Protein AF-A0A936AYE2-F1 (afdb_monomer_lite)

Secondary structure (DSSP, 8-state):
-----S-SSPPPPPP----EEEETTEEEETTS-EE--EEEEE-GGGGS-TBTT--TT--TTTT--SS-B-TTSS--GGGHHHHHHHHHHTT--EEEEEEEHHHHHTTSTT---HHHHHHHHHHHHHHHHTT-EEEEEEE-BSSSGGGTSBSS-HHHHHHHTB-GGGTTTTTS---GGGS----SS---SS-TT-----TT-GGGGGGSHHHHHHHHHHHHHHHH-TT-EETTEEHHHHHHHHHHHHHHHHHHHHTT-TTEEEEES-SS---TTTT-S-TTSPP-S---EE---HHHHHHHHTT--EEEEEEEEETTEEEEEEEEEESTT----BPTT---HHHHTTSEEE-TTS-EEES-TTTTSTTS-HIIIIIHHHHHHHHHHHHTTSTTPEEEE--BTTBPPP----SSEEE------HHHHHH----TTEEEETTTTEEEESHHHHHHHHHHHHHHHHHHHHHHHSS-BEEEEEE--SSHHHHHHHHH---HHHHHHHHHHHHHHHHTT-EEEEEEE-TT-BTTTBTSSTT----SB-GGG--TTS-TT-TTTTBSSHHHH---EEEEESEEEEEEEEETTTTEEEEEEEE-TT--S-EEEE--HHHHTT-EEEEESSSEEEEETTTTEEEEE--TT-SEEEEEEEE--SS--SSS-----TT------EEEEEEETTEEEEEEEES-TTSPEEEEE--SS--GGGGTTHHHHHHHTT-EEEEE--TTSTTS---SSGGGGSHHHHHHHHHHHHHHTT-S-EEEEEEHHHHHHHHHHHHH-GGGEEEEEEES---HHHHHHHHHH-HHHHHHTHHHHHTTSTTHHHHHHHHTTTHHHHHHHHHHS-TTTS-HHHHHHHHHHHTSTTHHHHHHHHHHHHHHS----S---B-S-EEEEEETT-SSS-GGGHHHHHHTTBSSEEEEEETT--TTHHHHSHHHHHHHHHHHHH-

Sequence (955 aa):
MYNPTNNFSPPPLPAQTTMLHTNGTHFQDTHGRTVLLRGVNLGGSSKLPRQPNGATHLKEQFYNTQAVSFIGRPFPPAEADEHFGRLRAWGFNCLRFLVTWEAIEHAGPGQYDVAYLDYVQKMIAKAGEYGFYVFVDPHQDVWSRWTGGDGAPAWTLEAVGFDIAKLHETGAAFLHQELRMQAEGRRGRGAEGESDYPTMQWVTNYNKLGTATMFSLFFGGRAIAPHTLIEGENAQEYLQRHYINAIKQVAQRVKEMPHVLGYDTLNEPHQGWLGRADLHNRAGLFNQGPAPTPFQSMLLGAGFPQEAAVVTNGLMGERVLYHEVLNPNGVRVWRPGYEDVWQANGVWDVDTAGQPRLLRPDHFTQHGDVAETFVKPFLERFTHELRAVHPEAIIFAESTLGLGLPQLALPNLVNASHWYDAILLFRRQFNANLGLDSHTQRPILGKSNVAKSFAAQLAQIQREGAEQFGGPTLLGEFGISFDLDDNIGWREGNFSSHISALDRTWQALEANLLSGTLWNYTADNTNAHGDQWNGEDLSIFSRDQIHELDDPHNLDAGGRATAAFVRPYPRTTAGEPVAMQFDLATRTFTYRFKHDPAATAPTQIFVPNYHYAVGLGVELSDGRCDYDPEAQLLTYHHTAAQAEHTITITREHGPAEVLAGPIQTSSGANYPLEHEFIRTNGVTLHVVLAGPQDGQPVLLLHGFPEFWYGWKYQIPYLVRLGYRVIVPDQRGYNLSDKPKRIKDYALDKLAADAIGLLDALGYPQAHLIGHDWGAMVAWWVVIHYPSRIHKAIILNVPHPAAFQQELRHNPQQMAKSWYAAFFQIPWLNEALAPATDWQLGEMMLRQSGHPDTFTAEDIAQYRAAWARPGALRATLNWYRALVQYRPHLADPMVRVPLLLIWGAQDVALAREMALPSVRDYCADGRLIFIEEATHWVQHDEPERVNGYIGRFLNG

Radius of gyration: 32.01 Å; chains: 1; bounding box: 82×63×91 Å

pLDDT: mean 88.7, std 14.7, range [22.03, 98.88]

Foldseek 3Di:
DDDPDDDLALPFDPQQQWFWFWDQAFIATPLGWTFFAAAFEQAPLLLAFVVVPGQQLALPCVPVQAPTASQQVLHHPVCLRLQLRLCVLLPGAEYAYEDALSNQASNHQPDGDPVSLVRLLSSVVSNSRNNHQYAYAQEWDLPDLLQAIGHHHPVLLVLLFFDSVCCCQLVLHPGSSPDPQCPDDDDDDDDDPARPQDAPQRNLSLQANRSLVSLQQQFPQVPQQVPRDGVNHGSNCSVLVRSLVSVLSSLLSPLVPSSHQAYELHPARHNRCAQPQFQCDFDDDFDAFWTHGNVCNLCSQQQHWDWTFHWHADLVGIDGPGTDIGNPVSDHRGHPPDDRSCVSSPQWDADPVRHIDGDNGRSNNPQPQSQARGVVVSQVVSLVSSCVNNVSHQYEYEAHDPGAHAQDADTRYEYQYADEQVVCSRVLEFDLQWTAQSPVRDIGGGNVRRLVSLLVSVVVSQVSRCRRYSTHYEHNEYFGFCCHPNLCCLVQVAQLRRLSRLLSNVQSCQAVSHHYHYHHARPDAASSQASSRSSTNGHQFHQSQADPLDDPSPSCGRGGSSLRSSAKDWSIAQAAWDGWDADSLFRKIKTKGFHDPSRPAFTKMQANCVQAVQHKDKDKPAFDWAQDHSSSIITTDHDPPDGMIMMMMGHAHDPHPDHDPDPPPPDVPPFDFDWDFFDFPNWTWTKTKTADLPFAEEEEAEAPPDAQCLCVLQRVLVNVVRHTYIGIRFELWFPIDQDDDLLCLALVNRLRRSVRVCVRSVHQAHAYEYAHVRLVSQLVNLQPPVSRYQEYEYEDDFQPVLLVVCCVPPVVLVVLCVVLVVLLDPPPQVVVCVVVLNVVVVCVVCVQWRVNLADPVNVVVSSNTCPPPRSRVRSSSNSVSCVVVPDDDPQQAREHAYEYEYECAESNDHSVSHCCRFVVHYPHYHYHYDPSGGSSCCRRPVVVVSSSVSSSVVD

Structure (mmCIF, N/CA/C/O backbone):
data_AF-A0A936AYE2-F1
#
_entry.id   AF-A0A936AYE2-F1
#
loop_
_atom_site.group_PDB
_atom_site.id
_atom_site.type_symbol
_atom_site.label_atom_id
_atom_site.label_alt_id
_atom_site.label_comp_id
_atom_site.label_asym_id
_atom_site.label_entity_id
_atom_site.label_seq_id
_atom_site.pdbx_PDB_ins_code
_atom_site.Cartn_x
_atom_site.Cartn_y
_atom_site.Cartn_z
_atom_site.occupancy
_atom_site.B_iso_or_equiv
_atom_site.auth_seq_id
_atom_site.auth_comp_id
_atom_site.auth_asym_id
_atom_site.auth_atom_id
_atom_site.pdbx_PDB_model_num
ATOM 1 N N . MET A 1 1 ? -11.676 -12.999 -32.478 1.00 24.08 1 MET A N 1
ATOM 2 C CA . MET A 1 1 ? -12.491 -14.057 -31.841 1.00 24.08 1 MET A CA 1
ATOM 3 C C . MET A 1 1 ? -11.849 -14.354 -30.504 1.00 24.08 1 MET A C 1
ATOM 5 O O . MET A 1 1 ? -10.689 -14.734 -30.474 1.00 24.08 1 MET A O 1
ATOM 9 N N . TYR A 1 2 ? -12.576 -14.037 -29.440 1.00 23.78 2 TYR A N 1
ATOM 10 C CA . TYR A 1 2 ? -12.173 -14.104 -28.039 1.00 23.78 2 TYR A CA 1
ATOM 11 C C . TYR A 1 2 ? -12.343 -15.547 -27.547 1.00 23.78 2 TYR A C 1
ATOM 13 O O . TYR A 1 2 ? -13.410 -16.122 -27.765 1.00 23.78 2 TYR A O 1
ATOM 21 N N . ASN A 1 3 ? -11.317 -16.136 -26.929 1.00 22.03 3 ASN A N 1
ATOM 22 C CA . ASN A 1 3 ? -11.447 -17.398 -26.202 1.00 22.03 3 ASN A CA 1
ATOM 23 C C . ASN A 1 3 ? -11.357 -17.083 -24.696 1.00 22.03 3 ASN A C 1
ATOM 25 O O . ASN A 1 3 ? -10.267 -16.761 -24.233 1.00 22.03 3 ASN A O 1
ATOM 29 N N . PRO A 1 4 ? -12.465 -17.121 -23.934 1.00 26.52 4 PRO A N 1
ATOM 30 C CA . PRO A 1 4 ? -12.521 -16.697 -22.530 1.00 26.52 4 PRO A CA 1
ATOM 31 C C . PRO A 1 4 ? -11.913 -17.714 -21.543 1.00 26.52 4 PRO A C 1
ATOM 33 O O . PRO A 1 4 ? -12.228 -17.698 -20.358 1.00 26.52 4 PRO A O 1
ATOM 36 N N . THR A 1 5 ? -11.048 -18.615 -22.008 1.00 27.62 5 THR A N 1
ATOM 37 C CA . THR A 1 5 ? -10.424 -19.653 -21.184 1.00 27.62 5 THR A CA 1
ATOM 38 C C . THR A 1 5 ? -8.912 -19.647 -21.401 1.00 27.62 5 THR A C 1
ATOM 40 O O . THR A 1 5 ? -8.419 -20.375 -22.260 1.00 27.62 5 THR A O 1
ATOM 43 N N . ASN A 1 6 ? -8.185 -18.796 -20.671 1.00 31.48 6 ASN A N 1
ATOM 44 C CA . ASN A 1 6 ? -6.807 -19.066 -20.237 1.00 31.48 6 ASN A CA 1
ATOM 45 C C . ASN A 1 6 ? -6.357 -18.057 -19.157 1.00 31.48 6 ASN A C 1
ATOM 47 O O . ASN A 1 6 ? -6.038 -16.912 -19.445 1.00 31.48 6 ASN A O 1
ATOM 51 N N . ASN A 1 7 ? -6.399 -18.548 -17.914 1.00 35.38 7 ASN A N 1
ATOM 52 C CA . ASN A 1 7 ? -5.648 -18.223 -16.694 1.00 35.38 7 ASN A CA 1
ATOM 53 C C . ASN A 1 7 ? -5.194 -16.773 -16.427 1.00 35.38 7 ASN A C 1
ATOM 55 O O . ASN A 1 7 ? -4.058 -16.405 -16.700 1.00 35.38 7 ASN A O 1
ATOM 59 N N . PHE A 1 8 ? -6.014 -16.037 -15.668 1.00 42.81 8 PHE A N 1
ATOM 60 C CA . PHE A 1 8 ? -5.611 -14.873 -14.854 1.00 42.81 8 PHE A CA 1
ATOM 61 C C . PHE A 1 8 ? -4.744 -15.237 -13.632 1.00 42.81 8 PHE A C 1
ATOM 63 O O . PHE A 1 8 ? -4.615 -14.451 -12.697 1.00 42.81 8 PHE A O 1
ATOM 70 N N . SER A 1 9 ? -4.216 -16.456 -13.549 1.00 44.16 9 SER A N 1
ATOM 71 C CA . SER A 1 9 ? -3.679 -16.976 -12.295 1.00 44.16 9 SER A CA 1
ATOM 72 C C . SER A 1 9 ? -2.338 -17.662 -12.514 1.00 44.16 9 SER A C 1
ATOM 74 O O . SER A 1 9 ? -2.284 -18.597 -13.319 1.00 44.16 9 SER A O 1
ATOM 76 N N . PRO A 1 10 ? -1.275 -17.276 -11.779 1.00 49.44 10 PRO A N 1
ATOM 77 C CA . PRO A 1 10 ? -0.172 -18.201 -11.557 1.00 49.44 10 PRO A CA 1
ATOM 78 C C . PRO A 1 10 ? -0.759 -19.524 -11.033 1.00 49.44 10 PRO A C 1
ATOM 80 O O . PRO A 1 10 ? -1.733 -19.479 -10.267 1.00 49.44 10 PRO A O 1
ATOM 83 N N . PRO A 1 11 ? -0.228 -20.695 -11.431 1.00 47.31 11 PRO A N 1
ATOM 84 C CA . PRO A 1 11 ? -0.782 -21.984 -11.021 1.00 47.31 11 PRO A CA 1
ATOM 85 C C . PRO A 1 11 ? -0.945 -22.013 -9.498 1.00 47.31 11 PRO A C 1
ATOM 87 O O . PRO A 1 11 ? -0.075 -21.474 -8.800 1.00 47.31 11 PRO A O 1
ATOM 90 N N . PRO A 1 12 ? -2.061 -22.541 -8.961 1.00 49.19 12 PRO A N 1
ATOM 91 C CA . PRO A 1 12 ? -2.305 -22.526 -7.527 1.00 49.19 12 PRO A CA 1
ATOM 92 C C . PRO A 1 12 ? -1.121 -23.177 -6.809 1.00 49.19 12 PRO A C 1
ATOM 94 O O . PRO A 1 12 ? -0.706 -24.285 -7.154 1.00 49.19 12 PRO A O 1
ATOM 97 N N . LEU A 1 13 ? -0.569 -22.478 -5.810 1.00 53.88 13 LEU A N 1
ATOM 98 C CA . LEU A 1 13 ? 0.239 -23.156 -4.801 1.00 53.88 13 LEU A CA 1
ATOM 99 C C . LEU A 1 13 ? -0.641 -24.228 -4.142 1.00 53.88 13 LEU A C 1
ATOM 101 O O . LEU A 1 13 ? -1.871 -24.115 -4.176 1.00 53.88 13 LEU A O 1
ATOM 105 N N . PRO A 1 14 ? -0.051 -25.253 -3.508 1.00 55.22 14 PRO A N 1
ATOM 106 C CA . PRO A 1 14 ? -0.816 -26.081 -2.589 1.00 55.22 14 PRO A CA 1
ATOM 107 C C . PRO A 1 14 ? -1.609 -25.162 -1.654 1.00 55.22 14 PRO A C 1
ATOM 109 O O . PRO A 1 14 ? -1.041 -24.200 -1.124 1.00 55.22 14 PRO A O 1
ATOM 112 N N . ALA A 1 15 ? -2.913 -25.422 -1.508 1.00 60.84 15 ALA A N 1
ATOM 113 C CA . ALA A 1 15 ? -3.767 -24.659 -0.603 1.00 60.84 15 ALA A CA 1
ATOM 114 C C . ALA A 1 15 ? -3.078 -24.535 0.762 1.00 60.84 15 ALA A C 1
ATOM 116 O O . ALA A 1 15 ? -2.404 -25.474 1.200 1.00 60.84 15 ALA A O 1
ATOM 117 N N . GLN A 1 16 ? -3.217 -23.387 1.430 1.00 69.75 16 GLN A N 1
ATOM 118 C CA . GLN A 1 16 ? -2.599 -23.231 2.742 1.00 69.75 16 GLN A CA 1
ATOM 119 C C . GLN A 1 16 ? -3.307 -24.146 3.746 1.00 69.75 16 GLN A C 1
ATOM 121 O O . GLN A 1 16 ? -4.395 -23.844 4.223 1.00 69.75 16 GLN A O 1
ATOM 126 N N . THR A 1 17 ? -2.698 -25.286 4.056 1.00 66.44 17 THR A N 1
ATOM 127 C CA . THR A 1 17 ? -3.253 -26.281 4.985 1.00 66.44 17 THR A CA 1
ATOM 128 C C . THR A 1 17 ? -2.536 -26.302 6.328 1.00 66.44 17 THR A C 1
ATOM 130 O O . THR A 1 17 ? -2.893 -27.093 7.198 1.00 66.44 17 THR A O 1
ATOM 133 N N . THR A 1 18 ? -1.493 -25.486 6.492 1.00 79.06 18 THR A N 1
ATOM 134 C CA . THR A 1 18 ? -0.647 -25.516 7.685 1.00 79.06 18 THR A CA 1
ATOM 135 C C . THR A 1 18 ? -1.193 -24.551 8.724 1.00 79.06 18 THR A C 1
ATOM 137 O O . THR A 1 18 ? -1.344 -23.370 8.433 1.00 79.06 18 THR A O 1
ATOM 140 N N . MET A 1 19 ? -1.473 -25.037 9.931 1.00 85.00 19 MET A N 1
ATOM 141 C CA . MET A 1 19 ? -1.836 -24.166 11.051 1.00 85.00 19 MET A CA 1
ATOM 142 C C . MET A 1 19 ? -0.590 -23.471 11.607 1.00 85.00 19 MET A C 1
ATOM 144 O O . MET A 1 19 ? 0.502 -24.049 11.587 1.00 85.00 19 MET A O 1
ATOM 148 N N . LEU A 1 20 ? -0.764 -22.253 12.120 1.00 92.62 20 LEU A N 1
ATOM 149 C CA . LEU A 1 20 ? 0.272 -21.539 12.864 1.00 92.62 20 LEU A CA 1
ATOM 150 C C . LEU A 1 20 ? -0.107 -21.431 14.334 1.00 92.62 20 LEU A C 1
ATOM 152 O O . LEU A 1 20 ? -1.274 -21.251 14.674 1.00 92.62 20 LEU A O 1
ATOM 156 N N . HIS A 1 21 ? 0.905 -21.446 15.188 1.00 91.00 21 HIS A N 1
ATOM 157 C CA . HIS A 1 21 ? 0.798 -21.103 16.601 1.00 91.00 21 HIS A CA 1
ATOM 158 C C . HIS A 1 21 ? 1.901 -20.115 16.981 1.00 91.00 21 HIS A C 1
ATOM 160 O O . HIS A 1 21 ? 2.850 -19.878 16.225 1.00 91.00 21 HIS A O 1
ATOM 166 N N . THR A 1 22 ? 1.773 -19.516 18.162 1.00 94.00 22 THR A N 1
ATOM 167 C CA . THR A 1 22 ? 2.837 -18.677 18.727 1.00 94.00 22 THR A CA 1
ATOM 168 C C . THR A 1 22 ? 3.831 -19.541 19.500 1.00 94.00 22 THR A C 1
ATOM 170 O O . THR A 1 22 ? 3.441 -20.451 20.233 1.00 94.00 22 THR A O 1
ATOM 173 N N . ASN A 1 23 ? 5.123 -19.266 19.346 1.00 92.31 23 ASN A N 1
ATOM 174 C CA . ASN A 1 23 ? 6.183 -19.871 20.145 1.00 92.31 23 ASN A CA 1
ATOM 175 C C . ASN A 1 23 ? 7.182 -18.782 20.548 1.00 92.31 23 ASN A C 1
ATOM 177 O O . ASN A 1 23 ? 7.996 -18.334 19.737 1.00 92.31 23 ASN A O 1
ATOM 181 N N . GLY A 1 24 ? 7.061 -18.310 21.792 1.00 92.06 24 GLY A N 1
ATOM 182 C CA . GLY A 1 24 ? 7.732 -17.092 22.237 1.00 92.06 24 GLY A CA 1
ATOM 183 C C . GLY A 1 24 ? 7.399 -15.921 21.310 1.00 92.06 24 GLY A C 1
ATOM 184 O O . GLY A 1 24 ? 6.240 -15.675 20.989 1.00 92.06 24 GLY A O 1
ATOM 185 N N . THR A 1 25 ? 8.427 -15.241 20.811 1.00 94.00 25 THR A N 1
ATOM 186 C CA . THR A 1 25 ? 8.296 -14.065 19.938 1.00 94.00 25 THR A CA 1
ATOM 187 C C . THR A 1 25 ? 8.133 -14.394 18.450 1.00 94.00 25 THR A C 1
ATOM 189 O O . THR A 1 25 ? 8.265 -13.499 17.613 1.00 94.00 25 THR A O 1
ATOM 192 N N . HIS A 1 26 ? 7.862 -15.652 18.089 1.00 95.38 26 HIS A N 1
ATOM 193 C CA . HIS A 1 26 ? 7.756 -16.094 16.697 1.00 95.38 26 HIS A CA 1
ATOM 194 C C . HIS A 1 26 ? 6.407 -16.745 16.380 1.00 95.38 26 HIS A C 1
ATOM 196 O O . HIS A 1 26 ? 5.803 -17.417 17.217 1.00 95.38 26 HIS A O 1
ATOM 202 N N . PHE A 1 27 ? 5.970 -16.590 15.128 1.00 96.94 27 PHE A N 1
ATOM 203 C CA . PHE A 1 27 ? 4.977 -17.476 14.525 1.00 96.94 27 PHE A CA 1
ATOM 204 C C . PHE A 1 27 ? 5.682 -18.744 14.055 1.00 96.94 27 PHE A C 1
ATOM 206 O O . PHE A 1 27 ? 6.726 -18.660 13.403 1.00 96.94 27 PHE A O 1
ATOM 213 N N . GLN A 1 28 ? 5.117 -19.907 14.360 1.00 94.94 28 GLN A N 1
ATOM 214 C CA . GLN A 1 28 ? 5.696 -21.191 13.988 1.00 94.94 28 GLN A CA 1
ATOM 215 C C . GLN A 1 28 ? 4.657 -22.066 13.292 1.00 94.94 28 GLN A C 1
ATOM 217 O O . GLN A 1 28 ? 3.491 -22.087 13.682 1.00 94.94 28 GLN A O 1
ATOM 222 N N . ASP A 1 29 ? 5.086 -22.773 12.249 1.00 93.81 29 ASP A N 1
ATOM 223 C CA . ASP A 1 29 ? 4.251 -23.748 11.553 1.00 93.81 29 ASP A CA 1
ATOM 224 C C . ASP A 1 29 ? 4.337 -25.149 12.184 1.00 93.81 29 ASP A C 1
ATOM 226 O O . ASP A 1 29 ? 5.188 -25.432 13.033 1.00 93.81 29 ASP A O 1
ATOM 230 N N . THR A 1 30 ? 3.476 -26.072 11.749 1.00 91.25 30 THR A N 1
ATOM 231 C CA . THR A 1 30 ? 3.452 -27.449 12.280 1.00 91.25 30 THR A CA 1
ATOM 232 C C . THR A 1 30 ? 4.710 -28.271 11.967 1.00 91.25 30 THR A C 1
ATOM 234 O O . THR A 1 30 ? 4.857 -29.373 12.490 1.00 91.25 30 THR A O 1
ATOM 237 N N . HIS A 1 31 ? 5.608 -27.775 11.111 1.00 92.25 31 HIS A N 1
ATOM 238 C CA . HIS A 1 31 ? 6.886 -28.411 10.779 1.00 92.25 31 HIS A CA 1
ATOM 239 C C . HIS A 1 31 ? 8.051 -27.851 11.605 1.00 92.25 31 HIS A C 1
ATOM 241 O O . HIS A 1 31 ? 9.192 -28.269 11.390 1.00 92.25 31 HIS A O 1
ATOM 247 N N . GLY A 1 32 ? 7.778 -26.922 12.528 1.00 92.62 32 GLY A N 1
ATOM 248 C CA . GLY A 1 32 ? 8.770 -26.274 13.381 1.00 92.62 32 GLY A CA 1
ATOM 249 C C . GLY A 1 32 ? 9.457 -25.068 12.738 1.00 92.62 32 GLY A C 1
ATOM 250 O O . GLY A 1 32 ? 10.390 -24.529 13.328 1.00 92.62 32 GLY A O 1
ATOM 251 N N . ARG A 1 33 ? 9.025 -24.614 11.554 1.00 96.06 33 ARG A N 1
ATOM 252 C CA . ARG A 1 33 ? 9.639 -23.467 10.870 1.00 96.06 33 ARG A CA 1
ATOM 253 C C . ARG A 1 33 ? 9.106 -22.150 11.420 1.00 96.06 33 ARG A C 1
ATOM 255 O O . ARG A 1 33 ? 7.901 -22.005 11.615 1.00 96.06 33 ARG A O 1
ATOM 262 N N . THR A 1 34 ? 9.988 -21.170 11.583 1.00 97.44 34 THR A N 1
ATOM 263 C CA . THR A 1 34 ? 9.597 -19.781 11.850 1.00 97.44 34 THR A CA 1
ATOM 264 C C . THR A 1 34 ? 8.933 -19.196 10.609 1.00 97.44 34 THR A C 1
ATOM 266 O O . THR A 1 34 ? 9.457 -19.339 9.505 1.00 97.44 34 THR A O 1
ATOM 269 N N . VAL A 1 35 ? 7.797 -18.526 10.773 1.00 97.56 35 VAL A N 1
ATOM 270 C CA . VAL A 1 35 ? 7.028 -17.919 9.681 1.00 97.56 35 VAL A CA 1
ATOM 271 C C . VAL A 1 35 ? 7.090 -16.403 9.792 1.00 97.56 35 VAL A C 1
ATOM 273 O O . VAL A 1 35 ? 6.815 -15.840 10.850 1.00 97.56 35 VAL A O 1
ATOM 276 N N . LEU A 1 36 ? 7.423 -15.742 8.684 1.00 97.75 36 LEU A N 1
ATOM 277 C CA . LEU A 1 36 ? 7.311 -14.292 8.565 1.00 97.75 36 LEU A CA 1
ATOM 278 C C . LEU A 1 36 ? 6.023 -13.966 7.804 1.00 97.75 36 LEU A C 1
ATOM 280 O O . LEU A 1 36 ? 5.862 -14.339 6.636 1.00 97.75 36 LEU A O 1
ATOM 284 N N . LEU A 1 37 ? 5.090 -13.290 8.470 1.00 98.19 37 LEU A N 1
ATOM 285 C CA . LEU A 1 37 ? 3.827 -12.877 7.869 1.00 98.19 37 LEU A CA 1
ATOM 286 C C . LEU A 1 37 ? 4.026 -11.521 7.190 1.00 98.19 37 LEU A C 1
ATOM 288 O O . LEU A 1 37 ? 4.163 -10.488 7.847 1.00 98.19 37 LEU A O 1
ATOM 292 N N . ARG A 1 38 ? 4.039 -11.533 5.857 1.00 97.69 38 ARG A N 1
ATOM 293 C CA . ARG A 1 38 ? 4.036 -10.334 5.022 1.00 97.69 38 ARG A CA 1
ATOM 294 C C . ARG A 1 38 ? 2.636 -10.150 4.477 1.00 97.69 38 ARG A C 1
ATOM 296 O O . ARG A 1 38 ? 2.221 -10.868 3.565 1.00 97.69 38 ARG A O 1
ATOM 303 N N . GLY A 1 39 ? 1.897 -9.224 5.067 1.00 97.44 39 GLY A N 1
ATOM 304 C CA . GLY A 1 39 ? 0.487 -9.066 4.780 1.00 97.44 39 GLY A CA 1
ATOM 305 C C . GLY A 1 39 ? 0.078 -7.707 4.249 1.00 97.44 39 GLY A C 1
ATOM 306 O O . GLY A 1 39 ? 0.882 -6.787 4.091 1.00 97.44 39 GLY A O 1
ATOM 307 N N . VAL A 1 40 ? -1.218 -7.610 3.988 1.00 98.44 40 VAL A N 1
ATOM 308 C CA . VAL A 1 40 ? -1.901 -6.405 3.527 1.00 98.44 40 VAL A CA 1
ATOM 309 C C . VAL A 1 40 ? -3.278 -6.323 4.182 1.00 98.44 40 VAL A C 1
ATOM 311 O O . VAL A 1 40 ? -3.932 -7.347 4.403 1.00 98.44 40 VAL A O 1
ATOM 314 N N . ASN A 1 41 ? -3.705 -5.106 4.499 1.00 98.69 41 ASN A N 1
ATOM 315 C CA . ASN A 1 41 ? -5.066 -4.814 4.927 1.00 98.69 41 ASN A CA 1
ATOM 316 C C . ASN A 1 41 ? -5.997 -4.861 3.720 1.00 98.69 41 ASN A C 1
ATOM 318 O O . ASN A 1 41 ? -5.771 -4.157 2.730 1.00 98.69 41 ASN A O 1
ATOM 322 N N . LEU A 1 42 ? -7.016 -5.719 3.778 1.00 97.88 42 LEU A N 1
ATOM 323 C CA . LEU A 1 42 ? -7.857 -6.020 2.628 1.00 97.88 42 LEU A CA 1
ATOM 324 C C . LEU A 1 42 ? -9.206 -5.296 2.694 1.00 97.88 42 LEU A C 1
ATOM 326 O O . LEU A 1 42 ? -10.142 -5.742 3.357 1.00 97.88 42 LEU A O 1
ATOM 330 N N . GLY A 1 43 ? -9.309 -4.228 1.903 1.00 90.38 43 GLY A N 1
ATOM 331 C CA . GLY A 1 43 ? -10.526 -3.467 1.644 1.00 90.38 43 GLY A CA 1
ATOM 332 C C . GLY A 1 43 ? -10.716 -2.276 2.573 1.00 90.38 43 GLY A C 1
ATOM 333 O O . GLY A 1 43 ? -11.581 -2.328 3.438 1.00 90.38 43 GLY A O 1
ATOM 334 N N . GLY A 1 44 ? -10.006 -1.168 2.336 1.00 93.12 44 GLY A N 1
ATOM 335 C CA . GLY A 1 44 ? -10.280 0.107 3.019 1.00 93.12 44 GLY A CA 1
ATOM 336 C C . GLY A 1 44 ? -11.720 0.582 2.803 1.00 93.12 44 GLY A C 1
ATOM 337 O O . GLY A 1 44 ? -12.384 1.039 3.725 1.00 93.12 44 GLY A O 1
ATOM 338 N N . SER A 1 45 ? -12.283 0.323 1.621 1.00 94.62 45 SER A N 1
ATOM 339 C CA . SER A 1 45 ? -13.695 0.592 1.332 1.00 94.62 45 SER A CA 1
ATOM 340 C C . SER A 1 45 ? -14.682 -0.371 2.017 1.00 94.62 45 SER A C 1
ATOM 342 O O . SER A 1 45 ? -15.892 -0.124 1.987 1.00 94.62 45 SER A O 1
ATOM 344 N N . SER A 1 46 ? -14.211 -1.449 2.665 1.00 96.75 46 SER A N 1
ATOM 345 C CA . SER A 1 46 ? -15.045 -2.356 3.477 1.00 96.75 46 SER A CA 1
ATOM 346 C C . SER A 1 46 ? -15.601 -1.688 4.735 1.00 96.75 46 SER A C 1
ATOM 348 O O . SER A 1 46 ? -16.571 -2.191 5.301 1.00 96.75 46 SER A O 1
ATOM 350 N N . LYS A 1 47 ? -15.058 -0.521 5.109 1.00 95.94 47 LYS A N 1
ATOM 351 C CA . LYS A 1 47 ? -15.605 0.398 6.117 1.00 95.94 47 LYS A CA 1
ATOM 352 C C . LYS A 1 47 ? -17.050 0.822 5.815 1.00 95.94 47 LYS A C 1
ATOM 354 O O . LYS A 1 47 ? -17.800 1.195 6.712 1.00 95.94 47 LYS A O 1
ATOM 359 N N . LEU A 1 48 ? -17.462 0.778 4.544 1.00 96.12 48 LEU A N 1
ATOM 360 C CA . LEU A 1 48 ? -18.703 1.384 4.063 1.00 96.12 48 LEU A CA 1
ATOM 361 C C . LEU A 1 48 ? -19.597 0.382 3.318 1.00 96.12 48 LEU A C 1
ATOM 363 O O . LEU A 1 48 ? -19.095 -0.488 2.594 1.00 96.12 48 LEU A O 1
ATOM 367 N N . PRO A 1 49 ? -20.935 0.532 3.404 1.00 96.69 49 PRO A N 1
ATOM 368 C CA . PRO A 1 49 ? -21.844 -0.325 2.660 1.00 96.69 49 PRO A CA 1
ATOM 369 C C . PRO A 1 49 ? -21.644 -0.162 1.149 1.00 96.69 49 PRO A C 1
ATOM 371 O O . PRO A 1 49 ? -21.358 0.922 0.631 1.00 96.69 49 PRO A O 1
ATOM 374 N N . ARG A 1 50 ? -21.805 -1.266 0.419 1.00 95.31 50 ARG A N 1
ATOM 375 C CA . ARG A 1 50 ? -21.707 -1.298 -1.044 1.00 95.31 50 ARG A CA 1
ATOM 376 C C . ARG A 1 50 ? -23.012 -0.880 -1.712 1.00 95.31 50 ARG A C 1
ATOM 378 O O . ARG A 1 50 ? -22.974 -0.307 -2.808 1.00 95.31 50 ARG A O 1
ATOM 385 N N . GLN A 1 51 ? -24.142 -1.229 -1.094 1.00 94.56 51 GLN A N 1
ATOM 386 C CA . GLN A 1 51 ? -25.488 -0.907 -1.563 1.00 94.56 51 GLN A CA 1
ATOM 387 C C . GLN A 1 51 ? -26.364 -0.419 -0.398 1.00 94.56 51 GLN A C 1
ATOM 389 O O . GLN A 1 51 ? -26.521 -1.163 0.566 1.00 94.56 51 GLN A O 1
ATOM 394 N N . PRO A 1 52 ? -26.955 0.786 -0.483 1.00 93.62 52 PRO A N 1
ATOM 395 C CA . PRO A 1 52 ? -26.583 1.859 -1.414 1.00 93.62 52 PRO A CA 1
ATOM 396 C C . PRO A 1 52 ? -25.094 2.227 -1.270 1.00 93.62 52 PRO A C 1
ATOM 398 O O . PRO A 1 52 ? -24.430 1.779 -0.338 1.00 93.62 52 PRO A O 1
ATOM 401 N N . ASN A 1 53 ? -24.542 2.989 -2.218 1.00 93.00 53 ASN A N 1
ATOM 402 C CA . ASN A 1 53 ? -23.132 3.380 -2.154 1.00 93.00 53 ASN A CA 1
ATOM 403 C C . ASN A 1 53 ? -22.872 4.216 -0.888 1.00 93.00 53 ASN A C 1
ATOM 405 O O . ASN A 1 53 ? -23.376 5.330 -0.777 1.00 93.00 53 ASN A O 1
ATOM 409 N N . GLY A 1 54 ? -22.097 3.667 0.049 1.00 93.44 54 GLY A N 1
ATOM 410 C CA . GLY A 1 54 ? -21.820 4.268 1.348 1.00 93.44 54 GLY A CA 1
ATOM 411 C C . GLY A 1 54 ? -20.686 5.288 1.383 1.00 93.44 54 GLY A C 1
ATOM 412 O O . GLY A 1 54 ? -20.361 5.732 2.481 1.00 93.44 54 GLY A O 1
ATOM 413 N N . ALA A 1 55 ? -20.074 5.632 0.241 1.00 93.44 55 ALA A N 1
ATOM 414 C CA . ALA A 1 55 ? -18.958 6.578 0.159 1.00 93.44 55 ALA A CA 1
ATOM 415 C C . ALA A 1 55 ? -19.222 7.860 0.971 1.00 93.44 55 ALA A C 1
ATOM 417 O O . ALA A 1 55 ? -20.299 8.451 0.889 1.00 93.44 55 ALA A O 1
ATOM 418 N N . THR A 1 56 ? -18.245 8.324 1.754 1.00 92.12 56 THR A N 1
ATOM 419 C CA . THR A 1 56 ? -18.507 9.352 2.783 1.00 92.12 56 THR A CA 1
ATOM 420 C C . THR A 1 56 ? -18.848 10.731 2.222 1.00 92.12 56 THR A C 1
ATOM 422 O O . THR A 1 56 ? -19.437 11.553 2.915 1.00 92.12 56 THR A O 1
ATOM 425 N N . HIS A 1 57 ? -18.485 10.996 0.966 1.00 87.69 57 HIS A N 1
ATOM 426 C CA . HIS A 1 57 ? -18.836 12.234 0.269 1.00 87.69 57 HIS A CA 1
ATOM 427 C C . HIS A 1 57 ? -20.306 12.250 -0.208 1.00 87.69 57 HIS A C 1
ATOM 429 O O . HIS A 1 57 ? -20.787 13.271 -0.701 1.00 87.69 57 HIS A O 1
ATOM 435 N N . LEU A 1 58 ? -21.040 11.138 -0.062 1.00 89.88 58 LEU A N 1
ATOM 436 C CA . LEU A 1 58 ? -22.441 11.002 -0.454 1.00 89.88 58 LEU A CA 1
ATOM 437 C C . LEU A 1 58 ? -23.364 11.079 0.766 1.00 89.88 58 LEU A C 1
ATOM 439 O O . LEU A 1 58 ? -23.271 10.283 1.698 1.00 89.88 58 LEU A O 1
ATOM 443 N N . LYS A 1 59 ? -24.315 12.017 0.731 1.00 89.56 59 LYS A N 1
ATOM 444 C CA . LYS A 1 59 ? -25.367 12.143 1.755 1.00 89.56 59 LYS A CA 1
ATOM 445 C C . LYS A 1 59 ? -26.600 11.284 1.462 1.00 89.56 59 LYS A C 1
ATOM 447 O O . LYS A 1 59 ? -27.356 10.937 2.371 1.00 89.56 59 LYS A O 1
ATOM 452 N N . GLU A 1 60 ? -26.848 10.975 0.193 1.00 87.81 60 GLU A N 1
ATOM 453 C CA . GLU A 1 60 ? -28.038 10.230 -0.212 1.00 87.81 60 GLU A CA 1
ATOM 454 C C . GLU A 1 60 ? -28.056 8.837 0.441 1.00 87.81 60 GLU A C 1
ATOM 456 O O . GLU A 1 60 ? -27.053 8.135 0.448 1.00 87.81 60 GLU A O 1
ATOM 461 N N . GLN A 1 61 ? -29.193 8.451 1.031 1.00 89.25 61 GLN A N 1
ATOM 462 C CA . GLN A 1 61 ? -29.368 7.213 1.813 1.00 89.25 61 GLN A CA 1
ATOM 463 C C . GLN A 1 61 ? -28.471 7.051 3.059 1.00 89.25 61 GLN A C 1
ATOM 465 O O . GLN A 1 61 ? -28.586 6.035 3.738 1.00 89.25 61 GLN A O 1
ATOM 470 N N . PHE A 1 62 ? -27.645 8.032 3.437 1.00 93.00 62 PHE A N 1
ATOM 471 C CA . PHE A 1 62 ? -26.731 7.905 4.582 1.00 93.00 62 PHE A CA 1
ATOM 472 C C . PHE A 1 62 ? -27.444 7.566 5.906 1.00 93.00 62 PHE A C 1
ATOM 474 O O . PHE A 1 62 ? -26.983 6.717 6.665 1.00 93.00 62 PHE A O 1
ATOM 481 N N . TYR A 1 63 ? -28.603 8.182 6.159 1.00 93.44 63 TYR A N 1
ATOM 482 C CA . TYR A 1 63 ? -29.419 7.940 7.358 1.00 93.44 63 TYR A CA 1
ATOM 483 C C . TYR A 1 63 ? -30.367 6.735 7.246 1.00 93.44 63 TYR A C 1
ATOM 485 O O . TYR A 1 63 ? -31.144 6.480 8.164 1.00 93.44 63 TYR A O 1
ATOM 493 N N . ASN A 1 64 ? -30.326 5.986 6.141 1.00 90.81 64 ASN A N 1
ATOM 494 C CA . ASN A 1 64 ? -31.039 4.721 6.023 1.00 90.81 64 ASN A CA 1
ATOM 495 C C . ASN A 1 64 ? -30.174 3.607 6.623 1.00 90.81 64 ASN A C 1
ATOM 497 O O . ASN A 1 64 ? -29.272 3.084 5.974 1.00 90.81 64 ASN A O 1
ATOM 501 N N . THR A 1 65 ? -30.415 3.293 7.894 1.00 90.50 65 THR A N 1
ATOM 502 C CA . THR A 1 65 ? -29.520 2.446 8.697 1.00 90.50 65 THR A CA 1
ATOM 503 C C . THR A 1 65 ? -29.753 0.946 8.502 1.00 90.50 65 THR A C 1
ATOM 505 O O . THR A 1 65 ? -28.834 0.160 8.698 1.00 90.50 65 THR A O 1
ATOM 508 N N . GLN A 1 66 ? -30.964 0.542 8.102 1.00 85.00 66 GLN A N 1
ATOM 509 C CA . GLN A 1 66 ? -31.364 -0.870 8.035 1.00 85.00 66 GLN A CA 1
ATOM 510 C C . GLN A 1 66 ? -31.337 -1.459 6.622 1.00 85.00 66 GLN A C 1
ATOM 512 O O . GLN A 1 66 ? -31.200 -2.667 6.474 1.00 85.00 66 GLN A O 1
ATOM 517 N N . ALA A 1 67 ? -31.484 -0.643 5.575 1.00 87.56 67 ALA A N 1
ATOM 518 C CA . ALA A 1 67 ? -31.495 -1.123 4.192 1.00 87.56 67 ALA A CA 1
ATOM 519 C C . ALA A 1 67 ? -30.114 -0.964 3.540 1.00 87.56 67 ALA A C 1
ATOM 521 O O . ALA A 1 67 ? -29.978 -0.304 2.507 1.00 87.56 67 ALA A O 1
ATOM 522 N N . VAL A 1 68 ? -29.090 -1.546 4.167 1.00 95.31 68 VAL A N 1
ATOM 523 C CA . VAL A 1 68 ? -27.705 -1.525 3.684 1.00 95.31 68 VAL A CA 1
ATOM 524 C C . VAL A 1 68 ? -27.191 -2.941 3.449 1.00 95.31 68 VAL A C 1
ATOM 526 O O . VAL A 1 68 ? -27.642 -3.895 4.069 1.00 95.31 68 VAL A O 1
ATOM 529 N N . SER A 1 69 ? -26.234 -3.092 2.541 1.00 96.94 69 SER A N 1
ATOM 530 C CA . SER A 1 69 ? -25.521 -4.345 2.321 1.00 96.94 69 SER A CA 1
ATOM 531 C C . SER A 1 69 ? -24.043 -4.080 2.087 1.00 96.94 69 SER A C 1
ATOM 533 O O . SER A 1 69 ? -23.660 -3.220 1.288 1.00 96.94 69 SER A O 1
ATOM 535 N N . PHE A 1 70 ? -23.213 -4.865 2.768 1.00 97.81 70 PHE A N 1
ATOM 536 C CA . PHE A 1 70 ? -21.757 -4.868 2.631 1.00 97.81 70 PHE A CA 1
ATOM 537 C C . PHE A 1 70 ? -21.262 -5.984 1.694 1.00 97.81 70 PHE A C 1
ATOM 539 O O . PHE A 1 70 ? -20.062 -6.131 1.472 1.00 97.81 70 PHE A O 1
ATOM 546 N N . ILE A 1 71 ? -22.169 -6.775 1.104 1.00 98.19 71 ILE A N 1
ATOM 547 C CA . ILE A 1 71 ? -21.807 -7.829 0.149 1.00 98.19 71 ILE A CA 1
ATOM 548 C C . ILE A 1 71 ? -21.094 -7.208 -1.060 1.00 98.19 71 ILE A C 1
ATOM 550 O O . ILE A 1 71 ? -21.569 -6.241 -1.659 1.00 98.19 71 ILE A O 1
ATOM 554 N N . GLY A 1 72 ? -19.951 -7.791 -1.427 1.00 96.69 72 GLY A N 1
ATOM 555 C CA . GLY A 1 72 ? -19.059 -7.259 -2.458 1.00 96.69 72 GLY A CA 1
ATOM 556 C C . GLY A 1 72 ? -17.976 -6.310 -1.932 1.00 96.69 72 GLY A C 1
ATOM 557 O O . GLY A 1 72 ? -17.290 -5.700 -2.745 1.00 96.69 72 GLY A O 1
ATOM 558 N N . ARG A 1 73 ? -17.811 -6.185 -0.607 1.00 96.00 73 ARG A N 1
ATOM 559 C CA . ARG A 1 73 ? -16.624 -5.621 0.065 1.00 96.00 73 ARG A CA 1
ATOM 560 C C . ARG A 1 73 ? -15.775 -6.754 0.652 1.00 96.00 73 ARG A C 1
ATOM 562 O O . ARG A 1 73 ? -16.349 -7.576 1.357 1.00 96.00 73 ARG A O 1
ATOM 569 N N . PRO A 1 74 ? -14.475 -6.912 0.357 1.00 96.69 74 PRO A N 1
ATOM 570 C CA . PRO A 1 74 ? -13.595 -5.973 -0.338 1.00 96.69 74 PRO A CA 1
ATOM 571 C C . PRO A 1 74 ? -13.816 -5.887 -1.859 1.00 96.69 74 PRO A C 1
ATOM 573 O O . PRO A 1 74 ? -13.468 -4.870 -2.450 1.00 96.69 74 PRO A O 1
ATOM 576 N N . PHE A 1 75 ? -14.400 -6.907 -2.495 1.00 96.88 75 PHE A N 1
ATOM 577 C CA . PHE A 1 75 ? -14.742 -6.907 -3.926 1.00 96.88 75 PHE A CA 1
ATOM 578 C C . PHE A 1 75 ? -15.763 -8.010 -4.261 1.00 96.88 75 PHE A C 1
ATOM 580 O O . PHE A 1 75 ? -15.927 -8.955 -3.485 1.00 96.88 75 PHE A O 1
ATOM 587 N N . PRO A 1 76 ? -16.466 -7.939 -5.409 1.00 96.25 76 PRO A N 1
ATOM 588 C CA . PRO A 1 76 ? -17.384 -8.991 -5.840 1.00 96.25 76 PRO A CA 1
ATOM 589 C C . PRO A 1 76 ? -16.689 -10.357 -5.998 1.00 96.25 76 PRO A C 1
ATOM 591 O O . PRO A 1 76 ? -15.555 -10.408 -6.475 1.00 96.25 76 PRO A O 1
ATOM 594 N N . PRO A 1 77 ? -17.369 -11.491 -5.721 1.00 94.94 77 PRO A N 1
ATOM 595 C CA . PRO A 1 77 ? -16.769 -12.822 -5.879 1.00 94.94 77 PRO A CA 1
ATOM 596 C C . PRO A 1 77 ? -16.237 -13.120 -7.289 1.00 94.94 77 PRO A C 1
ATOM 598 O O . PRO A 1 77 ? -15.303 -13.899 -7.435 1.00 94.94 77 PRO A O 1
ATOM 601 N N . ALA A 1 78 ? -16.813 -12.494 -8.321 1.00 94.50 78 ALA A N 1
ATOM 602 C CA . ALA A 1 78 ? -16.373 -12.645 -9.709 1.00 94.50 78 ALA A CA 1
ATOM 603 C C . ALA A 1 78 ? -14.990 -12.023 -9.990 1.00 94.50 78 ALA A C 1
ATOM 605 O O . ALA A 1 78 ? -14.345 -12.405 -10.958 1.00 94.50 78 ALA A O 1
ATOM 606 N N . GLU A 1 79 ? -14.537 -11.090 -9.150 1.00 93.88 79 GLU A N 1
ATOM 607 C CA . GLU A 1 79 ? -13.235 -10.416 -9.267 1.00 93.88 79 GLU A CA 1
ATOM 608 C C . GLU A 1 79 ? -12.182 -11.047 -8.333 1.00 93.88 79 GLU A C 1
ATOM 610 O O . GLU A 1 79 ? -11.022 -10.639 -8.317 1.00 93.88 79 GLU A O 1
ATOM 615 N N . ALA A 1 80 ? -12.561 -12.062 -7.548 1.00 94.50 80 ALA A N 1
ATOM 616 C CA . ALA A 1 80 ? -11.707 -12.617 -6.503 1.00 94.50 80 ALA A CA 1
ATOM 617 C C . ALA A 1 80 ? -10.405 -13.225 -7.039 1.00 94.50 80 ALA A C 1
ATOM 619 O O . ALA A 1 80 ? -9.349 -13.013 -6.447 1.00 94.50 80 ALA A O 1
ATOM 620 N N . ASP A 1 81 ? -10.468 -13.943 -8.164 1.00 92.94 81 ASP A N 1
ATOM 621 C CA . ASP A 1 81 ? -9.290 -14.572 -8.773 1.00 92.94 81 ASP A CA 1
ATOM 622 C C . ASP A 1 81 ? -8.255 -13.534 -9.239 1.00 92.94 81 ASP A C 1
ATOM 624 O O . ASP A 1 81 ? -7.053 -13.737 -9.062 1.00 92.94 81 ASP A O 1
ATOM 628 N N . GLU A 1 82 ? -8.716 -12.400 -9.783 1.00 91.06 82 GLU A N 1
ATOM 629 C CA . GLU A 1 82 ? -7.862 -11.280 -10.201 1.00 91.06 82 GLU A CA 1
ATOM 630 C C . GLU A 1 82 ? -7.124 -10.696 -8.989 1.00 91.06 82 GLU A C 1
ATOM 632 O O . GLU A 1 82 ? -5.894 -10.605 -8.973 1.00 91.06 82 GLU A O 1
ATOM 637 N N . HIS A 1 83 ? -7.874 -10.323 -7.950 1.00 95.31 83 HIS A N 1
ATOM 638 C CA . HIS A 1 83 ? -7.324 -9.620 -6.795 1.00 95.31 83 HIS A CA 1
ATOM 639 C C . HIS A 1 83 ? -6.434 -10.519 -5.929 1.00 95.31 83 HIS A C 1
ATOM 641 O O . HIS A 1 83 ? -5.331 -10.112 -5.558 1.00 95.31 83 HIS A O 1
ATOM 647 N N . PHE A 1 84 ? -6.853 -11.755 -5.644 1.00 96.12 84 PHE A N 1
ATOM 648 C CA . PHE A 1 84 ? -6.022 -12.697 -4.891 1.00 96.12 84 PHE A CA 1
ATOM 649 C C . PHE A 1 84 ? -4.804 -13.163 -5.695 1.00 96.12 84 PHE A C 1
ATOM 651 O O . PHE A 1 84 ? -3.717 -13.285 -5.126 1.00 96.12 84 PHE A O 1
ATOM 658 N N . GLY A 1 85 ? -4.943 -13.341 -7.015 1.00 93.31 85 GLY A N 1
ATOM 659 C CA . GLY A 1 85 ? -3.819 -13.607 -7.912 1.00 93.31 85 GLY A CA 1
ATOM 660 C C . GLY A 1 85 ? -2.773 -12.496 -7.857 1.00 93.31 85 GLY A C 1
ATOM 661 O O . GLY A 1 85 ? -1.591 -12.780 -7.658 1.00 93.31 85 GLY A O 1
ATOM 662 N N . ARG A 1 86 ? -3.212 -11.233 -7.936 1.00 94.44 86 ARG A N 1
ATOM 663 C CA . ARG A 1 86 ? -2.353 -10.045 -7.821 1.00 94.44 86 ARG A CA 1
ATOM 664 C C . ARG A 1 86 ? -1.620 -9.979 -6.488 1.00 94.44 86 ARG A C 1
ATOM 666 O O . ARG A 1 86 ? -0.396 -9.901 -6.465 1.00 94.44 86 ARG A O 1
ATOM 673 N N . LEU A 1 87 ? -2.349 -10.067 -5.377 1.00 96.81 87 LEU A N 1
ATOM 674 C CA . LEU A 1 87 ? -1.753 -10.009 -4.039 1.00 96.81 87 LEU A CA 1
ATOM 675 C C . LEU A 1 87 ? -0.719 -11.126 -3.818 1.00 96.81 87 LEU A C 1
ATOM 677 O O . LEU A 1 87 ? 0.319 -10.891 -3.198 1.00 96.81 87 LEU A O 1
ATOM 681 N N . ARG A 1 88 ? -0.965 -12.321 -4.371 1.00 93.19 88 ARG A N 1
ATOM 682 C CA . ARG A 1 88 ? -0.018 -13.439 -4.317 1.00 93.19 88 ARG A CA 1
ATOM 683 C C . ARG A 1 88 ? 1.224 -13.154 -5.160 1.00 93.19 88 ARG A C 1
ATOM 685 O O . ARG A 1 88 ? 2.331 -13.394 -4.684 1.00 93.19 88 ARG A O 1
ATOM 692 N N . ALA A 1 89 ? 1.058 -12.663 -6.389 1.00 92.50 89 ALA A N 1
ATOM 693 C CA . ALA A 1 89 ? 2.173 -12.320 -7.278 1.00 92.50 89 ALA A CA 1
ATOM 694 C C . ALA A 1 89 ? 3.085 -11.239 -6.667 1.00 92.50 89 ALA A C 1
ATOM 696 O O . ALA A 1 89 ? 4.306 -11.286 -6.827 1.00 92.50 89 ALA A O 1
ATOM 697 N N . TRP A 1 90 ? 2.503 -10.330 -5.879 1.00 96.44 90 TRP A N 1
ATOM 698 C CA . TRP A 1 90 ? 3.205 -9.319 -5.083 1.00 96.44 90 TRP A CA 1
ATOM 699 C C . TRP A 1 90 ? 3.879 -9.856 -3.814 1.00 96.44 90 TRP A C 1
ATOM 701 O O . TRP A 1 90 ? 4.599 -9.124 -3.136 1.00 96.44 90 TRP A O 1
ATOM 711 N N . GLY A 1 91 ? 3.695 -11.140 -3.508 1.00 95.50 91 GLY A N 1
ATOM 712 C CA . GLY A 1 91 ? 4.385 -11.831 -2.427 1.00 95.50 91 GLY A CA 1
ATOM 713 C C . GLY A 1 91 ? 3.701 -11.762 -1.075 1.00 95.50 91 GLY A C 1
ATOM 714 O O . GLY A 1 91 ? 4.273 -12.256 -0.103 1.00 95.50 91 GLY A O 1
ATOM 715 N N . PHE A 1 92 ? 2.498 -11.195 -0.970 1.00 97.88 92 PHE A N 1
ATOM 716 C CA . PHE A 1 92 ? 1.757 -11.247 0.285 1.00 97.88 92 PHE A CA 1
ATOM 717 C C . PHE A 1 92 ? 1.392 -12.701 0.619 1.00 97.88 92 PHE A C 1
ATOM 719 O O . PHE A 1 92 ? 1.024 -13.486 -0.254 1.00 97.88 92 PHE A O 1
ATOM 726 N N . ASN A 1 93 ? 1.514 -13.075 1.892 1.00 96.44 93 ASN A N 1
ATOM 727 C CA . ASN A 1 93 ? 1.131 -14.393 2.407 1.00 96.44 93 ASN A CA 1
ATOM 728 C C . ASN A 1 93 ? 0.108 -14.313 3.549 1.00 96.44 93 ASN A C 1
ATOM 730 O O . ASN A 1 93 ? -0.309 -15.354 4.049 1.00 96.44 93 ASN A O 1
ATOM 734 N N . CYS A 1 94 ? -0.283 -13.105 3.960 1.00 97.94 94 CYS A N 1
ATOM 735 C CA . CYS A 1 94 ? -1.202 -12.857 5.062 1.00 97.94 94 CYS A CA 1
ATOM 736 C C . CYS A 1 94 ? -2.199 -11.750 4.689 1.00 97.94 94 CYS A C 1
ATOM 738 O O . CYS A 1 94 ? -1.827 -10.764 4.055 1.00 97.94 94 CYS A O 1
ATOM 740 N N . LEU A 1 95 ? -3.460 -11.895 5.082 1.00 98.62 95 LEU A N 1
ATOM 741 C CA . LEU A 1 95 ? -4.501 -10.889 4.899 1.00 98.62 95 LEU A CA 1
ATOM 742 C C . LEU A 1 95 ? -5.057 -10.498 6.270 1.00 98.62 95 LEU A C 1
ATOM 744 O O . LEU A 1 95 ? -5.567 -11.359 6.991 1.00 98.62 95 LEU A O 1
ATOM 748 N N . ARG A 1 96 ? -5.001 -9.201 6.592 1.00 98.75 96 ARG A N 1
ATOM 749 C CA . ARG A 1 96 ? -5.845 -8.605 7.636 1.00 98.75 96 ARG A CA 1
ATOM 750 C C . ARG A 1 96 ? -7.188 -8.305 6.977 1.00 98.75 96 ARG A C 1
ATOM 752 O O . ARG A 1 96 ? -7.282 -7.410 6.135 1.00 98.75 96 ARG A O 1
ATOM 759 N N . PHE A 1 97 ? -8.173 -9.170 7.215 1.00 98.62 97 PHE A N 1
ATOM 760 C CA . PHE A 1 97 ? -9.458 -9.156 6.516 1.00 98.62 97 PHE A CA 1
ATOM 761 C C . PHE A 1 97 ? -10.472 -8.332 7.305 1.00 98.62 97 PHE A C 1
ATOM 763 O O . PHE A 1 97 ? -10.939 -8.770 8.357 1.00 98.62 97 PHE A O 1
ATOM 770 N N . LEU A 1 98 ? -10.822 -7.161 6.777 1.00 98.31 98 LEU A N 1
ATOM 771 C CA . LEU A 1 98 ? -11.665 -6.194 7.470 1.00 98.31 98 LEU A CA 1
ATOM 772 C C . LEU A 1 98 ? -13.135 -6.619 7.470 1.00 98.31 98 LEU A C 1
ATOM 774 O O . LEU A 1 98 ? -13.720 -6.924 6.425 1.00 98.31 98 LEU A O 1
ATOM 778 N N . VAL A 1 99 ? -13.747 -6.569 8.648 1.00 98.12 99 VAL A N 1
ATOM 779 C CA . VAL A 1 99 ? -15.185 -6.718 8.871 1.00 98.12 99 VAL A CA 1
ATOM 780 C C . VAL A 1 99 ? -15.623 -5.671 9.887 1.00 98.12 99 VAL A C 1
ATOM 782 O O . VAL A 1 99 ? -15.097 -5.637 10.989 1.00 98.12 99 VAL A O 1
ATOM 785 N N . THR A 1 100 ? -16.622 -4.852 9.572 1.00 98.50 100 THR A N 1
ATOM 786 C CA . THR A 1 100 ? -17.185 -3.920 10.560 1.00 98.50 100 THR A CA 1
ATOM 787 C C . THR A 1 100 ? -18.302 -4.588 11.363 1.00 98.50 100 THR A C 1
ATOM 789 O O . THR A 1 100 ? -19.017 -5.466 10.868 1.00 98.50 100 THR A O 1
ATOM 792 N N . TRP A 1 101 ? -18.501 -4.154 12.610 1.00 98.62 101 TRP A N 1
ATOM 793 C CA . TRP A 1 101 ? -19.633 -4.610 13.424 1.00 98.62 101 TRP A CA 1
ATOM 794 C C . TRP A 1 101 ? -20.977 -4.291 12.740 1.00 98.62 101 TRP A C 1
ATOM 796 O O . TRP A 1 101 ? -21.893 -5.115 12.729 1.00 98.62 101 TRP A O 1
ATOM 806 N N . GLU A 1 102 ? -21.074 -3.140 12.077 1.00 98.50 102 GLU A N 1
ATOM 807 C CA . GLU A 1 102 ? -22.228 -2.739 11.281 1.00 98.50 102 GLU A CA 1
ATOM 808 C C . GLU A 1 102 ? -22.530 -3.738 10.162 1.00 98.50 102 GLU A C 1
ATOM 810 O O . GLU A 1 102 ? -23.683 -4.142 10.006 1.00 98.50 102 GLU A O 1
ATOM 815 N N . ALA A 1 103 ? -21.519 -4.199 9.423 1.00 98.31 103 ALA A N 1
ATOM 816 C CA . ALA A 1 103 ? -21.730 -5.165 8.350 1.00 98.31 103 ALA A CA 1
ATOM 817 C C . ALA A 1 103 ? -22.389 -6.464 8.846 1.00 98.31 103 ALA A C 1
ATOM 819 O O . ALA A 1 103 ? -23.170 -7.075 8.118 1.00 98.31 103 ALA A O 1
ATOM 820 N N . ILE A 1 104 ? -22.126 -6.853 10.099 1.00 98.69 104 ILE A N 1
ATOM 821 C CA . ILE A 1 104 ? -22.692 -8.055 10.719 1.00 98.69 104 ILE A CA 1
ATOM 822 C C . ILE A 1 104 ? -24.084 -7.795 11.312 1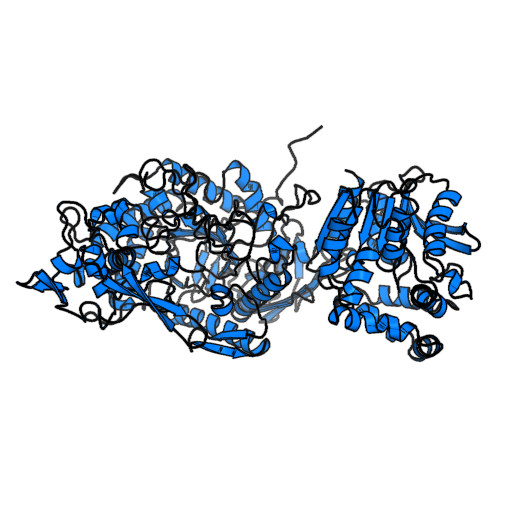.00 98.69 104 ILE A C 1
ATOM 824 O O . ILE A 1 104 ? -24.942 -8.667 11.215 1.00 98.69 104 ILE A O 1
ATOM 828 N N . GLU A 1 105 ? -24.317 -6.648 11.955 1.00 98.12 105 GLU A N 1
ATOM 829 C CA . GLU A 1 105 ? -25.464 -6.434 12.862 1.00 98.12 105 GLU A CA 1
ATOM 830 C C . GLU A 1 105 ? -26.177 -5.076 12.635 1.00 98.12 105 GLU A C 1
ATOM 832 O O . GLU A 1 105 ? -26.690 -4.466 13.573 1.00 98.12 105 GLU A O 1
ATOM 837 N N . HIS A 1 106 ? -26.227 -4.558 11.400 1.00 97.50 106 HIS A N 1
ATOM 838 C CA . HIS A 1 106 ? -26.863 -3.261 11.087 1.00 97.50 106 HIS A CA 1
ATOM 839 C C . HIS A 1 106 ? -28.377 -3.211 11.361 1.00 97.50 106 HIS A C 1
ATOM 841 O O . HIS A 1 106 ? -28.895 -2.157 11.732 1.00 97.50 106 HIS A O 1
ATOM 847 N N . ALA A 1 107 ? -29.097 -4.328 11.200 1.00 96.81 107 ALA A N 1
ATOM 848 C CA . ALA A 1 107 ? -30.560 -4.369 11.318 1.00 96.81 107 ALA A CA 1
ATOM 849 C C . ALA A 1 107 ? -31.070 -4.120 12.752 1.00 96.81 107 ALA A C 1
ATOM 851 O O . ALA A 1 107 ? -32.208 -3.683 12.943 1.00 96.81 107 ALA A O 1
ATOM 852 N N . GLY A 1 108 ? -30.236 -4.378 13.761 1.00 96.50 108 GLY A N 1
ATOM 853 C CA . GLY A 1 108 ? -30.570 -4.195 15.169 1.00 96.50 108 GLY A CA 1
ATOM 854 C C . GLY A 1 108 ? -29.869 -5.206 16.079 1.00 96.50 108 GLY A C 1
ATOM 855 O O . GLY A 1 108 ? -29.272 -6.166 15.592 1.00 96.50 108 GLY A O 1
ATOM 856 N N . PRO A 1 109 ? -29.978 -5.040 17.408 1.00 97.56 109 PRO A N 1
ATOM 857 C CA . PRO A 1 109 ? -29.332 -5.925 18.371 1.00 97.56 109 PRO A CA 1
ATOM 858 C C . PRO A 1 109 ? -29.829 -7.373 18.220 1.00 97.56 109 PRO A C 1
ATOM 860 O O . PRO A 1 109 ? -31.027 -7.651 18.233 1.00 97.56 109 PRO A O 1
ATOM 863 N N . GLY A 1 110 ? -28.893 -8.304 18.070 1.00 97.38 110 GLY A N 1
ATOM 864 C CA . GLY A 1 110 ? -29.089 -9.734 17.848 1.00 97.38 110 GLY A CA 1
ATOM 865 C C . GLY A 1 110 ? -29.529 -10.116 16.431 1.00 97.38 110 GLY A C 1
ATOM 866 O O . GLY A 1 110 ? -29.803 -11.292 16.191 1.00 97.38 110 GLY A O 1
ATOM 867 N N . GLN A 1 111 ? -29.630 -9.162 15.500 1.00 97.94 111 GLN A N 1
ATOM 868 C CA . GLN A 1 111 ? -30.114 -9.396 14.138 1.00 97.94 111 GLN A CA 1
ATOM 869 C C . GLN A 1 111 ? -28.944 -9.425 13.153 1.00 97.94 111 GLN A C 1
ATOM 871 O O . GLN A 1 111 ? -28.539 -8.398 12.613 1.00 97.94 111 GLN A O 1
ATOM 876 N N . TYR A 1 112 ? -28.400 -10.623 12.939 1.00 98.44 112 TYR A N 1
ATOM 877 C CA . TYR A 1 112 ? -27.213 -10.823 12.110 1.00 98.44 112 TYR A CA 1
ATOM 878 C C . TYR A 1 112 ? -27.539 -10.948 10.614 1.00 98.44 112 TYR A C 1
ATOM 880 O O . TYR A 1 112 ? -28.439 -11.700 10.230 1.00 98.44 112 TYR A O 1
ATOM 888 N N . ASP A 1 113 ? -26.756 -10.288 9.759 1.00 98.31 113 ASP A N 1
ATOM 889 C CA . ASP A 1 113 ? -26.826 -10.440 8.304 1.00 98.31 113 ASP A CA 1
ATOM 890 C C . ASP A 1 113 ? -26.174 -11.763 7.867 1.00 98.31 113 ASP A C 1
ATOM 892 O O . ASP A 1 113 ? -24.972 -11.873 7.609 1.00 98.31 113 ASP A O 1
ATOM 896 N N . VAL A 1 114 ? -27.003 -12.802 7.775 1.00 98.38 114 VAL A N 1
ATOM 897 C CA . VAL A 1 114 ? -26.593 -14.143 7.339 1.00 98.38 114 VAL A CA 1
ATOM 898 C C . VAL A 1 114 ? -26.014 -14.133 5.921 1.00 98.38 114 VAL A C 1
ATOM 900 O O . VAL A 1 114 ? -25.079 -14.888 5.656 1.00 98.38 114 VAL A O 1
ATOM 903 N N . ALA A 1 115 ? -26.524 -13.285 5.022 1.00 98.25 115 ALA A N 1
ATOM 904 C CA . ALA A 1 115 ? -26.070 -13.240 3.636 1.00 98.25 115 ALA A CA 1
ATOM 905 C C . ALA A 1 115 ? -24.668 -12.624 3.527 1.00 98.25 115 ALA A C 1
ATOM 907 O O . ALA A 1 115 ? -23.832 -13.127 2.771 1.00 98.25 115 ALA A O 1
ATOM 908 N N . TYR A 1 116 ? -24.383 -11.586 4.317 1.00 98.56 116 TYR A N 1
ATOM 909 C CA . TYR A 1 116 ? -23.034 -11.044 4.448 1.00 98.56 116 TYR A CA 1
ATOM 910 C C . TYR A 1 116 ? -22.067 -12.065 5.064 1.00 98.56 116 TYR A C 1
ATOM 912 O O . TYR A 1 116 ? -20.987 -12.284 4.516 1.00 98.56 116 TYR A O 1
ATOM 920 N N . LEU A 1 117 ? -22.468 -12.770 6.128 1.00 98.81 117 LEU A N 1
ATOM 921 C CA . LEU A 1 117 ? -21.646 -13.820 6.747 1.00 98.81 117 LEU A CA 1
ATOM 922 C C . LEU A 1 117 ? -21.325 -14.975 5.775 1.00 98.81 117 LEU A C 1
ATOM 924 O O . LEU A 1 117 ? -20.193 -15.460 5.746 1.00 98.81 117 LEU A O 1
ATOM 928 N N . ASP A 1 118 ? -22.291 -15.400 4.951 1.00 98.62 118 ASP A N 1
ATOM 929 C CA . ASP A 1 118 ? -22.078 -16.405 3.895 1.00 98.62 118 ASP A CA 1
ATOM 930 C C . ASP A 1 118 ? -21.083 -15.910 2.840 1.00 98.62 118 ASP A C 1
ATOM 932 O O . ASP A 1 118 ? -20.275 -16.677 2.310 1.00 98.62 118 ASP A O 1
ATOM 936 N N . TYR A 1 119 ? -21.152 -14.623 2.508 1.00 98.69 119 TYR A N 1
ATOM 937 C CA . TYR A 1 119 ? -20.227 -13.987 1.586 1.00 98.69 119 TYR A CA 1
ATOM 938 C C . TYR A 1 119 ? -18.804 -13.913 2.176 1.00 98.69 119 TYR A C 1
ATOM 940 O O . TYR A 1 119 ? -17.867 -14.346 1.506 1.00 98.69 119 TYR A O 1
ATOM 948 N N . VAL A 1 120 ? -18.634 -13.484 3.433 1.00 98.62 120 VAL A N 1
ATOM 949 C CA . VAL A 1 120 ? -17.328 -13.459 4.126 1.00 98.62 120 VAL A CA 1
ATOM 950 C C . VAL A 1 120 ? -16.697 -14.852 4.153 1.00 98.62 120 VAL A C 1
ATOM 952 O O . VAL A 1 120 ? -15.534 -15.009 3.782 1.00 98.62 120 VAL A O 1
ATOM 955 N N . GLN A 1 121 ? -17.476 -15.883 4.495 1.00 98.50 121 GLN A N 1
ATOM 956 C CA . GLN A 1 121 ? -17.012 -17.272 4.482 1.00 98.50 121 GLN A CA 1
ATOM 957 C C . GLN A 1 121 ? -16.472 -17.687 3.105 1.00 98.50 121 GLN A C 1
ATOM 959 O O . GLN A 1 121 ? -15.409 -18.301 3.021 1.00 98.50 121 GLN A O 1
ATOM 964 N N . LYS A 1 122 ? -17.179 -17.339 2.021 1.00 98.31 122 LYS A N 1
ATOM 965 C CA . LYS A 1 122 ? -16.749 -17.642 0.646 1.00 98.31 122 LYS A CA 1
ATOM 966 C C . LYS A 1 122 ? -15.452 -16.926 0.281 1.00 98.31 122 LYS A C 1
ATOM 968 O O . LYS A 1 122 ? -14.569 -17.551 -0.298 1.00 98.31 122 LYS A O 1
ATOM 973 N N . MET A 1 123 ? -15.320 -15.647 0.630 1.00 98.31 123 MET A N 1
ATOM 974 C CA . MET A 1 123 ? -14.119 -14.866 0.316 1.00 98.31 123 MET A CA 1
ATOM 975 C C . MET A 1 123 ? -12.892 -15.361 1.087 1.00 98.31 123 MET A C 1
ATOM 977 O O . MET A 1 123 ? -11.822 -15.497 0.499 1.00 98.31 123 MET A O 1
ATOM 981 N N . ILE A 1 124 ? -13.046 -15.697 2.371 1.00 98.25 124 ILE A N 1
ATOM 982 C CA . ILE A 1 124 ? -11.957 -16.247 3.192 1.00 98.25 124 ILE A CA 1
ATOM 983 C C . ILE A 1 124 ? -11.568 -17.654 2.722 1.00 98.25 124 ILE A C 1
ATOM 985 O O . ILE A 1 124 ? -10.378 -17.964 2.644 1.00 98.25 124 ILE A O 1
ATOM 989 N N . ALA A 1 125 ? -12.532 -18.499 2.344 1.00 96.56 125 ALA A N 1
ATOM 990 C CA . ALA A 1 125 ? -12.230 -19.793 1.732 1.00 96.56 125 ALA A CA 1
ATOM 991 C C . ALA A 1 125 ? -11.422 -19.616 0.436 1.00 96.56 125 ALA A C 1
ATOM 993 O O . ALA A 1 125 ? -10.395 -20.269 0.253 1.00 96.56 125 ALA A O 1
ATOM 994 N N . LYS A 1 126 ? -11.834 -18.664 -0.410 1.00 95.75 126 LYS A N 1
ATOM 995 C CA . LYS A 1 126 ? -11.158 -18.350 -1.668 1.00 95.75 126 LYS A CA 1
ATOM 996 C C . LYS A 1 126 ? -9.733 -17.833 -1.462 1.00 95.75 126 LYS A C 1
ATOM 998 O O . LYS A 1 126 ? -8.835 -18.258 -2.176 1.00 95.75 126 LYS A O 1
ATOM 1003 N N . ALA A 1 127 ? -9.492 -16.994 -0.455 1.00 96.00 127 ALA A N 1
ATOM 1004 C CA . ALA A 1 127 ? -8.139 -16.579 -0.076 1.00 96.00 127 ALA A CA 1
ATOM 1005 C C . ALA A 1 127 ? -7.224 -17.777 0.268 1.00 96.00 127 ALA A C 1
ATOM 1007 O O . ALA A 1 127 ? -6.054 -17.796 -0.117 1.00 96.00 127 ALA A O 1
ATOM 1008 N N . GLY A 1 128 ? -7.756 -18.816 0.921 1.00 94.50 128 GLY A N 1
ATOM 1009 C CA . GLY A 1 128 ? -7.007 -20.041 1.231 1.00 94.50 128 GLY A CA 1
ATOM 1010 C C . GLY A 1 128 ? -6.521 -20.804 -0.009 1.00 94.50 128 GLY A C 1
ATOM 1011 O O . GLY A 1 128 ? -5.413 -21.346 -0.000 1.00 94.50 128 GLY A O 1
ATOM 1012 N N . GLU A 1 129 ? -7.293 -20.783 -1.105 1.00 92.88 129 GLU A N 1
ATOM 1013 C CA . GLU A 1 129 ? -6.902 -21.371 -2.402 1.00 92.88 129 GLU A CA 1
ATOM 1014 C C . GLU A 1 129 ? -5.669 -20.683 -3.013 1.00 92.88 129 GLU A C 1
ATOM 1016 O O . GLU A 1 129 ? -4.920 -21.305 -3.763 1.00 92.88 129 GLU A O 1
ATOM 1021 N N . TYR A 1 130 ? -5.428 -19.415 -2.662 1.00 92.75 130 TYR A N 1
ATOM 1022 C CA . TYR A 1 130 ? -4.266 -18.634 -3.099 1.00 92.75 130 TYR A CA 1
ATOM 1023 C C . TYR A 1 130 ? -3.089 -18.686 -2.111 1.00 92.75 130 TYR A C 1
ATOM 1025 O O . TYR A 1 130 ? -2.054 -18.061 -2.346 1.00 92.75 130 TYR A O 1
ATOM 1033 N N . GLY A 1 131 ? -3.209 -19.472 -1.037 1.00 91.56 131 GLY A N 1
ATOM 1034 C CA . GLY A 1 131 ? -2.131 -19.708 -0.078 1.00 91.56 131 GLY A CA 1
ATOM 1035 C C . GLY A 1 131 ? -1.977 -18.624 0.994 1.00 91.56 131 GLY A C 1
ATOM 1036 O O . GLY A 1 131 ? -0.906 -18.533 1.603 1.00 91.56 131 GLY A O 1
ATOM 1037 N N . PHE A 1 132 ? -3.007 -17.801 1.216 1.00 96.31 132 PHE A N 1
ATOM 1038 C CA . PHE A 1 132 ? -3.005 -16.767 2.251 1.00 96.31 132 PHE A CA 1
ATOM 1039 C C . PHE A 1 132 ? -3.359 -17.331 3.624 1.00 96.31 132 PHE A C 1
ATOM 1041 O O . PHE A 1 132 ? -4.336 -18.062 3.768 1.00 96.31 132 PHE A O 1
ATOM 1048 N N . TYR A 1 133 ? -2.618 -16.900 4.641 1.00 97.81 133 TYR A N 1
ATOM 1049 C CA . TYR A 1 133 ? -3.122 -16.839 6.006 1.00 97.81 133 TYR A CA 1
ATOM 1050 C C . TYR A 1 133 ? -4.095 -15.668 6.149 1.00 97.81 133 TYR A C 1
ATOM 1052 O O . TYR A 1 133 ? -3.919 -14.633 5.507 1.00 97.81 133 TYR A O 1
ATOM 1060 N N . VAL A 1 134 ? -5.109 -15.808 6.996 1.00 98.19 134 VAL A N 1
ATOM 1061 C CA . VAL A 1 134 ? -6.110 -14.763 7.230 1.00 98.19 134 VAL A CA 1
ATOM 1062 C C . VAL A 1 134 ? -6.315 -14.581 8.725 1.00 98.19 134 VAL A C 1
ATOM 1064 O O . VAL A 1 134 ? -6.530 -15.558 9.437 1.00 98.19 134 VAL A O 1
ATOM 1067 N N . PHE A 1 135 ? -6.310 -13.343 9.203 1.00 98.38 135 PHE A N 1
ATOM 1068 C CA . PHE A 1 135 ? -6.946 -13.006 10.474 1.00 98.38 135 PHE A CA 1
ATOM 1069 C C . PHE A 1 135 ? -8.024 -11.960 10.226 1.00 98.38 135 PHE A C 1
ATOM 1071 O O . PHE A 1 135 ? -7.894 -11.106 9.346 1.00 98.38 135 PHE A O 1
ATOM 1078 N N . VAL A 1 136 ? -9.135 -12.102 10.941 1.00 98.62 136 VAL A N 1
ATOM 1079 C CA . VAL A 1 136 ? -10.285 -11.212 10.794 1.00 98.62 136 VAL A CA 1
ATOM 1080 C C . VAL A 1 136 ? -10.078 -10.022 11.707 1.00 98.62 136 VAL A C 1
ATOM 1082 O O . VAL A 1 136 ? -9.835 -10.207 12.896 1.00 98.62 136 VAL A O 1
ATOM 1085 N N . ASP A 1 137 ? -10.219 -8.833 11.149 1.00 98.44 137 ASP A N 1
ATOM 1086 C CA . ASP A 1 137 ? -10.139 -7.571 11.864 1.00 98.44 137 ASP A CA 1
ATOM 1087 C C . ASP A 1 137 ? -11.541 -6.956 11.997 1.00 98.44 137 ASP A C 1
ATOM 1089 O O . ASP A 1 137 ? -12.128 -6.537 10.990 1.00 98.44 137 ASP A O 1
ATOM 1093 N N . PRO A 1 138 ? -12.109 -6.935 13.217 1.00 97.94 138 PRO A N 1
ATOM 1094 C CA . PRO A 1 138 ? -13.247 -6.102 13.577 1.00 97.94 138 PRO A CA 1
ATOM 1095 C C . PRO A 1 138 ? -12.922 -4.600 13.473 1.00 97.94 138 PRO A C 1
ATOM 1097 O O . PRO A 1 138 ? -12.630 -3.923 14.464 1.00 97.94 138 PRO A O 1
ATOM 1100 N N . HIS A 1 139 ? -12.999 -4.081 12.252 1.00 98.44 139 HIS A N 1
ATOM 1101 C CA . HIS A 1 139 ? -12.528 -2.745 11.928 1.00 98.44 139 HIS A CA 1
ATOM 1102 C C . HIS A 1 139 ? -13.488 -1.653 12.411 1.00 98.44 139 HIS A C 1
ATOM 1104 O O . HIS A 1 139 ? -14.716 -1.806 12.352 1.00 98.44 139 HIS A O 1
ATOM 1110 N N . GLN A 1 140 ? -12.916 -0.544 12.874 1.00 97.19 140 GLN A N 1
ATOM 1111 C CA . GLN A 1 140 ? -13.619 0.695 13.185 1.00 97.19 140 GLN A CA 1
ATOM 1112 C C . GLN A 1 140 ? -12.652 1.872 13.127 1.00 97.19 140 GLN A C 1
ATOM 1114 O O . GLN A 1 140 ? -11.509 1.747 13.562 1.00 97.19 140 GLN A O 1
ATOM 1119 N N . ASP A 1 141 ? -13.168 3.028 12.735 1.00 95.44 141 ASP A N 1
ATOM 1120 C CA . ASP A 1 141 ? -12.556 4.324 12.990 1.00 95.44 141 ASP A CA 1
ATOM 1121 C C . ASP A 1 141 ? -13.576 5.253 13.635 1.00 95.44 141 ASP A C 1
ATOM 1123 O O . ASP A 1 141 ? -14.718 5.379 13.182 1.00 95.44 141 ASP A O 1
ATOM 1127 N N . VAL A 1 142 ? -13.154 5.950 14.693 1.00 95.06 142 VAL A N 1
ATOM 1128 C CA . VAL A 1 142 ? -13.981 6.896 15.462 1.00 95.06 142 VAL A CA 1
ATOM 1129 C C . VAL A 1 142 ? -15.383 6.366 15.800 1.00 95.06 142 VAL A C 1
ATOM 1131 O O . VAL A 1 142 ? -16.337 7.145 15.871 1.00 95.06 142 VAL A O 1
ATOM 1134 N N . TRP A 1 143 ? -15.485 5.073 16.112 1.00 97.75 143 TRP A N 1
ATOM 1135 C CA . TRP A 1 143 ? -16.663 4.312 16.545 1.00 97.75 143 TRP A CA 1
ATOM 1136 C C . TRP A 1 143 ? -17.680 3.920 15.468 1.00 97.75 143 TRP A C 1
ATOM 1138 O O . TRP A 1 143 ? -18.130 2.780 15.478 1.00 97.75 143 TRP A O 1
ATOM 1148 N N . SER A 1 144 ? -18.155 4.840 14.624 1.00 97.94 144 SER A N 1
ATOM 1149 C CA . SER A 1 144 ? -19.310 4.599 13.747 1.00 97.94 144 SER A CA 1
ATOM 1150 C C . SER A 1 144 ? -19.403 5.599 12.591 1.00 97.94 144 SER A C 1
ATOM 1152 O O . SER A 1 144 ? -18.920 6.733 12.678 1.00 97.94 144 SER A O 1
ATOM 1154 N N . ARG A 1 145 ? -20.153 5.241 11.537 1.00 96.25 145 ARG A N 1
ATOM 1155 C CA . ARG A 1 145 ? -20.486 6.149 10.424 1.00 96.25 145 ARG A CA 1
ATOM 1156 C C . ARG A 1 145 ? -21.116 7.458 10.893 1.00 96.25 145 ARG A C 1
ATOM 1158 O O . ARG A 1 145 ? -20.777 8.524 10.386 1.00 96.25 145 ARG A O 1
ATOM 1165 N N . TRP A 1 146 ? -21.977 7.411 11.909 1.00 97.06 146 TRP A N 1
ATOM 1166 C CA . TRP A 1 146 ? -22.666 8.599 12.441 1.00 97.06 146 TRP A CA 1
ATOM 1167 C C . TRP A 1 146 ? -21.848 9.401 13.453 1.00 97.06 146 TRP A C 1
ATOM 1169 O O . TRP A 1 146 ? -22.258 10.494 13.839 1.00 97.06 146 TRP A O 1
ATOM 1179 N N . THR A 1 147 ? -20.679 8.904 13.845 1.00 97.00 147 THR A N 1
ATOM 1180 C CA . THR A 1 147 ? -19.673 9.666 14.591 1.00 97.00 147 THR A CA 1
ATOM 1181 C C . THR A 1 147 ? -18.515 10.130 13.702 1.00 97.00 147 THR A C 1
ATOM 1183 O O . THR A 1 147 ? -17.571 10.737 14.198 1.00 97.00 147 THR A O 1
ATOM 1186 N N . GLY A 1 148 ? -18.632 9.935 12.383 1.00 94.06 148 GLY A N 1
ATOM 1187 C CA . GLY A 1 148 ? -17.722 10.459 11.363 1.00 94.06 148 GLY A CA 1
ATOM 1188 C C . GLY A 1 148 ? -16.683 9.473 10.845 1.00 94.06 148 GLY A C 1
ATOM 1189 O O . GLY A 1 148 ? -15.758 9.912 10.165 1.00 94.06 148 GLY A O 1
ATOM 1190 N N . GLY A 1 149 ? -16.830 8.180 11.141 1.00 95.12 149 GLY A N 1
ATOM 1191 C CA . GLY A 1 149 ? -15.943 7.123 10.654 1.00 95.12 149 GLY A CA 1
ATOM 1192 C C . GLY A 1 149 ? -16.700 5.872 10.234 1.00 95.12 149 GLY A C 1
ATOM 1193 O O . GLY A 1 149 ? -17.478 5.940 9.285 1.00 95.12 149 GLY A O 1
ATOM 1194 N N . ASP A 1 150 ? -16.466 4.741 10.894 1.00 97.12 150 ASP A N 1
ATOM 1195 C CA . ASP A 1 150 ? -17.089 3.440 10.611 1.00 97.12 150 ASP A CA 1
ATOM 1196 C C . ASP A 1 150 ? -16.977 2.480 11.812 1.00 97.12 150 ASP A C 1
ATOM 1198 O O . ASP A 1 150 ? -16.489 2.859 12.872 1.00 97.12 150 ASP A O 1
ATOM 1202 N N . GLY A 1 151 ? -17.481 1.252 11.670 1.00 97.69 151 GLY A N 1
ATOM 1203 C CA . GLY A 1 151 ? -17.368 0.216 12.695 1.00 97.69 151 GLY A CA 1
ATOM 1204 C C . GLY A 1 151 ? -18.710 -0.188 13.286 1.00 97.69 151 GLY A C 1
ATOM 1205 O O . GLY A 1 151 ? -19.332 -1.132 12.809 1.00 97.69 151 GLY A O 1
ATOM 1206 N N . ALA A 1 152 ? -19.159 0.486 14.343 1.00 98.50 152 ALA A N 1
ATOM 1207 C CA . ALA A 1 152 ? -20.363 0.134 15.091 1.00 98.50 152 ALA A CA 1
ATOM 1208 C C . ALA A 1 152 ? -21.666 0.540 14.366 1.00 98.50 152 ALA A C 1
ATOM 1210 O O . ALA A 1 152 ? -21.755 1.645 13.812 1.00 98.50 152 ALA A O 1
ATOM 1211 N N . PRO A 1 153 ? -22.722 -0.297 14.421 1.00 98.19 153 PRO A N 1
ATOM 1212 C CA . PRO A 1 153 ? -24.014 0.014 13.816 1.00 98.19 153 PRO A CA 1
ATOM 1213 C C . PRO A 1 153 ? -24.739 1.157 14.538 1.00 98.19 153 PRO A C 1
ATOM 1215 O O . PRO A 1 153 ? -24.558 1.379 15.740 1.00 98.19 153 PRO A O 1
ATOM 1218 N N . ALA A 1 154 ? -25.628 1.846 13.813 1.00 98.06 154 ALA A N 1
ATOM 1219 C CA . ALA A 1 154 ? -26.348 3.030 14.299 1.00 98.06 154 ALA A CA 1
ATOM 1220 C C . ALA A 1 154 ? -27.105 2.784 15.610 1.00 98.06 154 ALA A C 1
ATOM 1222 O O . ALA A 1 154 ? -27.121 3.644 16.493 1.00 98.06 154 ALA A O 1
ATOM 1223 N N . TRP A 1 155 ? -27.690 1.589 15.759 1.00 98.00 155 TRP A N 1
ATOM 1224 C CA . TRP A 1 155 ? -28.493 1.246 16.929 1.00 98.00 155 TRP A CA 1
ATOM 1225 C C . TRP A 1 155 ? -27.689 1.327 18.234 1.00 98.00 155 TRP A C 1
ATOM 1227 O O . TRP A 1 155 ? -28.279 1.549 19.286 1.00 98.00 155 TRP A O 1
ATOM 1237 N N . THR A 1 156 ? -26.355 1.209 18.196 1.00 98.50 156 THR A N 1
ATOM 1238 C CA . THR A 1 156 ? -25.502 1.343 19.393 1.00 98.50 156 THR A CA 1
ATOM 1239 C C . THR A 1 156 ? -25.568 2.752 19.980 1.00 98.50 156 THR A C 1
ATOM 1241 O O . THR A 1 156 ? -25.680 2.913 21.195 1.00 98.50 156 THR A O 1
ATOM 1244 N N . LEU A 1 157 ? -25.575 3.773 19.119 1.00 98.62 157 LEU A N 1
ATOM 1245 C CA . LEU A 1 157 ? -25.729 5.179 19.493 1.00 98.62 157 LEU A CA 1
ATOM 1246 C C . LEU A 1 157 ? -27.157 5.446 19.981 1.00 98.62 157 LEU A C 1
ATOM 1248 O O . LEU A 1 157 ? -27.368 6.076 21.019 1.00 98.62 157 LEU A O 1
ATOM 1252 N N . GLU A 1 158 ? -28.146 4.923 19.256 1.00 98.00 158 GLU A N 1
ATOM 1253 C CA . GLU A 1 158 ? -29.563 5.096 19.580 1.00 98.00 158 GLU A CA 1
ATOM 1254 C C . GLU A 1 158 ? -29.958 4.430 20.902 1.00 98.00 158 GLU A C 1
ATOM 1256 O O . GLU A 1 158 ? -30.822 4.959 21.604 1.00 98.00 158 GLU A O 1
ATOM 1261 N N . ALA A 1 159 ? -29.329 3.301 21.247 1.00 97.69 159 ALA A N 1
ATOM 1262 C CA . ALA A 1 159 ? -29.545 2.566 22.490 1.00 97.69 159 ALA A CA 1
ATOM 1263 C C . ALA A 1 159 ? -29.058 3.351 23.717 1.00 97.69 159 ALA A C 1
ATOM 1265 O O . ALA A 1 159 ? -29.715 3.337 24.756 1.00 97.69 159 ALA A O 1
ATOM 1266 N N . VAL A 1 160 ? -27.949 4.085 23.576 1.00 97.31 160 VAL A N 1
ATOM 1267 C CA . VAL A 1 160 ? -27.435 5.015 24.598 1.00 97.31 160 VAL A CA 1
ATOM 1268 C C . VAL A 1 160 ? -28.268 6.307 24.665 1.00 97.31 160 VAL A C 1
ATOM 1270 O O . VAL A 1 160 ? -28.239 7.010 25.673 1.00 97.31 160 VAL A O 1
ATOM 1273 N N . GLY A 1 161 ? -29.058 6.599 23.628 1.00 97.88 161 GLY A N 1
ATOM 1274 C CA . GLY A 1 161 ? -30.005 7.714 23.596 1.00 97.88 161 GLY A CA 1
ATOM 1275 C C . GLY A 1 161 ? -29.662 8.828 22.612 1.00 97.88 161 GLY A C 1
ATOM 1276 O O . GLY A 1 161 ? -30.367 9.839 22.589 1.00 97.88 161 GLY A O 1
ATOM 1277 N N . PHE A 1 162 ? -28.618 8.675 21.795 1.00 98.50 162 PHE A N 1
ATOM 1278 C CA . PHE A 1 162 ? -28.289 9.650 20.756 1.00 98.50 162 PHE A CA 1
ATOM 1279 C C . PHE A 1 162 ? -29.329 9.649 19.629 1.00 98.50 162 PHE A C 1
ATOM 1281 O O . PHE A 1 162 ? -29.852 8.614 19.218 1.00 98.50 162 PHE A O 1
ATOM 1288 N N . ASP A 1 163 ? -29.605 10.835 19.101 1.00 98.06 163 ASP A N 1
ATOM 1289 C CA . ASP A 1 163 ? -30.296 11.077 17.842 1.00 98.06 163 ASP A CA 1
ATOM 1290 C C . ASP A 1 163 ? -29.232 11.282 16.758 1.00 98.06 163 ASP A C 1
ATOM 1292 O O . ASP A 1 163 ? -28.603 12.342 16.657 1.00 98.06 163 ASP A O 1
ATOM 1296 N N . ILE A 1 164 ? -28.999 10.237 15.962 1.00 96.94 164 ILE A N 1
ATOM 1297 C CA . ILE A 1 164 ? -27.914 10.193 14.974 1.00 96.94 164 ILE A CA 1
ATOM 1298 C C . ILE A 1 164 ? -28.007 11.307 13.921 1.00 96.94 164 ILE A C 1
ATOM 1300 O O . ILE A 1 164 ? -26.984 11.731 13.384 1.00 96.94 164 ILE A O 1
ATOM 1304 N N . ALA A 1 165 ? -29.208 11.838 13.657 1.00 96.12 165 ALA A N 1
ATOM 1305 C CA . ALA A 1 165 ? -29.417 12.933 12.710 1.00 96.12 165 ALA A CA 1
ATOM 1306 C C . ALA A 1 165 ? -28.916 14.288 13.238 1.00 96.12 165 ALA A C 1
ATOM 1308 O O . ALA A 1 165 ? -28.721 15.219 12.460 1.00 96.12 165 ALA A O 1
ATOM 1309 N N . LYS A 1 166 ? -28.686 14.408 14.551 1.00 97.06 166 LYS A N 1
ATOM 1310 C CA . LYS A 1 166 ? -28.309 15.664 15.218 1.00 97.06 166 LYS A CA 1
ATOM 1311 C C . LYS A 1 166 ? -26.852 15.704 15.671 1.00 97.06 166 LYS A C 1
ATOM 1313 O O . LYS A 1 166 ? -26.394 16.747 16.137 1.00 97.06 166 LYS A O 1
ATOM 1318 N N . LEU A 1 167 ? -26.108 14.604 15.535 1.00 96.75 167 LEU A N 1
ATOM 1319 C CA . LEU A 1 167 ? -24.707 14.526 15.970 1.00 96.75 167 LEU A CA 1
ATOM 1320 C C . LEU A 1 167 ? -23.840 15.611 15.311 1.00 96.75 167 LEU A C 1
ATOM 1322 O O . LEU A 1 167 ? -23.062 16.266 16.001 1.00 96.75 167 LEU A O 1
ATOM 1326 N N . HIS A 1 168 ? -24.026 15.860 14.011 1.00 95.00 168 HIS A N 1
ATOM 1327 C CA . HIS A 1 168 ? -23.281 16.902 13.304 1.00 95.00 168 HIS A CA 1
ATOM 1328 C C . HIS A 1 168 ? -23.673 18.320 13.727 1.00 95.00 168 HIS A C 1
ATOM 1330 O O . HIS A 1 168 ? -22.819 19.109 14.120 1.00 95.00 168 HIS A O 1
ATOM 1336 N N . GLU A 1 169 ? -24.970 18.645 13.675 1.00 94.25 169 GLU A N 1
ATOM 1337 C CA . GLU A 1 169 ? -25.474 19.996 13.967 1.00 94.25 169 GLU A CA 1
ATOM 1338 C C . GLU A 1 169 ? -25.115 20.459 15.386 1.00 94.25 169 GLU A C 1
ATOM 1340 O O . GLU A 1 169 ? -24.798 21.628 15.611 1.00 94.25 169 GLU A O 1
ATOM 1345 N N . THR A 1 170 ? -25.117 19.530 16.343 1.00 96.00 170 THR A N 1
ATOM 1346 C CA . THR A 1 170 ? -24.752 19.820 17.734 1.00 96.00 170 THR A CA 1
ATOM 1347 C C . THR A 1 170 ? -23.247 19.959 17.954 1.00 96.00 170 THR A C 1
ATOM 1349 O O . THR A 1 170 ? -22.838 20.435 19.007 1.00 96.00 170 THR A O 1
ATOM 1352 N N . GLY A 1 171 ? -22.404 19.568 16.993 1.00 93.50 171 GLY A N 1
ATOM 1353 C CA . GLY A 1 171 ? -20.952 19.477 17.172 1.00 93.50 171 GLY A CA 1
ATOM 1354 C C . GLY A 1 171 ? -20.503 18.245 17.969 1.00 93.50 171 GLY A C 1
ATOM 1355 O O . GLY A 1 171 ? -19.334 18.148 18.343 1.00 93.50 171 GLY A O 1
ATOM 1356 N N . ALA A 1 172 ? -21.407 17.293 18.225 1.00 95.50 172 ALA A N 1
ATOM 1357 C CA . ALA A 1 172 ? -21.098 16.022 18.878 1.00 95.50 172 ALA A CA 1
ATOM 1358 C C . ALA A 1 172 ? -20.311 15.056 17.973 1.00 95.50 172 ALA A C 1
ATOM 1360 O O . ALA A 1 172 ? -19.644 14.157 18.486 1.00 95.50 172 ALA A O 1
ATOM 1361 N N . ALA A 1 173 ? -20.363 15.263 16.656 1.00 95.06 173 ALA A N 1
ATOM 1362 C CA . ALA A 1 173 ? -19.513 14.637 15.653 1.00 95.06 173 ALA A CA 1
ATOM 1363 C C . ALA A 1 173 ? -19.311 15.585 14.460 1.00 95.06 173 ALA A C 1
ATOM 1365 O O . ALA A 1 173 ? -20.088 16.505 14.233 1.00 95.06 173 ALA A O 1
ATOM 1366 N N . PHE A 1 174 ? -18.279 15.344 13.669 1.00 92.50 174 PHE A N 1
ATOM 1367 C CA . PHE A 1 174 ? -18.041 15.958 12.371 1.00 92.50 174 PHE A CA 1
ATOM 1368 C C . PHE A 1 174 ? -18.244 14.894 11.291 1.00 92.50 174 PHE A C 1
ATOM 1370 O O . PHE A 1 174 ? -17.644 13.827 11.369 1.00 92.50 174 PHE A O 1
ATOM 1377 N N . LEU A 1 175 ? -19.082 15.181 10.293 1.00 92.94 175 LEU A N 1
ATOM 1378 C CA . LEU A 1 175 ? -19.513 14.228 9.267 1.00 92.94 175 LEU A CA 1
ATOM 1379 C C . LEU A 1 175 ? -19.214 14.818 7.894 1.00 92.94 175 LEU A C 1
ATOM 1381 O O . LEU A 1 175 ? -19.601 15.956 7.628 1.00 92.94 175 LEU A O 1
ATOM 1385 N N . HIS A 1 176 ? -18.569 14.041 7.025 1.00 90.44 176 HIS A N 1
ATOM 1386 C CA . HIS A 1 176 ? -18.292 14.442 5.645 1.00 90.44 176 HIS A CA 1
ATOM 1387 C C . HIS A 1 176 ? -19.601 14.718 4.883 1.00 90.44 176 HIS A C 1
ATOM 1389 O O . HIS A 1 176 ? -19.736 15.747 4.230 1.00 90.44 176 HIS A O 1
ATOM 1395 N N . GLN A 1 177 ? -20.610 13.869 5.072 1.00 90.38 177 GLN A N 1
ATOM 1396 C CA . GLN A 1 177 ? -21.922 13.930 4.420 1.00 90.38 177 GLN A CA 1
ATOM 1397 C C . GLN A 1 177 ? -22.687 15.229 4.706 1.00 90.38 177 GLN A C 1
ATOM 1399 O O . GLN A 1 177 ? -23.552 15.625 3.928 1.00 90.38 177 GLN A O 1
ATOM 1404 N N . GLU A 1 178 ? -22.393 15.887 5.827 1.00 89.62 178 GLU A N 1
ATOM 1405 C CA . GLU A 1 178 ? -23.059 17.121 6.253 1.00 89.62 178 GLU A CA 1
ATOM 1406 C C . GLU A 1 178 ? -22.304 18.389 5.835 1.00 89.62 178 GLU A C 1
ATOM 1408 O O . GLU A 1 178 ? -22.827 19.501 5.973 1.00 89.62 178 GLU A O 1
ATOM 1413 N N . LEU A 1 179 ? -21.106 18.247 5.257 1.00 79.94 179 LEU A N 1
ATOM 1414 C CA . LEU A 1 179 ? -20.419 19.368 4.637 1.00 79.94 179 LEU A CA 1
ATOM 1415 C C . LEU A 1 179 ? -21.241 19.857 3.447 1.00 79.94 179 LEU A C 1
ATOM 1417 O O . LEU A 1 179 ? -21.475 19.145 2.470 1.00 79.94 179 LEU A O 1
ATOM 1421 N N . ARG A 1 180 ? -21.687 21.114 3.519 1.00 57.44 180 ARG A N 1
ATOM 1422 C CA . ARG A 1 180 ? -22.281 21.780 2.359 1.00 57.44 180 ARG A CA 1
ATOM 1423 C C . ARG A 1 180 ? -21.223 21.802 1.262 1.00 57.44 180 ARG A C 1
ATOM 1425 O O . ARG A 1 180 ? -20.131 22.303 1.516 1.00 57.44 180 ARG A O 1
ATOM 1432 N N . MET A 1 181 ? -21.557 21.343 0.054 1.00 44.94 181 MET A N 1
ATOM 1433 C CA . MET A 1 181 ? -20.787 21.692 -1.141 1.00 44.94 181 MET A CA 1
ATOM 1434 C C . MET A 1 181 ? -20.751 23.223 -1.232 1.00 44.94 181 MET A C 1
ATOM 1436 O O . MET A 1 181 ? -21.694 23.849 -1.716 1.00 44.94 181 MET A O 1
ATOM 1440 N N . GLN A 1 182 ? -19.713 23.857 -0.681 1.00 35.47 182 GLN A N 1
ATOM 1441 C CA . GLN A 1 182 ? -19.481 25.286 -0.828 1.00 35.47 182 GLN A CA 1
ATOM 1442 C C . GLN A 1 182 ? -18.984 25.516 -2.253 1.00 35.47 182 GLN A C 1
ATOM 1444 O O . GLN A 1 182 ? -17.807 25.737 -2.496 1.00 35.47 182 GLN A O 1
ATOM 1449 N N . ALA A 1 183 ? -19.914 25.515 -3.207 1.00 33.03 183 ALA A N 1
ATOM 1450 C CA . ALA A 1 183 ? -19.673 25.968 -4.572 1.00 33.03 183 ALA A CA 1
ATOM 1451 C C . ALA A 1 183 ? -19.368 27.482 -4.661 1.00 33.03 183 ALA A C 1
ATOM 1453 O O . ALA A 1 183 ? -19.244 28.025 -5.754 1.00 33.03 183 ALA A O 1
ATOM 1454 N N . GLU A 1 184 ? -19.217 28.193 -3.539 1.00 32.03 184 GLU A N 1
ATOM 1455 C CA . GLU A 1 184 ? -18.943 29.626 -3.522 1.00 32.03 184 GLU A CA 1
ATOM 1456 C C . GLU A 1 184 ? -17.856 29.969 -2.490 1.00 32.03 184 GLU A C 1
ATOM 1458 O O . GLU A 1 184 ? -18.130 30.311 -1.342 1.00 32.03 184 GLU A O 1
ATOM 1463 N N . GLY A 1 185 ? -16.592 29.936 -2.927 1.00 31.69 185 GLY A N 1
ATOM 1464 C CA . GLY A 1 185 ? -15.623 30.935 -2.461 1.00 31.69 185 GLY A CA 1
ATOM 1465 C C . GLY A 1 185 ? -14.346 30.473 -1.758 1.00 31.69 185 GLY A C 1
ATOM 1466 O O . GLY A 1 185 ? -13.527 31.338 -1.443 1.00 31.69 185 GLY A O 1
ATOM 1467 N N . ARG A 1 186 ? -14.088 29.177 -1.556 1.00 32.91 186 ARG A N 1
ATOM 1468 C CA . ARG A 1 186 ? -12.760 28.705 -1.117 1.00 32.91 186 ARG A CA 1
ATOM 1469 C C . ARG A 1 186 ? -12.173 27.778 -2.174 1.00 32.91 186 ARG A C 1
ATOM 1471 O O . ARG A 1 186 ? -12.574 26.645 -2.331 1.00 32.91 186 ARG A O 1
ATOM 1478 N N . ARG A 1 187 ? -11.236 28.307 -2.965 1.00 29.92 187 ARG A N 1
ATOM 1479 C CA . ARG A 1 187 ? -10.434 27.509 -3.899 1.00 29.92 187 ARG A CA 1
ATOM 1480 C C . ARG A 1 187 ? -9.376 26.741 -3.101 1.00 29.92 187 ARG A C 1
ATOM 1482 O O . ARG A 1 187 ? -8.288 27.277 -2.875 1.00 29.92 187 ARG A O 1
ATOM 1489 N N . GLY A 1 188 ? -9.706 25.526 -2.665 1.00 35.09 188 GLY A N 1
ATOM 1490 C CA . GLY A 1 188 ? -8.726 24.465 -2.432 1.00 35.09 188 GLY A CA 1
ATOM 1491 C C . GLY A 1 188 ? -8.090 24.051 -3.762 1.00 35.09 188 GLY A C 1
ATOM 1492 O O . GLY A 1 188 ? -8.708 24.157 -4.817 1.00 35.09 188 GLY A O 1
ATOM 1493 N N . ARG A 1 189 ? -6.797 23.728 -3.755 1.00 39.34 189 ARG A N 1
ATOM 1494 C CA . ARG A 1 189 ? -5.989 23.529 -4.965 1.00 39.34 189 ARG A CA 1
ATOM 1495 C C . ARG A 1 189 ? -6.099 22.085 -5.468 1.00 39.34 189 ARG A C 1
ATOM 1497 O O . ARG A 1 189 ? -5.447 21.222 -4.901 1.00 39.34 189 ARG A O 1
ATOM 1504 N N . GLY A 1 190 ? -6.792 21.885 -6.587 1.00 35.78 190 GLY A N 1
ATOM 1505 C CA . GLY A 1 190 ? -6.742 20.651 -7.383 1.00 35.78 190 GLY A CA 1
ATOM 1506 C C . GLY A 1 190 ? -8.118 20.284 -7.933 1.00 35.78 190 GLY A C 1
ATOM 1507 O O . GLY A 1 190 ? -9.041 20.164 -7.159 1.00 35.78 190 GLY A O 1
ATOM 1508 N N . ALA A 1 191 ? -8.246 20.193 -9.261 1.00 35.50 191 ALA A N 1
ATOM 1509 C CA . ALA A 1 191 ? -9.421 19.757 -10.038 1.00 35.50 191 ALA A CA 1
ATOM 1510 C C . ALA A 1 191 ? -10.798 20.443 -9.798 1.00 35.50 191 ALA A C 1
ATOM 1512 O O . ALA A 1 191 ? -11.323 20.571 -8.697 1.00 35.50 191 ALA A O 1
ATOM 1513 N N . GLU A 1 192 ? -11.448 20.865 -10.891 1.00 31.36 192 GLU A N 1
ATOM 1514 C CA . GLU A 1 192 ? -12.855 21.289 -10.861 1.00 31.36 192 GLU A CA 1
ATOM 1515 C C . GLU A 1 192 ? -13.742 20.112 -10.411 1.00 31.36 192 GLU A C 1
ATOM 1517 O O . GLU A 1 192 ? -13.887 19.139 -11.146 1.00 31.36 192 GLU A O 1
ATOM 1522 N N . GLY A 1 193 ? -14.336 20.205 -9.214 1.00 39.59 193 GLY A N 1
ATOM 1523 C CA . GLY A 1 193 ? -15.305 19.226 -8.701 1.00 39.59 193 GLY A CA 1
ATOM 1524 C C . GLY A 1 193 ? -14.945 18.527 -7.384 1.00 39.59 193 GLY A C 1
ATOM 1525 O O . GLY A 1 193 ? -15.764 17.749 -6.900 1.00 39.59 193 GLY A O 1
ATOM 1526 N N . GLU A 1 194 ? -13.782 18.793 -6.780 1.00 48.06 194 GLU A N 1
ATOM 1527 C CA . GLU A 1 194 ? -13.417 18.205 -5.480 1.00 48.06 194 GLU A CA 1
ATOM 1528 C C . GLU A 1 194 ? -14.252 18.780 -4.318 1.00 48.06 194 GLU A C 1
ATOM 1530 O O . GLU A 1 194 ? -14.491 19.986 -4.217 1.00 48.06 194 GLU A O 1
ATOM 1535 N N . SER A 1 195 ? -14.706 17.903 -3.415 1.00 46.22 195 SER A N 1
ATOM 1536 C CA . SER A 1 195 ? -15.258 18.307 -2.121 1.00 46.22 195 SER A CA 1
ATOM 1537 C C . SER A 1 195 ? -14.132 18.864 -1.246 1.00 46.22 195 SER A C 1
ATOM 1539 O O . SER A 1 195 ? -13.151 18.158 -1.026 1.00 46.22 195 SER A O 1
ATOM 1541 N N . ASP A 1 196 ? -14.293 20.072 -0.697 1.00 57.25 196 ASP A N 1
ATOM 1542 C CA . ASP A 1 196 ? -13.401 20.704 0.297 1.00 57.25 196 ASP A CA 1
ATOM 1543 C C . ASP A 1 196 ? -13.409 19.941 1.651 1.00 57.25 196 ASP A C 1
ATOM 1545 O O . ASP A 1 196 ? -13.721 20.500 2.708 1.00 57.25 196 ASP A O 1
ATOM 1549 N N . TYR A 1 197 ? -13.115 18.638 1.650 1.00 73.81 197 TYR A N 1
ATOM 1550 C CA . TYR A 1 197 ? -12.974 17.861 2.875 1.00 73.81 197 TYR A CA 1
ATOM 1551 C C . TYR A 1 197 ? -11.631 18.206 3.531 1.00 73.81 197 TYR A C 1
ATOM 1553 O O . TYR A 1 197 ? -10.579 17.944 2.941 1.00 73.81 197 TYR A O 1
ATOM 1561 N N . PRO A 1 198 ? -11.608 18.808 4.734 1.00 75.12 198 PRO A N 1
ATOM 1562 C CA . PRO A 1 198 ? -10.348 19.225 5.327 1.00 75.12 198 PRO A CA 1
ATOM 1563 C C . PRO A 1 198 ? -9.516 18.003 5.740 1.00 75.12 198 PRO A C 1
ATOM 1565 O O . PRO A 1 198 ? -10.000 17.111 6.438 1.00 75.12 198 PRO A O 1
ATOM 1568 N N . THR A 1 199 ? -8.244 17.985 5.337 1.00 73.00 199 THR A N 1
ATOM 1569 C CA . THR A 1 199 ? -7.291 16.908 5.645 1.00 73.00 199 THR A CA 1
ATOM 1570 C C . THR A 1 199 ? -7.270 16.580 7.139 1.00 73.00 199 THR A C 1
ATOM 1572 O O . THR A 1 199 ? -7.109 17.482 7.961 1.00 73.00 199 THR A O 1
ATOM 1575 N N . MET A 1 200 ? -7.404 15.292 7.479 1.00 76.25 200 MET A N 1
ATOM 1576 C CA . MET A 1 200 ? -7.344 14.745 8.848 1.00 76.25 200 MET A CA 1
ATOM 1577 C C . MET A 1 200 ? -8.383 15.312 9.837 1.00 76.25 200 MET A C 1
ATOM 1579 O O . MET A 1 200 ? -8.237 15.174 11.052 1.00 76.25 200 MET A O 1
ATOM 1583 N N . GLN A 1 201 ? -9.466 15.927 9.349 1.00 83.12 201 GLN A N 1
ATOM 1584 C CA . GLN A 1 201 ? -10.508 16.494 10.211 1.00 83.12 201 GLN A CA 1
ATOM 1585 C C . GLN A 1 201 ? -11.319 15.420 10.959 1.00 83.12 201 GLN A C 1
ATOM 1587 O O . GLN A 1 201 ? -11.724 15.665 12.101 1.00 83.12 201 GLN A O 1
ATOM 1592 N N . TRP A 1 202 ? -11.539 14.240 10.362 1.00 88.31 202 TRP A N 1
ATOM 1593 C CA . TRP A 1 202 ? -12.290 13.139 10.987 1.00 88.31 202 TRP A CA 1
ATOM 1594 C C . TRP A 1 202 ? -11.658 12.651 12.294 1.00 88.31 202 TRP A C 1
ATOM 1596 O O . TRP A 1 202 ? -12.394 12.372 13.237 1.00 88.31 202 TRP A O 1
ATOM 1606 N N . VAL A 1 203 ? -10.322 12.625 12.405 1.00 88.12 203 VAL A N 1
ATOM 1607 C CA . VAL A 1 203 ? -9.605 12.146 13.607 1.00 88.12 203 VAL A CA 1
ATOM 1608 C C . VAL A 1 203 ? -10.020 12.933 14.852 1.00 88.12 203 VAL A C 1
ATOM 1610 O O . VAL A 1 203 ? -10.066 12.414 15.965 1.00 88.12 203 VAL A O 1
ATOM 1613 N N . THR A 1 204 ? -10.420 14.196 14.679 1.00 89.12 204 THR A N 1
ATOM 1614 C CA . THR A 1 204 ? -10.865 15.041 15.794 1.00 89.12 204 THR A CA 1
ATOM 1615 C C . THR A 1 204 ? -12.157 14.560 16.453 1.00 89.12 204 THR A C 1
ATOM 1617 O O . THR A 1 204 ? -12.470 15.014 17.557 1.00 89.12 204 THR A O 1
ATOM 1620 N N . ASN A 1 205 ? -12.897 13.645 15.817 1.00 93.56 205 ASN A N 1
ATOM 1621 C CA . ASN A 1 205 ? -14.093 13.032 16.384 1.00 93.56 205 ASN A CA 1
ATOM 1622 C C . ASN A 1 205 ? -13.800 12.172 17.609 1.00 93.56 205 ASN A C 1
ATOM 1624 O O . ASN A 1 205 ? -14.642 12.163 18.501 1.00 93.56 205 ASN A O 1
ATOM 1628 N N . TYR A 1 206 ? -12.601 11.583 17.742 1.00 91.94 206 TYR A N 1
ATOM 1629 C CA . TYR A 1 206 ? -12.195 10.852 18.956 1.00 91.94 206 TYR A CA 1
ATOM 1630 C C . TYR A 1 206 ? -12.383 11.666 20.247 1.00 91.94 206 TYR A C 1
ATOM 1632 O O . TYR A 1 206 ? -12.620 11.099 21.313 1.00 91.94 206 TYR A O 1
ATOM 1640 N N . ASN A 1 207 ? -12.335 13.000 20.144 1.00 89.38 207 ASN A N 1
ATOM 1641 C CA . ASN A 1 207 ? -12.485 13.925 21.265 1.00 89.38 207 ASN A CA 1
ATOM 1642 C C . ASN A 1 207 ? -13.895 14.523 21.414 1.00 89.38 207 ASN A C 1
ATOM 1644 O O . ASN A 1 207 ? -14.149 15.210 22.406 1.00 89.38 207 ASN A O 1
ATOM 1648 N N . LYS A 1 208 ? -14.799 14.308 20.449 1.00 93.44 208 LYS A N 1
ATOM 1649 C CA . LYS A 1 208 ? -16.161 14.863 20.471 1.00 93.44 208 LYS A CA 1
ATOM 1650 C C . LYS A 1 208 ? -17.120 13.936 21.210 1.00 93.44 208 LYS A C 1
ATOM 1652 O O . LYS A 1 208 ? -16.851 12.749 21.390 1.00 93.44 208 LYS A O 1
ATOM 1657 N N . LEU A 1 209 ? -18.247 14.505 21.646 1.00 96.94 209 LEU A N 1
ATOM 1658 C CA . LEU A 1 209 ? -19.200 13.849 22.544 1.00 96.94 209 LEU A CA 1
ATOM 1659 C C . LEU A 1 209 ? -19.590 12.438 22.083 1.00 96.94 209 LEU A C 1
ATOM 1661 O O . LEU A 1 209 ? -19.611 11.544 22.923 1.00 96.94 209 LEU A O 1
ATOM 1665 N N . GLY A 1 210 ? -19.885 12.235 20.794 1.00 97.38 210 GLY A N 1
ATOM 1666 C CA . GLY A 1 210 ? -20.344 10.947 20.266 1.00 97.38 210 GLY A CA 1
ATOM 1667 C C . GLY A 1 210 ? -19.325 9.830 20.498 1.00 97.38 210 GLY A C 1
ATOM 1668 O O . GLY A 1 210 ? -19.539 8.960 21.343 1.00 97.38 210 GLY A O 1
ATOM 1669 N N . THR A 1 211 ? -18.190 9.883 19.798 1.00 96.62 211 THR A N 1
ATOM 1670 C CA . THR A 1 211 ? -17.128 8.868 19.886 1.00 96.62 211 THR A CA 1
ATOM 1671 C C . THR A 1 211 ? -16.586 8.728 21.306 1.00 96.62 211 THR A C 1
ATOM 1673 O O . THR A 1 211 ? -16.488 7.614 21.822 1.00 96.62 211 THR A O 1
ATOM 1676 N N . ALA A 1 212 ? -16.279 9.842 21.980 1.00 95.81 212 ALA A N 1
ATOM 1677 C CA . ALA A 1 212 ? -15.689 9.793 23.312 1.00 95.81 212 ALA A CA 1
ATOM 1678 C C . ALA A 1 212 ? -16.632 9.152 24.341 1.00 95.81 212 ALA A C 1
ATOM 1680 O O . ALA A 1 212 ? -16.174 8.396 25.203 1.00 95.81 212 ALA A O 1
ATOM 1681 N N . THR A 1 213 ? -17.944 9.401 24.235 1.00 97.94 213 THR A N 1
ATOM 1682 C CA . THR A 1 213 ? -18.932 8.775 25.122 1.00 97.94 213 THR A CA 1
ATOM 1683 C C . THR A 1 213 ? -19.004 7.279 24.886 1.00 97.94 213 THR A C 1
ATOM 1685 O O . THR A 1 213 ? -18.936 6.515 25.847 1.00 97.94 213 THR A O 1
ATOM 1688 N N . MET A 1 214 ? -19.087 6.853 23.625 1.00 98.56 214 MET A N 1
ATOM 1689 C CA . MET A 1 214 ? -19.247 5.439 23.299 1.00 98.56 214 MET A CA 1
ATOM 1690 C C . MET A 1 214 ? -18.056 4.593 23.753 1.00 98.56 214 MET A C 1
ATOM 1692 O O . MET A 1 214 ? -18.268 3.584 24.419 1.00 98.56 214 MET A O 1
ATOM 1696 N N . PHE A 1 215 ? -16.819 5.042 23.521 1.00 97.25 215 PHE A N 1
ATOM 1697 C CA . PHE A 1 215 ? -15.633 4.343 24.031 1.00 97.25 215 PHE A CA 1
ATOM 1698 C C . PHE A 1 215 ? -15.569 4.312 25.563 1.00 97.25 215 PHE A C 1
ATOM 1700 O O . PHE A 1 215 ? -15.272 3.273 26.154 1.00 97.25 215 PHE A O 1
ATOM 1707 N N . SER A 1 216 ? -15.907 5.427 26.222 1.00 96.94 216 SER A N 1
ATOM 1708 C CA . SER A 1 216 ? -15.922 5.489 27.689 1.00 96.94 216 SER A CA 1
ATOM 1709 C C . SER A 1 216 ? -16.935 4.503 28.283 1.00 96.94 216 SER A C 1
ATOM 1711 O O . SER A 1 216 ? -16.641 3.836 29.275 1.00 96.94 216 SER A O 1
ATOM 1713 N N . LEU A 1 217 ? -18.114 4.369 27.665 1.00 98.44 217 LEU A N 1
ATOM 1714 C CA . LEU A 1 217 ? -19.126 3.390 28.065 1.00 98.44 217 LEU A CA 1
ATOM 1715 C C . LEU A 1 217 ? -18.701 1.953 27.739 1.00 98.44 217 LEU A C 1
ATOM 1717 O O . LEU A 1 217 ? -18.875 1.078 28.583 1.00 98.44 217 LEU A O 1
ATOM 1721 N N . PHE A 1 218 ? -18.125 1.711 26.558 1.00 98.25 218 PHE A N 1
ATOM 1722 C CA . PHE A 1 218 ? -17.714 0.380 26.108 1.00 98.25 218 PHE A CA 1
ATOM 1723 C C . PHE A 1 218 ? -16.640 -0.245 26.999 1.00 98.25 218 PHE A C 1
ATOM 1725 O O . PHE A 1 218 ? -16.708 -1.437 27.284 1.00 98.25 218 PHE A O 1
ATOM 1732 N N . PHE A 1 219 ? -15.667 0.541 27.464 1.00 96.62 219 PHE A N 1
ATOM 1733 C CA . PHE A 1 219 ? -14.581 0.040 28.309 1.00 96.62 219 PHE A CA 1
ATOM 1734 C C . PHE A 1 219 ? -14.845 0.218 29.810 1.00 96.62 219 PHE A C 1
ATOM 1736 O O . PHE A 1 219 ? -14.516 -0.666 30.599 1.00 96.62 219 PHE A O 1
ATOM 1743 N N . GLY A 1 220 ? -15.450 1.338 30.221 1.00 96.44 220 GLY A N 1
ATOM 1744 C CA . GLY A 1 220 ? -15.552 1.729 31.632 1.00 96.44 220 GLY A CA 1
ATOM 1745 C C . GLY A 1 220 ? -16.967 1.950 32.165 1.00 96.44 220 GLY A C 1
ATOM 1746 O O . GLY A 1 220 ? -17.109 2.369 33.316 1.00 96.44 220 GLY A O 1
ATOM 1747 N N . GLY A 1 221 ? -18.019 1.694 31.382 1.00 97.31 221 GLY A N 1
ATOM 1748 C CA . GLY A 1 221 ? -19.400 2.058 31.719 1.00 97.31 221 GLY A CA 1
ATOM 1749 C C . GLY A 1 221 ? -19.877 1.611 33.107 1.00 97.31 221 GLY A C 1
ATOM 1750 O O . GLY A 1 221 ? -20.599 2.359 33.762 1.00 97.31 221 GLY A O 1
ATOM 1751 N N . ARG A 1 222 ? -19.429 0.461 33.628 1.00 96.25 222 ARG A N 1
ATOM 1752 C CA . ARG A 1 222 ? -19.781 0.013 34.992 1.00 96.25 222 ARG A CA 1
ATOM 1753 C C . ARG A 1 222 ? -19.186 0.889 36.088 1.00 96.25 222 ARG A C 1
ATOM 1755 O O . ARG A 1 222 ? -19.817 1.068 37.125 1.00 96.25 222 ARG A O 1
ATOM 1762 N N . ALA A 1 223 ? -17.972 1.386 35.877 1.00 95.75 223 ALA A N 1
ATOM 1763 C CA . ALA A 1 223 ? -17.238 2.165 36.865 1.00 95.75 223 ALA A CA 1
ATOM 1764 C C . ALA A 1 223 ? -17.634 3.644 36.819 1.00 95.75 223 ALA A C 1
ATOM 1766 O O . ALA A 1 223 ? -17.924 4.240 37.854 1.00 95.75 223 ALA A O 1
ATOM 1767 N N . ILE A 1 224 ? -17.682 4.220 35.616 1.00 96.00 224 ILE A N 1
ATOM 1768 C CA . ILE A 1 224 ? -17.831 5.669 35.425 1.00 96.00 224 ILE A CA 1
ATOM 1769 C C . ILE A 1 224 ? -19.254 6.108 35.061 1.00 96.00 224 ILE A C 1
ATOM 1771 O O . ILE A 1 224 ? -19.562 7.294 35.153 1.00 96.00 224 ILE A O 1
ATOM 1775 N N . ALA A 1 225 ? -20.127 5.192 34.643 1.00 97.25 225 ALA A N 1
ATOM 1776 C CA . ALA A 1 225 ? -21.499 5.510 34.251 1.00 97.25 225 ALA A CA 1
ATOM 1777 C C . ALA A 1 225 ? -22.507 4.435 34.718 1.00 97.25 225 ALA A C 1
ATOM 1779 O O . ALA A 1 225 ? -23.264 3.892 33.905 1.00 97.25 225 ALA A O 1
ATOM 1780 N N . PRO A 1 226 ? -22.533 4.086 36.022 1.00 97.00 226 PRO A N 1
ATOM 1781 C CA . PRO A 1 226 ? -23.318 2.960 36.533 1.00 97.00 226 PRO A CA 1
ATOM 1782 C C . PRO A 1 226 ? -24.832 3.114 36.327 1.00 97.00 226 PRO A C 1
ATOM 1784 O O . PRO A 1 226 ? -25.544 2.110 36.330 1.00 97.00 226 PRO A O 1
ATOM 1787 N N . HIS A 1 227 ? -25.332 4.340 36.138 1.00 97.06 227 HIS A N 1
ATOM 1788 C CA . HIS A 1 227 ? -26.752 4.622 35.909 1.00 97.06 227 HIS A CA 1
ATOM 1789 C C . HIS A 1 227 ? -27.158 4.572 34.432 1.00 97.06 227 HIS A C 1
ATOM 1791 O O . HIS A 1 227 ? -28.347 4.644 34.126 1.00 97.06 227 HIS A O 1
ATOM 1797 N N . THR A 1 228 ? -26.204 4.415 33.512 1.00 97.94 228 THR A N 1
ATOM 1798 C CA . THR A 1 228 ? -26.494 4.280 32.082 1.00 97.94 228 THR A CA 1
ATOM 1799 C C . THR A 1 228 ? -26.873 2.839 31.770 1.00 97.94 228 THR A C 1
ATOM 1801 O O . THR A 1 228 ? -26.009 1.970 31.616 1.00 97.94 228 THR A O 1
ATOM 1804 N N . LEU A 1 229 ? -28.181 2.590 31.700 1.00 97.25 229 LEU A N 1
ATOM 1805 C CA . LEU A 1 229 ? -28.750 1.272 31.441 1.00 97.25 229 LEU A CA 1
ATOM 1806 C C . LEU A 1 229 ? -29.397 1.212 30.052 1.00 97.25 229 LEU A C 1
ATOM 1808 O O . LEU A 1 229 ? -30.157 2.103 29.680 1.00 97.25 229 LEU A O 1
ATOM 1812 N N . ILE A 1 230 ? -29.143 0.127 29.326 1.00 97.38 230 ILE A N 1
ATOM 1813 C CA . ILE A 1 230 ? -29.782 -0.236 28.060 1.00 97.38 230 ILE A CA 1
ATOM 1814 C C . ILE A 1 230 ? -30.569 -1.515 28.330 1.00 97.38 230 ILE A C 1
ATOM 1816 O O . ILE A 1 230 ? -29.999 -2.516 28.749 1.00 97.38 230 ILE A O 1
ATOM 1820 N N . GLU A 1 231 ? -31.893 -1.464 28.172 1.00 95.31 231 GLU A N 1
ATOM 1821 C CA . GLU A 1 231 ? -32.780 -2.609 28.452 1.00 95.31 231 GLU A CA 1
ATOM 1822 C C . GLU A 1 231 ? -32.602 -3.205 29.870 1.00 95.31 231 GLU A C 1
ATOM 1824 O O . GLU A 1 231 ? -32.808 -4.392 30.108 1.00 95.31 231 GLU A O 1
ATOM 1829 N N . GLY A 1 232 ? -32.229 -2.363 30.842 1.00 95.38 232 GLY A N 1
ATOM 1830 C CA . GLY A 1 232 ? -31.984 -2.762 32.234 1.00 95.38 232 GLY A CA 1
ATOM 1831 C C . GLY A 1 232 ? -30.587 -3.336 32.512 1.00 95.38 232 GLY A C 1
ATOM 1832 O O . GLY A 1 232 ? -30.264 -3.588 33.672 1.00 95.38 232 GLY A O 1
ATOM 1833 N N . GLU A 1 233 ? -29.743 -3.498 31.493 1.00 97.69 233 GLU A N 1
ATOM 1834 C CA . GLU A 1 233 ? -28.342 -3.912 31.604 1.00 97.69 233 GLU A CA 1
ATOM 1835 C C . GLU A 1 233 ? -27.413 -2.688 31.536 1.00 97.69 233 GLU A C 1
ATOM 1837 O O . GLU A 1 233 ? -27.718 -1.706 30.865 1.00 97.69 233 GLU A O 1
ATOM 1842 N N . ASN A 1 234 ? -26.269 -2.707 32.229 1.00 98.31 234 ASN A N 1
ATOM 1843 C CA . ASN A 1 234 ? -25.300 -1.612 32.110 1.00 98.31 234 ASN A CA 1
ATOM 1844 C C . ASN A 1 234 ? -24.762 -1.516 30.672 1.00 98.31 234 ASN A C 1
ATOM 1846 O O . ASN A 1 234 ? -24.450 -2.537 30.060 1.00 98.31 234 ASN A O 1
ATOM 1850 N N . ALA A 1 235 ? -24.600 -0.291 30.163 1.00 98.38 235 ALA A N 1
ATOM 1851 C CA . ALA A 1 235 ? -24.174 -0.049 28.785 1.00 98.38 235 ALA A CA 1
ATOM 1852 C C . ALA A 1 235 ? -22.877 -0.783 28.391 1.00 98.38 235 ALA A C 1
ATOM 1854 O O . ALA A 1 235 ? -22.792 -1.281 27.272 1.00 98.38 235 ALA A O 1
ATOM 1855 N N . GLN A 1 236 ? -21.903 -0.913 29.300 1.00 98.50 236 GLN A N 1
ATOM 1856 C CA . GLN A 1 236 ? -20.670 -1.669 29.049 1.00 98.50 236 GLN A CA 1
ATOM 1857 C C . GLN A 1 236 ? -20.963 -3.136 28.723 1.00 98.50 236 GLN A C 1
ATOM 1859 O O . GLN A 1 236 ? -20.485 -3.663 27.720 1.00 98.50 236 GLN A O 1
ATOM 1864 N N . GLU A 1 237 ? -21.758 -3.797 29.567 1.00 98.31 237 GLU A N 1
ATOM 1865 C CA . GLU A 1 237 ? -22.088 -5.214 29.405 1.00 98.31 237 GLU A CA 1
ATOM 1866 C C . GLU A 1 237 ? -22.901 -5.450 28.140 1.00 98.31 237 GLU A C 1
ATOM 1868 O O . GLU A 1 237 ? -22.596 -6.369 27.380 1.00 98.31 237 GLU A O 1
ATOM 1873 N N . TYR A 1 238 ? -23.876 -4.577 27.886 1.00 98.75 238 TYR A N 1
ATOM 1874 C CA . TYR A 1 238 ? -24.726 -4.652 26.709 1.00 98.75 238 TYR A CA 1
ATOM 1875 C C . TYR A 1 238 ? -23.907 -4.519 25.418 1.00 98.75 238 TYR A C 1
ATOM 1877 O O . TYR A 1 238 ? -23.963 -5.393 24.551 1.00 98.75 238 TYR A O 1
ATOM 1885 N N . LEU A 1 239 ? -23.090 -3.465 25.303 1.00 98.75 239 LEU A N 1
ATOM 1886 C CA . LEU A 1 239 ? -22.299 -3.203 24.100 1.00 98.75 239 LEU A CA 1
ATOM 1887 C C . LEU A 1 239 ? -21.238 -4.287 23.867 1.00 98.75 239 LEU A C 1
ATOM 1889 O O . LEU A 1 239 ? -21.161 -4.822 22.762 1.00 98.75 239 LEU A O 1
ATOM 1893 N N . GLN A 1 240 ? -20.469 -4.667 24.895 1.00 98.69 240 GLN A N 1
ATOM 1894 C CA . GLN A 1 240 ? -19.451 -5.716 24.758 1.00 98.69 240 GLN A CA 1
ATOM 1895 C C . GLN A 1 240 ? -20.067 -7.071 24.399 1.00 98.69 240 GLN A C 1
ATOM 1897 O O . GLN A 1 240 ? -19.534 -7.779 23.548 1.00 98.69 240 GLN A O 1
ATOM 1902 N N . ARG A 1 241 ? -21.197 -7.444 25.016 1.00 98.50 241 ARG A N 1
ATOM 1903 C CA . ARG A 1 241 ? -21.886 -8.709 24.728 1.00 98.50 241 ARG A CA 1
ATOM 1904 C C . ARG A 1 241 ? -22.338 -8.776 23.273 1.00 98.50 241 ARG A C 1
ATOM 1906 O O . ARG A 1 241 ? -22.117 -9.802 22.634 1.00 98.50 241 ARG A O 1
ATOM 1913 N N . HIS A 1 242 ? -22.965 -7.721 22.753 1.00 98.81 242 HIS A N 1
ATOM 1914 C CA . HIS A 1 242 ? -23.406 -7.696 21.357 1.00 98.81 242 HIS A CA 1
ATOM 1915 C C . HIS A 1 242 ? -22.228 -7.707 20.383 1.00 98.81 242 HIS A C 1
ATOM 1917 O O . HIS A 1 242 ? -22.201 -8.558 19.496 1.00 98.81 242 HIS A O 1
ATOM 1923 N N . TYR A 1 243 ? -21.218 -6.868 20.621 1.00 98.88 243 TYR A N 1
ATOM 1924 C CA . TYR A 1 243 ? -19.998 -6.833 19.819 1.00 98.88 243 TYR A CA 1
ATOM 1925 C C . TYR A 1 243 ? -19.322 -8.212 19.736 1.00 98.88 243 TYR A C 1
ATOM 1927 O O . TYR A 1 243 ? -19.153 -8.766 18.651 1.00 98.88 243 TYR A O 1
ATOM 1935 N N . ILE A 1 244 ? -19.025 -8.834 20.884 1.00 98.88 244 ILE A N 1
ATOM 1936 C CA . ILE A 1 244 ? -18.385 -10.158 20.940 1.00 98.88 244 ILE A CA 1
ATOM 1937 C C . ILE A 1 244 ? -19.261 -11.217 20.256 1.00 98.88 244 ILE A C 1
ATOM 1939 O O . ILE A 1 244 ? -18.754 -12.060 19.516 1.00 98.88 244 ILE A O 1
ATOM 1943 N N . ASN A 1 245 ? -20.582 -11.183 20.459 1.00 98.88 245 ASN A N 1
ATOM 1944 C CA . ASN A 1 245 ? -21.490 -12.140 19.828 1.00 98.88 245 ASN A CA 1
ATOM 1945 C C . ASN A 1 245 ? -21.560 -11.987 18.304 1.00 98.88 245 ASN A C 1
ATOM 1947 O O . ASN A 1 245 ? -21.689 -13.007 17.622 1.00 98.88 245 ASN A O 1
ATOM 1951 N N . ALA A 1 246 ? -21.448 -10.765 17.776 1.00 98.81 246 ALA A N 1
ATOM 1952 C CA . ALA A 1 246 ? -21.354 -10.510 16.342 1.00 98.81 246 ALA A CA 1
ATOM 1953 C C . ALA A 1 246 ? -20.068 -11.120 15.761 1.00 98.81 246 ALA A C 1
ATOM 1955 O O . ALA A 1 246 ? -20.137 -11.889 14.802 1.00 98.81 246 ALA A O 1
ATOM 1956 N N . ILE A 1 247 ? -18.909 -10.896 16.391 1.00 98.69 247 ILE A N 1
ATOM 1957 C CA . ILE A 1 247 ? -17.638 -11.482 15.922 1.00 98.69 247 ILE A CA 1
ATOM 1958 C C . ILE A 1 247 ? -17.649 -13.014 16.047 1.00 98.69 247 ILE A C 1
ATOM 1960 O O . ILE A 1 247 ? -17.174 -13.716 15.151 1.00 98.69 247 ILE A O 1
ATOM 1964 N N . LYS A 1 248 ? -18.295 -13.570 17.084 1.00 98.75 248 LYS A N 1
ATOM 1965 C CA . LYS A 1 248 ? -18.526 -15.022 17.199 1.00 98.75 248 LYS A CA 1
ATOM 1966 C C . LYS A 1 248 ? -19.313 -15.588 16.015 1.00 98.75 248 LYS A C 1
ATOM 1968 O O . LYS A 1 248 ? -19.071 -16.741 15.663 1.00 98.75 248 LYS A O 1
ATOM 1973 N N . GLN A 1 249 ? -20.203 -14.820 15.376 1.00 98.75 249 GLN A N 1
ATOM 1974 C CA . GLN A 1 249 ? -20.880 -15.282 14.157 1.00 98.75 249 GLN A CA 1
ATOM 1975 C C . GLN A 1 249 ? -19.888 -15.501 13.019 1.00 98.75 249 GLN A C 1
ATOM 1977 O O . GLN A 1 249 ? -19.950 -16.537 12.363 1.00 98.75 249 GLN A O 1
ATOM 1982 N N . VAL A 1 250 ? -18.945 -14.575 12.813 1.00 98.50 250 VAL A N 1
ATOM 1983 C CA . VAL A 1 250 ? -17.878 -14.744 11.815 1.00 98.50 250 VAL A CA 1
ATOM 1984 C C . VAL A 1 250 ? -17.033 -15.961 12.177 1.00 98.50 250 VAL A C 1
ATOM 1986 O O . VAL A 1 250 ? -16.859 -16.854 11.348 1.00 98.50 250 VAL A O 1
ATOM 1989 N N . ALA A 1 251 ? -16.603 -16.058 13.439 1.00 98.56 251 ALA A N 1
ATOM 1990 C CA . ALA A 1 251 ? -15.771 -17.156 13.915 1.00 98.56 251 ALA A CA 1
ATOM 1991 C C . ALA A 1 251 ? -16.406 -18.536 13.685 1.00 98.56 251 ALA A C 1
ATOM 1993 O O . ALA A 1 251 ? -15.737 -19.466 13.236 1.00 98.56 251 ALA A O 1
ATOM 1994 N N . GLN A 1 252 ? -17.716 -18.671 13.912 1.00 98.38 252 GLN A N 1
ATOM 1995 C CA . GLN A 1 252 ? -18.453 -19.911 13.653 1.00 98.38 252 GLN A CA 1
ATOM 1996 C C . GLN A 1 252 ? -18.385 -20.364 12.188 1.00 98.38 252 GLN A C 1
ATOM 1998 O O . GLN A 1 252 ? -18.415 -21.568 11.939 1.00 98.38 252 GLN A O 1
ATOM 2003 N N . ARG A 1 253 ? -18.294 -19.434 11.228 1.00 97.88 253 ARG A N 1
ATOM 2004 C CA . ARG A 1 253 ? -18.236 -19.753 9.791 1.00 97.88 253 ARG A CA 1
ATOM 2005 C C . ARG A 1 253 ? -16.858 -20.195 9.322 1.00 97.88 253 ARG A C 1
ATOM 2007 O O . ARG A 1 253 ? -16.774 -20.933 8.342 1.00 97.88 253 ARG A O 1
ATOM 2014 N N . VAL A 1 254 ? -15.802 -19.718 9.979 1.00 97.31 254 VAL A N 1
ATOM 2015 C CA . VAL A 1 254 ? -14.429 -19.815 9.459 1.00 97.31 254 VAL A CA 1
ATOM 2016 C C . VAL A 1 254 ? -13.491 -20.671 10.307 1.00 97.31 254 VAL A C 1
ATOM 2018 O O . VAL A 1 254 ? -12.440 -21.057 9.818 1.00 97.31 254 VAL A O 1
ATOM 2021 N N . LYS A 1 255 ? -13.868 -21.036 11.538 1.00 95.75 255 LYS A N 1
ATOM 2022 C CA . LYS A 1 255 ? -13.019 -21.799 12.476 1.00 95.75 255 LYS A CA 1
ATOM 2023 C C . LYS A 1 255 ? -12.493 -23.152 11.975 1.00 95.75 255 LYS A C 1
ATOM 2025 O O . LYS A 1 255 ? -11.502 -23.636 12.496 1.00 95.75 255 LYS A O 1
ATOM 2030 N N . GLU A 1 256 ? -13.159 -23.786 11.009 1.00 94.94 256 GLU A N 1
ATOM 2031 C CA . GLU A 1 256 ? -12.721 -25.082 10.459 1.00 94.94 256 GLU A CA 1
ATOM 2032 C C . GLU A 1 256 ? -11.692 -24.909 9.322 1.00 94.94 256 GLU A C 1
ATOM 2034 O O . GLU A 1 256 ? -11.226 -25.889 8.742 1.00 94.94 256 GLU A O 1
ATOM 2039 N N . MET A 1 257 ? -11.364 -23.664 8.957 1.00 94.94 257 MET A N 1
ATOM 2040 C CA . MET A 1 257 ? -10.412 -23.335 7.900 1.00 94.94 257 MET A CA 1
ATOM 2041 C C . MET A 1 257 ? -9.002 -23.184 8.498 1.00 94.94 257 MET A C 1
ATOM 2043 O O . MET A 1 257 ? -8.765 -22.230 9.237 1.00 94.94 257 MET A O 1
ATOM 2047 N N . PRO A 1 258 ? -8.040 -24.068 8.173 1.00 92.62 258 PRO A N 1
ATOM 2048 C CA . PRO A 1 258 ? -6.726 -24.095 8.830 1.00 92.62 258 PRO A CA 1
ATOM 2049 C C . PRO A 1 258 ? -5.863 -22.857 8.552 1.00 92.62 258 PRO A C 1
ATOM 2051 O O . PRO A 1 258 ? -4.931 -22.575 9.300 1.00 92.62 258 PRO A O 1
ATOM 2054 N N . HIS A 1 259 ? -6.157 -22.115 7.482 1.00 94.94 259 HIS A N 1
ATOM 2055 C CA . HIS A 1 259 ? -5.470 -20.873 7.133 1.00 94.94 259 HIS A CA 1
ATOM 2056 C C . HIS A 1 259 ? -6.006 -19.641 7.873 1.00 94.94 259 HIS A C 1
ATOM 2058 O O . HIS A 1 259 ? -5.439 -18.557 7.730 1.00 94.94 259 HIS A O 1
ATOM 2064 N N . VAL A 1 260 ? -7.072 -19.780 8.668 1.00 97.38 260 VAL A N 1
ATOM 2065 C CA . VAL A 1 260 ? -7.604 -18.699 9.505 1.00 97.38 260 VAL A CA 1
ATOM 2066 C C . VAL A 1 260 ? -6.893 -18.711 10.854 1.00 97.38 260 VAL A C 1
ATOM 2068 O O . VAL A 1 260 ? -7.162 -19.550 11.708 1.00 97.38 260 VAL A O 1
ATOM 2071 N N . LEU A 1 261 ? -5.988 -17.753 11.046 1.00 97.19 261 LEU A N 1
ATOM 2072 C CA . LEU A 1 261 ? -5.131 -17.642 12.227 1.00 97.19 261 LEU A CA 1
ATOM 2073 C C . LEU A 1 261 ? -5.922 -17.281 13.486 1.00 97.19 261 LEU A C 1
ATOM 2075 O O . LEU A 1 261 ? -5.642 -17.782 14.573 1.00 97.19 261 LEU A O 1
ATOM 2079 N N . GLY A 1 262 ? -6.903 -16.392 13.343 1.00 97.81 262 GLY A N 1
ATOM 2080 C CA . GLY A 1 262 ? -7.685 -15.892 14.462 1.00 97.81 262 GLY A CA 1
ATOM 2081 C C . GLY A 1 262 ? -8.259 -14.506 14.209 1.00 97.81 262 GLY A C 1
ATOM 2082 O O . GLY A 1 262 ? -8.667 -14.201 13.085 1.00 97.81 262 GLY A O 1
ATOM 2083 N N . TYR A 1 263 ? -8.339 -13.704 15.269 1.00 98.50 263 TYR A N 1
ATOM 2084 C CA . TYR A 1 263 ? -9.165 -12.498 15.301 1.00 98.50 263 TYR A CA 1
ATOM 2085 C C . TYR A 1 263 ? -8.433 -11.357 15.997 1.00 98.50 263 TYR A C 1
ATOM 2087 O O . TYR A 1 263 ? -7.859 -11.555 17.072 1.00 98.50 263 TYR A O 1
ATOM 2095 N N . ASP A 1 264 ? -8.499 -10.178 15.393 1.00 97.81 264 ASP A N 1
ATOM 2096 C CA . ASP A 1 264 ? -8.244 -8.930 16.093 1.00 97.81 264 ASP A CA 1
ATOM 2097 C C . ASP A 1 264 ? -9.350 -8.655 17.111 1.00 97.81 264 ASP A C 1
ATOM 2099 O O . ASP A 1 264 ? -10.489 -9.118 16.975 1.00 97.81 264 ASP A O 1
ATOM 2103 N N . THR A 1 265 ? -8.997 -7.948 18.175 1.00 96.69 265 THR A N 1
ATOM 2104 C CA . THR A 1 265 ? -9.916 -7.653 19.274 1.00 96.69 265 THR A CA 1
ATOM 2105 C C . THR A 1 265 ? -10.819 -6.477 18.961 1.00 96.69 265 THR A C 1
ATOM 2107 O O . THR A 1 265 ? -12.022 -6.563 19.222 1.00 96.69 265 THR A O 1
ATOM 2110 N N . LEU A 1 266 ? -10.253 -5.398 18.427 1.00 96.38 266 LEU A N 1
ATOM 2111 C CA . LEU A 1 266 ? -10.913 -4.172 17.989 1.00 96.38 266 LEU A CA 1
ATOM 2112 C C . LEU A 1 266 ? -9.834 -3.312 17.325 1.00 96.38 266 LEU A C 1
ATOM 2114 O O . LEU A 1 266 ? -8.856 -3.013 18.004 1.00 96.38 266 LEU A O 1
ATOM 2118 N N . ASN A 1 267 ? -10.024 -2.889 16.074 1.00 97.19 267 ASN A N 1
ATOM 2119 C CA . ASN A 1 267 ? -9.091 -1.970 15.415 1.00 97.19 267 ASN A CA 1
ATOM 2120 C C . ASN A 1 267 ? -8.961 -0.662 16.202 1.00 97.19 267 ASN A C 1
ATOM 2122 O O . ASN A 1 267 ? -9.976 -0.101 16.618 1.00 97.19 267 ASN A O 1
ATOM 2126 N N . GLU A 1 268 ? -7.737 -0.179 16.392 1.00 93.44 268 GLU A N 1
ATOM 2127 C CA . GLU A 1 268 ? -7.367 1.075 17.045 1.00 93.44 268 GLU A CA 1
ATOM 2128 C C . GLU A 1 268 ? -8.251 1.444 18.258 1.00 93.44 268 GLU A C 1
ATOM 2130 O O . GLU A 1 268 ? -8.938 2.476 18.256 1.00 93.44 268 GLU A O 1
ATOM 2135 N N . PRO A 1 269 ? -8.255 0.637 19.339 1.00 92.94 269 PRO A N 1
ATOM 2136 C CA . PRO A 1 269 ? -9.106 0.902 20.489 1.00 92.94 269 PRO A CA 1
ATOM 2137 C C . PRO A 1 269 ? -8.754 2.259 21.110 1.00 92.94 269 PRO A C 1
ATOM 2139 O O . PRO A 1 269 ? -7.600 2.530 21.442 1.00 92.94 269 PRO A O 1
ATOM 2142 N N . HIS A 1 270 ? -9.755 3.117 21.313 1.00 91.94 270 HIS A N 1
ATOM 2143 C CA . HIS A 1 270 ? -9.571 4.430 21.932 1.00 91.94 270 HIS A CA 1
ATOM 2144 C C . HIS A 1 270 ? -10.134 4.455 23.359 1.00 91.94 270 HIS A C 1
ATOM 2146 O O . HIS A 1 270 ? -11.187 3.890 23.648 1.00 91.94 270 HIS A O 1
ATOM 2152 N N . GLN A 1 271 ? -9.473 5.171 24.271 1.00 91.38 271 GLN A N 1
ATOM 2153 C CA . GLN A 1 271 ? -9.891 5.246 25.681 1.00 91.38 271 GLN A CA 1
ATOM 2154 C C . GLN A 1 271 ? -11.112 6.151 25.943 1.00 91.38 271 GLN A C 1
ATOM 2156 O O . GLN A 1 271 ? -11.606 6.248 27.066 1.00 91.38 271 GLN A O 1
ATOM 2161 N N . GLY A 1 272 ? -11.589 6.866 24.923 1.00 92.25 272 GLY A N 1
ATOM 2162 C CA . GLY A 1 272 ? -12.605 7.907 25.079 1.00 92.25 272 GLY A CA 1
ATOM 2163 C C . GLY A 1 272 ? -12.101 9.019 26.002 1.00 92.25 272 GLY A C 1
ATOM 2164 O O . GLY A 1 272 ? -11.080 9.646 25.724 1.00 92.25 272 GLY A O 1
ATOM 2165 N N . TRP A 1 273 ? -12.806 9.258 27.107 1.00 92.44 273 TRP A N 1
ATOM 2166 C CA . TRP A 1 273 ? -12.376 10.188 28.155 1.00 92.44 273 TRP A CA 1
ATOM 2167 C C . TRP A 1 273 ? -11.765 9.495 29.376 1.00 92.44 273 TRP A C 1
ATOM 2169 O O . TRP A 1 273 ? -11.377 10.193 30.308 1.00 92.44 273 TRP A O 1
ATOM 2179 N N . LEU A 1 274 ? -11.632 8.164 29.395 1.00 92.62 274 LEU A N 1
ATOM 2180 C CA . LEU A 1 274 ? -10.960 7.450 30.488 1.00 92.62 274 LEU A CA 1
ATOM 2181 C C . LEU A 1 274 ? -9.528 7.981 30.681 1.00 92.62 274 LEU A C 1
ATOM 2183 O O . LEU A 1 274 ? -8.831 8.288 29.717 1.00 92.62 274 LEU A O 1
ATOM 2187 N N . GLY A 1 275 ? -9.109 8.154 31.938 1.00 90.44 275 GLY A N 1
ATOM 2188 C CA . GLY A 1 275 ? -7.805 8.729 32.289 1.00 90.44 275 GLY A CA 1
ATOM 2189 C C . GLY A 1 275 ? -7.720 10.259 32.178 1.00 90.44 275 GLY A C 1
ATOM 2190 O O . GLY A 1 275 ? -6.664 10.841 32.431 1.00 90.44 275 GLY A O 1
ATOM 2191 N N . ARG A 1 276 ? -8.813 10.953 31.830 1.00 89.56 276 ARG A N 1
ATOM 2192 C CA . ARG A 1 276 ? -8.832 12.417 31.701 1.00 89.56 276 ARG A CA 1
ATOM 2193 C C . ARG A 1 276 ? -8.889 13.125 33.058 1.00 89.56 276 ARG A C 1
ATOM 2195 O O . ARG A 1 276 ? -9.891 13.033 33.759 1.00 89.56 276 ARG A O 1
ATOM 2202 N N . ALA A 1 277 ? -7.835 13.880 33.378 1.00 90.75 277 ALA A N 1
ATOM 2203 C CA . ALA A 1 277 ? -7.689 14.548 34.677 1.00 90.75 277 ALA A CA 1
ATOM 2204 C C . ALA A 1 277 ? -8.594 15.771 34.886 1.00 90.75 277 ALA A C 1
ATOM 2206 O O . ALA A 1 277 ? -8.957 16.071 36.018 1.00 90.75 277 ALA A O 1
ATOM 2207 N N . ASP A 1 278 ? -8.921 16.501 33.815 1.00 93.06 278 ASP A N 1
ATOM 2208 C CA . ASP A 1 278 ? -9.764 17.696 33.897 1.00 93.06 278 ASP A CA 1
ATOM 2209 C C . ASP A 1 278 ? -10.556 17.904 32.597 1.00 93.06 278 ASP A C 1
ATOM 2211 O O . ASP A 1 278 ? -9.989 18.011 31.498 1.00 93.06 278 ASP A O 1
ATOM 2215 N N . LEU A 1 279 ? -11.882 17.959 32.730 1.00 94.50 279 LEU A N 1
ATOM 2216 C CA . LEU A 1 279 ? -12.843 18.135 31.639 1.00 94.50 279 LEU A CA 1
ATOM 2217 C C . LEU A 1 279 ? -12.947 19.582 31.128 1.00 94.50 279 LEU A C 1
ATOM 2219 O O . LEU A 1 279 ? -13.564 19.810 30.084 1.00 94.50 279 LEU A O 1
ATOM 2223 N N . HIS A 1 280 ? -12.312 20.551 31.796 1.00 94.25 280 HIS A N 1
ATOM 2224 C CA . HIS A 1 280 ? -12.150 21.913 31.280 1.00 94.25 280 HIS A CA 1
ATOM 2225 C C . HIS A 1 280 ? -11.058 22.036 30.217 1.00 94.25 280 HIS A C 1
ATOM 2227 O O . HIS A 1 280 ? -11.035 23.019 29.481 1.00 94.25 280 HIS A O 1
ATOM 2233 N N . ASN A 1 281 ? -10.163 21.056 30.097 1.00 90.62 281 ASN A N 1
ATOM 2234 C CA . ASN A 1 281 ? -9.038 21.130 29.170 1.00 90.62 281 ASN A CA 1
ATOM 2235 C C . ASN A 1 281 ? -9.360 20.404 27.858 1.00 90.62 281 ASN A C 1
ATOM 2237 O O . ASN A 1 281 ? -9.902 19.297 27.886 1.00 90.62 281 ASN A O 1
ATOM 2241 N N . ARG A 1 282 ? -8.983 20.984 26.708 1.00 85.25 282 ARG A N 1
ATOM 2242 C CA . ARG A 1 282 ? -9.177 20.379 25.371 1.00 85.25 282 ARG A CA 1
ATOM 2243 C C . ARG A 1 282 ? -8.522 19.009 25.264 1.00 85.25 282 ARG A C 1
ATOM 2245 O O . ARG A 1 282 ? -7.373 18.846 25.680 1.00 85.25 282 ARG A O 1
ATOM 2252 N N . ALA A 1 283 ? -9.257 18.038 24.729 1.00 66.94 283 ALA A N 1
ATOM 2253 C CA . ALA A 1 283 ? -8.788 16.666 24.593 1.00 66.94 283 ALA A CA 1
ATOM 2254 C C . ALA A 1 283 ? -7.891 16.453 23.362 1.00 66.94 283 ALA A C 1
ATOM 2256 O O . ALA A 1 283 ? -7.953 17.228 22.411 1.00 66.94 283 ALA A O 1
ATOM 2257 N N . GLY A 1 284 ? -7.050 15.415 23.425 1.00 59.59 284 GLY A N 1
ATOM 2258 C CA . GLY A 1 284 ? -6.318 14.871 22.279 1.00 59.59 284 GLY A CA 1
ATOM 2259 C C . GLY A 1 284 ? -4.926 15.433 21.990 1.00 59.59 284 GLY A C 1
ATOM 2260 O O . GLY A 1 284 ? -4.629 16.605 22.219 1.00 59.59 284 GLY A O 1
ATOM 2261 N N . LEU A 1 285 ? -4.088 14.565 21.420 1.00 55.44 285 LEU A N 1
ATOM 2262 C CA . LEU A 1 285 ? -3.054 14.972 20.476 1.00 55.44 285 LEU A CA 1
ATOM 2263 C C . LEU A 1 285 ? -3.741 15.144 19.111 1.00 55.44 285 LEU A C 1
ATOM 2265 O O . LEU A 1 285 ? -4.564 14.317 18.737 1.00 55.44 285 LEU A O 1
ATOM 2269 N N . PHE A 1 286 ? -3.406 16.205 18.378 1.00 66.31 286 PHE A N 1
ATOM 2270 C CA . PHE A 1 286 ? -3.845 16.450 16.995 1.00 66.31 286 PHE A CA 1
ATOM 2271 C C . PHE A 1 286 ? -5.251 17.062 16.769 1.00 66.31 286 PHE A C 1
ATOM 2273 O O . PHE A 1 286 ? -6.018 16.600 15.930 1.00 66.31 286 PHE A O 1
ATOM 2280 N N . ASN A 1 287 ? -5.583 18.180 17.429 1.00 74.62 287 ASN A N 1
ATOM 2281 C CA . ASN A 1 287 ? -6.789 18.955 17.088 1.00 74.62 287 ASN A CA 1
ATOM 2282 C C . ASN A 1 287 ? -6.656 19.797 15.801 1.00 74.62 287 ASN A C 1
ATOM 2284 O O . ASN A 1 287 ? -5.736 20.604 15.658 1.00 74.62 287 ASN A O 1
ATOM 2288 N N . GLN A 1 288 ? -7.630 19.697 14.902 1.00 82.00 288 GLN A N 1
ATOM 2289 C CA . GLN A 1 288 ? -7.752 20.539 13.711 1.00 82.00 288 GLN A CA 1
ATOM 2290 C C . GLN A 1 288 ? -9.198 21.028 13.575 1.00 82.00 288 GLN A C 1
ATOM 2292 O O . GLN A 1 288 ? -10.139 20.268 13.775 1.00 82.00 288 GLN A O 1
ATOM 2297 N N . GLY A 1 289 ? -9.409 22.313 13.300 1.00 87.56 289 GLY A N 1
ATOM 2298 C CA . GLY A 1 289 ? -10.756 22.882 13.276 1.00 87.56 289 GLY A CA 1
ATOM 2299 C C . GLY A 1 289 ? -11.361 23.053 14.684 1.00 87.56 289 GLY A C 1
ATOM 2300 O O . GLY A 1 289 ? -10.616 23.316 15.633 1.00 87.56 289 GLY A O 1
ATOM 2301 N N . PRO A 1 290 ? -12.695 22.969 14.838 1.00 89.69 290 PRO A N 1
ATOM 2302 C CA . PRO A 1 290 ? -13.375 23.231 16.109 1.00 89.69 290 PRO A CA 1
ATOM 2303 C C . PRO A 1 290 ? -13.060 22.167 17.170 1.00 89.69 290 PRO A C 1
ATOM 2305 O O . PRO A 1 290 ? -13.327 20.972 16.985 1.00 89.69 290 PRO A O 1
ATOM 2308 N N . ALA A 1 291 ? -12.511 22.615 18.300 1.00 90.62 291 ALA A N 1
ATOM 2309 C CA . ALA A 1 291 ? -11.991 21.769 19.371 1.00 90.62 291 ALA A CA 1
ATOM 2310 C C . ALA A 1 291 ? -12.610 22.142 20.734 1.00 90.62 291 ALA A C 1
ATOM 2312 O O . ALA A 1 291 ? -11.943 22.767 21.568 1.00 90.62 291 ALA A O 1
ATOM 2313 N N . PRO A 1 292 ? -13.889 21.792 20.975 1.00 93.56 292 PRO A N 1
ATOM 2314 C CA . PRO A 1 292 ? -14.503 21.967 22.286 1.00 93.56 292 PRO A CA 1
ATOM 2315 C C . PRO A 1 292 ? -13.795 21.111 23.345 1.00 93.56 292 PRO A C 1
ATOM 2317 O O . PRO A 1 292 ? -13.249 20.042 23.064 1.00 93.56 292 PRO A O 1
ATOM 2320 N N . THR A 1 293 ? -13.817 21.566 24.594 1.00 94.62 293 THR A N 1
ATOM 2321 C CA . THR A 1 293 ? -13.399 20.742 25.738 1.00 94.62 293 THR A CA 1
ATOM 2322 C C . THR A 1 293 ? -14.402 19.599 25.962 1.00 94.62 293 THR A C 1
ATOM 2324 O O . THR A 1 293 ? -15.530 19.671 25.460 1.00 94.62 293 THR A O 1
ATOM 2327 N N . PRO A 1 294 ? -14.054 18.543 26.719 1.00 95.38 294 PRO A N 1
ATOM 2328 C CA . PRO A 1 294 ? -15.019 17.509 27.089 1.00 95.38 294 PRO A CA 1
ATOM 2329 C C . PRO A 1 294 ? -16.294 18.081 27.722 1.00 95.38 294 PRO A C 1
ATOM 2331 O O . PRO A 1 294 ? -17.395 17.737 27.297 1.00 95.38 294 PRO A O 1
ATOM 2334 N N . PHE A 1 295 ? -16.165 19.027 28.662 1.00 96.94 295 PHE A N 1
ATOM 2335 C CA . PHE A 1 295 ? -17.334 19.656 29.277 1.00 96.94 295 PHE A CA 1
ATOM 2336 C C . PHE A 1 295 ? -18.140 20.488 28.271 1.00 96.94 295 PHE A C 1
ATOM 2338 O O . PHE A 1 295 ? -19.355 20.331 28.194 1.00 96.94 295 PHE A O 1
ATOM 2345 N N . GLN A 1 296 ? -17.485 21.300 27.431 1.00 96.62 296 GLN A N 1
ATOM 2346 C CA . GLN A 1 296 ? -18.181 22.018 26.355 1.00 96.62 296 GLN A CA 1
ATOM 2347 C C . GLN A 1 296 ? -18.915 21.054 25.414 1.00 96.62 296 GLN A C 1
ATOM 2349 O O . GLN A 1 296 ? -20.034 21.340 25.007 1.00 96.62 296 GLN A O 1
ATOM 2354 N N . SER A 1 297 ? -18.329 19.895 25.109 1.00 96.06 297 SER A N 1
ATOM 2355 C CA . SER A 1 297 ? -18.949 18.875 24.257 1.00 96.06 297 SER A CA 1
ATOM 2356 C C . SER A 1 297 ? -20.222 18.292 24.879 1.00 96.06 297 SER A C 1
ATOM 2358 O O . SER A 1 297 ? -21.206 18.108 24.167 1.00 96.06 297 SER A O 1
ATOM 2360 N N . MET A 1 298 ? -20.242 18.054 26.198 1.00 97.31 298 MET A N 1
ATOM 2361 C CA . MET A 1 298 ? -21.456 17.646 26.928 1.00 97.31 298 MET A CA 1
ATOM 2362 C C . MET A 1 298 ? -22.543 18.725 26.835 1.00 97.31 298 MET A C 1
ATOM 2364 O O . MET A 1 298 ? -23.681 18.444 26.463 1.00 97.31 298 MET A O 1
ATOM 2368 N N . LEU A 1 299 ? -22.176 19.986 27.087 1.00 97.75 299 LEU A N 1
ATOM 2369 C CA . LEU A 1 299 ? -23.103 21.119 27.021 1.00 97.75 299 LEU A CA 1
ATOM 2370 C C . LEU A 1 299 ? -23.690 21.315 25.622 1.00 97.75 299 LEU A C 1
ATOM 2372 O O . LEU A 1 299 ? -24.898 21.514 25.483 1.00 97.75 299 LEU A O 1
ATOM 2376 N N . LEU A 1 300 ? -22.855 21.182 24.591 1.00 97.38 300 LEU A N 1
ATOM 2377 C CA . LEU A 1 300 ? -23.277 21.216 23.197 1.00 97.38 300 LEU A CA 1
ATOM 2378 C C . LEU A 1 300 ? -24.326 20.141 22.897 1.00 97.38 300 LEU A C 1
ATOM 2380 O O . LEU A 1 300 ? -25.371 20.465 22.334 1.00 97.38 300 LEU A O 1
ATOM 2384 N N . GLY A 1 301 ? -24.109 18.894 23.325 1.00 97.12 301 GLY A N 1
ATOM 2385 C CA . GLY A 1 301 ? -25.093 17.817 23.166 1.00 97.12 301 GLY A CA 1
ATOM 2386 C C . GLY A 1 301 ? -26.390 18.054 23.946 1.00 97.12 301 GLY A C 1
ATOM 2387 O O . GLY A 1 301 ? -27.481 17.716 23.476 1.00 97.12 301 GLY A O 1
ATOM 2388 N N . ALA A 1 302 ? -26.298 18.691 25.112 1.00 97.19 302 ALA A N 1
ATOM 2389 C CA . ALA A 1 302 ? -27.444 19.061 25.936 1.00 97.19 302 ALA A CA 1
ATOM 2390 C C . ALA A 1 302 ? -28.226 20.288 25.424 1.00 97.19 302 ALA A C 1
ATOM 2392 O O . ALA A 1 302 ? -29.273 20.606 25.989 1.00 97.19 302 ALA A O 1
ATOM 2393 N N . GLY A 1 303 ? -27.778 20.930 24.339 1.00 96.50 303 GLY A N 1
ATOM 2394 C CA . GLY A 1 303 ? -28.454 22.071 23.715 1.00 96.50 303 GLY A CA 1
ATOM 2395 C C . GLY A 1 303 ? -28.035 23.437 24.259 1.00 96.50 303 GLY A C 1
ATOM 2396 O O . GLY A 1 303 ? -28.731 24.420 24.022 1.00 96.50 303 GLY A O 1
ATOM 2397 N N . PHE A 1 304 ? -26.909 23.527 24.970 1.00 96.94 304 PHE A N 1
ATOM 2398 C CA . PHE A 1 304 ? -26.308 24.799 25.372 1.00 96.94 304 PHE A CA 1
ATOM 2399 C C . PHE A 1 304 ? -25.252 25.216 24.337 1.00 96.94 304 PHE A C 1
ATOM 2401 O O . PHE A 1 304 ? -24.208 24.564 24.259 1.00 96.94 304 PHE A O 1
ATOM 2408 N N . PRO A 1 305 ? -25.461 26.303 23.570 1.00 97.31 305 PRO A N 1
ATOM 2409 C CA . PRO A 1 305 ? -24.455 26.802 22.634 1.00 97.31 305 PRO A CA 1
ATOM 2410 C C . PRO A 1 305 ? -23.132 27.098 23.349 1.00 97.31 305 PRO A C 1
ATOM 2412 O O . PRO A 1 305 ? -23.144 27.644 24.453 1.00 97.31 305 PRO A O 1
ATOM 2415 N N . GLN A 1 306 ? -21.999 26.756 22.733 1.00 97.12 306 GLN A N 1
ATOM 2416 C CA . GLN A 1 306 ? -20.669 26.987 23.313 1.00 97.12 306 GLN A CA 1
ATOM 2417 C C . GLN A 1 306 ? -19.774 27.759 22.354 1.00 97.12 306 GLN A C 1
ATOM 2419 O O . GLN A 1 306 ? -19.731 27.469 21.161 1.00 97.12 306 GLN A O 1
ATOM 2424 N N . GLU A 1 307 ? -19.005 28.698 22.897 1.00 96.19 307 GLU A N 1
ATOM 2425 C CA . GLU A 1 307 ? -17.893 29.318 22.185 1.00 96.19 307 GLU A CA 1
ATOM 2426 C C . GLU A 1 307 ? -16.658 28.411 22.304 1.00 96.19 307 GLU A C 1
ATOM 2428 O O . GLU A 1 307 ? -16.066 28.268 23.378 1.00 96.19 307 GLU A O 1
ATOM 2433 N N . ALA A 1 308 ? -16.295 27.749 21.206 1.00 93.31 308 ALA A N 1
ATOM 2434 C CA . ALA A 1 308 ? -15.185 26.805 21.147 1.00 93.31 308 ALA A CA 1
ATOM 2435 C C . ALA A 1 308 ? -14.018 27.379 20.339 1.00 93.31 308 ALA A C 1
ATOM 2437 O O . ALA A 1 308 ? -14.202 28.112 19.366 1.00 93.31 308 ALA A O 1
ATOM 2438 N N . ALA A 1 309 ? -12.797 27.021 20.734 1.00 92.25 309 ALA A N 1
ATOM 2439 C CA . ALA A 1 309 ? -11.605 27.377 19.981 1.00 92.25 309 ALA A CA 1
ATOM 2440 C C . ALA A 1 309 ? -11.545 26.579 18.669 1.00 92.25 309 ALA A C 1
ATOM 2442 O O . ALA A 1 309 ? -11.696 25.356 18.667 1.00 92.25 309 ALA A O 1
ATOM 2443 N N . VAL A 1 310 ? -11.253 27.265 17.569 1.00 90.31 310 VAL A N 1
ATOM 2444 C CA . VAL A 1 310 ? -10.860 26.656 16.297 1.00 90.31 310 VAL A CA 1
ATOM 2445 C C . VAL A 1 310 ? -9.344 26.655 16.229 1.00 90.31 310 VAL A C 1
ATOM 2447 O O . VAL A 1 310 ? -8.707 27.706 16.341 1.00 90.31 310 VAL A O 1
ATOM 2450 N N . VAL A 1 311 ? -8.753 25.478 16.058 1.00 88.19 311 VAL A N 1
ATOM 2451 C CA . VAL A 1 311 ? -7.309 25.277 16.194 1.00 88.19 311 VAL A CA 1
ATOM 2452 C C . VAL A 1 311 ? -6.689 24.645 14.949 1.00 88.19 311 VAL A C 1
ATOM 2454 O O . VAL A 1 311 ? -7.368 24.108 14.076 1.00 88.19 311 VAL A O 1
ATOM 2457 N N . THR A 1 312 ? -5.369 24.733 14.850 1.00 83.81 312 THR A N 1
ATOM 2458 C CA . THR A 1 312 ? -4.562 24.037 13.843 1.00 83.81 312 THR A CA 1
ATOM 2459 C C . THR A 1 312 ? -3.272 23.541 14.484 1.00 83.81 312 THR A C 1
ATOM 2461 O O . THR A 1 312 ? -2.747 24.206 15.381 1.00 83.81 312 THR A O 1
ATOM 2464 N N . ASN A 1 313 ? -2.739 22.412 14.016 1.00 72.75 313 ASN A N 1
ATOM 2465 C CA . ASN A 1 313 ? -1.443 21.907 14.467 1.00 72.75 313 ASN A CA 1
ATOM 2466 C C . ASN A 1 313 ? -0.342 22.192 13.453 1.00 72.75 313 ASN A C 1
ATOM 2468 O O . ASN A 1 313 ? -0.481 21.935 12.259 1.00 72.75 313 ASN A O 1
ATOM 2472 N N . GLY A 1 314 ? 0.787 22.684 13.957 1.00 63.53 314 GLY A N 1
ATOM 2473 C CA . GLY A 1 314 ? 2.045 22.758 13.222 1.00 63.53 314 GLY A CA 1
ATOM 2474 C C . GLY A 1 314 ? 3.180 22.071 13.983 1.00 63.53 314 GLY A C 1
ATOM 2475 O O . GLY A 1 314 ? 2.994 21.555 15.078 1.00 63.53 314 GLY A O 1
ATOM 2476 N N . LEU A 1 315 ? 4.400 22.130 13.437 1.00 55.38 315 LEU A N 1
ATOM 2477 C CA . LEU A 1 315 ? 5.608 21.576 14.083 1.00 55.38 315 LEU A CA 1
ATOM 2478 C C . LEU A 1 315 ? 5.928 22.206 15.452 1.00 55.38 315 LEU A C 1
ATOM 2480 O O . LEU A 1 315 ? 6.704 21.641 16.212 1.00 55.38 315 LEU A O 1
ATOM 2484 N N . MET A 1 316 ? 5.369 23.384 15.748 1.00 58.06 316 MET A N 1
ATOM 2485 C CA . MET A 1 316 ? 5.528 24.084 17.030 1.00 58.06 316 MET A CA 1
ATOM 2486 C C . MET A 1 316 ? 4.362 23.829 18.002 1.00 58.06 316 MET A C 1
ATOM 2488 O O . MET A 1 316 ? 4.283 24.491 19.033 1.00 58.06 316 MET A O 1
ATOM 2492 N N . GLY A 1 317 ? 3.466 22.891 17.678 1.00 68.38 317 GLY A N 1
ATOM 2493 C CA . GLY A 1 317 ? 2.291 22.548 18.476 1.00 68.38 317 GLY A CA 1
ATOM 2494 C C . GLY A 1 317 ? 0.990 23.184 17.982 1.00 68.38 317 GLY A C 1
ATOM 2495 O O . GLY A 1 317 ? 0.908 23.722 16.872 1.00 68.38 317 GLY A O 1
ATOM 2496 N N . GLU A 1 318 ? -0.037 23.077 18.823 1.00 79.81 318 GLU A N 1
ATOM 2497 C CA . GLU A 1 318 ? -1.384 23.595 18.581 1.00 79.81 318 GLU A CA 1
ATOM 2498 C C . GLU A 1 318 ? -1.405 25.131 18.634 1.00 79.81 318 GLU A C 1
ATOM 2500 O O . GLU A 1 318 ? -0.835 25.753 19.534 1.00 79.81 318 GLU A O 1
ATOM 2505 N N . ARG A 1 319 ? -2.112 25.760 17.692 1.00 85.06 319 ARG A N 1
ATOM 2506 C CA . ARG A 1 319 ? -2.387 27.200 17.693 1.00 85.06 319 ARG A CA 1
ATOM 2507 C C . ARG A 1 319 ? -3.881 27.458 17.549 1.00 85.06 319 ARG A C 1
ATOM 2509 O O . ARG A 1 319 ? -4.498 26.999 16.590 1.00 85.06 319 ARG A O 1
ATOM 2516 N N . VAL A 1 320 ? -4.432 28.272 18.450 1.00 89.75 320 VAL A N 1
ATOM 2517 C CA . VAL A 1 320 ? -5.795 28.810 18.328 1.00 89.75 320 VAL A CA 1
ATOM 2518 C C . VAL A 1 320 ? -5.825 29.855 17.215 1.00 89.75 320 VAL A C 1
ATOM 2520 O O . VAL A 1 320 ? -5.036 30.800 17.222 1.00 89.75 320 VAL A O 1
ATOM 2523 N N . LEU A 1 321 ? -6.719 29.671 16.248 1.00 89.56 321 LEU A N 1
ATOM 2524 C CA . LEU A 1 321 ? -6.917 30.579 15.123 1.00 89.56 321 LEU A CA 1
ATOM 2525 C C . LEU A 1 321 ? -7.968 31.642 15.451 1.00 89.56 321 LEU A C 1
ATOM 2527 O O . LEU A 1 321 ? -7.723 32.830 15.261 1.00 89.56 321 LEU A O 1
ATOM 2531 N N . TYR A 1 322 ? -9.128 31.207 15.935 1.00 93.81 322 TYR A N 1
ATOM 2532 C CA . TYR A 1 322 ? -10.256 32.044 16.346 1.00 93.81 322 TYR A CA 1
ATOM 2533 C C . TYR A 1 322 ? -11.196 31.227 17.243 1.00 93.81 322 TYR A C 1
ATOM 2535 O O . TYR A 1 322 ? -10.924 30.060 17.520 1.00 93.81 322 TYR A O 1
ATOM 2543 N N . HIS A 1 323 ? -12.277 31.846 17.712 1.00 93.44 323 HIS A N 1
ATOM 2544 C CA . HIS A 1 323 ? -13.361 31.159 18.410 1.00 93.44 323 HIS A CA 1
ATOM 2545 C C . HIS A 1 323 ? -14.633 31.218 17.568 1.00 93.44 323 HIS A C 1
ATOM 2547 O O . HIS A 1 323 ? -14.873 32.210 16.875 1.00 93.44 323 HIS A O 1
ATOM 2553 N N . GLU A 1 324 ? -15.433 30.160 17.621 1.00 93.75 324 GLU A N 1
ATOM 2554 C CA . GLU A 1 324 ? -16.730 30.092 16.954 1.00 93.75 324 GLU A CA 1
ATOM 2555 C C . GLU A 1 324 ? -17.810 29.559 17.894 1.00 93.75 324 GLU A C 1
ATOM 2557 O O . GLU A 1 324 ? -17.533 28.781 18.809 1.00 93.75 324 GLU A O 1
ATOM 2562 N N . VAL A 1 325 ? -19.051 29.993 17.668 1.00 95.88 325 VAL A N 1
ATOM 2563 C CA . VAL A 1 325 ? -20.209 29.497 18.414 1.00 95.88 325 VAL A CA 1
ATOM 2564 C C . VAL A 1 325 ? -20.705 28.215 17.756 1.00 95.88 325 VAL A C 1
ATOM 2566 O O . VAL A 1 325 ? -21.210 28.240 16.633 1.00 95.88 325 VAL A O 1
ATOM 2569 N N . LEU A 1 326 ? -20.592 27.107 18.478 1.00 94.88 326 LEU A N 1
ATOM 2570 C CA . LEU A 1 326 ? -21.121 25.805 18.096 1.00 94.88 326 LEU A CA 1
ATOM 2571 C C . LEU A 1 326 ? -22.552 25.624 18.624 1.00 94.88 326 LEU A C 1
ATOM 2573 O O . LEU A 1 326 ? -22.898 26.129 19.694 1.00 94.88 326 LEU A O 1
ATOM 2577 N N . ASN A 1 327 ? -23.374 24.890 17.864 1.00 96.12 327 ASN A N 1
ATOM 2578 C CA . ASN A 1 327 ? -24.791 24.626 18.150 1.00 96.12 327 ASN A CA 1
ATOM 2579 C C . ASN A 1 327 ? -25.623 25.889 18.500 1.00 96.12 327 ASN A C 1
ATOM 2581 O O . ASN A 1 327 ? -26.291 25.924 19.536 1.00 96.12 327 ASN A O 1
ATOM 2585 N N . PRO A 1 328 ? -25.622 26.947 17.665 1.00 95.75 328 PRO A N 1
ATOM 2586 C CA . PRO A 1 328 ? -26.282 28.221 17.985 1.00 95.75 328 PRO A CA 1
ATOM 2587 C C . PRO A 1 328 ? -27.806 28.110 18.157 1.00 95.75 328 PRO A C 1
ATOM 2589 O O . PRO A 1 328 ? -28.415 28.952 18.811 1.00 95.75 328 PRO A O 1
ATOM 2592 N N . ASN A 1 329 ? -28.419 27.069 17.588 1.00 95.94 329 ASN A N 1
ATOM 2593 C CA . ASN A 1 329 ? -29.857 26.815 17.667 1.00 95.94 329 ASN A CA 1
ATOM 2594 C C . ASN A 1 329 ? -30.268 26.058 18.943 1.00 95.94 329 ASN A C 1
ATOM 2596 O O . ASN A 1 329 ? -31.457 25.811 19.138 1.00 95.94 329 ASN A O 1
ATOM 2600 N N . GLY A 1 330 ? -29.311 25.665 19.792 1.00 95.94 330 GLY A N 1
ATOM 2601 C CA . GLY A 1 330 ? -29.580 24.930 21.029 1.00 95.94 330 GLY A CA 1
ATOM 2602 C C . GLY A 1 330 ? -30.222 23.560 20.795 1.00 95.94 330 GLY A C 1
ATOM 2603 O O . GLY A 1 330 ? -31.078 23.120 21.564 1.00 95.94 330 GLY A O 1
ATOM 2604 N N . VAL A 1 331 ? -29.849 22.884 19.706 1.00 97.25 331 VAL A N 1
ATOM 2605 C CA . VAL A 1 331 ? -30.385 21.564 19.364 1.00 97.25 331 VAL A CA 1
ATOM 2606 C C . VAL A 1 331 ? -29.878 20.537 20.372 1.00 97.25 331 VAL A C 1
ATOM 2608 O O . VAL A 1 331 ? -28.696 20.498 20.693 1.00 97.25 331 VAL A O 1
ATOM 2611 N N . ARG A 1 332 ? -30.770 19.684 20.878 1.00 97.44 332 ARG A N 1
ATOM 2612 C CA . ARG A 1 332 ? -30.385 18.563 21.746 1.00 97.44 332 ARG A CA 1
ATOM 2613 C C . ARG A 1 332 ? -30.064 17.338 20.905 1.00 97.44 332 ARG A C 1
ATOM 2615 O O . ARG A 1 332 ? -30.891 16.934 20.089 1.00 97.44 332 ARG A O 1
ATOM 2622 N N . VAL A 1 333 ? -28.912 16.719 21.156 1.00 98.00 333 VAL A N 1
ATOM 2623 C CA . VAL A 1 333 ? -28.495 15.474 20.488 1.00 98.00 333 VAL A CA 1
ATOM 2624 C C . VAL A 1 333 ? -29.222 14.245 21.037 1.00 98.00 333 VAL A C 1
ATOM 2626 O O . VAL A 1 333 ? -29.193 13.189 20.428 1.00 98.00 333 VAL A O 1
ATOM 2629 N N . TRP A 1 334 ? -29.870 14.365 22.192 1.00 97.88 334 TRP A N 1
ATOM 2630 C CA . TRP A 1 334 ? -30.533 13.261 22.880 1.00 97.88 334 TRP A CA 1
ATOM 2631 C C . TRP A 1 334 ? -31.967 13.054 22.369 1.00 97.88 334 TRP A C 1
ATOM 2633 O O . TRP A 1 334 ? -32.718 14.019 22.178 1.00 97.88 334 TRP A O 1
ATOM 2643 N N . ARG A 1 335 ? -32.370 11.794 22.167 1.00 96.75 335 ARG A N 1
ATOM 2644 C CA . ARG A 1 335 ? -33.729 11.413 21.748 1.00 96.75 335 ARG A CA 1
ATOM 2645 C C . ARG A 1 335 ? -34.772 11.806 22.807 1.00 96.75 335 ARG A C 1
ATOM 2647 O O . ARG A 1 335 ? -34.455 11.886 23.995 1.00 96.75 335 ARG A O 1
ATOM 2654 N N . PRO A 1 336 ? -36.045 12.018 22.421 1.00 94.06 336 PRO A N 1
ATOM 2655 C CA . PRO A 1 336 ? -37.114 12.255 23.388 1.00 94.06 336 PRO A CA 1
ATOM 2656 C C . PRO A 1 336 ? -37.181 11.141 24.442 1.00 94.06 336 PRO A C 1
ATOM 2658 O O . PRO A 1 336 ? -37.211 9.965 24.094 1.00 94.06 336 PRO A O 1
ATOM 2661 N N . GLY A 1 337 ? -37.211 11.522 25.721 1.00 90.44 337 GLY A N 1
ATOM 2662 C CA . GLY A 1 337 ? -37.212 10.583 26.849 1.00 90.44 337 GLY A CA 1
ATOM 2663 C C . GLY A 1 337 ? -35.825 10.176 27.359 1.00 90.44 337 GLY A C 1
ATOM 2664 O O . GLY A 1 337 ? -35.759 9.507 28.384 1.00 90.44 337 GLY A O 1
ATOM 2665 N N . TYR A 1 338 ? -34.743 10.609 26.703 1.00 94.19 338 TYR A N 1
ATOM 2666 C CA . TYR A 1 338 ? -33.372 10.379 27.155 1.00 94.19 338 TYR A CA 1
ATOM 2667 C C . TYR A 1 338 ? -32.764 11.649 27.769 1.00 94.19 338 TYR A C 1
ATOM 2669 O O . TYR A 1 338 ? -32.943 12.775 27.277 1.00 94.19 338 TYR A O 1
ATOM 2677 N N . GLU A 1 339 ? -32.047 11.452 28.871 1.00 89.88 339 GLU A N 1
ATOM 2678 C CA . GLU A 1 339 ? -31.215 12.466 29.516 1.00 89.88 339 GLU A CA 1
ATOM 2679 C C . GLU A 1 339 ? -29.781 12.396 28.985 1.00 89.88 339 GLU A C 1
ATOM 2681 O O . GLU A 1 339 ? -29.376 11.410 28.370 1.00 89.88 339 GLU A O 1
ATOM 2686 N N . ASP A 1 340 ? -29.009 13.457 29.219 1.00 95.50 340 ASP A N 1
ATOM 2687 C CA . ASP A 1 340 ? -27.577 13.427 28.944 1.00 95.50 340 ASP A CA 1
ATOM 2688 C C . ASP A 1 340 ? -26.901 12.388 29.844 1.00 95.50 340 ASP A C 1
ATOM 2690 O O . ASP A 1 340 ? -27.057 12.424 31.066 1.00 95.50 340 ASP A O 1
ATOM 2694 N N . VAL A 1 341 ? -26.143 11.469 29.240 1.00 97.56 341 VAL A N 1
ATOM 2695 C CA . VAL A 1 341 ? -25.467 10.364 29.944 1.00 97.56 341 VAL A CA 1
ATOM 2696 C C . VAL A 1 341 ? -24.641 10.867 31.127 1.00 97.56 341 VAL A C 1
ATOM 2698 O O . VAL A 1 341 ? -24.662 10.279 32.210 1.00 97.56 341 VAL A O 1
ATOM 2701 N N . TRP A 1 342 ? -23.908 11.959 30.943 1.00 97.94 342 TRP A N 1
ATOM 2702 C CA . TRP A 1 342 ? -22.984 12.475 31.944 1.00 97.94 342 TRP A CA 1
ATOM 2703 C C . TRP A 1 342 ? -23.707 13.309 32.998 1.00 97.94 342 TRP A C 1
ATOM 2705 O O . TRP A 1 342 ? -23.332 13.259 34.172 1.00 97.94 342 TRP A O 1
ATOM 2715 N N . GLN A 1 343 ? -24.790 13.992 32.623 1.00 97.31 343 GLN A N 1
ATOM 2716 C CA . GLN A 1 343 ? -25.686 14.644 33.577 1.00 97.31 343 GLN A CA 1
ATOM 2717 C C . GLN A 1 343 ? -26.376 13.620 34.488 1.00 97.31 343 GLN A C 1
ATOM 2719 O O . GLN A 1 343 ? -26.318 13.748 35.710 1.00 97.31 343 GLN A O 1
ATOM 2724 N N . ALA A 1 344 ? -26.951 12.561 33.908 1.00 96.69 344 ALA A N 1
ATOM 2725 C CA . ALA A 1 344 ? -27.654 11.498 34.630 1.00 96.69 344 ALA A CA 1
ATOM 2726 C C . ALA A 1 344 ? -26.739 10.743 35.607 1.00 96.69 344 ALA A C 1
ATOM 2728 O O . ALA A 1 344 ? -27.182 10.254 36.646 1.00 96.69 344 ALA A O 1
ATOM 2729 N N . ASN A 1 345 ? -25.440 10.680 35.305 1.00 97.56 345 ASN A N 1
ATOM 2730 C CA . ASN A 1 345 ? -24.452 10.095 36.203 1.00 97.56 345 ASN A CA 1
ATOM 2731 C C . ASN A 1 345 ? -23.852 11.099 37.197 1.00 97.56 345 ASN A C 1
ATOM 2733 O O . ASN A 1 345 ? -23.030 10.682 38.007 1.00 97.56 345 ASN A O 1
ATOM 2737 N N . GLY A 1 346 ? -24.241 12.381 37.183 1.00 96.94 346 GLY A N 1
ATOM 2738 C CA . GLY A 1 346 ? -23.810 13.405 38.145 1.00 96.94 346 GLY A CA 1
ATOM 2739 C C . GLY A 1 346 ? -22.450 14.046 37.843 1.00 96.94 346 GLY A C 1
ATOM 2740 O O . GLY A 1 346 ? -21.760 14.503 38.753 1.00 96.94 346 GLY A O 1
ATOM 2741 N N . VAL A 1 347 ? -21.990 14.024 36.590 1.00 97.62 347 VAL A N 1
ATOM 2742 C CA . VAL A 1 347 ? -20.738 14.694 36.178 1.00 97.62 347 VAL A CA 1
ATOM 2743 C C . VAL A 1 347 ? -20.918 16.212 36.142 1.00 97.62 347 VAL A C 1
ATOM 2745 O O . VAL A 1 347 ? -20.031 16.958 36.559 1.00 97.62 347 VAL A O 1
ATOM 2748 N N . TRP A 1 348 ? -22.082 16.664 35.687 1.00 97.94 348 TRP A N 1
ATOM 2749 C CA . TRP A 1 348 ? -22.471 18.064 35.597 1.00 97.94 348 TRP A CA 1
ATOM 2750 C C . TRP A 1 348 ? -23.983 18.194 35.817 1.00 97.94 348 TRP A C 1
ATOM 2752 O O . TRP A 1 348 ? -24.707 17.202 35.744 1.00 97.94 348 TRP A O 1
ATOM 2762 N N . ASP A 1 349 ? -24.467 19.397 36.099 1.00 97.31 349 ASP A N 1
ATOM 2763 C CA . ASP A 1 349 ? -25.896 19.701 36.201 1.00 97.31 349 ASP A CA 1
ATOM 2764 C C . ASP A 1 349 ? -26.181 21.169 35.839 1.00 97.31 349 ASP A C 1
ATOM 2766 O O . ASP A 1 349 ? -25.317 21.895 35.342 1.00 97.31 349 ASP A O 1
ATOM 2770 N N . VAL A 1 350 ? -27.426 21.597 36.046 1.00 95.94 350 VAL A N 1
ATOM 2771 C CA . VAL A 1 350 ? -27.882 22.964 35.790 1.00 95.94 350 VAL A CA 1
ATOM 2772 C C . VAL A 1 350 ? -28.303 23.586 37.118 1.00 95.94 350 VAL A C 1
ATOM 2774 O O . VAL A 1 350 ? -29.067 22.986 37.875 1.00 95.94 350 VAL A O 1
ATOM 2777 N N . ASP A 1 351 ? -27.794 24.778 37.417 1.00 93.62 351 ASP A N 1
ATOM 2778 C CA . ASP A 1 351 ? -28.125 25.495 38.643 1.00 93.62 351 ASP A CA 1
ATOM 2779 C C . ASP A 1 351 ? -29.552 26.082 38.629 1.00 93.62 351 ASP A C 1
ATOM 2781 O O . ASP A 1 351 ? -30.298 26.002 37.650 1.00 93.62 351 ASP A O 1
ATOM 2785 N N . THR A 1 352 ? -29.952 26.718 39.734 1.00 92.69 352 THR A N 1
ATOM 2786 C CA . THR A 1 352 ? -31.289 27.323 39.867 1.00 92.69 352 THR A CA 1
ATOM 2787 C C . THR A 1 352 ? -31.556 28.474 38.893 1.00 92.69 352 THR A C 1
ATOM 2789 O O . THR A 1 352 ? -32.708 28.866 38.727 1.00 92.69 352 THR A O 1
ATOM 2792 N N . ALA A 1 353 ? -30.514 29.045 38.282 1.00 92.25 353 ALA A N 1
ATOM 2793 C CA . ALA A 1 353 ? -30.601 30.111 37.290 1.00 92.25 353 ALA A CA 1
ATOM 2794 C C . ALA A 1 353 ? -30.591 29.576 35.844 1.00 92.25 353 ALA A C 1
ATOM 2796 O O . ALA A 1 353 ? -30.597 30.368 34.900 1.00 92.25 353 ALA A O 1
ATOM 2797 N N . GLY A 1 354 ? -30.587 28.253 35.655 1.00 91.69 354 GLY A N 1
ATOM 2798 C CA . GLY A 1 354 ? -30.525 27.638 34.334 1.00 91.69 354 GLY A CA 1
ATOM 2799 C C . GLY A 1 354 ? -29.114 27.604 33.740 1.00 91.69 354 GLY A C 1
ATOM 2800 O O . GLY A 1 354 ? -28.985 27.362 32.542 1.00 91.69 354 GLY A O 1
ATOM 2801 N N . GLN A 1 355 ? -28.067 27.864 34.532 1.00 94.12 355 GLN A N 1
ATOM 2802 C CA . GLN A 1 355 ? -26.681 27.849 34.066 1.00 94.12 355 GLN A CA 1
ATOM 2803 C C . GLN A 1 355 ? -26.030 26.480 34.303 1.00 94.12 355 GLN A C 1
ATOM 2805 O O . GLN A 1 355 ? -26.130 25.935 35.406 1.00 94.12 355 GLN A O 1
ATOM 2810 N N . PRO A 1 356 ? -25.353 25.906 33.297 1.00 96.44 356 PRO A N 1
ATOM 2811 C CA . PRO A 1 356 ? -24.657 24.640 33.464 1.00 96.44 356 PRO A CA 1
ATOM 2812 C C . PRO A 1 356 ? -23.434 24.783 34.382 1.00 96.44 356 PRO A C 1
ATOM 2814 O O . PRO A 1 356 ? -22.667 25.741 34.266 1.00 96.44 356 PRO A O 1
ATOM 2817 N N . ARG A 1 357 ? -23.206 23.797 35.256 1.00 96.50 357 ARG A N 1
ATOM 2818 C CA . ARG A 1 357 ? -22.034 23.721 36.141 1.00 96.50 357 ARG A CA 1
ATOM 2819 C C . ARG A 1 357 ? -21.416 22.321 36.125 1.00 96.50 357 ARG A C 1
ATOM 2821 O O . ARG A 1 357 ? -22.117 21.314 36.193 1.00 96.50 357 ARG A O 1
ATOM 2828 N N . LEU A 1 358 ? -20.088 22.263 36.048 1.00 97.12 358 LEU A N 1
ATOM 2829 C CA . LEU A 1 358 ? -19.338 21.012 36.147 1.00 97.12 358 LEU A CA 1
ATOM 2830 C C . LEU A 1 358 ? -19.168 20.639 37.624 1.00 97.12 358 LEU A C 1
ATOM 2832 O O . LEU A 1 358 ? -18.672 21.445 38.408 1.00 97.12 358 LEU A O 1
ATOM 2836 N N . LEU A 1 359 ? -19.579 19.428 38.004 1.00 97.38 359 LEU A N 1
ATOM 2837 C CA . LEU A 1 359 ? -19.548 18.963 39.395 1.00 97.38 359 LEU A CA 1
ATOM 2838 C C . LEU A 1 359 ? -18.310 18.118 39.699 1.00 97.38 359 LEU A C 1
ATOM 2840 O O . LEU A 1 359 ? -17.774 18.190 40.803 1.00 97.38 359 LEU A O 1
ATOM 2844 N N . ARG A 1 360 ? -17.867 17.308 38.731 1.00 96.38 360 ARG A N 1
ATOM 2845 C CA . ARG A 1 360 ? -16.745 16.368 38.880 1.00 96.38 360 ARG A CA 1
ATOM 2846 C C . ARG A 1 360 ? -15.757 16.512 37.718 1.00 96.38 360 ARG A C 1
ATOM 2848 O O . ARG A 1 360 ? -15.862 15.772 36.740 1.00 96.38 360 ARG A O 1
ATOM 2855 N N . PRO A 1 361 ? -14.824 17.477 37.786 1.00 94.94 361 PRO A N 1
ATOM 2856 C CA . PRO A 1 361 ? -13.862 17.717 36.711 1.00 94.94 361 PRO A CA 1
ATOM 2857 C C . PRO A 1 361 ? -12.891 16.554 36.468 1.00 94.94 361 PRO A C 1
ATOM 2859 O O . PRO A 1 361 ? -12.426 16.391 35.347 1.00 94.94 361 PRO A O 1
ATOM 2862 N N . ASP A 1 362 ? -12.635 15.725 37.477 1.00 94.25 362 ASP A N 1
ATOM 2863 C CA . ASP A 1 362 ? -11.690 14.601 37.494 1.00 94.25 362 ASP A CA 1
ATOM 2864 C C . ASP A 1 362 ? -12.371 13.222 37.361 1.00 94.25 362 ASP A C 1
ATOM 2866 O O . ASP A 1 362 ? -11.751 12.187 37.623 1.00 94.25 362 ASP A O 1
ATOM 2870 N N . HIS A 1 363 ? -13.653 13.199 36.963 1.00 95.19 363 HIS A N 1
ATOM 2871 C CA . HIS A 1 363 ? -14.525 12.011 36.944 1.00 95.19 363 HIS A CA 1
ATOM 2872 C C . HIS A 1 363 ? -13.889 10.768 36.301 1.00 95.19 363 HIS A C 1
ATOM 2874 O O . HIS A 1 363 ? -14.121 9.649 36.748 1.00 95.19 363 HIS A O 1
ATOM 2880 N N . PHE A 1 364 ? -13.058 10.952 35.275 1.00 93.56 364 PHE A N 1
ATOM 2881 C CA . PHE A 1 364 ? -12.494 9.854 34.492 1.00 93.56 364 PHE A CA 1
ATOM 2882 C C . PHE A 1 364 ? -11.094 9.392 34.936 1.00 93.56 364 PHE A C 1
ATOM 2884 O O . PHE A 1 364 ? -10.574 8.431 34.371 1.00 93.56 364 PHE A O 1
ATOM 2891 N N . THR A 1 365 ? -10.471 10.024 35.938 1.00 90.50 365 THR A N 1
ATOM 2892 C CA . THR A 1 365 ? -9.131 9.643 36.448 1.00 90.50 365 THR A CA 1
ATOM 2893 C C . THR A 1 365 ? -9.131 8.734 37.671 1.00 90.50 365 THR A C 1
ATOM 2895 O O . THR A 1 365 ? -8.075 8.280 38.104 1.00 90.50 365 THR A O 1
ATOM 2898 N N . GLN A 1 366 ? -10.292 8.436 38.248 1.00 76.50 366 GLN A N 1
ATOM 2899 C CA . GLN A 1 366 ? -10.384 7.854 39.594 1.00 76.50 366 GLN A CA 1
ATOM 2900 C C . GLN A 1 366 ? -10.055 6.345 39.673 1.00 76.50 366 GLN A C 1
ATOM 2902 O O . GLN A 1 366 ? -10.223 5.737 40.728 1.00 76.50 366 GLN A O 1
ATOM 2907 N N . HIS A 1 367 ? -9.578 5.730 38.583 1.00 80.38 367 HIS A N 1
ATOM 2908 C CA . HIS A 1 367 ? -9.541 4.271 38.412 1.00 80.38 367 HIS A CA 1
ATOM 2909 C C . HIS A 1 367 ? -8.166 3.681 38.034 1.00 80.38 367 HIS A C 1
ATOM 2911 O O . HIS A 1 367 ? -8.079 2.498 37.714 1.00 80.38 367 HIS A O 1
ATOM 2917 N N . GLY A 1 368 ? -7.084 4.461 38.123 1.00 83.00 368 GLY A N 1
ATOM 2918 C CA . GLY A 1 368 ? -5.718 3.973 37.879 1.00 83.00 368 GLY A CA 1
ATOM 2919 C C . GLY A 1 368 ? -5.323 3.945 36.400 1.00 83.00 368 GLY A C 1
ATOM 2920 O O . GLY A 1 368 ? -5.770 4.792 35.628 1.00 83.00 368 GLY A O 1
ATOM 2921 N N . ASP A 1 369 ? -4.447 3.007 36.030 1.00 90.12 369 ASP A N 1
ATOM 2922 C CA . ASP A 1 369 ? -3.986 2.837 34.648 1.00 90.12 369 ASP A CA 1
ATOM 2923 C C . ASP A 1 369 ? -5.126 2.347 33.744 1.00 90.12 369 ASP A C 1
ATOM 2925 O O . ASP A 1 369 ? -5.822 1.383 34.064 1.00 90.12 369 ASP A O 1
ATOM 2929 N N . VAL A 1 370 ? -5.345 3.032 32.620 1.00 91.38 370 VAL A N 1
ATOM 2930 C CA . VAL A 1 370 ? -6.507 2.775 31.758 1.00 91.38 370 VAL A CA 1
ATOM 2931 C C . VAL A 1 370 ? -6.409 1.414 31.069 1.00 91.38 370 VAL A C 1
ATOM 2933 O O . VAL A 1 370 ? -7.417 0.707 30.976 1.00 91.38 370 VAL A O 1
ATOM 2936 N N . ALA A 1 371 ? -5.215 1.029 30.611 1.00 92.62 371 ALA A N 1
ATOM 2937 C CA . ALA A 1 371 ? -5.010 -0.236 29.920 1.00 92.62 371 ALA A CA 1
ATOM 2938 C C . ALA A 1 371 ? -5.253 -1.414 30.875 1.00 92.62 371 ALA A C 1
ATOM 2940 O O . ALA A 1 371 ? -6.042 -2.311 30.568 1.00 92.62 371 ALA A O 1
ATOM 2941 N N . GLU A 1 372 ? -4.661 -1.374 32.070 1.00 93.75 372 GLU A N 1
ATOM 2942 C CA . GLU A 1 372 ? -4.831 -2.423 33.080 1.00 93.75 372 GLU A CA 1
ATOM 2943 C C . GLU A 1 372 ? -6.256 -2.496 33.634 1.00 93.75 372 GLU A C 1
ATOM 2945 O O . GLU A 1 372 ? -6.795 -3.589 33.809 1.00 93.75 372 GLU A O 1
ATOM 2950 N N . THR A 1 373 ? -6.885 -1.355 33.922 1.00 94.12 373 THR A N 1
ATOM 2951 C CA . THR A 1 373 ? -8.190 -1.350 34.594 1.00 94.12 373 THR A CA 1
ATOM 2952 C C . THR A 1 373 ? -9.346 -1.627 33.636 1.00 94.12 373 THR A C 1
ATOM 2954 O O . THR A 1 373 ? -10.317 -2.275 34.032 1.00 94.12 373 THR A O 1
ATOM 2957 N N . PHE A 1 374 ? -9.280 -1.137 32.394 1.00 93.75 374 PHE A N 1
ATOM 2958 C CA . PHE A 1 374 ? -10.438 -1.134 31.492 1.00 93.75 374 PHE A CA 1
ATOM 2959 C C . PHE A 1 374 ? -10.253 -1.956 30.216 1.00 93.75 374 PHE A C 1
ATOM 2961 O O . PHE A 1 374 ? -11.205 -2.600 29.774 1.00 93.75 374 PHE A O 1
ATOM 2968 N N . VAL A 1 375 ? -9.053 -1.982 29.633 1.00 94.25 375 VAL A N 1
ATOM 2969 C CA . VAL A 1 375 ? -8.802 -2.721 28.382 1.00 94.25 375 VAL A CA 1
ATOM 2970 C C . VAL A 1 375 ? -8.543 -4.196 28.657 1.00 94.25 375 VAL A C 1
ATOM 2972 O O . VAL A 1 375 ? -9.128 -5.062 28.009 1.00 94.25 375 VAL A O 1
ATOM 2975 N N . LYS A 1 376 ? -7.724 -4.503 29.663 1.00 95.38 376 LYS A N 1
ATOM 2976 C CA . LYS A 1 376 ? -7.374 -5.877 30.032 1.00 95.38 376 LYS A CA 1
ATOM 2977 C C . LYS A 1 376 ? -8.586 -6.779 30.296 1.00 95.38 376 LYS A C 1
ATOM 2979 O O . LYS A 1 376 ? -8.626 -7.849 29.690 1.00 95.38 376 LYS A O 1
ATOM 2984 N N . PRO A 1 377 ? -9.611 -6.378 31.080 1.00 95.94 377 PRO A N 1
ATOM 2985 C CA . PRO A 1 377 ? -10.782 -7.234 31.286 1.00 95.94 377 PRO A CA 1
ATOM 2986 C C . PRO A 1 377 ? -11.570 -7.487 29.995 1.00 95.94 377 PRO A C 1
ATOM 2988 O O . PRO A 1 377 ? -12.149 -8.559 29.820 1.00 95.94 377 PRO A O 1
ATOM 2991 N N . PHE A 1 378 ? -11.590 -6.516 29.074 1.00 96.75 378 PHE A N 1
ATOM 2992 C CA . PHE A 1 378 ? -12.188 -6.708 27.756 1.00 96.75 378 PHE A CA 1
ATOM 2993 C C . PHE A 1 378 ? -11.393 -7.725 26.930 1.00 96.75 378 PHE A C 1
ATOM 2995 O O . PHE A 1 378 ? -12.000 -8.649 26.394 1.00 96.75 378 PHE A O 1
ATOM 3002 N N . LEU A 1 379 ? -10.060 -7.618 26.876 1.00 96.69 379 LEU A N 1
ATOM 3003 C CA . LEU A 1 379 ? -9.212 -8.579 26.159 1.00 96.69 379 LEU A CA 1
ATOM 3004 C C . LEU A 1 379 ? -9.345 -9.998 26.726 1.00 96.69 379 LEU A C 1
ATOM 3006 O O . LEU A 1 379 ? -9.457 -10.957 25.962 1.00 96.69 379 LEU A O 1
ATOM 3010 N N . GLU A 1 380 ? -9.391 -10.143 28.052 1.00 97.25 380 GLU A N 1
ATOM 3011 C CA . GLU A 1 380 ? -9.625 -11.425 28.727 1.00 97.25 380 GLU A CA 1
ATOM 3012 C C . GLU A 1 380 ? -10.985 -12.018 28.344 1.00 97.25 380 GLU A C 1
ATOM 3014 O O . GLU A 1 380 ? -11.069 -13.185 27.950 1.00 97.25 380 GLU A O 1
ATOM 3019 N N . ARG A 1 381 ? -12.049 -11.205 28.402 1.00 97.81 381 ARG A N 1
ATOM 3020 C CA . ARG A 1 381 ? -13.406 -11.617 28.026 1.00 97.81 381 ARG A CA 1
ATOM 3021 C C . ARG A 1 381 ? -13.489 -11.999 26.553 1.00 97.81 381 ARG A C 1
ATOM 3023 O O . ARG A 1 381 ? -14.014 -13.064 26.241 1.00 97.81 381 ARG A O 1
ATOM 3030 N N . PHE A 1 382 ? -12.979 -11.153 25.660 1.00 98.25 382 PHE A N 1
ATOM 3031 C CA . PHE A 1 382 ? -12.971 -11.393 24.220 1.00 98.25 382 PHE A CA 1
ATOM 3032 C C . PHE A 1 382 ? -12.232 -12.695 23.906 1.00 98.25 382 PHE A C 1
ATOM 3034 O O . PHE A 1 382 ? -12.793 -13.583 23.269 1.00 98.25 382 PHE A O 1
ATOM 3041 N N . THR A 1 383 ? -11.019 -12.859 24.442 1.00 98.00 383 THR A N 1
ATOM 3042 C CA . THR A 1 383 ? -10.206 -14.069 24.261 1.00 98.00 383 THR A CA 1
ATOM 3043 C C . THR A 1 383 ? -10.944 -15.316 24.737 1.00 98.00 383 THR A C 1
ATOM 3045 O O . THR A 1 383 ? -10.998 -16.313 24.017 1.00 98.00 383 THR A O 1
ATOM 3048 N N . HIS A 1 384 ? -11.539 -15.272 25.931 1.00 97.94 384 HIS A N 1
ATOM 3049 C CA . HIS A 1 384 ? -12.287 -16.395 26.490 1.00 97.94 384 HIS A CA 1
ATOM 3050 C C . HIS A 1 384 ? -13.491 -16.781 25.616 1.00 97.94 384 HIS A C 1
ATOM 3052 O O . HIS A 1 384 ? -13.657 -17.945 25.252 1.00 97.94 384 HIS A O 1
ATOM 3058 N N . GLU A 1 385 ? -14.313 -15.800 25.246 1.00 98.31 385 GLU A N 1
ATOM 3059 C CA . GLU A 1 385 ? -15.548 -16.004 24.488 1.00 98.31 385 GLU A CA 1
ATOM 3060 C C . GLU A 1 385 ? -15.302 -16.452 23.043 1.00 98.31 385 GLU A C 1
ATOM 3062 O O . GLU A 1 385 ? -16.049 -17.286 22.520 1.00 98.31 385 GLU A O 1
ATOM 3067 N N . LEU A 1 386 ? -14.257 -15.931 22.393 1.00 97.88 386 LEU A N 1
ATOM 3068 C CA . LEU A 1 386 ? -13.880 -16.354 21.045 1.00 97.88 386 LEU A CA 1
ATOM 3069 C C . LEU A 1 386 ? -13.272 -17.755 21.059 1.00 97.88 386 LEU A C 1
ATOM 3071 O O . LEU A 1 386 ? -13.631 -18.575 20.213 1.00 97.88 386 LEU A O 1
ATOM 3075 N N . ARG A 1 387 ? -12.429 -18.085 22.044 1.00 97.62 387 ARG A N 1
ATOM 3076 C CA . ARG A 1 387 ? -11.852 -19.435 22.167 1.00 97.62 387 ARG A CA 1
ATOM 3077 C C . ARG A 1 387 ? -12.865 -20.497 22.581 1.00 97.62 387 ARG A C 1
ATOM 3079 O O . ARG A 1 387 ? -12.674 -21.666 22.265 1.00 97.62 387 ARG A O 1
ATOM 3086 N N . ALA A 1 388 ? -13.992 -20.111 23.176 1.00 98.12 388 ALA A N 1
ATOM 3087 C CA . ALA A 1 388 ? -15.127 -21.020 23.335 1.00 98.12 388 ALA A CA 1
ATOM 3088 C C . ALA A 1 388 ? -15.716 -21.485 21.981 1.00 98.12 388 ALA A C 1
ATOM 3090 O O . ALA A 1 388 ? -16.383 -22.518 21.925 1.00 98.12 388 ALA A O 1
ATOM 3091 N N . VAL A 1 389 ? -15.473 -20.744 20.891 1.00 98.06 389 VAL A N 1
ATOM 3092 C CA . VAL A 1 389 ? -15.911 -21.073 19.521 1.00 98.06 389 VAL A CA 1
ATOM 3093 C C . VAL A 1 389 ? -14.768 -21.634 18.672 1.00 98.06 389 VAL A C 1
ATOM 3095 O O . VAL A 1 389 ? -14.966 -22.640 17.989 1.00 98.06 389 VAL A O 1
ATOM 3098 N N . HIS A 1 390 ? -13.598 -20.991 18.708 1.00 97.38 390 HIS A N 1
ATOM 3099 C CA . HIS A 1 390 ? -12.392 -21.354 17.964 1.00 97.38 390 HIS A CA 1
ATOM 3100 C C . HIS A 1 390 ? -11.208 -21.508 18.947 1.00 97.38 390 HIS A C 1
ATOM 3102 O O . HIS A 1 390 ? -10.493 -20.536 19.188 1.00 97.38 390 HIS A O 1
ATOM 3108 N N . PRO A 1 391 ? -11.012 -22.698 19.553 1.00 95.56 391 PRO A N 1
ATOM 3109 C CA . PRO A 1 391 ? -10.085 -22.887 20.679 1.00 95.56 391 PRO A CA 1
ATOM 3110 C C . PRO A 1 391 ? -8.632 -22.483 20.417 1.00 95.56 391 PRO A C 1
ATOM 3112 O O . PRO A 1 391 ? -7.999 -21.892 21.289 1.00 95.56 391 PRO A O 1
ATOM 3115 N N . GLU A 1 392 ? -8.131 -22.747 19.210 1.00 92.81 392 GLU A N 1
ATOM 3116 C CA . GLU A 1 392 ? -6.739 -22.482 18.823 1.00 92.81 392 GLU A CA 1
ATOM 3117 C C . GLU A 1 392 ? -6.514 -21.058 18.287 1.00 92.81 392 GLU A C 1
ATOM 3119 O O . GLU A 1 392 ? -5.402 -20.723 17.886 1.00 92.81 392 GLU A O 1
ATOM 3124 N N . ALA A 1 393 ? -7.544 -20.199 18.291 1.00 96.69 393 ALA A N 1
ATOM 3125 C CA . ALA A 1 393 ? -7.453 -18.860 17.723 1.00 96.69 393 ALA A CA 1
ATOM 3126 C C . ALA A 1 393 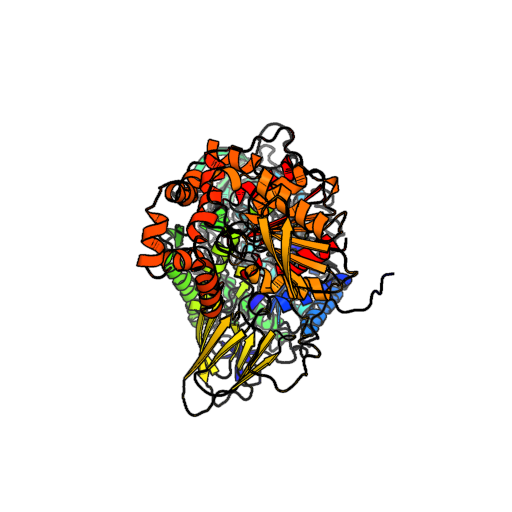? -6.321 -18.034 18.355 1.00 96.69 393 ALA A C 1
ATOM 3128 O O . ALA A 1 393 ? -6.252 -17.844 19.582 1.00 96.69 393 ALA A O 1
ATOM 3129 N N . ILE A 1 394 ? -5.483 -17.480 17.482 1.00 97.88 394 ILE A N 1
ATOM 3130 C CA . ILE A 1 394 ? -4.553 -16.412 17.819 1.00 97.88 394 ILE A CA 1
ATOM 3131 C C . ILE A 1 394 ? -5.357 -15.124 18.006 1.00 97.88 394 ILE A C 1
ATOM 3133 O O . ILE A 1 394 ? -6.193 -14.775 17.171 1.00 97.88 394 ILE A O 1
ATOM 3137 N N . ILE A 1 395 ? -5.132 -14.435 19.121 1.00 97.94 395 ILE A N 1
ATOM 3138 C CA . ILE A 1 395 ? -5.785 -13.161 19.408 1.00 97.94 395 ILE A CA 1
ATOM 3139 C C . ILE A 1 395 ? -4.782 -12.040 19.158 1.00 97.94 395 ILE A C 1
ATOM 3141 O O . ILE A 1 395 ? -3.713 -11.999 19.772 1.00 97.94 395 ILE A O 1
ATOM 3145 N N . PHE A 1 396 ? -5.137 -11.163 18.229 1.00 97.94 396 PHE A N 1
ATOM 3146 C CA . PHE A 1 396 ? -4.381 -9.972 17.872 1.00 97.94 396 PHE A CA 1
ATOM 3147 C C . PHE A 1 396 ? -4.930 -8.816 18.711 1.00 97.94 396 PHE A C 1
ATOM 3149 O O . PHE A 1 396 ? -6.144 -8.643 18.815 1.00 97.94 396 PHE A O 1
ATOM 3156 N N . ALA A 1 397 ? -4.050 -8.112 19.418 1.00 96.12 397 ALA A N 1
ATOM 3157 C CA . ALA A 1 397 ? -4.428 -7.018 20.301 1.00 96.12 397 ALA A CA 1
ATOM 3158 C C . ALA A 1 397 ? -3.537 -5.808 20.047 1.00 96.12 397 ALA A C 1
ATOM 3160 O O . ALA A 1 397 ? -2.316 -5.930 19.922 1.00 96.12 397 ALA A O 1
ATOM 3161 N N . GLU A 1 398 ? -4.164 -4.641 20.001 1.00 93.00 398 GLU A N 1
ATOM 3162 C CA . GLU A 1 398 ? -3.531 -3.397 19.592 1.00 93.00 398 GLU A CA 1
ATOM 3163 C C . GLU A 1 398 ? -3.369 -2.427 20.765 1.00 93.00 398 GLU A C 1
ATOM 3165 O O . GLU A 1 398 ? -4.206 -2.351 21.669 1.00 93.00 398 GLU A O 1
ATOM 3170 N N . SER A 1 399 ? -2.300 -1.634 20.720 1.00 84.00 399 SER A N 1
ATOM 3171 C CA . SER A 1 399 ? -2.190 -0.370 21.450 1.00 84.00 399 SER A CA 1
ATOM 3172 C C . SER A 1 399 ? -2.408 0.801 20.503 1.00 84.00 399 SER A C 1
ATOM 3174 O O . SER A 1 399 ? -1.993 0.743 19.346 1.00 84.00 399 SER A O 1
ATOM 3176 N N . THR A 1 400 ? -2.911 1.915 21.023 1.00 75.50 400 THR A N 1
ATOM 3177 C CA . THR A 1 400 ? -3.056 3.167 20.269 1.00 75.50 400 THR A CA 1
ATOM 3178 C C . THR A 1 400 ? -2.325 4.319 20.943 1.00 75.50 400 THR A C 1
ATOM 3180 O O . THR A 1 400 ? -1.807 4.210 22.058 1.00 75.50 400 THR A O 1
ATOM 3183 N N . LEU A 1 401 ? -2.255 5.465 20.262 1.00 65.38 401 LEU A N 1
ATOM 3184 C CA . LEU A 1 401 ? -1.615 6.657 20.802 1.00 65.38 401 LEU A CA 1
ATOM 3185 C C . LEU A 1 401 ? -2.300 7.107 22.109 1.00 65.38 401 LEU A C 1
ATOM 3187 O O . LEU A 1 401 ? -3.377 7.698 22.097 1.00 65.38 401 LEU A O 1
ATOM 3191 N N . GLY A 1 402 ? -1.631 6.873 23.239 1.00 64.12 402 GLY A N 1
ATOM 3192 C CA . GLY A 1 402 ? -2.123 7.219 24.577 1.00 64.12 402 GLY A CA 1
ATOM 3193 C C . GLY A 1 402 ? -2.762 6.062 25.352 1.00 64.12 402 GLY A C 1
ATOM 3194 O O . GLY A 1 402 ? -3.060 6.254 26.528 1.00 64.12 402 GLY A O 1
ATOM 3195 N N . LEU A 1 403 ? -2.910 4.881 24.742 1.00 78.44 403 LEU A N 1
ATOM 3196 C CA . LEU A 1 403 ? -3.406 3.656 25.371 1.00 78.44 403 LEU A CA 1
ATOM 3197 C C . LEU A 1 403 ? -2.416 2.511 25.116 1.00 78.44 403 LEU A C 1
ATOM 3199 O O . LEU A 1 403 ? -2.358 1.972 24.014 1.00 78.44 403 LEU A O 1
ATOM 3203 N N . GLY A 1 404 ? -1.618 2.161 26.127 1.00 83.56 404 GLY A N 1
ATOM 3204 C CA . GLY A 1 404 ? -0.624 1.087 26.024 1.00 83.56 404 GLY A CA 1
ATOM 3205 C C . GLY A 1 404 ? -1.234 -0.318 26.026 1.00 83.56 404 GLY A C 1
ATOM 3206 O O . GLY A 1 404 ? -2.418 -0.496 26.315 1.00 83.56 404 GLY A O 1
ATOM 3207 N N . LEU A 1 405 ? -0.406 -1.328 25.743 1.00 90.50 405 LEU A N 1
ATOM 3208 C CA . LEU A 1 405 ? -0.791 -2.727 25.933 1.00 90.50 405 LEU A CA 1
ATOM 3209 C C . LEU A 1 405 ? -0.834 -3.074 27.429 1.00 90.50 405 LEU A C 1
ATOM 3211 O O . LEU A 1 405 ? 0.133 -2.776 28.137 1.00 90.50 405 LEU A O 1
ATOM 3215 N N . PRO A 1 406 ? -1.896 -3.740 27.914 1.00 93.94 406 PRO A N 1
ATOM 3216 C CA . PRO A 1 406 ? -1.910 -4.267 29.268 1.00 93.94 406 PRO A CA 1
ATOM 3217 C C . PRO A 1 406 ? -1.055 -5.531 29.389 1.00 93.94 406 PRO A C 1
ATOM 3219 O O . PRO A 1 406 ? -0.903 -6.297 28.437 1.00 93.94 406 PRO A O 1
ATOM 3222 N N . GLN A 1 407 ? -0.583 -5.813 30.596 1.00 93.50 407 GLN A N 1
ATOM 3223 C CA . GLN A 1 407 ? 0.136 -7.034 30.921 1.00 93.50 407 GLN A CA 1
ATOM 3224 C C . GLN A 1 407 ? -0.818 -8.229 30.931 1.00 93.50 407 GLN A C 1
ATOM 3226 O O . GLN A 1 407 ? -1.661 -8.357 31.828 1.00 93.50 407 GLN A O 1
ATOM 3231 N N . LEU A 1 408 ? -0.664 -9.144 29.973 1.00 91.69 408 LEU A N 1
ATOM 3232 C CA . LEU A 1 408 ? -1.563 -10.281 29.803 1.00 91.69 408 LEU A CA 1
ATOM 3233 C C . LEU A 1 408 ? -0.802 -11.548 29.396 1.00 91.69 408 LEU A C 1
ATOM 3235 O O . LEU A 1 408 ? -0.406 -11.723 28.251 1.00 91.69 408 LEU A O 1
ATOM 3239 N N . ALA A 1 409 ? -0.654 -12.480 30.336 1.00 82.50 409 ALA A N 1
ATOM 3240 C CA . ALA A 1 409 ? 0.045 -13.746 30.115 1.00 82.50 409 ALA A CA 1
ATOM 3241 C C . ALA A 1 409 ? -0.912 -14.862 29.645 1.00 82.50 409 ALA A C 1
ATOM 3243 O O . ALA A 1 409 ? -1.090 -15.868 30.336 1.00 82.50 409 ALA A O 1
ATOM 3244 N N . LEU A 1 410 ? -1.556 -14.682 28.486 1.00 88.06 410 LEU A N 1
ATOM 3245 C CA . LEU A 1 410 ? -2.329 -15.742 27.822 1.00 88.06 410 LEU A CA 1
ATOM 3246 C C . LEU A 1 410 ? -1.550 -16.287 26.613 1.00 88.06 410 LEU A C 1
ATOM 3248 O O . LEU A 1 410 ? -0.908 -15.514 25.905 1.00 88.06 410 LEU A O 1
ATOM 3252 N N . PRO A 1 411 ? -1.613 -17.602 26.328 1.00 90.25 411 PRO A N 1
ATOM 3253 C CA . PRO A 1 411 ? -0.973 -18.160 25.138 1.00 90.25 411 PRO A CA 1
ATOM 3254 C C . PRO A 1 411 ? -1.638 -17.630 23.861 1.00 90.25 411 PRO A C 1
ATOM 3256 O O . PRO A 1 411 ? -2.816 -17.253 23.885 1.00 90.25 411 PRO A O 1
ATOM 3259 N N . ASN A 1 412 ? -0.919 -17.676 22.734 1.00 93.62 412 ASN A N 1
ATOM 3260 C CA . ASN A 1 412 ? -1.424 -17.274 21.415 1.00 93.62 412 ASN A CA 1
ATOM 3261 C C . ASN A 1 412 ? -1.973 -15.837 21.386 1.00 93.62 412 ASN A C 1
ATOM 3263 O O . ASN A 1 412 ? -3.035 -15.589 20.817 1.00 93.62 412 ASN A O 1
ATOM 3267 N N . LEU A 1 413 ? -1.252 -14.914 22.025 1.00 95.62 413 LEU A N 1
ATOM 3268 C CA . LEU A 1 413 ? -1.469 -13.473 21.917 1.00 95.62 413 LEU A CA 1
ATOM 3269 C C . LEU A 1 413 ? -0.410 -12.839 21.022 1.00 95.62 413 LEU A C 1
ATOM 3271 O O . LEU A 1 413 ? 0.753 -13.240 21.044 1.00 95.62 413 LEU A O 1
ATOM 3275 N N . VAL A 1 414 ? -0.823 -11.836 20.255 1.00 97.50 414 VAL A N 1
ATOM 3276 C CA . VAL A 1 414 ? 0.033 -11.096 19.328 1.00 97.50 414 VAL A CA 1
ATOM 3277 C C . VAL A 1 414 ? -0.141 -9.613 19.579 1.00 97.50 414 VAL A C 1
ATOM 3279 O O . VAL A 1 414 ? -1.268 -9.122 19.635 1.00 97.50 414 VAL A O 1
ATOM 3282 N N . ASN A 1 415 ? 0.978 -8.901 19.680 1.00 97.06 415 ASN A N 1
ATOM 3283 C CA . ASN A 1 415 ? 0.961 -7.450 19.577 1.00 97.06 415 ASN A CA 1
ATOM 3284 C C . ASN A 1 415 ? 0.720 -7.063 18.112 1.00 97.06 415 ASN A C 1
ATOM 3286 O O . ASN A 1 415 ? 1.572 -7.345 17.265 1.00 97.06 415 ASN A O 1
ATOM 3290 N N . ALA A 1 416 ? -0.430 -6.445 17.850 1.00 97.19 416 ALA A N 1
ATOM 3291 C CA . ALA A 1 416 ? -0.895 -6.026 16.536 1.00 97.19 416 ALA A CA 1
ATOM 3292 C C . ALA A 1 416 ? -0.821 -4.504 16.308 1.00 97.19 416 ALA A C 1
ATOM 3294 O O . ALA A 1 416 ? -1.373 -4.008 15.334 1.00 97.19 416 ALA A O 1
ATOM 3295 N N . SER A 1 417 ? -0.139 -3.750 17.178 1.00 95.06 417 SER A N 1
ATOM 3296 C CA . SER A 1 417 ? -0.113 -2.283 17.130 1.00 95.06 417 SER A CA 1
ATOM 3297 C C . SER A 1 417 ? 0.328 -1.698 15.788 1.00 95.06 417 SER A C 1
ATOM 3299 O O . SER A 1 417 ? 1.062 -2.316 15.015 1.00 95.06 417 SER A O 1
ATOM 3301 N N . HIS A 1 418 ? -0.097 -0.462 15.536 1.00 94.81 418 HIS A N 1
ATOM 3302 C CA . HIS A 1 418 ? 0.157 0.251 14.286 1.00 94.81 418 HIS A CA 1
ATOM 3303 C C . HIS A 1 418 ? 1.363 1.183 14.382 1.00 94.81 418 HIS A C 1
ATOM 3305 O O . HIS A 1 418 ? 1.760 1.633 15.461 1.00 94.81 418 HIS A O 1
ATOM 3311 N N . TRP A 1 419 ? 1.942 1.516 13.230 1.00 93.81 419 TRP A N 1
ATOM 3312 C CA . TRP A 1 419 ? 2.990 2.524 13.145 1.00 93.81 419 TRP A CA 1
ATOM 3313 C C . TRP A 1 419 ? 2.953 3.255 11.803 1.00 93.81 419 TRP A C 1
ATOM 3315 O O . TRP A 1 419 ? 2.941 2.645 10.736 1.00 93.81 419 TRP A O 1
ATOM 3325 N N . TYR A 1 420 ? 3.024 4.584 11.859 1.00 91.88 420 TYR A N 1
ATOM 3326 C CA . TYR A 1 420 ? 3.046 5.459 10.689 1.00 91.88 420 TYR A CA 1
ATOM 3327 C C . TYR A 1 420 ? 4.124 6.542 10.833 1.00 91.88 420 TYR A C 1
ATOM 3329 O O . TYR A 1 420 ? 4.388 7.038 11.932 1.00 91.88 420 TYR A O 1
ATOM 3337 N N . ASP A 1 421 ? 4.700 6.986 9.708 1.00 90.94 421 ASP A N 1
ATOM 3338 C CA . ASP A 1 421 ? 5.465 8.238 9.683 1.00 90.94 421 ASP A CA 1
ATOM 3339 C C . ASP A 1 421 ? 4.498 9.419 9.825 1.00 90.94 421 ASP A C 1
ATOM 3341 O O . ASP A 1 421 ? 3.893 9.876 8.853 1.00 90.94 421 ASP A O 1
ATOM 3345 N N . ALA A 1 422 ? 4.380 9.932 11.049 1.00 82.06 422 ALA A N 1
ATOM 3346 C CA . ALA A 1 422 ? 3.462 11.012 11.382 1.00 82.06 422 ALA A CA 1
ATOM 3347 C C . ALA A 1 422 ? 3.657 12.269 10.514 1.00 82.06 422 ALA A C 1
ATOM 3349 O O . ALA A 1 422 ? 2.677 12.910 10.140 1.00 82.06 422 ALA A O 1
ATOM 3350 N N . ILE A 1 423 ? 4.893 12.645 10.153 1.00 84.06 423 ILE A N 1
ATOM 3351 C CA . ILE A 1 423 ? 5.098 13.846 9.322 1.00 84.06 423 ILE A CA 1
ATOM 3352 C C . ILE A 1 423 ? 4.500 13.634 7.940 1.00 84.06 423 ILE A C 1
ATOM 3354 O O . ILE A 1 423 ? 3.802 14.520 7.446 1.00 84.06 423 ILE A O 1
ATOM 3358 N N . LEU A 1 424 ? 4.769 12.475 7.341 1.00 88.31 424 LEU A N 1
ATOM 3359 C CA . LEU A 1 424 ? 4.242 12.123 6.032 1.00 88.31 424 LEU A CA 1
ATOM 3360 C C . LEU A 1 424 ? 2.715 12.045 6.069 1.00 88.31 424 LEU A C 1
ATOM 3362 O O . LEU A 1 424 ? 2.069 12.685 5.243 1.00 88.31 424 LEU A O 1
ATOM 3366 N N . LEU A 1 425 ? 2.151 11.325 7.043 1.00 84.25 425 LEU A N 1
ATOM 3367 C CA . LEU A 1 425 ? 0.709 11.101 7.157 1.00 84.25 425 LEU A CA 1
ATOM 3368 C C . LEU A 1 425 ? -0.065 12.420 7.311 1.00 84.25 425 LEU A C 1
ATOM 3370 O O . LEU A 1 425 ? -1.027 12.664 6.587 1.00 84.25 425 LEU A O 1
ATOM 3374 N N . PHE A 1 426 ? 0.386 13.314 8.198 1.00 77.56 426 PHE A N 1
ATOM 3375 C CA . PHE A 1 426 ? -0.325 14.570 8.463 1.00 77.56 426 PHE A CA 1
ATOM 3376 C C . PHE A 1 426 ? -0.076 15.658 7.415 1.00 77.56 426 PHE A C 1
ATOM 3378 O O . PHE A 1 426 ? -0.959 16.478 7.172 1.00 77.56 426 PHE A O 1
ATOM 3385 N N . ARG A 1 427 ? 1.124 15.728 6.821 1.00 79.81 427 ARG A N 1
ATOM 3386 C CA . ARG A 1 427 ? 1.445 16.783 5.842 1.00 79.81 427 ARG A CA 1
ATOM 3387 C C . ARG A 1 427 ? 1.153 16.401 4.406 1.00 79.81 427 ARG A C 1
ATOM 3389 O O . ARG A 1 427 ? 1.119 17.304 3.576 1.00 79.81 427 ARG A O 1
ATOM 3396 N N . ARG A 1 428 ? 1.026 15.104 4.114 1.00 86.50 428 ARG A N 1
ATOM 3397 C CA . ARG A 1 428 ? 0.939 14.568 2.750 1.00 86.50 428 ARG A CA 1
ATOM 3398 C C . ARG A 1 428 ? 2.071 15.101 1.855 1.00 86.50 428 ARG A C 1
ATOM 3400 O O . ARG A 1 428 ? 1.899 15.388 0.677 1.00 86.50 428 ARG A O 1
ATOM 3407 N N . GLN A 1 429 ? 3.251 15.272 2.450 1.00 87.25 429 GLN A N 1
ATOM 3408 C CA . GLN A 1 429 ? 4.462 15.744 1.783 1.00 87.25 429 GLN A CA 1
ATOM 3409 C C . GLN A 1 429 ? 5.635 14.884 2.211 1.00 87.25 429 GLN A C 1
ATOM 3411 O O . GLN A 1 429 ? 5.795 14.592 3.402 1.00 87.25 429 GLN A O 1
ATOM 3416 N N . PHE A 1 430 ? 6.484 14.524 1.255 1.00 92.06 430 PHE A N 1
ATOM 3417 C CA . PHE A 1 430 ? 7.626 13.672 1.519 1.00 92.06 430 PHE A CA 1
ATOM 3418 C C . PHE A 1 430 ? 8.949 14.440 1.499 1.00 92.06 430 PHE A C 1
ATOM 3420 O O . PHE A 1 430 ? 9.271 15.205 0.593 1.00 92.06 430 PHE A O 1
ATOM 3427 N N . ASN A 1 431 ? 9.771 14.196 2.519 1.00 90.62 431 ASN A N 1
ATOM 3428 C CA . ASN A 1 431 ? 11.162 14.622 2.541 1.00 90.62 431 ASN A CA 1
ATOM 3429 C C . ASN A 1 431 ? 12.017 13.521 3.166 1.00 90.62 431 ASN A C 1
ATOM 3431 O O . ASN A 1 431 ? 11.959 13.283 4.370 1.00 90.62 431 ASN A O 1
ATOM 3435 N N . ALA A 1 432 ? 12.876 12.898 2.359 1.00 90.00 432 ALA A N 1
ATOM 3436 C CA . ALA A 1 432 ? 13.728 11.793 2.796 1.00 90.00 432 ALA A CA 1
ATOM 3437 C C . ALA A 1 432 ? 14.687 12.144 3.957 1.00 90.00 432 ALA A C 1
ATOM 3439 O O . ALA A 1 432 ? 15.208 11.243 4.613 1.00 90.00 432 ALA A O 1
ATOM 3440 N N . ASN A 1 433 ? 14.943 13.432 4.218 1.00 92.50 433 ASN A N 1
ATOM 3441 C CA . ASN A 1 433 ? 15.814 13.907 5.296 1.00 92.50 433 ASN A CA 1
ATOM 3442 C C . ASN A 1 433 ? 15.063 14.351 6.553 1.00 92.50 433 ASN A C 1
ATOM 3444 O O . ASN A 1 433 ? 15.710 14.843 7.476 1.00 92.50 433 ASN A O 1
ATOM 3448 N N . LEU A 1 434 ? 13.740 14.218 6.595 1.00 92.12 434 LEU A N 1
ATOM 3449 C CA . LEU A 1 434 ? 12.924 14.627 7.728 1.00 92.12 434 LEU A CA 1
ATOM 3450 C C . LEU A 1 434 ? 12.068 13.447 8.197 1.00 92.12 434 LEU A C 1
ATOM 3452 O O . LEU A 1 434 ? 11.481 12.728 7.393 1.00 92.12 434 LEU A O 1
ATOM 3456 N N . GLY A 1 435 ? 12.008 13.256 9.507 1.00 90.44 435 GLY A N 1
ATOM 3457 C CA . GLY A 1 435 ? 11.100 12.318 10.162 1.00 90.44 435 GLY A CA 1
ATOM 3458 C C . GLY A 1 435 ? 10.712 12.838 11.540 1.00 90.44 435 GLY A C 1
ATOM 3459 O O . GLY A 1 435 ? 11.231 13.866 11.984 1.00 90.44 435 GLY A O 1
ATOM 3460 N N . LEU A 1 436 ? 9.809 12.140 12.218 1.00 89.31 436 LEU A N 1
ATOM 3461 C CA . LEU A 1 436 ? 9.454 12.411 13.608 1.00 89.31 436 LEU A CA 1
ATOM 3462 C C . LEU A 1 436 ? 9.707 11.166 14.443 1.00 89.31 436 LEU A C 1
ATOM 3464 O O . LEU A 1 436 ? 9.381 10.052 14.040 1.00 89.31 436 LEU A O 1
ATOM 3468 N N . ASP A 1 437 ? 10.294 11.368 15.612 1.00 86.81 437 ASP A N 1
ATOM 3469 C CA . ASP A 1 437 ? 10.351 10.327 16.619 1.00 86.81 437 ASP A CA 1
ATOM 3470 C C . ASP A 1 437 ? 9.020 10.318 17.381 1.00 86.81 437 ASP A C 1
ATOM 3472 O O . ASP A 1 437 ? 8.701 11.288 18.072 1.00 86.81 437 ASP A O 1
ATOM 3476 N N . SER A 1 438 ? 8.221 9.259 17.223 1.00 80.44 438 SER A N 1
ATOM 3477 C CA . SER A 1 438 ? 6.867 9.183 17.791 1.00 80.44 438 SER A CA 1
ATOM 3478 C C . SER A 1 438 ? 6.840 9.195 19.324 1.00 80.44 438 SER A C 1
ATOM 3480 O O . SER A 1 438 ? 5.839 9.592 19.916 1.00 80.44 438 SER A O 1
ATOM 3482 N N . HIS A 1 439 ? 7.939 8.829 19.984 1.00 77.00 439 HIS A N 1
ATOM 3483 C CA . HIS A 1 439 ? 8.010 8.759 21.443 1.00 77.00 439 HIS A CA 1
ATOM 3484 C C . HIS A 1 439 ? 8.406 10.110 22.036 1.00 77.00 439 HIS A C 1
ATOM 3486 O O . HIS A 1 439 ? 7.780 10.618 22.964 1.00 77.00 439 HIS A O 1
ATOM 3492 N N . THR A 1 440 ? 9.455 10.721 21.486 1.00 80.31 440 THR A N 1
ATOM 3493 C CA . THR A 1 440 ? 9.978 12.004 21.974 1.00 80.31 440 THR A CA 1
ATOM 3494 C C . THR A 1 440 ? 9.290 13.213 21.349 1.00 80.31 440 THR A C 1
ATOM 3496 O O . THR A 1 440 ? 9.498 14.332 21.823 1.00 80.31 440 THR A O 1
ATOM 3499 N N . GLN A 1 441 ? 8.498 13.005 20.290 1.00 79.19 441 GLN A N 1
ATOM 3500 C CA . GLN A 1 441 ? 7.834 14.044 19.496 1.00 79.19 441 GLN A CA 1
ATOM 3501 C C . GLN A 1 441 ? 8.827 15.062 18.906 1.00 79.19 441 GLN A C 1
ATOM 3503 O O . GLN A 1 441 ? 8.500 16.228 18.679 1.00 79.19 441 GLN A O 1
ATOM 3508 N N . ARG A 1 442 ? 10.077 14.638 18.666 1.00 83.94 442 ARG A N 1
ATOM 3509 C CA . ARG A 1 442 ? 11.143 15.497 18.133 1.00 83.94 442 ARG A CA 1
ATOM 3510 C C . ARG A 1 442 ? 11.377 15.235 16.646 1.00 83.94 442 ARG A C 1
ATOM 3512 O O . ARG A 1 442 ? 11.445 14.074 16.241 1.00 83.94 442 ARG A O 1
ATOM 3519 N N . PRO A 1 443 ? 11.563 16.289 15.829 1.00 86.88 443 PRO A N 1
ATOM 3520 C CA . PRO A 1 443 ? 11.992 16.126 14.447 1.00 86.88 443 PRO A CA 1
ATOM 3521 C C . PRO A 1 443 ? 13.370 15.466 14.362 1.00 86.88 443 PRO A C 1
ATOM 3523 O O . PRO A 1 443 ? 14.289 15.807 15.110 1.00 86.88 443 PRO A O 1
ATOM 3526 N N . ILE A 1 444 ? 13.524 14.566 13.401 1.00 91.69 444 ILE A N 1
ATOM 3527 C CA . ILE A 1 444 ? 14.767 13.874 13.072 1.00 91.69 444 ILE A CA 1
ATOM 3528 C C . ILE A 1 444 ? 15.262 14.416 11.736 1.00 91.69 444 ILE A C 1
ATOM 3530 O O . ILE A 1 444 ? 14.493 14.510 10.781 1.00 91.69 444 ILE A O 1
ATOM 3534 N N . LEU A 1 445 ? 16.550 14.756 11.662 1.00 93.19 445 LEU A N 1
ATOM 3535 C CA . LEU A 1 445 ? 17.174 15.300 10.458 1.00 93.19 445 LEU A CA 1
ATOM 3536 C C . LEU A 1 445 ? 18.233 14.350 9.887 1.00 93.19 445 LEU A C 1
ATOM 3538 O O . LEU A 1 445 ? 19.086 13.835 10.614 1.00 93.19 445 LEU A O 1
ATOM 3542 N N . GLY A 1 446 ? 18.209 14.194 8.564 1.00 94.00 446 GLY A N 1
ATOM 3543 C CA . GLY A 1 446 ? 19.136 13.395 7.766 1.00 94.00 446 GLY A CA 1
ATOM 3544 C C . GLY A 1 446 ? 18.657 11.959 7.546 1.00 94.00 446 GLY A C 1
ATOM 3545 O O . GLY A 1 446 ? 18.323 11.255 8.498 1.00 94.00 446 GLY A O 1
ATOM 3546 N N . LYS A 1 447 ? 18.695 11.500 6.286 1.00 91.75 447 LYS A N 1
ATOM 3547 C CA . LYS A 1 447 ? 18.177 10.186 5.852 1.00 91.75 447 LYS A CA 1
ATOM 3548 C C . LYS A 1 447 ? 18.610 9.013 6.746 1.00 91.75 447 LYS A C 1
ATOM 3550 O O . LYS A 1 447 ? 17.776 8.216 7.161 1.00 91.75 447 LYS A O 1
ATOM 3555 N N . SER A 1 448 ? 19.898 8.933 7.098 1.00 93.69 448 SER A N 1
ATOM 3556 C CA . SER A 1 448 ? 20.422 7.849 7.949 1.00 93.69 448 SER A CA 1
ATOM 3557 C C . SER A 1 448 ? 19.888 7.893 9.386 1.00 93.69 448 SER A C 1
ATOM 3559 O O . SER A 1 448 ? 19.604 6.848 9.966 1.00 93.69 448 SER A O 1
ATOM 3561 N N . ASN A 1 449 ? 19.721 9.085 9.965 1.00 95.25 449 ASN A N 1
ATOM 3562 C CA . ASN A 1 449 ? 19.187 9.221 11.321 1.00 95.25 449 ASN A CA 1
ATOM 3563 C C . ASN A 1 449 ? 17.701 8.869 11.366 1.00 95.25 449 ASN A C 1
ATOM 3565 O O . ASN A 1 449 ? 17.262 8.225 12.315 1.00 95.25 449 ASN A O 1
ATOM 3569 N N . VAL A 1 450 ? 16.948 9.251 10.328 1.00 94.81 450 VAL A N 1
ATOM 3570 C CA . VAL A 1 450 ? 15.536 8.878 10.197 1.00 94.81 450 VAL A CA 1
ATOM 3571 C C . VAL A 1 450 ? 15.396 7.358 10.123 1.00 94.81 450 VAL A C 1
ATOM 3573 O O . VAL A 1 450 ? 14.659 6.791 10.921 1.00 94.81 450 VAL A O 1
ATOM 3576 N N . ALA A 1 451 ? 16.169 6.690 9.259 1.00 93.94 451 ALA A N 1
ATOM 3577 C CA . ALA A 1 451 ? 16.154 5.229 9.151 1.00 93.94 451 ALA A CA 1
ATOM 3578 C C . ALA A 1 451 ? 16.466 4.534 10.493 1.00 93.94 451 ALA A C 1
ATOM 3580 O O . ALA A 1 451 ? 15.753 3.618 10.897 1.00 93.94 451 ALA A O 1
ATOM 3581 N N . LYS A 1 452 ? 17.482 5.010 11.231 1.00 95.62 452 LYS A N 1
ATOM 3582 C CA . LYS A 1 452 ? 17.826 4.480 12.564 1.00 95.62 452 LYS A CA 1
ATOM 3583 C C . LYS A 1 452 ? 16.710 4.675 13.587 1.00 95.62 452 LYS A C 1
ATOM 3585 O O . LYS A 1 452 ? 16.447 3.764 14.364 1.00 95.62 452 LYS A O 1
ATOM 3590 N N . SER A 1 453 ? 16.078 5.848 13.610 1.00 95.81 453 SER A N 1
ATOM 3591 C CA . SER A 1 453 ? 14.974 6.106 14.538 1.00 95.81 453 SER A CA 1
ATOM 3592 C C . SER A 1 453 ? 13.759 5.249 14.199 1.00 95.81 453 SER A C 1
ATOM 3594 O O . SER A 1 453 ? 13.196 4.651 15.105 1.00 95.81 453 SER A O 1
ATOM 3596 N N . PHE A 1 454 ? 13.391 5.107 12.923 1.00 96.06 454 PHE A N 1
ATOM 3597 C CA . PHE A 1 454 ? 12.256 4.266 12.527 1.00 96.06 454 PHE A CA 1
ATOM 3598 C C . PHE A 1 454 ? 12.486 2.808 12.930 1.00 96.06 454 PHE A C 1
ATOM 3600 O O . PHE A 1 454 ? 11.630 2.209 13.576 1.00 96.06 454 PHE A O 1
ATOM 3607 N N . ALA A 1 455 ? 13.682 2.268 12.667 1.00 96.94 455 ALA A N 1
ATOM 3608 C CA . ALA A 1 455 ? 14.048 0.935 13.136 1.00 96.94 455 ALA A CA 1
ATOM 3609 C C . ALA A 1 455 ? 13.968 0.816 14.672 1.00 96.94 455 ALA A C 1
ATOM 3611 O O . ALA A 1 455 ? 13.441 -0.171 15.175 1.00 96.94 455 ALA A O 1
ATOM 3612 N N . ALA A 1 456 ? 14.431 1.822 15.424 1.00 96.81 456 ALA A N 1
ATOM 3613 C CA . ALA A 1 456 ? 14.375 1.817 16.888 1.00 96.81 456 ALA A CA 1
ATOM 3614 C C . ALA A 1 456 ? 12.945 1.921 17.452 1.00 96.81 456 ALA A C 1
ATOM 3616 O O . ALA A 1 456 ? 12.656 1.305 18.479 1.00 96.81 456 ALA A O 1
ATOM 3617 N N . GLN A 1 457 ? 12.063 2.674 16.788 1.00 95.00 457 GLN A N 1
ATOM 3618 C CA . GLN A 1 457 ? 10.647 2.788 17.144 1.00 95.00 457 GLN A CA 1
ATOM 3619 C C . GLN A 1 457 ? 9.929 1.449 16.952 1.00 95.00 457 GLN A C 1
ATOM 3621 O O . GLN A 1 457 ? 9.245 0.992 17.862 1.00 95.00 457 GLN A O 1
ATOM 3626 N N . LEU A 1 458 ? 10.146 0.769 15.822 1.00 96.31 458 LEU A N 1
ATOM 3627 C CA . LEU A 1 458 ? 9.571 -0.560 15.595 1.00 96.31 458 LEU A CA 1
ATOM 3628 C C . LEU A 1 458 ? 10.142 -1.614 16.557 1.00 96.31 458 LEU A C 1
ATOM 3630 O O . LEU A 1 458 ? 9.399 -2.447 17.070 1.00 96.31 458 LEU A O 1
ATOM 3634 N N . ALA A 1 459 ? 11.436 -1.529 16.884 1.00 96.75 459 ALA A N 1
ATOM 3635 C CA . ALA A 1 459 ? 12.048 -2.375 17.908 1.00 96.75 459 ALA A CA 1
ATOM 3636 C C . ALA A 1 459 ? 11.395 -2.183 19.289 1.00 96.75 459 ALA A C 1
ATOM 3638 O O . ALA A 1 459 ? 11.351 -3.117 20.086 1.00 96.75 459 ALA A O 1
ATOM 3639 N N . GLN A 1 460 ? 10.932 -0.968 19.606 1.00 94.50 460 GLN A N 1
ATOM 3640 C CA . GLN A 1 460 ? 10.237 -0.679 20.862 1.00 94.50 460 GLN A CA 1
ATOM 3641 C C . GLN A 1 460 ? 8.863 -1.350 20.901 1.00 94.50 460 GLN A C 1
ATOM 3643 O O . GLN A 1 460 ? 8.581 -2.041 21.873 1.00 94.50 460 GLN A O 1
ATOM 3648 N N . ILE A 1 461 ? 8.077 -1.249 19.825 1.00 94.31 461 ILE A N 1
ATOM 3649 C CA . ILE A 1 461 ? 6.786 -1.950 19.703 1.00 94.31 461 ILE A CA 1
ATOM 3650 C C . ILE A 1 461 ? 6.986 -3.468 19.856 1.00 94.31 461 ILE A C 1
ATOM 3652 O O . ILE A 1 461 ? 6.265 -4.129 20.601 1.00 94.31 461 ILE A O 1
ATOM 3656 N N . GLN A 1 462 ? 8.020 -4.023 19.213 1.00 95.19 462 GLN A N 1
ATOM 3657 C CA . GLN A 1 462 ? 8.352 -5.444 19.334 1.00 95.19 462 GLN A CA 1
ATOM 3658 C C . GLN A 1 462 ? 8.688 -5.853 20.777 1.00 95.19 462 GLN A C 1
ATOM 3660 O O . GLN A 1 462 ? 8.226 -6.893 21.250 1.00 95.19 462 GLN A O 1
ATOM 3665 N N . ARG A 1 463 ? 9.479 -5.036 21.490 1.00 95.19 463 ARG A N 1
ATOM 3666 C CA . ARG A 1 463 ? 9.803 -5.267 22.907 1.00 95.19 463 ARG A CA 1
ATOM 3667 C C . ARG A 1 463 ? 8.563 -5.214 23.788 1.00 95.19 463 ARG A C 1
ATOM 3669 O O . ARG A 1 463 ? 8.399 -6.095 24.621 1.00 95.19 463 ARG A O 1
ATOM 3676 N N . GLU A 1 464 ? 7.684 -4.240 23.577 1.00 91.81 464 GLU A N 1
ATOM 3677 C CA . GLU A 1 464 ? 6.437 -4.114 24.339 1.00 91.81 464 GLU A CA 1
ATOM 3678 C C . GLU A 1 464 ? 5.553 -5.354 24.177 1.00 91.81 464 GLU A C 1
ATOM 3680 O O . GLU A 1 464 ? 5.065 -5.886 25.169 1.00 91.81 464 GLU A O 1
ATOM 3685 N N . GLY A 1 465 ? 5.423 -5.890 22.959 1.00 92.88 465 GLY A N 1
ATOM 3686 C CA . GLY A 1 465 ? 4.696 -7.143 22.732 1.00 92.88 465 GLY A CA 1
ATOM 3687 C C . GLY A 1 465 ? 5.317 -8.338 23.463 1.00 92.88 465 GLY A C 1
ATOM 3688 O O . GLY A 1 465 ? 4.612 -9.116 24.110 1.00 92.88 465 GLY A O 1
ATOM 3689 N N . ALA A 1 466 ? 6.646 -8.457 23.419 1.00 94.44 466 ALA A N 1
ATOM 3690 C CA . ALA A 1 466 ? 7.370 -9.518 24.117 1.00 94.44 466 ALA A CA 1
ATOM 3691 C C . ALA A 1 466 ? 7.255 -9.404 25.649 1.00 94.44 466 ALA A C 1
ATOM 3693 O O . ALA A 1 466 ? 7.112 -10.417 26.329 1.00 94.44 466 ALA A O 1
ATOM 3694 N N . GLU A 1 467 ? 7.294 -8.191 26.201 1.00 94.00 467 GLU A N 1
ATOM 3695 C CA . GLU A 1 467 ? 7.202 -7.939 27.644 1.00 94.00 467 GLU A CA 1
ATOM 3696 C C . GLU A 1 467 ? 5.775 -8.112 28.180 1.00 94.00 467 GLU A C 1
ATOM 3698 O O . GLU A 1 467 ? 5.595 -8.692 29.253 1.00 94.00 467 GLU A O 1
ATOM 3703 N N . GLN A 1 468 ? 4.764 -7.639 27.441 1.00 93.81 468 GLN A N 1
ATOM 3704 C CA . GLN A 1 468 ? 3.375 -7.639 27.907 1.00 93.81 468 GLN A CA 1
ATOM 3705 C C . GLN A 1 468 ? 2.642 -8.951 27.634 1.00 93.81 468 GLN A C 1
ATOM 3707 O O . GLN A 1 468 ? 1.858 -9.386 28.480 1.00 93.81 468 GLN A O 1
ATOM 3712 N N . PHE A 1 469 ? 2.905 -9.595 26.492 1.00 94.31 469 PHE A N 1
ATOM 3713 C CA . PHE A 1 469 ? 2.217 -10.825 26.081 1.00 94.31 469 PHE A CA 1
ATOM 3714 C C . PHE A 1 469 ? 3.116 -12.065 26.073 1.00 94.31 469 PHE A C 1
ATOM 3716 O O . PHE A 1 469 ? 2.608 -13.185 26.110 1.00 94.31 469 PHE A O 1
ATOM 3723 N N . GLY A 1 470 ? 4.443 -11.907 25.998 1.00 93.50 470 GLY A N 1
ATOM 3724 C CA . GLY A 1 470 ? 5.354 -13.032 25.740 1.00 93.50 470 GLY A CA 1
ATOM 3725 C C . GLY A 1 470 ? 5.193 -13.642 24.340 1.00 93.50 470 GLY A C 1
ATOM 3726 O O . GLY A 1 470 ? 5.692 -14.742 24.099 1.00 93.50 470 GLY A O 1
ATOM 3727 N N . GLY A 1 471 ? 4.477 -12.949 23.449 1.00 93.44 471 GLY A N 1
ATOM 3728 C CA . GLY A 1 471 ? 4.110 -13.391 22.106 1.00 93.44 471 GLY A CA 1
ATOM 3729 C C . GLY A 1 471 ? 4.834 -12.625 20.993 1.00 93.44 471 GLY A C 1
ATOM 3730 O O . GLY A 1 471 ? 5.607 -11.698 21.264 1.00 93.44 471 GLY A O 1
ATOM 3731 N N . PRO A 1 472 ? 4.608 -12.993 19.718 1.00 96.50 472 PRO A N 1
ATOM 3732 C CA . PRO A 1 472 ? 5.173 -12.278 18.584 1.00 96.50 472 PRO A CA 1
ATOM 3733 C C . PRO A 1 472 ? 4.530 -10.897 18.406 1.00 96.50 472 PRO A C 1
ATOM 3735 O O . PRO A 1 472 ? 3.471 -10.581 18.952 1.00 96.50 472 PRO A O 1
ATOM 3738 N N . THR A 1 473 ? 5.180 -10.077 17.585 1.00 97.69 473 THR A N 1
ATOM 3739 C CA . THR A 1 473 ? 4.631 -8.811 17.089 1.00 97.69 473 THR A CA 1
ATOM 3740 C C . THR A 1 473 ? 4.410 -8.911 15.586 1.00 97.69 473 THR A C 1
ATOM 3742 O O . THR A 1 473 ? 5.298 -9.344 14.844 1.00 97.69 473 THR A O 1
ATOM 3745 N N . LEU A 1 474 ? 3.229 -8.494 15.147 1.00 97.75 474 LEU A N 1
ATOM 3746 C CA . LEU A 1 474 ? 2.888 -8.230 13.757 1.00 97.75 474 LEU A CA 1
ATOM 3747 C C . LEU A 1 474 ? 2.411 -6.785 13.700 1.00 97.75 474 LEU A C 1
ATOM 3749 O O . LEU A 1 474 ? 1.483 -6.432 14.404 1.00 97.75 474 LEU A O 1
ATOM 3753 N N . LEU A 1 475 ? 3.030 -5.940 12.886 1.00 97.50 475 LEU A N 1
ATOM 3754 C CA . LEU A 1 475 ? 2.580 -4.556 12.762 1.00 97.50 475 LEU A CA 1
ATOM 3755 C C . LEU A 1 475 ? 1.236 -4.520 12.012 1.00 97.50 475 LEU A C 1
ATOM 3757 O O . LEU A 1 475 ? 1.234 -4.768 10.805 1.00 97.50 475 LEU A O 1
ATOM 3761 N N . GLY A 1 476 ? 0.117 -4.283 12.709 1.00 96.81 476 GLY A N 1
ATOM 3762 C CA . GLY A 1 476 ? -1.242 -4.412 12.154 1.00 96.81 476 GLY A CA 1
ATOM 3763 C C . GLY A 1 476 ? -1.513 -3.436 11.012 1.00 96.81 476 GLY A C 1
ATOM 3764 O O . GLY A 1 476 ? -2.140 -3.782 10.005 1.00 96.81 476 GLY A O 1
ATOM 3765 N N . GLU A 1 477 ? -0.913 -2.254 11.090 1.00 96.50 477 GLU A N 1
ATOM 3766 C CA . GLU A 1 477 ? -0.934 -1.283 10.013 1.00 96.50 477 GLU A CA 1
ATOM 3767 C C . GLU A 1 477 ? 0.345 -0.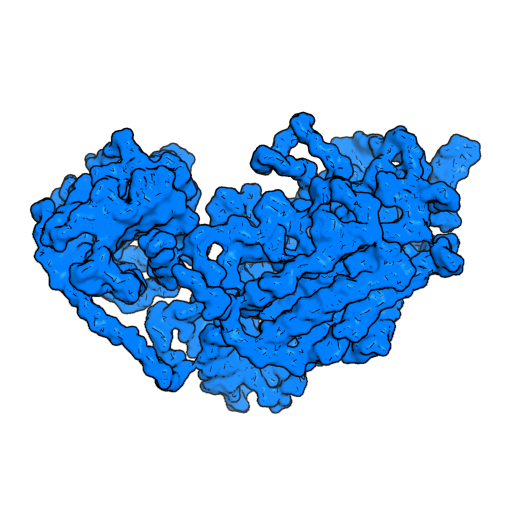463 9.956 1.00 96.50 477 GLU A C 1
ATOM 3769 O O . GLU A 1 477 ? 0.908 -0.026 10.963 1.00 96.50 477 GLU A O 1
ATOM 3774 N N . PHE A 1 478 ? 0.771 -0.229 8.724 1.00 96.50 478 PHE A N 1
ATOM 3775 C CA . PHE A 1 478 ? 1.708 0.810 8.343 1.00 96.50 478 PHE A CA 1
ATOM 3776 C C . PHE A 1 478 ? 1.463 1.152 6.885 1.00 96.50 478 PHE A C 1
ATOM 3778 O O . PHE A 1 478 ? 0.993 0.312 6.123 1.00 96.50 478 PHE A O 1
ATOM 3785 N N . GLY A 1 479 ? 1.830 2.350 6.455 1.00 95.62 479 GLY A N 1
ATOM 3786 C CA . GLY A 1 479 ? 1.624 2.742 5.070 1.00 95.62 479 GLY A CA 1
ATOM 3787 C C . GLY A 1 479 ? 2.022 4.178 4.801 1.00 95.62 479 GLY A C 1
ATOM 3788 O O . GLY A 1 479 ? 2.659 4.841 5.626 1.00 95.62 479 GLY A O 1
ATOM 3789 N N . ILE A 1 480 ? 1.653 4.639 3.614 1.00 95.00 480 ILE A N 1
ATOM 3790 C CA . ILE A 1 480 ? 1.845 6.010 3.158 1.00 95.00 480 ILE A CA 1
ATOM 3791 C C . ILE A 1 480 ? 0.600 6.466 2.411 1.00 95.00 480 ILE A C 1
ATOM 3793 O O . ILE A 1 480 ? -0.096 5.654 1.805 1.00 95.00 480 ILE A O 1
ATOM 3797 N N . SER A 1 481 ? 0.356 7.772 2.420 1.00 91.69 481 SER A N 1
ATOM 3798 C CA . SER A 1 481 ? -0.646 8.360 1.537 1.00 91.69 481 SER A CA 1
ATOM 3799 C C . SER A 1 481 ? -0.175 8.284 0.081 1.00 91.69 481 SER A C 1
ATOM 3801 O O . SER A 1 481 ? 1.028 8.299 -0.185 1.00 91.69 481 SER A O 1
ATOM 3803 N N . PHE A 1 482 ? -1.105 8.219 -0.863 1.00 92.38 482 PHE A N 1
ATOM 3804 C CA . PHE A 1 482 ? -0.864 8.221 -2.304 1.00 92.38 482 PHE A CA 1
ATOM 3805 C C . PHE A 1 482 ? -1.198 9.556 -2.978 1.00 92.38 482 PHE A C 1
ATOM 3807 O O . PHE A 1 482 ? -0.736 9.807 -4.092 1.00 92.38 482 PHE A O 1
ATOM 3814 N N . ASP A 1 483 ? -1.786 10.486 -2.232 1.00 88.62 483 ASP A N 1
ATOM 3815 C CA . ASP A 1 483 ? -1.958 11.900 -2.583 1.00 88.62 483 ASP A CA 1
ATOM 3816 C C . ASP A 1 483 ? -0.755 12.799 -2.195 1.00 88.62 483 ASP A C 1
ATOM 3818 O O . ASP A 1 483 ? -0.877 14.024 -2.105 1.00 88.62 483 ASP A O 1
ATOM 3822 N N . LEU A 1 484 ? 0.432 12.207 -1.989 1.00 89.81 484 LEU A N 1
ATOM 3823 C CA . LEU A 1 484 ? 1.656 12.935 -1.628 1.00 89.81 484 LEU A CA 1
ATOM 3824 C C . LEU A 1 484 ? 2.069 13.990 -2.657 1.00 89.81 484 LEU A C 1
ATOM 3826 O O . LEU A 1 484 ? 1.887 13.823 -3.866 1.00 89.81 484 LEU A O 1
ATOM 3830 N N . ASP A 1 485 ? 2.732 15.028 -2.141 1.00 87.62 485 ASP A N 1
ATOM 3831 C CA . ASP A 1 485 ? 3.421 16.067 -2.911 1.00 87.62 485 ASP A CA 1
ATOM 3832 C C . ASP A 1 485 ? 2.491 16.740 -3.924 1.00 87.62 485 ASP A C 1
ATOM 3834 O O . ASP A 1 485 ? 2.780 16.843 -5.118 1.00 87.62 485 ASP A O 1
ATOM 3838 N N . ASP A 1 486 ? 1.339 17.185 -3.418 1.00 85.25 486 ASP A N 1
ATOM 3839 C CA . ASP A 1 486 ? 0.245 17.721 -4.219 1.00 85.25 486 ASP A CA 1
ATOM 3840 C C . ASP A 1 486 ? -0.141 16.737 -5.325 1.00 85.25 486 ASP A C 1
ATOM 3842 O O . ASP A 1 486 ? -0.172 17.098 -6.511 1.00 85.25 486 ASP A O 1
ATOM 3846 N N . ASN A 1 487 ? -0.468 15.493 -4.956 1.00 86.00 487 ASN A N 1
ATOM 3847 C CA . ASN A 1 487 ? -1.122 14.576 -5.880 1.00 86.00 487 ASN A CA 1
ATOM 3848 C C . ASN A 1 487 ? -0.264 14.185 -7.112 1.00 86.00 487 ASN A C 1
ATOM 3850 O O . ASN A 1 487 ? -0.783 13.835 -8.175 1.00 86.00 487 ASN A O 1
ATOM 3854 N N . ILE A 1 488 ? 1.069 14.258 -7.003 1.00 84.12 488 ILE A N 1
ATOM 3855 C CA . ILE A 1 488 ? 1.984 14.091 -8.149 1.00 84.12 488 ILE A CA 1
ATOM 3856 C C . ILE A 1 488 ? 1.925 12.681 -8.765 1.00 84.12 488 ILE A C 1
ATOM 3858 O O . ILE A 1 488 ? 2.073 12.527 -9.980 1.00 84.12 488 ILE A O 1
ATOM 3862 N N . GLY A 1 489 ? 1.630 11.671 -7.938 1.00 83.12 489 GLY A N 1
ATOM 3863 C CA . GLY A 1 489 ? 1.477 10.274 -8.347 1.00 83.12 489 GLY A CA 1
ATOM 3864 C C . GLY A 1 489 ? 0.429 10.096 -9.435 1.00 83.12 489 GLY A C 1
ATOM 3865 O O . GLY A 1 489 ? 0.721 9.515 -10.473 1.00 83.12 489 GLY A O 1
ATOM 3866 N N . TRP A 1 490 ? -0.764 10.664 -9.261 1.00 80.38 490 TRP A N 1
ATOM 3867 C CA . TRP A 1 490 ? -1.808 10.551 -10.277 1.00 80.38 490 TRP A CA 1
ATOM 3868 C C . TRP A 1 490 ? -1.756 11.646 -11.343 1.00 80.38 490 TRP A C 1
ATOM 3870 O O . TRP A 1 490 ? -2.095 11.368 -12.490 1.00 80.38 490 TRP A O 1
ATOM 3880 N N . ARG A 1 491 ? -1.323 12.876 -11.017 1.00 79.88 491 ARG A N 1
ATOM 3881 C CA . ARG A 1 491 ? -1.256 13.972 -12.006 1.00 79.88 491 ARG A CA 1
ATOM 3882 C C . ARG A 1 491 ? -0.219 13.719 -13.094 1.00 79.88 491 ARG A C 1
ATOM 3884 O O . ARG A 1 491 ? -0.411 14.130 -14.236 1.00 79.88 491 ARG A O 1
ATOM 3891 N N . GLU A 1 492 ? 0.901 13.110 -12.717 1.00 75.25 492 GLU A N 1
ATOM 3892 C CA . GLU A 1 492 ? 2.088 12.993 -13.567 1.00 75.25 492 GLU A CA 1
ATOM 3893 C C . GLU A 1 492 ? 2.592 11.548 -13.683 1.00 75.25 492 GLU A C 1
ATOM 3895 O O . GLU A 1 492 ? 3.627 11.317 -14.309 1.00 75.25 492 GLU A O 1
ATOM 3900 N N . GLY A 1 493 ? 1.897 10.580 -13.074 1.00 74.75 493 GLY A N 1
ATOM 3901 C CA . GLY A 1 493 ? 2.362 9.194 -12.999 1.00 74.75 493 GLY A CA 1
ATOM 3902 C C . GLY A 1 493 ? 3.648 9.054 -12.184 1.00 74.75 493 GLY A C 1
ATOM 3903 O O . GLY A 1 493 ? 4.430 8.161 -12.473 1.00 74.75 493 GLY A O 1
ATOM 3904 N N . ASN A 1 494 ? 3.931 9.977 -11.250 1.00 82.88 494 ASN A N 1
ATOM 3905 C CA . ASN A 1 494 ? 5.197 10.047 -10.512 1.00 82.88 494 ASN A CA 1
ATOM 3906 C C . ASN A 1 494 ? 5.094 9.449 -9.112 1.00 82.88 494 ASN A C 1
ATOM 3908 O O . ASN A 1 494 ? 4.710 10.136 -8.168 1.00 82.88 494 ASN A O 1
ATOM 3912 N N . PHE A 1 495 ? 5.528 8.201 -8.961 1.00 89.69 495 PHE A N 1
ATOM 3913 C CA . PHE A 1 495 ? 5.528 7.516 -7.665 1.00 89.69 495 PHE A CA 1
ATOM 3914 C C . PHE A 1 495 ? 6.890 7.517 -6.961 1.00 89.69 495 PHE A C 1
ATOM 3916 O O . PHE A 1 495 ? 7.067 6.801 -5.981 1.00 89.69 495 PHE A O 1
ATOM 3923 N N . SER A 1 496 ? 7.868 8.310 -7.405 1.00 88.12 496 SER A N 1
ATOM 3924 C CA . SER A 1 496 ? 9.227 8.287 -6.836 1.00 88.12 496 SER A CA 1
ATOM 3925 C C . SER A 1 496 ? 9.275 8.633 -5.338 1.00 88.12 496 SER A C 1
ATOM 3927 O O . SER A 1 496 ? 9.959 7.952 -4.564 1.00 88.12 496 SER A O 1
ATOM 3929 N N . SER A 1 497 ? 8.509 9.640 -4.900 1.00 92.12 497 SER A N 1
ATOM 3930 C CA . SER A 1 497 ? 8.350 9.978 -3.480 1.00 92.12 497 SER A CA 1
ATOM 3931 C C . SER A 1 497 ? 7.708 8.837 -2.697 1.00 92.12 497 SER A C 1
ATOM 3933 O O . SER A 1 497 ? 8.198 8.480 -1.628 1.00 92.12 497 SER A O 1
ATOM 3935 N N . HIS A 1 498 ? 6.661 8.220 -3.249 1.00 95.19 498 HIS A N 1
ATOM 3936 C CA . HIS A 1 498 ? 5.954 7.091 -2.642 1.00 95.19 498 HIS A CA 1
ATOM 3937 C C . HIS A 1 498 ? 6.857 5.869 -2.493 1.00 95.19 498 HIS A C 1
ATOM 3939 O O . HIS A 1 498 ? 6.937 5.293 -1.412 1.00 95.19 498 HIS A O 1
ATOM 3945 N N . ILE A 1 499 ? 7.599 5.520 -3.547 1.00 95.31 499 ILE A N 1
ATOM 3946 C CA . ILE A 1 499 ? 8.567 4.420 -3.545 1.00 95.31 499 ILE A CA 1
ATOM 3947 C C . ILE A 1 499 ? 9.613 4.657 -2.452 1.00 95.31 499 ILE A C 1
ATOM 3949 O O . ILE A 1 499 ? 9.848 3.783 -1.625 1.00 95.31 499 ILE A O 1
ATOM 3953 N N . SER A 1 500 ? 10.197 5.856 -2.396 1.00 94.19 500 SER A N 1
ATOM 3954 C CA . SER A 1 500 ? 11.220 6.214 -1.405 1.00 94.19 500 SER A CA 1
ATOM 3955 C C . SER A 1 500 ? 10.686 6.217 0.033 1.00 94.19 500 SER A C 1
ATOM 3957 O O . SER A 1 500 ? 11.353 5.744 0.958 1.00 94.19 500 SER A O 1
ATOM 3959 N N . ALA A 1 501 ? 9.470 6.727 0.236 1.00 95.44 501 ALA A N 1
ATOM 3960 C CA . ALA A 1 501 ? 8.823 6.754 1.538 1.00 95.44 501 ALA A CA 1
ATOM 3961 C C . ALA A 1 501 ? 8.515 5.344 2.053 1.00 95.44 501 ALA A C 1
ATOM 3963 O O . ALA A 1 501 ? 8.821 5.039 3.208 1.00 95.44 501 ALA A O 1
ATOM 3964 N N . LEU A 1 502 ? 7.954 4.491 1.191 1.00 96.38 502 LEU A N 1
ATOM 3965 C CA . LEU A 1 502 ? 7.558 3.133 1.537 1.00 96.38 502 LEU A CA 1
ATOM 3966 C C . LEU A 1 502 ? 8.769 2.200 1.697 1.00 96.38 502 LEU A C 1
ATOM 3968 O O . LEU A 1 502 ? 8.810 1.426 2.651 1.00 96.38 502 LEU A O 1
ATOM 3972 N N . ASP A 1 503 ? 9.788 2.317 0.837 1.00 96.50 503 ASP A N 1
ATOM 3973 C CA . ASP A 1 503 ? 11.048 1.563 0.944 1.00 96.50 503 ASP A CA 1
ATOM 3974 C C . ASP A 1 503 ? 11.736 1.809 2.293 1.00 96.50 503 ASP A C 1
ATOM 3976 O O . ASP A 1 503 ? 12.143 0.866 2.971 1.00 96.50 503 ASP A O 1
ATOM 3980 N N . ARG A 1 504 ? 11.784 3.067 2.749 1.00 95.06 504 ARG A N 1
ATOM 3981 C CA . ARG A 1 504 ? 12.337 3.418 4.065 1.00 95.06 504 ARG A CA 1
ATOM 3982 C C . ARG A 1 504 ? 11.588 2.733 5.216 1.00 95.06 504 ARG A C 1
ATOM 3984 O O . ARG A 1 504 ? 12.229 2.326 6.183 1.00 95.06 504 ARG A O 1
ATOM 3991 N N . THR A 1 505 ? 10.262 2.615 5.133 1.00 95.50 505 THR A N 1
ATOM 3992 C CA . THR A 1 505 ? 9.465 1.903 6.145 1.00 95.50 505 THR A CA 1
ATOM 3993 C C . THR A 1 505 ? 9.744 0.402 6.102 1.00 95.50 505 THR A C 1
ATOM 3995 O O . THR A 1 505 ? 10.012 -0.197 7.141 1.00 95.50 505 THR A O 1
ATOM 3998 N N . TRP A 1 506 ? 9.797 -0.204 4.914 1.00 97.00 506 TRP A N 1
ATOM 3999 C CA . TRP A 1 506 ? 10.145 -1.620 4.771 1.00 97.00 506 TRP A CA 1
ATOM 4000 C C . TRP A 1 506 ? 11.540 -1.956 5.296 1.00 97.00 506 TRP A C 1
ATOM 4002 O O . TRP A 1 506 ? 11.691 -2.962 5.982 1.00 97.00 506 TRP A O 1
ATOM 4012 N N . GLN A 1 507 ? 12.536 -1.097 5.069 1.00 97.06 507 GLN A N 1
ATOM 4013 C CA . GLN A 1 507 ? 13.874 -1.264 5.649 1.00 97.06 507 GLN A CA 1
ATOM 4014 C C . GLN A 1 507 ? 13.846 -1.281 7.187 1.00 97.06 507 GLN A C 1
ATOM 4016 O O . GLN A 1 507 ? 14.622 -2.005 7.810 1.00 97.06 507 GLN A O 1
ATOM 4021 N N . ALA A 1 508 ? 12.945 -0.518 7.818 1.00 97.31 508 ALA A N 1
ATOM 4022 C CA . ALA A 1 508 ? 12.777 -0.538 9.270 1.00 97.31 508 ALA A CA 1
ATOM 4023 C C . ALA A 1 508 ? 12.132 -1.846 9.767 1.00 97.31 508 ALA A C 1
ATOM 4025 O O . ALA A 1 508 ? 12.544 -2.355 10.811 1.00 97.31 508 ALA A O 1
ATOM 4026 N N . LEU A 1 509 ? 11.168 -2.416 9.029 1.00 97.50 509 LEU A N 1
ATOM 4027 C CA . LEU A 1 509 ? 10.626 -3.750 9.331 1.00 97.50 509 LEU A CA 1
ATOM 4028 C C . LEU A 1 509 ? 11.702 -4.833 9.150 1.00 97.50 509 LEU A C 1
ATOM 4030 O O . LEU A 1 509 ? 11.835 -5.717 9.995 1.00 97.50 509 LEU A O 1
ATOM 4034 N N . GLU A 1 510 ? 12.505 -4.734 8.087 1.00 97.69 510 GLU A N 1
ATOM 4035 C CA . GLU A 1 510 ? 13.608 -5.654 7.782 1.00 97.69 510 GLU A CA 1
ATOM 4036 C C . GLU A 1 510 ? 14.669 -5.682 8.878 1.00 97.69 510 GLU A C 1
ATOM 4038 O O . GLU A 1 510 ? 15.043 -6.759 9.347 1.00 97.69 510 GLU A O 1
ATOM 4043 N N . ALA A 1 511 ? 15.064 -4.506 9.368 1.00 97.44 511 ALA A N 1
ATOM 4044 C CA . ALA A 1 511 ? 16.010 -4.360 10.469 1.00 97.44 511 ALA A CA 1
ATOM 4045 C C . ALA A 1 511 ? 15.554 -5.036 11.778 1.00 97.44 511 ALA A C 1
ATOM 4047 O O . ALA A 1 511 ? 16.394 -5.315 12.631 1.00 97.44 511 ALA A O 1
ATOM 4048 N N . ASN A 1 512 ? 14.251 -5.299 11.934 1.00 97.81 512 ASN A N 1
ATOM 4049 C CA . ASN A 1 512 ? 13.656 -5.910 13.125 1.00 97.81 512 ASN A CA 1
ATOM 4050 C C . ASN A 1 512 ? 13.062 -7.308 12.876 1.00 97.81 512 ASN A C 1
ATOM 4052 O O . ASN A 1 512 ? 12.490 -7.893 13.797 1.00 97.81 512 ASN A O 1
ATOM 4056 N N . LEU A 1 513 ? 13.180 -7.848 11.653 1.00 97.50 513 LEU A N 1
ATOM 4057 C CA . LEU A 1 513 ? 12.604 -9.145 11.263 1.00 97.50 513 LEU A CA 1
ATOM 4058 C C . LEU A 1 513 ? 11.094 -9.232 11.554 1.00 97.50 513 LEU A C 1
ATOM 4060 O O . LEU A 1 513 ? 10.580 -10.281 11.941 1.00 97.50 513 LEU A O 1
ATOM 4064 N N . LEU A 1 514 ? 10.391 -8.105 11.403 1.00 96.94 514 LEU A N 1
ATOM 4065 C CA . LEU A 1 514 ? 8.995 -7.972 11.807 1.00 96.94 514 LEU A CA 1
ATOM 4066 C C . LEU A 1 514 ? 8.027 -8.461 10.732 1.00 96.94 514 LEU A C 1
ATOM 4068 O O . LEU A 1 514 ? 8.166 -8.150 9.548 1.00 96.94 514 LEU A O 1
ATOM 4072 N N . SER A 1 515 ? 7.000 -9.178 11.187 1.00 98.31 515 SER A N 1
ATOM 4073 C CA . SER A 1 515 ? 5.776 -9.372 10.413 1.00 98.31 515 SER A CA 1
ATOM 4074 C C . SER A 1 515 ? 4.985 -8.062 10.364 1.00 98.31 515 SER A C 1
ATOM 4076 O O . SER A 1 515 ? 5.084 -7.246 11.282 1.00 98.31 515 SER A O 1
ATOM 4078 N N . GLY A 1 516 ? 4.169 -7.861 9.333 1.00 97.88 516 GLY A N 1
ATOM 4079 C CA . GLY A 1 516 ? 3.318 -6.674 9.257 1.00 97.88 516 GLY A CA 1
ATOM 4080 C C . GLY A 1 516 ? 2.347 -6.681 8.087 1.00 97.88 516 GLY A C 1
ATOM 4081 O O . GLY A 1 516 ? 2.553 -7.396 7.104 1.00 97.88 516 GLY A O 1
ATOM 4082 N N . THR A 1 517 ? 1.303 -5.866 8.197 1.00 98.50 517 THR A N 1
ATOM 4083 C CA . THR A 1 517 ? 0.232 -5.707 7.213 1.00 98.50 517 THR A CA 1
ATOM 4084 C C . THR A 1 517 ? 0.195 -4.278 6.668 1.00 98.50 517 THR A C 1
ATOM 4086 O O . THR A 1 517 ? -0.045 -3.313 7.386 1.00 98.50 517 THR A O 1
ATOM 4089 N N . LEU A 1 518 ? 0.463 -4.137 5.367 1.00 98.38 518 LEU A N 1
ATOM 4090 C CA . LEU A 1 518 ? 0.490 -2.848 4.672 1.00 98.38 518 LEU A CA 1
ATOM 4091 C C . LEU A 1 518 ? -0.930 -2.272 4.545 1.00 98.38 518 LEU A C 1
ATOM 4093 O O . LEU A 1 518 ? -1.834 -2.963 4.071 1.00 98.38 518 LEU A O 1
ATOM 4097 N N . TRP A 1 519 ? -1.132 -1.023 4.955 1.00 97.31 519 TRP A N 1
ATOM 4098 C CA . TRP A 1 519 ? -2.363 -0.258 4.767 1.00 97.31 519 TRP A CA 1
ATOM 4099 C C . TRP A 1 519 ? -2.268 0.567 3.470 1.00 97.31 519 TRP A C 1
ATOM 4101 O O . TRP A 1 519 ? -1.430 1.463 3.381 1.00 97.31 519 TRP A O 1
ATOM 4111 N N . ASN A 1 520 ? -3.057 0.274 2.430 1.00 95.31 520 ASN A N 1
ATOM 4112 C CA . ASN A 1 520 ? -3.973 -0.878 2.285 1.00 95.31 520 ASN A CA 1
ATOM 4113 C C . ASN A 1 520 ? -4.095 -1.384 0.834 1.00 95.31 520 ASN A C 1
ATOM 4115 O O . ASN A 1 520 ? -3.499 -0.826 -0.081 1.00 95.31 520 ASN A O 1
ATOM 4119 N N . TYR A 1 521 ? -4.910 -2.416 0.596 1.00 97.88 521 TYR A N 1
ATOM 4120 C CA . TYR A 1 521 ? -5.389 -2.798 -0.738 1.00 97.88 521 TYR A CA 1
ATOM 4121 C C . TYR A 1 521 ? -6.903 -2.601 -0.851 1.00 97.88 521 TYR A C 1
ATOM 4123 O O . TYR A 1 521 ? -7.672 -3.278 -0.170 1.00 97.88 521 TYR A O 1
ATOM 4131 N N . THR A 1 522 ? -7.339 -1.731 -1.760 1.00 97.25 522 THR A N 1
ATOM 4132 C CA . THR A 1 522 ? -8.746 -1.394 -1.989 1.00 97.25 522 THR A CA 1
ATOM 4133 C C . THR A 1 522 ? -9.055 -1.535 -3.476 1.00 97.25 522 THR A C 1
ATOM 4135 O O . THR A 1 522 ? -8.562 -0.775 -4.305 1.00 97.25 522 THR A O 1
ATOM 4138 N N . ALA A 1 523 ? -9.853 -2.545 -3.829 1.00 95.19 523 ALA A N 1
ATOM 4139 C CA . ALA A 1 523 ? -10.097 -2.933 -5.221 1.00 95.19 523 ALA A CA 1
ATOM 4140 C C . ALA A 1 523 ? -10.851 -1.877 -6.045 1.00 95.19 523 ALA A C 1
ATOM 4142 O O . ALA A 1 523 ? -10.665 -1.794 -7.259 1.00 95.19 523 ALA A O 1
ATOM 4143 N N . ASP A 1 524 ? -11.684 -1.069 -5.393 1.00 93.06 524 ASP A N 1
ATOM 4144 C CA . ASP A 1 524 ? -12.441 0.027 -5.998 1.00 93.06 524 ASP A CA 1
ATOM 4145 C C . ASP A 1 524 ? -11.889 1.410 -5.623 1.00 93.06 524 ASP A C 1
ATOM 4147 O O . ASP A 1 524 ? -12.618 2.404 -5.648 1.00 93.06 524 ASP A O 1
ATOM 4151 N N . ASN A 1 525 ? -10.599 1.482 -5.280 1.00 94.12 525 ASN A N 1
ATOM 4152 C CA . ASN A 1 525 ? -9.921 2.755 -5.085 1.00 94.12 525 ASN A CA 1
ATOM 4153 C C . ASN A 1 525 ? -9.964 3.587 -6.375 1.00 94.12 525 ASN A C 1
ATOM 4155 O O . ASN A 1 525 ? -9.773 3.058 -7.473 1.00 94.12 525 ASN A O 1
ATOM 4159 N N . THR A 1 526 ? -10.125 4.899 -6.222 1.00 90.56 526 THR A N 1
ATOM 4160 C CA . THR A 1 526 ? -10.044 5.876 -7.319 1.00 90.56 526 THR A CA 1
ATOM 4161 C C . THR A 1 526 ? -8.998 6.936 -7.002 1.00 90.56 526 THR A C 1
ATOM 4163 O O . THR A 1 526 ? -8.782 7.256 -5.838 1.00 90.56 526 THR A O 1
ATOM 4166 N N . ASN A 1 527 ? -8.379 7.540 -8.013 1.00 86.00 527 ASN A N 1
ATOM 4167 C CA . ASN A 1 527 ? -7.446 8.648 -7.791 1.00 86.00 527 ASN A CA 1
ATOM 4168 C C . ASN A 1 527 ? -8.152 9.886 -7.201 1.00 86.00 527 ASN A C 1
ATOM 4170 O O . ASN A 1 527 ? -7.529 10.661 -6.489 1.00 86.00 527 ASN A O 1
ATOM 4174 N N . ALA A 1 528 ? -9.445 10.073 -7.496 1.00 83.25 528 ALA A N 1
ATOM 4175 C CA . ALA A 1 528 ? -10.209 11.250 -7.073 1.00 83.25 528 ALA A CA 1
ATOM 4176 C C . ALA A 1 528 ? -10.698 11.186 -5.615 1.00 83.25 528 ALA A C 1
ATOM 4178 O O . ALA A 1 528 ? -10.782 12.210 -4.941 1.00 83.25 528 ALA A O 1
ATOM 4179 N N . HIS A 1 529 ? -11.062 9.997 -5.130 1.00 85.38 529 HIS A N 1
ATOM 4180 C CA . HIS A 1 529 ? -11.684 9.825 -3.810 1.00 85.38 529 HIS A CA 1
ATOM 4181 C C . HIS A 1 529 ? -10.984 8.785 -2.932 1.00 85.38 529 HIS A C 1
ATOM 4183 O O . HIS A 1 529 ? -11.511 8.440 -1.875 1.00 85.38 529 HIS A O 1
ATOM 4189 N N . GLY A 1 530 ? -9.831 8.277 -3.377 1.00 91.19 530 GLY A N 1
ATOM 4190 C CA . GLY A 1 530 ? -9.080 7.235 -2.692 1.00 91.19 530 GLY A CA 1
ATOM 4191 C C . GLY A 1 530 ? -9.941 6.002 -2.433 1.00 91.19 530 GLY A C 1
ATOM 4192 O O . GLY A 1 530 ? -10.596 5.495 -3.355 1.00 91.19 530 GLY A O 1
ATOM 4193 N N . ASP A 1 531 ? -9.985 5.552 -1.182 1.00 90.50 531 ASP A N 1
ATOM 4194 C CA . ASP A 1 531 ? -10.733 4.371 -0.738 1.00 90.50 531 ASP A CA 1
ATOM 4195 C C . ASP A 1 531 ? -12.231 4.625 -0.474 1.00 90.50 531 ASP A C 1
ATOM 4197 O O . ASP A 1 531 ? -12.935 3.746 0.025 1.00 90.50 531 ASP A O 1
ATOM 4201 N N . GLN A 1 532 ? -12.739 5.796 -0.884 1.00 91.25 532 GLN A N 1
ATOM 4202 C CA . GLN A 1 532 ? -14.115 6.277 -0.694 1.00 91.25 532 GLN A CA 1
ATOM 4203 C C . GLN A 1 532 ? -14.454 6.726 0.738 1.00 91.25 532 GLN A C 1
ATOM 4205 O O . GLN A 1 532 ? -15.586 7.173 0.977 1.00 91.25 532 GLN A O 1
ATOM 4210 N N . TRP A 1 533 ? -13.504 6.653 1.673 1.00 93.12 533 TRP A N 1
ATOM 4211 C CA . TRP A 1 533 ? -13.695 6.988 3.077 1.00 93.12 533 TRP A CA 1
ATOM 4212 C C . TRP A 1 533 ? -12.876 8.222 3.470 1.00 93.12 533 TRP A C 1
ATOM 4214 O O . TRP A 1 533 ? -11.660 8.263 3.362 1.00 93.12 533 TRP A O 1
ATOM 4224 N N . ASN A 1 534 ? -13.565 9.288 3.885 1.00 89.44 534 ASN A N 1
ATOM 4225 C CA . ASN A 1 534 ? -12.995 10.523 4.439 1.00 89.44 534 ASN A CA 1
ATOM 4226 C C . ASN A 1 534 ? -11.821 11.155 3.650 1.00 89.44 534 ASN A C 1
ATOM 4228 O O . ASN A 1 534 ? -11.012 11.892 4.216 1.00 89.44 534 ASN A O 1
ATOM 4232 N N . GLY A 1 535 ? -11.761 10.928 2.332 1.00 83.69 535 GLY A N 1
ATOM 4233 C CA . GLY A 1 535 ? -10.693 11.447 1.472 1.00 83.69 535 GLY A CA 1
ATOM 4234 C C . GLY A 1 535 ? -9.322 10.831 1.771 1.00 83.69 535 GLY A C 1
ATOM 4235 O O . GLY A 1 535 ? -8.299 11.505 1.606 1.00 83.69 535 GLY A O 1
ATOM 4236 N N . GLU A 1 536 ? -9.299 9.599 2.277 1.00 87.25 536 GLU A N 1
ATOM 4237 C CA . GLU A 1 536 ? -8.086 8.807 2.424 1.00 87.25 536 GLU A CA 1
ATOM 4238 C C . GLU A 1 536 ? -7.720 8.130 1.110 1.00 87.25 536 GLU A C 1
ATOM 4240 O O . GLU A 1 536 ? -8.529 7.440 0.497 1.00 87.25 536 GLU A O 1
ATOM 4245 N N . ASP A 1 537 ? -6.471 8.299 0.687 1.00 90.75 537 ASP A N 1
ATOM 4246 C CA . ASP A 1 537 ? -5.910 7.587 -0.455 1.00 90.75 537 ASP A CA 1
ATOM 4247 C C . ASP A 1 537 ? -4.648 6.855 -0.007 1.00 90.75 537 ASP A C 1
ATOM 4249 O O . ASP A 1 537 ? -3.542 7.328 -0.215 1.00 90.75 537 ASP A O 1
ATOM 4253 N N . LEU A 1 538 ? -4.804 5.723 0.679 1.00 93.19 538 LEU A N 1
ATOM 4254 C CA . LEU A 1 538 ? -3.683 4.935 1.219 1.00 93.19 538 LEU A CA 1
ATOM 4255 C C . LEU A 1 538 ? -3.460 3.630 0.438 1.00 93.19 538 LEU A C 1
ATOM 4257 O O . LEU A 1 538 ? -2.620 2.809 0.806 1.00 93.19 538 LEU A O 1
ATOM 4261 N N . SER A 1 539 ? -4.228 3.390 -0.630 1.00 96.25 539 SER A N 1
ATOM 4262 C CA . SER A 1 539 ? -4.211 2.077 -1.264 1.00 96.25 539 SER A CA 1
ATOM 4263 C C . SER A 1 539 ? -2.995 1.854 -2.173 1.00 96.25 539 SER A C 1
ATOM 4265 O O . SER A 1 539 ? -2.634 2.684 -2.991 1.00 96.25 539 SER A O 1
ATOM 4267 N N . ILE A 1 540 ? -2.393 0.672 -2.150 1.00 96.50 540 ILE A N 1
ATOM 4268 C CA . ILE A 1 540 ? -1.325 0.293 -3.090 1.00 96.50 540 ILE A CA 1
ATOM 4269 C C . ILE A 1 540 ? -1.843 -0.062 -4.489 1.00 96.50 540 ILE A C 1
ATOM 4271 O O . ILE A 1 540 ? -1.065 -0.437 -5.361 1.00 96.50 540 ILE A O 1
ATOM 4275 N N . PHE A 1 541 ? -3.154 0.019 -4.712 1.00 95.75 541 PHE A N 1
ATOM 4276 C CA . PHE A 1 541 ? -3.793 -0.283 -5.985 1.00 95.75 541 PHE A CA 1
ATOM 4277 C C . PHE A 1 541 ? -4.815 0.798 -6.338 1.00 95.75 541 PHE A C 1
ATOM 4279 O O . PHE A 1 541 ? -5.463 1.360 -5.457 1.00 95.75 541 PHE A O 1
ATOM 4286 N N . SER A 1 542 ? -4.946 1.095 -7.628 1.00 93.50 542 SER A N 1
ATOM 4287 C CA . SER A 1 542 ? -6.012 1.927 -8.183 1.00 93.50 542 SER A CA 1
ATOM 4288 C C . SER A 1 542 ? -6.277 1.491 -9.621 1.00 93.50 542 SER A C 1
ATOM 4290 O O . SER A 1 542 ? -5.347 1.411 -10.428 1.00 93.50 542 SER A O 1
ATOM 4292 N N . ARG A 1 543 ? -7.544 1.224 -9.968 1.00 89.75 543 ARG A N 1
ATOM 4293 C CA . ARG A 1 543 ? -7.911 0.874 -11.354 1.00 89.75 543 ARG A CA 1
ATOM 4294 C C . ARG A 1 543 ? -7.605 2.021 -12.325 1.00 89.75 543 ARG A C 1
ATOM 4296 O O . ARG A 1 543 ? -7.277 1.757 -13.475 1.00 89.75 543 ARG A O 1
ATOM 4303 N N . ASP A 1 544 ? -7.613 3.264 -11.841 1.00 89.25 544 ASP A N 1
ATOM 4304 C CA . ASP A 1 544 ? -7.274 4.460 -12.624 1.00 89.25 544 ASP A CA 1
ATOM 4305 C C . ASP A 1 544 ? -5.790 4.518 -13.041 1.00 89.25 544 ASP A C 1
ATOM 4307 O O . ASP A 1 544 ? -5.415 5.370 -13.843 1.00 89.25 544 ASP A O 1
ATOM 4311 N N . GLN A 1 545 ? -4.937 3.647 -12.488 1.00 86.81 545 GLN A N 1
ATOM 4312 C CA . GLN A 1 545 ? -3.513 3.533 -12.839 1.00 86.81 545 GLN A CA 1
ATOM 4313 C C . GLN A 1 545 ? -3.233 2.400 -13.839 1.00 86.81 545 GLN A C 1
ATOM 4315 O O . GLN A 1 545 ? -2.077 2.115 -14.142 1.00 86.81 545 GLN A O 1
ATOM 4320 N N . ILE A 1 546 ? -4.269 1.722 -14.341 1.00 87.44 546 ILE A N 1
ATOM 4321 C CA . ILE A 1 546 ? -4.131 0.740 -15.419 1.00 87.44 546 ILE A CA 1
ATOM 4322 C C . ILE A 1 546 ? -4.078 1.499 -16.746 1.00 87.44 546 ILE A C 1
ATOM 4324 O O . ILE A 1 546 ? -5.031 2.186 -17.123 1.00 87.44 546 ILE A O 1
ATOM 4328 N N . HIS A 1 547 ? -2.976 1.363 -17.477 1.00 81.81 547 HIS A N 1
ATOM 4329 C CA . HIS A 1 547 ? -2.838 1.937 -18.807 1.00 81.81 547 HIS A CA 1
ATOM 4330 C C . HIS A 1 547 ? -3.501 1.042 -19.858 1.00 81.81 547 HIS A C 1
ATOM 4332 O O . HIS A 1 547 ? -3.454 -0.181 -19.788 1.00 81.81 547 HIS A O 1
ATOM 4338 N N . GLU A 1 548 ? -4.041 1.644 -20.917 1.00 80.69 548 GLU A N 1
ATOM 4339 C CA . GLU A 1 548 ? -4.620 0.908 -22.057 1.00 80.69 548 GLU A CA 1
ATOM 4340 C C . GLU A 1 548 ? -3.622 -0.020 -22.778 1.00 80.69 548 GLU A C 1
ATOM 4342 O O . GLU A 1 548 ? -4.023 -0.928 -23.501 1.00 80.69 548 GLU A O 1
ATOM 4347 N N . LEU A 1 549 ? -2.321 0.228 -22.600 1.00 82.12 549 LEU A N 1
ATOM 4348 C CA . LEU A 1 549 ? -1.230 -0.585 -23.128 1.00 82.12 549 LEU A CA 1
ATOM 4349 C C . LEU A 1 549 ? -0.691 -1.588 -22.107 1.00 82.12 549 LEU A C 1
ATOM 4351 O O . LEU A 1 549 ? 0.295 -2.263 -22.408 1.00 82.12 549 LEU A O 1
ATOM 4355 N N . ASP A 1 550 ? -1.263 -1.687 -20.910 1.00 80.19 550 ASP A N 1
ATOM 4356 C CA . ASP A 1 550 ? -0.946 -2.790 -20.011 1.00 80.19 550 ASP A CA 1
ATOM 4357 C C . ASP A 1 550 ? -1.519 -4.095 -20.569 1.00 80.19 550 ASP A C 1
ATOM 4359 O O . ASP A 1 550 ? -2.533 -4.122 -21.266 1.00 80.19 550 ASP A O 1
ATOM 4363 N N . ASP A 1 551 ? -0.829 -5.201 -20.299 1.00 73.44 551 ASP A N 1
ATOM 4364 C CA . ASP A 1 551 ? -1.399 -6.513 -20.588 1.00 73.44 551 ASP A CA 1
ATOM 4365 C C . ASP A 1 551 ? -2.645 -6.691 -19.703 1.00 73.44 551 ASP A C 1
ATOM 4367 O O . ASP A 1 551 ? -2.533 -6.499 -18.490 1.00 73.44 551 ASP A O 1
ATOM 4371 N N . PRO A 1 552 ? -3.818 -7.071 -20.239 1.00 70.19 552 PRO A N 1
ATOM 4372 C CA . PRO A 1 552 ? -4.987 -7.362 -19.409 1.00 70.19 552 PRO A CA 1
ATOM 4373 C C . PRO A 1 552 ? -4.734 -8.490 -18.395 1.00 70.19 552 PRO A C 1
ATOM 4375 O O . PRO A 1 552 ? -5.460 -8.594 -17.410 1.00 70.19 552 PRO A O 1
ATOM 4378 N N . HIS A 1 553 ? -3.713 -9.323 -18.615 1.00 72.62 553 HIS A N 1
ATOM 4379 C CA . HIS A 1 553 ? -3.260 -10.355 -17.686 1.00 72.62 553 HIS A CA 1
ATOM 4380 C C . HIS A 1 553 ? -2.078 -9.913 -16.804 1.00 72.62 553 HIS A C 1
ATOM 4382 O O . HIS A 1 553 ? -1.639 -10.690 -15.957 1.00 72.62 553 HIS A O 1
ATOM 4388 N N . ASN A 1 554 ? -1.560 -8.688 -16.965 1.00 81.69 554 ASN A N 1
ATOM 4389 C CA . ASN A 1 554 ? -0.525 -8.147 -16.086 1.00 81.69 554 ASN A CA 1
ATOM 4390 C C . ASN A 1 554 ? -1.126 -7.858 -14.711 1.00 81.69 554 ASN A C 1
ATOM 4392 O O . ASN A 1 554 ? -1.854 -6.884 -14.514 1.00 81.69 554 ASN A O 1
ATOM 4396 N N . LEU A 1 555 ? -0.769 -8.690 -13.740 1.00 85.81 555 LEU A N 1
ATOM 4397 C CA . LEU A 1 555 ? -1.213 -8.523 -12.366 1.00 85.81 555 LEU A CA 1
ATOM 4398 C C . LEU A 1 555 ? -0.630 -7.262 -11.711 1.00 85.81 555 LEU A C 1
ATOM 4400 O O . LEU A 1 555 ? -1.271 -6.724 -10.814 1.00 85.81 555 LEU A O 1
ATOM 4404 N N . ASP A 1 556 ? 0.499 -6.734 -12.187 1.00 88.31 556 ASP A N 1
ATOM 4405 C CA . ASP A 1 556 ? 1.104 -5.504 -11.659 1.00 88.31 556 ASP A CA 1
ATOM 4406 C C . ASP A 1 556 ? 0.396 -4.226 -12.124 1.00 88.31 556 ASP A C 1
ATOM 4408 O O . ASP A 1 556 ? 0.609 -3.160 -11.539 1.00 88.31 556 ASP A O 1
ATOM 4412 N N . ALA A 1 557 ? -0.450 -4.313 -13.157 1.00 87.12 557 ALA A N 1
ATOM 4413 C CA . ALA A 1 557 ? -1.190 -3.167 -13.669 1.00 87.12 557 ALA A CA 1
ATOM 4414 C C . ALA A 1 557 ? -2.081 -2.563 -12.572 1.00 87.12 557 ALA A C 1
ATOM 4416 O O . ALA A 1 557 ? -2.757 -3.281 -11.829 1.00 87.12 557 ALA A O 1
ATOM 4417 N N . GLY A 1 558 ? -2.075 -1.233 -12.462 1.00 90.12 558 GLY A N 1
ATOM 4418 C CA . GLY A 1 558 ? -2.785 -0.499 -11.413 1.00 90.12 558 GLY A CA 1
ATOM 4419 C C . GLY A 1 558 ? -2.088 -0.479 -10.046 1.00 90.12 558 GLY A C 1
ATOM 4420 O O . GLY A 1 558 ? -2.579 0.175 -9.124 1.00 90.12 558 GLY A O 1
ATOM 4421 N N . GLY A 1 559 ? -0.962 -1.185 -9.882 1.00 92.81 559 GLY A N 1
ATOM 4422 C CA . GLY A 1 559 ? -0.135 -1.115 -8.679 1.00 92.81 559 GLY A CA 1
ATOM 4423 C C . GLY A 1 559 ? 0.520 0.258 -8.514 1.00 92.81 559 GLY A C 1
ATOM 4424 O O . GLY A 1 559 ? 0.968 0.874 -9.481 1.00 92.81 559 GLY A O 1
ATOM 4425 N N . ARG A 1 560 ? 0.578 0.752 -7.277 1.00 93.25 560 ARG A N 1
ATOM 4426 C CA . ARG A 1 560 ? 1.126 2.064 -6.926 1.00 93.25 560 ARG A CA 1
ATOM 4427 C C . ARG A 1 560 ? 2.328 1.888 -6.012 1.00 93.25 560 ARG A C 1
ATOM 4429 O O . ARG A 1 560 ? 2.214 1.297 -4.944 1.00 93.25 560 ARG A O 1
ATOM 4436 N N . ALA A 1 561 ? 3.484 2.407 -6.432 1.00 93.81 561 ALA A N 1
ATOM 4437 C CA . ALA A 1 561 ? 4.771 2.198 -5.758 1.00 93.81 561 ALA A CA 1
ATOM 4438 C C . ALA A 1 561 ? 5.167 0.710 -5.581 1.00 93.81 561 ALA A C 1
ATOM 4440 O O . ALA A 1 561 ? 5.825 0.351 -4.604 1.00 93.81 561 ALA A O 1
ATOM 4441 N N . THR A 1 562 ? 4.803 -0.147 -6.544 1.00 93.75 562 THR A N 1
ATOM 4442 C CA . THR A 1 562 ? 5.005 -1.611 -6.529 1.00 93.75 562 THR A CA 1
ATOM 4443 C C . THR A 1 562 ? 6.438 -2.031 -6.196 1.00 93.75 562 THR A C 1
ATOM 4445 O O . THR A 1 562 ? 6.641 -2.877 -5.322 1.00 93.75 562 THR A O 1
ATOM 4448 N N . ALA A 1 563 ? 7.443 -1.368 -6.783 1.00 92.12 563 ALA A N 1
ATOM 4449 C CA . ALA A 1 563 ? 8.859 -1.610 -6.488 1.00 92.12 563 ALA A CA 1
ATOM 4450 C C . ALA A 1 563 ? 9.224 -1.536 -5.000 1.00 92.12 563 ALA A C 1
ATOM 4452 O O . ALA A 1 563 ? 10.145 -2.216 -4.559 1.00 92.12 563 ALA A O 1
ATOM 4453 N N . ALA A 1 564 ? 8.534 -0.710 -4.213 1.00 95.25 564 ALA A N 1
ATOM 4454 C CA . ALA A 1 564 ? 8.888 -0.529 -2.815 1.00 95.25 564 ALA A CA 1
ATOM 4455 C C . ALA A 1 564 ? 8.390 -1.652 -1.906 1.00 95.25 564 ALA A C 1
ATOM 4457 O O . ALA A 1 564 ? 8.981 -1.819 -0.843 1.00 95.25 564 ALA A O 1
ATOM 4458 N N . PHE A 1 565 ? 7.337 -2.397 -2.273 1.00 95.81 565 PHE A N 1
ATOM 4459 C CA . PHE A 1 565 ? 6.746 -3.433 -1.412 1.00 95.81 565 PHE A CA 1
ATOM 4460 C C . PHE A 1 565 ? 6.847 -4.861 -1.963 1.00 95.81 565 PHE A C 1
ATOM 4462 O O . PHE A 1 565 ? 6.854 -5.801 -1.165 1.00 95.81 565 PHE A O 1
ATOM 4469 N N . VAL A 1 566 ? 6.990 -5.048 -3.280 1.00 96.69 566 VAL A N 1
ATOM 4470 C CA . VAL A 1 566 ? 7.181 -6.372 -3.898 1.00 96.69 566 VAL A CA 1
ATOM 4471 C C . VAL A 1 566 ? 8.639 -6.807 -3.751 1.00 96.69 566 VAL A C 1
ATOM 4473 O O . VAL A 1 566 ? 9.449 -6.669 -4.655 1.00 96.69 566 VAL A O 1
ATOM 4476 N N . ARG A 1 567 ? 8.999 -7.315 -2.569 1.00 96.75 567 ARG A N 1
ATOM 4477 C CA . ARG A 1 567 ? 10.395 -7.596 -2.187 1.00 96.75 567 ARG A CA 1
ATOM 4478 C C . ARG A 1 567 ? 10.589 -9.068 -1.825 1.00 96.75 567 ARG A C 1
ATOM 4480 O O . ARG A 1 567 ? 9.676 -9.665 -1.244 1.00 96.75 567 ARG A O 1
ATOM 4487 N N . PRO A 1 568 ? 11.771 -9.652 -2.081 1.00 97.81 568 PRO A N 1
ATOM 4488 C CA . PRO A 1 568 ? 12.087 -10.985 -1.587 1.00 97.81 568 PRO A CA 1
ATOM 4489 C C . PRO A 1 568 ? 12.091 -11.033 -0.055 1.00 97.81 568 PRO A C 1
ATOM 4491 O O . PRO A 1 568 ? 12.399 -10.043 0.611 1.00 97.81 568 PRO A O 1
ATOM 4494 N N . TYR A 1 569 ? 11.704 -12.177 0.510 1.00 98.44 569 TYR A N 1
ATOM 4495 C CA . TYR A 1 569 ? 11.735 -12.426 1.957 1.00 98.44 569 TYR A CA 1
ATOM 4496 C C . TYR A 1 569 ? 11.586 -13.923 2.279 1.00 98.44 569 TYR A C 1
ATOM 4498 O O . TYR A 1 569 ? 10.996 -14.665 1.484 1.00 98.44 569 TYR A O 1
ATOM 4506 N N . PRO A 1 570 ? 12.067 -14.396 3.446 1.00 97.62 570 PRO A N 1
ATOM 4507 C CA . PRO A 1 570 ? 11.804 -15.755 3.905 1.00 97.62 570 PRO A CA 1
ATOM 4508 C C . PRO A 1 570 ? 10.334 -15.895 4.314 1.00 97.62 570 PRO A C 1
ATOM 4510 O O . PRO A 1 570 ? 9.914 -15.355 5.331 1.00 97.62 570 PRO A O 1
ATOM 4513 N N . ARG A 1 571 ? 9.538 -16.654 3.554 1.00 96.56 571 ARG A N 1
ATOM 4514 C CA . ARG A 1 571 ? 8.169 -17.008 3.967 1.00 96.56 571 ARG A CA 1
ATOM 4515 C C . ARG A 1 571 ? 8.196 -17.933 5.177 1.00 96.56 571 ARG A C 1
ATOM 4517 O O . ARG A 1 571 ? 7.395 -17.779 6.093 1.00 96.56 571 ARG A O 1
ATOM 4524 N N . THR A 1 572 ? 9.109 -18.901 5.150 1.00 97.00 572 THR A N 1
ATOM 4525 C CA . THR A 1 572 ? 9.337 -19.854 6.238 1.00 97.00 572 THR A CA 1
ATOM 4526 C C . THR A 1 572 ? 10.829 -20.125 6.387 1.00 97.00 572 THR A C 1
ATOM 4528 O O . THR A 1 572 ? 11.545 -20.216 5.387 1.00 97.00 572 THR A O 1
ATOM 4531 N N . THR A 1 573 ? 11.289 -20.298 7.620 1.00 98.00 573 THR A N 1
ATOM 4532 C CA . THR A 1 573 ? 12.695 -20.531 7.958 1.00 98.00 573 THR A CA 1
ATOM 4533 C C . THR A 1 573 ? 12.817 -21.778 8.811 1.00 98.00 573 THR A C 1
ATOM 4535 O O . THR A 1 573 ? 12.175 -21.884 9.852 1.00 98.00 573 THR A O 1
ATOM 4538 N N . ALA A 1 574 ? 13.678 -22.709 8.402 1.00 96.56 574 ALA A N 1
ATOM 4539 C CA . ALA A 1 574 ? 14.025 -23.909 9.164 1.00 96.56 574 ALA A CA 1
ATOM 4540 C C . ALA A 1 574 ? 14.951 -23.585 10.356 1.00 96.56 574 ALA A C 1
ATOM 4542 O O . ALA A 1 574 ? 16.068 -24.091 10.447 1.00 96.56 574 ALA A O 1
ATOM 4543 N N . GLY A 1 575 ? 14.510 -22.673 11.223 1.00 95.50 575 GLY A N 1
ATOM 4544 C CA . GLY A 1 575 ? 15.251 -22.177 12.375 1.00 95.50 575 GLY A CA 1
ATOM 4545 C C . GLY A 1 575 ? 14.945 -20.718 12.709 1.00 95.50 575 GLY A C 1
ATOM 4546 O O . GLY A 1 575 ? 13.872 -20.206 12.383 1.00 95.50 575 GLY A O 1
ATOM 4547 N N . GLU A 1 576 ? 15.891 -20.054 13.367 1.00 95.94 576 GLU A N 1
ATOM 4548 C CA . GLU A 1 576 ? 15.759 -18.698 13.907 1.00 95.94 576 GLU A CA 1
ATOM 4549 C C . GLU A 1 576 ? 16.320 -17.653 12.921 1.00 95.94 576 GLU A C 1
ATOM 4551 O O . GLU A 1 576 ? 17.522 -17.670 12.621 1.00 95.94 576 GLU A O 1
ATOM 4556 N N . PRO A 1 577 ? 15.489 -16.730 12.400 1.00 97.38 577 PRO A N 1
ATOM 4557 C CA . PRO A 1 577 ? 15.953 -15.601 11.596 1.00 97.38 577 PRO A CA 1
ATOM 4558 C C . PRO A 1 577 ? 16.940 -14.712 12.370 1.00 97.38 577 PRO A C 1
ATOM 4560 O O . PRO A 1 577 ? 16.681 -14.352 13.512 1.00 97.38 577 PRO A O 1
ATOM 4563 N N . VAL A 1 578 ? 18.049 -14.312 11.740 1.00 97.81 578 VAL A N 1
ATOM 4564 C CA . VAL A 1 578 ? 19.082 -13.463 12.370 1.00 97.81 578 VAL A CA 1
ATOM 4565 C C . VAL A 1 578 ? 19.160 -12.076 11.740 1.00 97.81 578 VAL A C 1
ATOM 4567 O O . VAL A 1 578 ? 19.340 -11.091 12.449 1.00 97.81 578 VAL A O 1
ATOM 4570 N N . ALA A 1 579 ? 19.084 -11.981 10.412 1.00 98.12 579 ALA A N 1
ATOM 4571 C CA . ALA A 1 579 ? 19.115 -10.702 9.704 1.00 98.12 579 ALA A CA 1
ATOM 4572 C C . ALA A 1 579 ? 18.510 -10.845 8.308 1.00 98.12 579 ALA A C 1
ATOM 4574 O O . ALA A 1 579 ? 18.694 -11.878 7.661 1.00 98.12 579 ALA A O 1
ATOM 4575 N N . MET A 1 580 ? 17.846 -9.795 7.826 1.00 97.75 580 MET A N 1
ATOM 4576 C CA . MET A 1 580 ? 17.425 -9.681 6.434 1.00 97.75 580 MET A CA 1
ATOM 4577 C C . MET A 1 580 ? 17.595 -8.249 5.942 1.00 97.75 580 MET A C 1
ATOM 4579 O O . MET A 1 580 ? 17.460 -7.304 6.718 1.00 97.75 580 MET A O 1
ATOM 4583 N N . GLN A 1 581 ? 17.887 -8.097 4.656 1.00 97.56 581 GLN A N 1
ATOM 4584 C CA . GLN A 1 581 ? 17.975 -6.798 4.008 1.00 97.56 581 GLN A CA 1
ATOM 4585 C C . GLN A 1 581 ? 17.681 -6.948 2.519 1.00 97.56 581 GLN A C 1
ATOM 4587 O O . GLN A 1 581 ? 18.232 -7.840 1.874 1.00 97.56 581 GLN A O 1
ATOM 4592 N N . PHE A 1 582 ? 16.869 -6.045 1.975 1.00 97.69 582 PHE A N 1
ATOM 4593 C CA . PHE A 1 582 ? 16.742 -5.850 0.536 1.00 97.69 582 PHE A CA 1
ATOM 4594 C C . PHE A 1 582 ? 17.205 -4.444 0.148 1.00 97.69 582 PHE A C 1
ATOM 4596 O O . PHE A 1 582 ? 16.722 -3.445 0.683 1.00 97.69 582 PHE A O 1
ATOM 4603 N N . ASP A 1 583 ? 18.145 -4.365 -0.788 1.00 94.94 583 ASP A N 1
ATOM 4604 C CA . ASP A 1 583 ? 18.573 -3.116 -1.406 1.00 94.94 583 ASP A CA 1
ATOM 4605 C C . ASP A 1 583 ? 17.840 -2.942 -2.740 1.00 94.94 583 ASP A C 1
ATOM 4607 O O . ASP A 1 583 ? 18.100 -3.656 -3.708 1.00 94.94 583 ASP A O 1
ATOM 4611 N N . LEU A 1 584 ? 16.916 -1.981 -2.790 1.00 91.44 584 LEU A N 1
ATOM 4612 C CA . LEU A 1 584 ? 16.076 -1.739 -3.965 1.00 91.44 584 LEU A CA 1
ATOM 4613 C C . LEU A 1 584 ? 16.866 -1.224 -5.182 1.00 91.44 584 LEU A C 1
ATOM 4615 O O . LEU A 1 584 ? 16.479 -1.483 -6.320 1.00 91.44 584 LEU A O 1
ATOM 4619 N N . ALA A 1 585 ? 17.970 -0.505 -4.963 1.00 86.25 585 ALA A N 1
ATOM 4620 C CA . ALA A 1 585 ? 18.763 0.086 -6.040 1.00 86.25 585 ALA A CA 1
ATOM 4621 C C . ALA A 1 585 ? 19.614 -0.960 -6.771 1.00 86.25 585 ALA A C 1
ATOM 4623 O O . ALA A 1 585 ? 19.824 -0.860 -7.973 1.00 86.25 585 ALA A O 1
ATOM 4624 N N . THR A 1 586 ? 20.098 -1.967 -6.049 1.00 88.25 586 THR A N 1
ATOM 4625 C CA . THR A 1 586 ? 20.902 -3.075 -6.595 1.00 88.25 586 THR A CA 1
ATOM 4626 C C . THR A 1 586 ? 20.100 -4.359 -6.784 1.00 88.25 586 THR A C 1
ATOM 4628 O O . THR A 1 586 ? 20.627 -5.333 -7.311 1.00 88.25 586 THR A O 1
ATOM 4631 N N . ARG A 1 587 ? 18.845 -4.387 -6.310 1.00 91.94 587 ARG A N 1
ATOM 4632 C CA . ARG A 1 587 ? 17.969 -5.567 -6.272 1.00 91.94 587 ARG A CA 1
ATOM 4633 C C . ARG A 1 587 ? 18.660 -6.764 -5.614 1.00 91.94 587 ARG A C 1
ATOM 4635 O O . ARG A 1 587 ? 18.455 -7.915 -5.999 1.00 91.94 587 ARG A O 1
ATOM 4642 N N . THR A 1 588 ? 19.482 -6.487 -4.604 1.00 95.44 588 THR A N 1
ATOM 4643 C CA . THR A 1 588 ? 20.212 -7.506 -3.849 1.00 95.44 588 THR A CA 1
ATOM 4644 C C . THR A 1 588 ? 19.494 -7.781 -2.539 1.00 95.44 588 THR A C 1
ATOM 4646 O O . THR A 1 588 ? 19.197 -6.863 -1.773 1.00 95.44 588 THR A O 1
ATOM 4649 N N . PHE A 1 589 ? 19.230 -9.052 -2.271 1.00 98.38 589 PHE A N 1
ATOM 4650 C CA . PHE A 1 589 ? 18.633 -9.522 -1.032 1.00 98.38 589 PHE A CA 1
ATOM 4651 C C . PHE A 1 589 ? 19.600 -10.425 -0.285 1.00 98.38 589 PHE A C 1
ATOM 4653 O O . PHE A 1 589 ? 20.095 -11.394 -0.851 1.00 98.38 589 PHE A O 1
ATOM 4660 N N . THR A 1 590 ? 19.807 -10.152 1.000 1.00 98.50 590 THR A N 1
ATOM 4661 C CA . THR A 1 590 ? 20.646 -10.978 1.870 1.00 98.50 590 THR A CA 1
ATOM 4662 C C . THR A 1 590 ? 19.834 -11.447 3.062 1.00 98.50 590 THR A C 1
ATOM 4664 O O . THR A 1 590 ? 19.203 -10.643 3.753 1.00 98.50 590 THR A O 1
ATOM 4667 N N . TYR A 1 591 ? 19.890 -12.747 3.340 1.00 98.69 591 TYR A N 1
ATOM 4668 C CA . TYR A 1 591 ? 19.218 -13.364 4.474 1.00 98.69 591 TYR A CA 1
ATOM 4669 C C . TYR A 1 591 ? 20.161 -14.252 5.274 1.00 98.69 591 TYR A C 1
ATOM 4671 O O . TYR A 1 591 ? 20.924 -15.030 4.700 1.00 98.69 591 TYR A O 1
ATOM 4679 N N . ARG A 1 592 ? 20.083 -14.159 6.605 1.00 98.50 592 ARG A N 1
ATOM 4680 C CA . ARG A 1 592 ? 20.828 -15.012 7.534 1.00 98.50 592 ARG A CA 1
ATOM 4681 C C . ARG A 1 592 ? 19.917 -15.608 8.591 1.00 98.50 592 ARG A C 1
ATOM 4683 O O . ARG A 1 592 ? 19.077 -14.904 9.156 1.00 98.50 592 ARG A O 1
ATOM 4690 N N . PHE A 1 593 ? 20.132 -16.879 8.906 1.00 98.25 593 PHE A N 1
ATOM 4691 C CA . PHE A 1 593 ? 19.400 -17.588 9.954 1.00 98.25 593 PHE A CA 1
ATOM 4692 C C . PHE A 1 593 ? 20.261 -18.676 10.597 1.00 98.25 593 PHE A C 1
ATOM 4694 O O . PHE A 1 593 ? 21.198 -19.182 9.976 1.00 98.25 593 PHE A O 1
ATOM 4701 N N . LYS A 1 594 ? 19.926 -19.054 11.830 1.00 97.31 594 LYS A N 1
ATOM 4702 C CA . LYS A 1 594 ? 20.487 -20.231 12.504 1.00 97.31 594 LYS A CA 1
ATOM 4703 C C . LYS A 1 594 ? 19.536 -21.399 12.334 1.00 97.31 594 LYS A C 1
ATOM 4705 O O . LYS A 1 594 ? 18.345 -21.222 12.577 1.00 97.31 594 LYS A O 1
ATOM 4710 N N . HIS A 1 595 ? 20.023 -22.562 11.913 1.00 94.38 595 HIS A N 1
ATOM 4711 C CA . HIS A 1 595 ? 19.129 -23.703 11.728 1.00 94.38 595 HIS A CA 1
ATOM 4712 C C . HIS A 1 595 ? 18.638 -24.263 13.068 1.00 94.38 595 HIS A C 1
ATOM 4714 O O . HIS A 1 595 ? 19.373 -24.277 14.056 1.00 94.38 595 HIS A O 1
ATOM 4720 N N . ASP A 1 596 ? 17.406 -24.767 13.077 1.00 92.31 596 ASP A N 1
ATOM 4721 C CA . ASP A 1 596 ? 16.867 -25.571 14.172 1.00 92.31 596 ASP A CA 1
ATOM 4722 C C . ASP A 1 596 ? 16.771 -27.036 13.713 1.00 92.31 596 ASP A C 1
ATOM 4724 O O . ASP A 1 596 ? 16.009 -27.329 12.788 1.00 92.31 596 ASP A O 1
ATOM 4728 N N . PRO A 1 597 ? 17.506 -27.977 14.338 1.00 86.56 597 PRO A N 1
ATOM 4729 C CA . PRO A 1 597 ? 17.419 -29.401 14.016 1.00 86.56 597 PRO A CA 1
ATOM 4730 C C . PRO A 1 597 ? 16.020 -30.014 14.183 1.00 86.56 597 PRO A C 1
ATOM 4732 O O . PRO A 1 597 ? 15.773 -31.097 13.653 1.00 86.56 597 PRO A O 1
ATOM 4735 N N . ALA A 1 598 ? 15.120 -29.371 14.935 1.00 88.31 598 ALA A N 1
ATOM 4736 C CA . ALA A 1 598 ? 13.733 -29.806 15.077 1.00 88.31 598 ALA A CA 1
ATOM 4737 C C . ALA A 1 598 ? 12.866 -29.456 13.855 1.00 88.31 598 ALA A C 1
ATOM 4739 O O . ALA A 1 598 ? 11.816 -30.074 13.663 1.00 88.31 598 ALA A O 1
ATOM 4740 N N . ALA A 1 599 ? 13.289 -28.502 13.018 1.00 89.69 599 ALA A N 1
ATOM 4741 C CA . ALA A 1 599 ? 12.563 -28.139 11.810 1.00 89.69 599 ALA A CA 1
ATOM 4742 C C . ALA A 1 599 ? 12.681 -29.251 10.756 1.00 89.69 599 ALA A C 1
ATOM 4744 O O . ALA A 1 599 ? 13.770 -29.638 10.334 1.00 89.69 599 ALA A O 1
ATOM 4745 N N . THR A 1 600 ? 11.538 -29.766 10.304 1.00 88.81 600 THR A N 1
ATOM 4746 C CA . THR A 1 600 ? 11.481 -30.935 9.400 1.00 88.81 600 THR A CA 1
ATOM 4747 C C . THR A 1 600 ? 11.344 -30.570 7.922 1.00 88.81 600 THR A C 1
ATOM 4749 O O . THR A 1 600 ? 11.523 -31.425 7.054 1.00 88.81 600 THR A O 1
ATOM 4752 N N . ALA A 1 601 ? 11.048 -29.304 7.626 1.00 93.31 601 ALA A N 1
ATOM 4753 C CA . ALA A 1 601 ? 10.857 -28.777 6.280 1.00 93.31 601 ALA A CA 1
ATOM 4754 C C . ALA A 1 601 ? 11.910 -27.699 5.952 1.00 93.31 601 ALA A C 1
ATOM 4756 O O . ALA A 1 601 ? 12.398 -27.027 6.862 1.00 93.31 601 ALA A O 1
ATOM 4757 N N . PRO A 1 602 ? 12.268 -27.511 4.668 1.00 95.25 602 PRO A N 1
ATOM 4758 C CA . PRO A 1 602 ? 13.275 -26.534 4.259 1.00 95.25 602 PRO A CA 1
ATOM 4759 C C . PRO A 1 602 ? 12.808 -25.081 4.426 1.00 95.25 602 PRO A C 1
ATOM 4761 O O . PRO A 1 602 ? 11.608 -24.785 4.488 1.00 95.25 602 PRO A O 1
ATOM 4764 N N . THR A 1 603 ? 13.786 -24.171 4.436 1.00 97.25 603 THR A N 1
ATOM 4765 C CA . THR A 1 603 ? 13.566 -22.721 4.337 1.00 97.25 603 THR A CA 1
ATOM 4766 C C . THR A 1 603 ? 13.017 -22.390 2.949 1.00 97.25 603 THR A C 1
ATOM 4768 O O . THR A 1 603 ? 13.504 -22.914 1.948 1.00 97.25 603 THR A O 1
ATOM 4771 N N . GLN A 1 604 ? 12.016 -21.513 2.877 1.00 97.12 604 GLN A N 1
ATOM 4772 C CA . GLN A 1 604 ? 11.404 -21.074 1.622 1.00 97.12 604 GLN A CA 1
ATOM 4773 C C . GLN A 1 604 ? 11.389 -19.549 1.539 1.00 97.12 604 GLN A C 1
ATOM 4775 O O . GLN A 1 604 ? 10.872 -18.878 2.435 1.00 97.12 604 GLN A O 1
ATOM 4780 N N . ILE A 1 605 ? 11.918 -19.008 0.446 1.00 98.06 605 ILE A N 1
ATOM 4781 C CA . ILE A 1 605 ? 12.047 -17.572 0.191 1.00 98.06 605 ILE A CA 1
ATOM 4782 C C . ILE A 1 605 ? 11.185 -17.213 -1.014 1.00 98.06 605 ILE A C 1
ATOM 4784 O O . ILE A 1 605 ? 11.296 -17.828 -2.071 1.00 98.06 605 ILE A O 1
ATOM 4788 N N . PHE A 1 606 ? 10.325 -16.212 -0.851 1.00 97.69 606 PHE A N 1
ATOM 4789 C CA . PHE A 1 606 ? 9.640 -15.593 -1.978 1.00 97.69 606 PHE A CA 1
ATOM 4790 C C . PHE A 1 606 ? 10.640 -14.769 -2.796 1.00 97.69 606 PHE A C 1
ATOM 4792 O O . PHE A 1 606 ? 11.353 -13.944 -2.227 1.00 97.69 606 PHE A O 1
ATOM 4799 N N . VAL A 1 607 ? 10.679 -14.975 -4.111 1.00 96.56 607 VAL A N 1
ATOM 4800 C CA . VAL A 1 607 ? 11.565 -14.264 -5.043 1.00 96.56 607 VAL A CA 1
ATOM 4801 C C . VAL A 1 607 ? 10.707 -13.633 -6.142 1.00 96.56 607 VAL A C 1
ATOM 4803 O O . VAL A 1 607 ? 10.176 -14.359 -6.984 1.00 96.56 607 VAL A O 1
ATOM 4806 N N . PRO A 1 608 ? 10.507 -12.302 -6.129 1.00 93.94 608 PRO A N 1
ATOM 4807 C CA . PRO A 1 608 ? 9.547 -11.657 -7.010 1.00 93.94 608 PRO A CA 1
ATOM 4808 C C . PRO A 1 608 ? 9.985 -11.623 -8.475 1.00 93.94 608 PRO A C 1
ATOM 4810 O O . PRO A 1 608 ? 11.009 -11.023 -8.803 1.00 93.94 608 PRO A O 1
ATOM 4813 N N . ASN A 1 609 ? 9.143 -12.130 -9.379 1.00 88.62 609 ASN A N 1
ATOM 4814 C CA . ASN A 1 609 ? 9.368 -11.979 -10.824 1.00 88.62 609 ASN A CA 1
ATOM 4815 C C . ASN A 1 609 ? 9.453 -10.501 -11.229 1.00 88.62 609 ASN A C 1
ATOM 4817 O O . ASN A 1 609 ? 10.227 -10.163 -12.118 1.00 88.62 609 ASN A O 1
ATOM 4821 N N . TYR A 1 610 ? 8.758 -9.620 -10.498 1.00 88.38 610 TYR A N 1
ATOM 4822 C CA . TYR A 1 610 ? 8.833 -8.165 -10.659 1.00 88.38 610 TYR A CA 1
ATOM 4823 C C . TYR A 1 610 ? 10.273 -7.621 -10.727 1.00 88.38 610 TYR A C 1
ATOM 4825 O O . TYR A 1 610 ? 10.540 -6.679 -11.466 1.00 88.38 610 TYR A O 1
ATOM 4833 N N . HIS A 1 611 ? 11.210 -8.216 -9.979 1.00 87.75 611 HIS A N 1
ATOM 4834 C CA . HIS A 1 611 ? 12.620 -7.812 -9.980 1.00 87.75 611 HIS A CA 1
ATOM 4835 C C . HIS A 1 611 ? 13.544 -8.799 -10.702 1.00 87.75 611 HIS A C 1
ATOM 4837 O O . HIS A 1 611 ? 14.565 -8.382 -11.246 1.00 87.75 611 HIS A O 1
ATOM 4843 N N . TYR A 1 612 ? 13.205 -10.092 -10.701 1.00 87.12 612 TYR A N 1
ATOM 4844 C CA . TYR A 1 612 ? 14.136 -11.167 -11.061 1.00 87.12 612 TYR A CA 1
ATOM 4845 C C . TYR A 1 612 ? 13.760 -11.948 -12.331 1.00 87.12 612 TYR A C 1
ATOM 4847 O O . TYR A 1 612 ? 14.489 -12.865 -12.699 1.00 87.12 612 TYR A O 1
ATOM 4855 N N . ALA A 1 613 ? 12.676 -11.592 -13.039 1.00 80.50 613 ALA A N 1
ATOM 4856 C CA . ALA A 1 613 ? 12.276 -12.280 -14.279 1.00 80.50 613 ALA A CA 1
ATOM 4857 C C . ALA A 1 613 ? 13.363 -12.238 -15.370 1.00 80.50 613 ALA A C 1
ATOM 4859 O O . ALA A 1 613 ? 13.550 -13.209 -16.098 1.00 80.50 613 ALA A O 1
ATOM 4860 N N . VAL A 1 614 ? 14.137 -11.148 -15.414 1.00 68.88 614 VAL A N 1
ATOM 4861 C CA . VAL A 1 614 ? 15.228 -10.961 -16.385 1.00 68.88 614 VAL A CA 1
ATOM 4862 C C . VAL A 1 614 ? 16.473 -11.813 -16.098 1.00 68.88 614 VAL A C 1
ATOM 4864 O O . VAL A 1 614 ? 17.330 -11.927 -16.974 1.00 68.88 614 VAL A O 1
ATOM 4867 N N . GLY A 1 615 ? 16.584 -12.384 -14.893 1.00 77.69 615 GLY A N 1
ATOM 4868 C CA . GLY A 1 615 ? 17.717 -13.195 -14.449 1.00 77.69 615 GLY A CA 1
ATOM 4869 C C . GLY A 1 615 ? 17.908 -13.179 -12.928 1.00 77.69 615 GLY A C 1
ATOM 4870 O O . GLY A 1 615 ? 17.750 -12.146 -12.268 1.00 77.69 615 GLY A O 1
ATOM 4871 N N . LEU A 1 616 ? 18.271 -14.342 -12.377 1.00 86.19 616 LEU A N 1
ATOM 4872 C CA . LEU A 1 616 ? 18.399 -14.600 -10.942 1.00 86.19 616 LEU A CA 1
ATOM 4873 C C . LEU A 1 616 ? 19.777 -15.195 -10.623 1.00 86.19 616 LEU A C 1
ATOM 4875 O O . LEU A 1 616 ? 20.062 -16.322 -11.022 1.00 86.19 616 LEU A O 1
ATOM 4879 N N . GLY A 1 617 ? 20.583 -14.471 -9.847 1.00 90.88 617 GLY A N 1
ATOM 4880 C CA . GLY A 1 617 ? 21.807 -14.980 -9.228 1.00 90.88 617 GLY A CA 1
ATOM 4881 C C . GLY A 1 617 ? 21.548 -15.422 -7.788 1.00 90.88 617 GLY A C 1
ATOM 4882 O O . GLY A 1 617 ? 20.814 -14.757 -7.050 1.00 90.88 617 GLY A O 1
ATOM 4883 N N . VAL A 1 618 ? 22.132 -16.551 -7.371 1.00 94.75 618 VAL A N 1
ATOM 4884 C CA . VAL A 1 618 ? 22.013 -17.064 -5.995 1.00 94.75 618 VAL A CA 1
ATOM 4885 C C . VAL A 1 618 ? 23.371 -17.521 -5.473 1.00 94.75 618 VAL A C 1
ATOM 4887 O O . VAL A 1 618 ? 23.972 -18.455 -6.002 1.00 94.75 618 VAL A O 1
ATOM 4890 N N . GLU A 1 619 ? 23.814 -16.920 -4.372 1.00 96.50 619 GLU A N 1
ATOM 4891 C CA . GLU A 1 619 ? 24.986 -17.350 -3.612 1.00 96.50 619 GLU A CA 1
ATOM 4892 C C . GLU A 1 619 ? 24.551 -17.931 -2.262 1.00 96.50 619 GLU A C 1
ATOM 4894 O O . GLU A 1 619 ? 23.742 -17.345 -1.537 1.00 96.50 619 GLU A O 1
ATOM 4899 N N . LEU A 1 620 ? 25.097 -19.097 -1.913 1.00 95.88 620 LEU A N 1
ATOM 4900 C CA . LEU A 1 620 ? 24.765 -19.830 -0.692 1.00 95.88 620 LEU A CA 1
ATOM 4901 C C . LEU A 1 620 ? 26.029 -20.041 0.142 1.00 95.88 620 LEU A C 1
ATOM 4903 O O . LEU A 1 620 ? 27.072 -20.416 -0.395 1.00 95.88 620 LEU A O 1
ATOM 4907 N N . SER A 1 621 ? 25.934 -19.883 1.462 1.00 95.62 621 SER A N 1
ATOM 4908 C CA . SER A 1 621 ? 27.025 -20.244 2.379 1.00 95.62 621 SER A CA 1
ATOM 4909 C C . SER A 1 621 ? 27.359 -21.738 2.351 1.00 95.62 621 SER A C 1
ATOM 4911 O O . SER A 1 621 ? 28.490 -22.129 2.628 1.00 95.62 621 SER A O 1
ATOM 4913 N N . ASP A 1 622 ? 26.355 -22.568 2.079 1.00 94.12 622 ASP A N 1
ATOM 4914 C CA . ASP A 1 622 ? 26.412 -24.025 1.999 1.00 94.12 622 ASP A CA 1
ATOM 4915 C C . ASP A 1 622 ? 25.109 -24.571 1.401 1.00 94.12 622 ASP A C 1
ATOM 4917 O O . ASP A 1 622 ? 24.147 -23.833 1.196 1.00 94.12 622 ASP A O 1
ATOM 4921 N N . GLY A 1 623 ? 25.045 -25.886 1.200 1.00 92.62 623 GLY A N 1
ATOM 4922 C CA . GLY A 1 623 ? 23.808 -26.563 0.828 1.00 92.62 623 GLY A CA 1
ATOM 4923 C C . GLY A 1 623 ? 23.456 -26.406 -0.648 1.00 92.62 623 GLY A C 1
ATOM 4924 O O . GLY A 1 623 ? 24.335 -26.310 -1.504 1.00 92.62 623 GLY A O 1
ATOM 4925 N N . ARG A 1 624 ? 22.157 -26.454 -0.948 1.00 94.81 624 ARG A N 1
ATOM 4926 C CA . ARG A 1 624 ? 21.613 -26.282 -2.304 1.00 94.81 624 ARG A CA 1
ATOM 4927 C C . ARG A 1 624 ? 20.276 -25.554 -2.267 1.00 94.81 624 ARG A C 1
ATOM 4929 O O . ARG A 1 624 ? 19.594 -25.577 -1.240 1.00 94.81 624 ARG A O 1
ATOM 4936 N N . CYS A 1 625 ? 19.874 -24.984 -3.394 1.00 94.38 625 CYS A N 1
ATOM 4937 C CA . CYS A 1 625 ? 18.527 -24.472 -3.584 1.00 94.38 625 CYS A CA 1
ATOM 4938 C C . CYS A 1 625 ? 17.907 -24.965 -4.894 1.00 94.38 625 CYS A C 1
ATOM 4940 O O . CYS A 1 625 ? 18.615 -25.337 -5.828 1.00 94.38 625 CYS A O 1
ATOM 4942 N N . ASP A 1 626 ? 16.580 -24.935 -4.921 1.00 93.31 626 ASP A N 1
ATOM 4943 C CA . ASP A 1 626 ? 15.740 -25.168 -6.089 1.00 93.31 626 ASP A CA 1
ATOM 4944 C C . ASP A 1 626 ? 14.811 -23.949 -6.233 1.00 93.31 626 ASP A C 1
ATOM 4946 O O . ASP A 1 626 ? 14.234 -23.501 -5.236 1.00 93.31 626 ASP A O 1
ATOM 4950 N N . TYR A 1 627 ? 14.679 -23.385 -7.437 1.00 90.25 627 TYR A N 1
ATOM 4951 C CA . TYR A 1 627 ? 13.831 -22.215 -7.696 1.00 90.25 627 TYR A CA 1
ATOM 4952 C C . TYR A 1 627 ? 12.700 -22.554 -8.667 1.00 90.25 627 TYR A C 1
ATOM 4954 O O . TYR A 1 627 ? 12.937 -23.087 -9.749 1.00 90.25 627 TYR A O 1
ATOM 4962 N N . ASP A 1 628 ? 11.473 -22.217 -8.272 1.00 87.62 628 ASP A N 1
ATOM 4963 C CA . ASP A 1 628 ? 10.283 -22.281 -9.115 1.00 87.62 628 ASP A CA 1
ATOM 4964 C C . ASP A 1 628 ? 9.849 -20.847 -9.493 1.00 87.62 628 ASP A C 1
ATOM 4966 O O . ASP A 1 628 ? 9.344 -20.116 -8.627 1.00 87.62 628 ASP A O 1
ATOM 4970 N N . PRO A 1 629 ? 10.043 -20.423 -10.759 1.00 82.44 629 PRO A N 1
ATOM 4971 C CA . PRO A 1 629 ? 9.686 -19.081 -11.215 1.00 82.44 629 PRO A CA 1
ATOM 4972 C C . PRO A 1 629 ? 8.174 -18.851 -11.330 1.00 82.44 629 PRO A C 1
ATOM 4974 O O . PRO A 1 629 ? 7.723 -17.718 -11.170 1.00 82.44 629 PRO A O 1
ATOM 4977 N N . GLU A 1 630 ? 7.363 -19.888 -11.559 1.00 82.75 630 GLU A N 1
ATOM 4978 C CA . GLU A 1 630 ? 5.900 -19.747 -11.610 1.00 82.75 630 GLU A CA 1
ATOM 4979 C C . GLU A 1 630 ? 5.318 -19.582 -10.202 1.00 82.75 630 GLU A C 1
ATOM 4981 O O . GLU A 1 630 ? 4.374 -18.818 -9.980 1.00 82.75 630 GLU A O 1
ATOM 4986 N N . ALA A 1 631 ? 5.906 -20.274 -9.224 1.00 84.06 631 ALA A N 1
ATOM 4987 C CA . ALA A 1 631 ? 5.562 -20.127 -7.817 1.00 84.06 631 ALA A CA 1
ATOM 4988 C C . ALA A 1 631 ? 6.237 -18.925 -7.136 1.00 84.06 631 ALA A C 1
ATOM 4990 O O . ALA A 1 631 ? 5.839 -18.585 -6.016 1.00 84.06 631 ALA A O 1
ATOM 4991 N N . GLN A 1 632 ? 7.235 -18.303 -7.779 1.00 92.56 632 GLN A N 1
ATOM 4992 C CA . GLN A 1 632 ? 8.093 -17.261 -7.202 1.00 92.56 632 GLN A CA 1
ATOM 4993 C C . GLN A 1 632 ? 8.728 -17.715 -5.877 1.00 92.56 632 GLN A C 1
ATOM 4995 O O . GLN A 1 632 ? 8.763 -16.967 -4.896 1.00 92.56 632 GLN A O 1
ATOM 5000 N N . LEU A 1 633 ? 9.186 -18.971 -5.818 1.00 93.81 633 LEU A N 1
ATOM 5001 C CA . LEU A 1 633 ? 9.598 -19.623 -4.575 1.00 93.81 633 LEU A CA 1
ATOM 5002 C C . LEU A 1 633 ? 10.953 -20.318 -4.721 1.00 93.81 633 LEU A C 1
ATOM 5004 O O . LEU A 1 633 ? 11.106 -21.262 -5.491 1.00 93.81 633 LEU A O 1
ATOM 5008 N N . LEU A 1 634 ? 11.923 -19.881 -3.922 1.00 96.00 634 LEU A N 1
ATOM 5009 C CA . LEU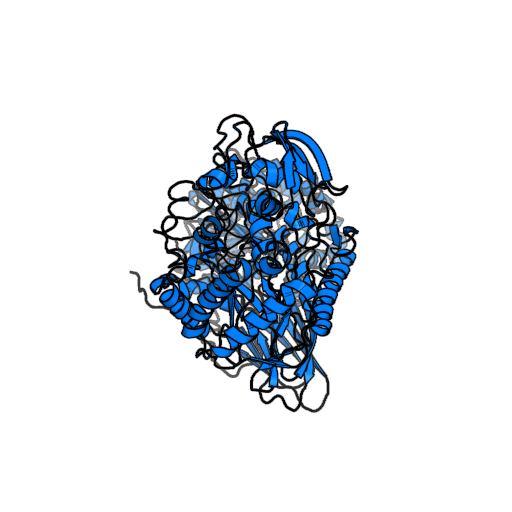 A 1 634 ? 13.216 -20.534 -3.756 1.00 96.00 634 LEU A CA 1
ATOM 5010 C C . LEU A 1 634 ? 13.183 -21.406 -2.499 1.00 96.00 634 LEU A C 1
ATOM 5012 O O . LEU A 1 634 ? 12.949 -20.914 -1.394 1.00 96.00 634 LEU A O 1
ATOM 5016 N N . THR A 1 635 ? 13.429 -22.704 -2.659 1.00 96.81 635 THR A N 1
ATOM 5017 C CA . THR A 1 635 ? 13.515 -23.675 -1.561 1.00 96.81 635 THR A CA 1
ATOM 5018 C C . THR A 1 635 ? 14.977 -23.963 -1.254 1.00 96.81 635 THR A C 1
ATOM 5020 O O . THR A 1 635 ? 15.721 -24.391 -2.131 1.00 96.81 635 THR A O 1
ATOM 5023 N N . TYR A 1 636 ? 15.401 -23.728 -0.013 1.00 96.38 636 TYR A N 1
ATOM 5024 C CA . TYR A 1 636 ? 16.788 -23.865 0.421 1.00 96.38 636 TYR A CA 1
ATOM 5025 C C . TYR A 1 636 ? 16.980 -25.025 1.404 1.00 96.38 636 TYR A C 1
ATOM 5027 O O . TYR A 1 636 ? 16.338 -25.097 2.457 1.00 96.38 636 TYR A O 1
ATOM 5035 N N . HIS A 1 637 ? 17.927 -25.904 1.076 1.00 94.94 637 HIS A N 1
ATOM 5036 C CA . HIS A 1 637 ? 18.346 -27.038 1.889 1.00 94.94 637 HIS A CA 1
ATOM 5037 C C . HIS A 1 637 ? 19.755 -26.791 2.433 1.00 94.94 637 HIS A C 1
ATOM 5039 O O . HIS A 1 637 ? 20.745 -26.979 1.719 1.00 94.94 637 HIS A O 1
ATOM 5045 N N . HIS A 1 638 ? 19.832 -26.390 3.701 1.00 90.88 638 HIS A N 1
ATOM 5046 C CA . HIS A 1 638 ? 21.092 -26.182 4.410 1.00 90.88 638 HIS A CA 1
ATOM 5047 C C . HIS A 1 638 ? 21.771 -27.509 4.783 1.00 90.88 638 HIS A C 1
ATOM 5049 O O . HIS A 1 638 ? 21.152 -28.577 4.780 1.00 90.88 638 HIS A O 1
ATOM 5055 N N . THR A 1 639 ? 23.056 -27.448 5.126 1.00 89.62 639 THR A N 1
ATOM 5056 C CA . THR A 1 639 ? 23.791 -28.570 5.718 1.00 89.62 639 THR A CA 1
ATOM 5057 C C . THR A 1 639 ? 23.877 -28.413 7.233 1.00 89.62 639 THR A C 1
ATOM 5059 O O . THR A 1 639 ? 23.938 -27.306 7.750 1.00 89.62 639 THR A O 1
ATOM 5062 N N . ALA A 1 640 ? 23.983 -29.519 7.968 1.00 86.56 640 ALA A N 1
ATOM 5063 C CA . ALA A 1 640 ? 24.218 -29.471 9.415 1.00 86.56 640 ALA A CA 1
ATOM 5064 C C . ALA A 1 640 ? 25.687 -29.151 9.791 1.00 86.56 640 ALA A C 1
ATOM 5066 O O . ALA A 1 640 ? 26.072 -29.285 10.950 1.00 86.56 640 ALA A O 1
ATOM 5067 N N . ALA A 1 641 ? 26.541 -28.791 8.822 1.00 88.25 641 ALA A N 1
ATOM 5068 C CA . ALA A 1 641 ? 27.975 -28.589 9.043 1.00 88.25 641 ALA A CA 1
ATOM 5069 C C . ALA A 1 641 ? 28.310 -27.236 9.695 1.00 88.25 641 ALA A C 1
ATOM 5071 O O . ALA A 1 641 ? 29.398 -27.079 10.248 1.00 88.25 641 ALA A O 1
ATOM 5072 N N . GLN A 1 642 ? 27.389 -26.271 9.644 1.00 91.12 642 GLN A N 1
ATOM 5073 C CA . GLN A 1 642 ? 27.533 -24.959 10.269 1.00 91.12 642 GLN A CA 1
ATOM 5074 C C . GLN A 1 642 ? 26.235 -24.520 10.942 1.00 91.12 642 GLN A C 1
ATOM 5076 O O . GLN A 1 642 ? 25.154 -24.950 10.557 1.00 91.12 642 GLN A O 1
ATOM 5081 N N . ALA A 1 643 ? 26.354 -23.684 11.974 1.00 91.00 643 ALA A N 1
ATOM 5082 C CA . ALA A 1 643 ? 25.217 -23.263 12.792 1.00 91.00 643 ALA A CA 1
ATOM 5083 C C . ALA A 1 643 ? 24.388 -22.135 12.160 1.00 91.00 643 ALA A C 1
ATOM 5085 O O . ALA A 1 643 ? 23.205 -22.011 12.457 1.00 91.00 643 ALA A O 1
ATOM 5086 N N . GLU A 1 644 ? 25.005 -21.304 11.319 1.00 96.38 644 GLU A N 1
ATOM 5087 C CA . GLU A 1 644 ? 24.377 -20.143 10.692 1.00 96.38 644 GLU A CA 1
ATOM 5088 C C . GLU A 1 644 ? 24.577 -20.201 9.178 1.00 96.38 644 GLU A C 1
ATOM 5090 O O . GLU A 1 644 ? 25.663 -20.536 8.703 1.00 96.38 644 GLU A O 1
ATOM 5095 N N . HIS A 1 645 ? 23.525 -19.863 8.439 1.00 96.94 645 HIS A N 1
ATOM 5096 C CA . HIS A 1 645 ? 23.463 -19.943 6.985 1.00 96.94 645 HIS A CA 1
ATOM 5097 C C . HIS A 1 645 ? 23.196 -18.560 6.407 1.00 96.94 645 HIS A C 1
ATOM 5099 O O . HIS A 1 645 ? 22.479 -17.758 7.007 1.00 96.94 645 HIS A O 1
ATOM 5105 N N . THR A 1 646 ? 23.773 -18.278 5.242 1.00 97.81 646 THR A N 1
ATOM 5106 C CA . THR A 1 646 ? 23.587 -17.027 4.503 1.00 97.81 646 THR A CA 1
ATOM 5107 C C . THR A 1 646 ? 23.179 -17.330 3.070 1.00 97.81 646 THR A C 1
ATOM 5109 O O . THR A 1 646 ? 23.778 -18.184 2.416 1.00 97.81 646 THR A O 1
ATOM 5112 N N . ILE A 1 647 ? 22.162 -16.616 2.597 1.00 98.25 647 ILE A N 1
ATOM 5113 C CA . ILE A 1 647 ? 21.668 -16.663 1.222 1.00 98.25 647 ILE A CA 1
ATOM 5114 C C . ILE A 1 647 ? 21.708 -15.239 0.679 1.00 98.25 647 ILE A C 1
ATOM 5116 O O . ILE A 1 647 ? 21.149 -14.335 1.306 1.00 98.25 647 ILE A O 1
ATOM 5120 N N . THR A 1 648 ? 22.331 -15.060 -0.480 1.00 98.00 648 THR A N 1
ATOM 5121 C CA . THR A 1 648 ? 22.331 -13.800 -1.227 1.00 98.00 648 THR A CA 1
ATOM 5122 C C . THR A 1 648 ? 21.664 -14.033 -2.574 1.00 98.00 648 THR A C 1
ATOM 5124 O O . THR A 1 648 ? 22.030 -14.958 -3.296 1.00 98.00 648 THR A O 1
ATOM 5127 N N . ILE A 1 649 ? 20.678 -13.207 -2.905 1.00 96.69 649 ILE A N 1
ATOM 5128 C CA . ILE A 1 649 ? 19.973 -13.213 -4.184 1.00 96.69 649 ILE A CA 1
ATOM 5129 C C . ILE A 1 649 ? 20.261 -11.893 -4.898 1.00 96.69 649 ILE A C 1
ATOM 5131 O O . ILE A 1 649 ? 20.101 -10.825 -4.306 1.00 96.69 649 ILE A O 1
ATOM 5135 N N . THR A 1 650 ? 20.655 -11.962 -6.165 1.00 93.06 650 THR A N 1
ATOM 5136 C CA . THR A 1 650 ? 20.988 -10.809 -7.012 1.00 93.06 650 THR A CA 1
ATOM 5137 C C . THR A 1 650 ? 20.203 -10.850 -8.320 1.00 93.06 650 THR A C 1
ATOM 5139 O O . THR A 1 650 ? 19.776 -11.909 -8.783 1.00 93.06 650 THR A O 1
ATOM 5142 N N . ARG A 1 651 ? 19.989 -9.676 -8.921 1.00 85.38 651 ARG A N 1
ATOM 5143 C CA . ARG A 1 651 ? 19.484 -9.564 -10.293 1.00 85.38 651 ARG A CA 1
ATOM 5144 C C . ARG A 1 651 ? 20.662 -9.717 -11.251 1.00 85.38 651 ARG A C 1
ATOM 5146 O O . ARG A 1 651 ? 21.662 -9.016 -11.106 1.00 85.38 651 ARG A O 1
ATOM 5153 N N . GLU A 1 652 ? 20.548 -10.620 -12.217 1.00 80.19 652 GLU A N 1
ATOM 5154 C CA . GLU A 1 652 ? 21.556 -10.809 -13.266 1.00 80.19 652 GLU A CA 1
ATOM 5155 C C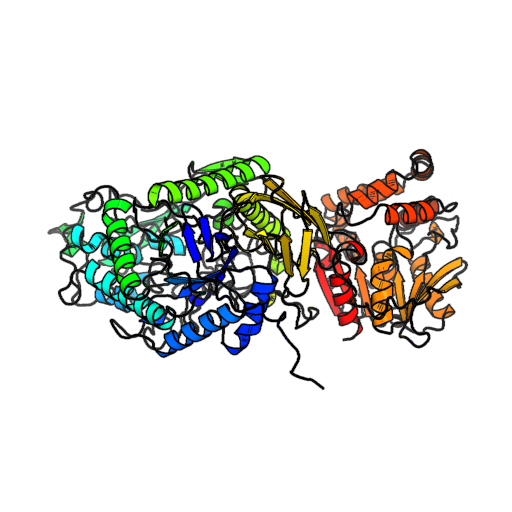 . GLU A 1 652 ? 20.972 -10.463 -14.640 1.00 80.19 652 GLU A C 1
ATOM 5157 O O . GLU A 1 652 ? 19.795 -10.697 -14.902 1.00 80.19 652 GLU A O 1
ATOM 5162 N N . HIS A 1 653 ? 21.797 -9.905 -15.530 1.00 58.22 653 HIS A N 1
ATOM 5163 C CA . HIS A 1 653 ? 21.423 -9.632 -16.919 1.00 58.22 653 HIS A CA 1
ATOM 5164 C C . HIS A 1 653 ? 22.059 -10.686 -17.833 1.00 58.22 653 HIS A C 1
ATOM 5166 O O . HIS A 1 653 ? 23.226 -10.574 -18.211 1.00 58.22 653 HIS A O 1
ATOM 5172 N N . GLY A 1 654 ? 21.293 -11.719 -18.186 1.00 48.53 654 GLY A N 1
ATOM 5173 C CA . GLY A 1 654 ? 21.717 -12.814 -19.064 1.00 48.53 654 GLY A CA 1
ATOM 5174 C C . GLY A 1 654 ? 20.636 -13.896 -19.162 1.00 48.53 654 GLY A C 1
ATOM 5175 O O . GLY A 1 654 ? 19.732 -13.915 -18.331 1.00 48.53 654 GLY A O 1
ATOM 5176 N N . PRO A 1 655 ? 20.664 -14.791 -20.171 1.00 38.44 655 PRO A N 1
ATOM 5177 C CA . PRO A 1 655 ? 19.777 -15.949 -20.157 1.00 38.44 655 PRO A CA 1
ATOM 5178 C C . PRO A 1 655 ? 20.039 -16.732 -18.868 1.00 38.44 655 PRO A C 1
ATOM 5180 O O . PRO A 1 655 ? 21.196 -16.996 -18.555 1.00 38.44 655 PRO A O 1
ATOM 5183 N N . ALA A 1 656 ? 18.979 -17.061 -18.128 1.00 34.88 656 ALA A N 1
ATOM 5184 C CA . ALA A 1 656 ? 19.041 -17.812 -16.880 1.00 34.88 656 ALA A CA 1
ATOM 5185 C C . ALA A 1 656 ? 19.684 -19.197 -17.096 1.00 34.88 656 ALA A C 1
ATOM 5187 O O . ALA A 1 656 ? 19.004 -20.204 -17.276 1.00 34.88 656 ALA A O 1
ATOM 5188 N N . GLU A 1 657 ? 21.009 -19.261 -17.105 1.00 36.81 657 GLU A N 1
ATOM 5189 C CA . GLU A 1 657 ? 21.758 -20.482 -16.877 1.00 36.81 657 GLU A CA 1
ATOM 5190 C C . GLU A 1 657 ? 22.178 -20.474 -15.414 1.00 36.81 657 GLU A C 1
ATOM 5192 O O . GLU A 1 657 ? 23.123 -19.785 -15.048 1.00 36.81 657 GLU A O 1
ATOM 5197 N N . VAL A 1 658 ? 21.452 -21.248 -14.599 1.00 33.28 658 VAL A N 1
ATOM 5198 C CA . VAL A 1 658 ? 21.947 -22.175 -13.559 1.00 33.28 658 VAL A CA 1
ATOM 5199 C C . VAL A 1 658 ? 20.813 -22.440 -12.544 1.00 33.28 658 VAL A C 1
ATOM 5201 O O . VAL A 1 658 ? 20.201 -21.523 -12.012 1.00 33.28 658 VAL A O 1
ATOM 5204 N N . LEU A 1 659 ? 20.572 -23.737 -12.286 1.00 32.69 659 LEU A N 1
ATOM 5205 C CA . LEU A 1 659 ? 19.639 -24.363 -11.318 1.00 32.69 659 LEU A CA 1
ATOM 5206 C C . LEU A 1 659 ? 18.224 -24.769 -11.790 1.00 32.69 659 LEU A C 1
ATOM 5208 O O . LEU A 1 659 ? 17.250 -24.562 -11.079 1.00 32.69 659 LEU A O 1
ATOM 5212 N N . ALA A 1 660 ? 18.117 -25.486 -12.912 1.00 25.39 660 ALA A N 1
ATOM 5213 C CA . ALA A 1 660 ? 17.197 -26.630 -13.041 1.00 25.39 660 ALA A CA 1
ATOM 5214 C C . ALA A 1 660 ? 17.622 -27.516 -14.226 1.00 25.39 660 ALA A C 1
ATOM 5216 O O . ALA A 1 660 ? 18.066 -27.021 -15.259 1.00 25.39 660 ALA A O 1
ATOM 5217 N N . GLY A 1 661 ? 17.511 -28.840 -14.074 1.00 24.83 661 GLY A N 1
ATOM 5218 C CA . GLY A 1 661 ? 17.713 -29.813 -15.155 1.00 24.83 661 GLY A CA 1
ATOM 5219 C C . GLY A 1 661 ? 16.769 -29.595 -16.352 1.00 24.83 661 GLY A C 1
ATOM 5220 O O . GLY A 1 661 ? 15.856 -28.775 -16.286 1.00 24.83 661 GLY A O 1
ATOM 5221 N N . PRO A 1 662 ? 16.980 -30.315 -17.469 1.00 23.25 662 PRO A N 1
ATOM 5222 C CA . PRO A 1 662 ? 16.640 -29.844 -18.802 1.00 23.25 662 PRO A CA 1
ATOM 5223 C C . PRO A 1 662 ? 15.130 -29.837 -19.037 1.00 23.25 662 PRO A C 1
ATOM 5225 O O . PRO A 1 662 ? 14.549 -30.825 -19.485 1.00 23.25 662 PRO A O 1
ATOM 5228 N N . ILE A 1 663 ? 14.512 -28.679 -18.849 1.00 24.58 663 ILE A N 1
ATOM 5229 C CA . ILE A 1 663 ? 13.484 -28.245 -19.784 1.00 24.58 663 ILE A CA 1
ATOM 5230 C C . ILE A 1 663 ? 14.268 -27.739 -20.985 1.00 24.58 663 ILE A C 1
ATOM 5232 O O . ILE A 1 663 ? 14.955 -26.723 -20.915 1.00 24.58 663 ILE A O 1
ATOM 5236 N N . GLN A 1 664 ? 14.234 -28.503 -22.077 1.00 23.67 664 GLN A N 1
ATOM 5237 C CA . GLN A 1 664 ? 14.670 -27.989 -23.364 1.00 23.67 664 GLN A CA 1
ATOM 5238 C C . GLN A 1 664 ? 13.869 -26.715 -23.621 1.00 23.67 664 GLN A C 1
ATOM 5240 O O . GLN A 1 664 ? 12.682 -26.781 -23.939 1.00 23.67 664 GLN A O 1
ATOM 5245 N N . THR A 1 665 ? 14.518 -25.561 -23.492 1.00 27.66 665 THR A N 1
ATOM 5246 C CA . THR A 1 665 ? 14.071 -24.348 -24.155 1.00 27.66 665 THR A CA 1
ATOM 5247 C C . THR A 1 665 ? 14.120 -24.665 -25.641 1.00 27.66 665 THR A C 1
ATOM 5249 O O . THR A 1 665 ? 15.148 -24.589 -26.315 1.00 27.66 665 THR A O 1
ATOM 5252 N N . SER A 1 666 ? 12.995 -25.135 -26.172 1.00 25.50 666 SER A N 1
ATOM 5253 C CA . SER A 1 666 ? 12.803 -25.181 -27.604 1.00 25.50 666 SER A CA 1
ATOM 5254 C C . SER A 1 666 ? 12.943 -23.744 -28.098 1.00 25.50 666 SER A C 1
ATOM 5256 O O . SER A 1 666 ? 12.050 -22.921 -27.912 1.00 25.50 666 SER A O 1
ATOM 5258 N N . SER A 1 667 ? 14.089 -23.486 -28.723 1.00 33.09 667 SER A N 1
ATOM 5259 C CA . SER A 1 667 ? 14.478 -22.288 -29.459 1.00 33.09 667 SER A CA 1
ATOM 5260 C C . SER A 1 667 ? 15.091 -21.121 -28.662 1.00 33.09 667 SER A C 1
ATOM 5262 O O . SER A 1 667 ? 14.585 -20.003 -28.635 1.00 33.09 667 SER A O 1
ATOM 5264 N N . GLY A 1 668 ? 16.366 -21.289 -28.303 1.00 34.00 668 GLY A N 1
ATOM 5265 C CA . GLY A 1 668 ? 17.361 -20.397 -28.904 1.00 34.00 668 GLY A CA 1
ATOM 5266 C C . GLY A 1 668 ? 17.246 -20.510 -30.427 1.00 34.00 668 GLY A C 1
ATOM 5267 O O . GLY A 1 668 ? 17.981 -21.262 -31.064 1.00 34.00 668 GLY A O 1
ATOM 5268 N N . ALA A 1 669 ? 16.231 -19.872 -31.015 1.00 35.78 669 ALA A N 1
ATOM 5269 C CA . ALA A 1 669 ? 16.166 -19.726 -32.452 1.00 35.78 669 ALA A CA 1
ATOM 5270 C C . ALA A 1 669 ? 17.367 -18.862 -32.813 1.00 35.78 669 ALA A C 1
ATOM 5272 O O . ALA A 1 669 ? 17.414 -17.669 -32.518 1.00 35.78 669 ALA A O 1
ATOM 5273 N N . ASN A 1 670 ? 18.373 -19.518 -33.376 1.00 46.06 670 ASN A N 1
ATOM 5274 C CA . ASN A 1 670 ? 19.526 -18.890 -33.981 1.00 46.06 670 ASN A CA 1
ATOM 5275 C C . ASN A 1 670 ? 18.999 -18.130 -35.209 1.00 46.06 670 ASN A C 1
ATOM 5277 O O . ASN A 1 670 ? 19.024 -18.644 -36.325 1.00 46.06 670 ASN A O 1
ATOM 5281 N N . TYR A 1 671 ? 18.388 -16.963 -34.998 1.00 62.44 671 TYR A N 1
ATOM 5282 C CA . TYR A 1 671 ? 18.032 -16.072 -36.091 1.00 62.44 671 TYR A CA 1
ATOM 5283 C C . TYR A 1 671 ? 19.342 -15.435 -36.552 1.00 62.44 671 TYR A C 1
ATOM 5285 O O . TYR A 1 671 ? 19.993 -14.759 -35.752 1.00 62.44 671 TYR A O 1
ATOM 5293 N N . PRO A 1 672 ? 19.783 -15.683 -37.794 1.00 80.38 672 PRO A N 1
ATOM 5294 C CA . PRO A 1 672 ? 21.029 -15.113 -38.271 1.00 80.38 672 PRO A CA 1
ATOM 5295 C C . PRO A 1 672 ? 20.908 -13.586 -38.284 1.00 80.38 672 PRO A C 1
ATOM 5297 O O . PRO A 1 672 ? 19.968 -13.039 -38.858 1.00 80.38 672 PRO A O 1
ATOM 5300 N N . LEU A 1 673 ? 21.858 -12.905 -37.641 1.00 91.44 673 LEU A N 1
ATOM 5301 C CA . LEU A 1 673 ? 22.040 -11.468 -37.815 1.00 91.44 673 LEU A CA 1
ATOM 5302 C C . LEU A 1 673 ? 22.758 -11.243 -39.148 1.00 91.44 673 LEU A C 1
ATOM 5304 O O . LEU A 1 673 ? 23.897 -11.674 -39.340 1.00 91.44 673 LEU A O 1
ATOM 5308 N N . GLU A 1 674 ? 22.082 -10.586 -40.081 1.00 95.00 674 GLU A N 1
ATOM 5309 C CA . GLU A 1 674 ? 22.627 -10.234 -41.388 1.00 95.00 674 GLU A CA 1
ATOM 5310 C C . GLU A 1 674 ? 23.298 -8.862 -41.281 1.00 95.00 674 GLU A C 1
ATOM 5312 O O . GLU A 1 674 ? 22.653 -7.866 -40.963 1.00 95.00 674 GLU A O 1
ATOM 5317 N N . HIS A 1 675 ? 24.605 -8.798 -41.530 1.00 96.94 675 HIS A N 1
ATOM 5318 C CA . HIS A 1 675 ? 25.350 -7.541 -41.533 1.00 96.94 675 HIS A CA 1
ATOM 5319 C C . HIS A 1 675 ? 25.555 -7.056 -42.967 1.00 96.94 675 HIS A C 1
ATOM 5321 O O . HIS A 1 675 ? 26.272 -7.690 -43.743 1.00 96.94 675 HIS A O 1
ATOM 5327 N N . GLU A 1 676 ? 24.987 -5.902 -43.299 1.00 97.00 676 GLU A N 1
ATOM 5328 C CA . GLU A 1 676 ? 25.080 -5.296 -44.626 1.00 97.00 676 GLU A CA 1
ATOM 5329 C C . GLU A 1 676 ? 25.706 -3.899 -44.583 1.00 97.00 676 GLU A C 1
ATOM 5331 O O . GLU A 1 676 ? 25.696 -3.215 -43.561 1.00 97.00 676 GLU A O 1
ATOM 5336 N N . PHE A 1 677 ? 26.258 -3.468 -45.718 1.00 98.19 677 PHE A N 1
ATOM 5337 C CA . PHE A 1 677 ? 26.757 -2.109 -45.919 1.00 98.19 677 PHE A CA 1
ATOM 5338 C C . PHE A 1 677 ? 25.921 -1.428 -46.996 1.00 98.19 677 PHE A C 1
ATOM 5340 O O . PHE A 1 677 ? 26.065 -1.712 -48.186 1.00 98.19 677 PHE A O 1
ATOM 5347 N N . ILE A 1 678 ? 25.046 -0.523 -46.574 1.00 97.88 678 ILE A N 1
ATOM 5348 C CA . ILE A 1 678 ? 24.030 0.084 -47.429 1.00 97.88 678 ILE A CA 1
ATOM 5349 C C . ILE A 1 678 ? 24.404 1.533 -47.704 1.00 97.88 678 ILE A C 1
ATOM 5351 O O . ILE A 1 678 ? 24.635 2.334 -46.796 1.00 97.88 678 ILE A O 1
ATOM 5355 N N . ARG A 1 679 ? 24.470 1.887 -48.988 1.00 97.75 679 ARG A N 1
ATOM 5356 C CA . ARG A 1 679 ? 24.781 3.249 -49.420 1.00 97.75 679 ARG A CA 1
ATOM 5357 C C . ARG A 1 679 ? 23.510 4.093 -49.466 1.00 97.75 679 ARG A C 1
ATOM 5359 O O . ARG A 1 679 ? 22.607 3.805 -50.241 1.00 97.75 679 ARG A O 1
ATOM 5366 N N . THR A 1 680 ? 23.487 5.185 -48.711 1.00 95.69 680 THR A N 1
ATOM 5367 C CA . THR A 1 680 ? 22.374 6.141 -48.654 1.00 95.69 680 THR A CA 1
ATOM 5368 C C . THR A 1 680 ? 22.899 7.560 -48.418 1.00 95.69 680 THR A C 1
ATOM 5370 O O . THR A 1 680 ? 23.910 7.746 -47.750 1.00 95.69 680 THR A O 1
ATOM 5373 N N . ASN A 1 681 ? 22.287 8.579 -49.032 1.00 92.88 681 ASN A N 1
ATOM 5374 C CA . ASN A 1 681 ? 22.601 10.010 -48.834 1.00 92.88 681 ASN A CA 1
ATOM 5375 C C . ASN A 1 681 ? 24.093 10.402 -48.797 1.00 92.88 681 ASN A C 1
ATOM 5377 O O . ASN A 1 681 ? 24.503 11.323 -48.082 1.00 92.88 681 ASN A O 1
ATOM 5381 N N . GLY A 1 682 ? 24.917 9.728 -49.603 1.00 93.19 682 GLY A N 1
ATOM 5382 C CA . GLY A 1 682 ? 26.351 10.007 -49.705 1.00 93.19 682 GLY A CA 1
ATOM 5383 C C . GLY A 1 682 ? 27.218 9.399 -48.597 1.00 93.19 682 GLY A C 1
ATOM 5384 O O . GLY A 1 682 ? 28.392 9.754 -48.522 1.00 93.19 682 GLY A O 1
ATOM 5385 N N . VAL A 1 683 ? 26.671 8.493 -47.784 1.00 96.50 683 VAL A N 1
ATOM 5386 C CA . VAL A 1 683 ? 27.386 7.675 -46.794 1.00 96.50 683 VAL A CA 1
ATOM 5387 C C . VAL A 1 683 ? 27.080 6.190 -47.002 1.00 96.50 683 VAL A C 1
ATOM 5389 O O . VAL A 1 683 ? 26.074 5.824 -47.610 1.00 96.50 683 VAL A O 1
ATOM 5392 N N . THR A 1 684 ? 27.966 5.328 -46.520 1.00 98.25 684 THR A N 1
ATOM 5393 C CA . THR A 1 684 ? 27.732 3.890 -46.380 1.00 98.25 684 THR A CA 1
ATOM 5394 C C . THR A 1 684 ? 27.488 3.591 -44.909 1.00 98.25 684 THR A C 1
ATOM 5396 O O . THR A 1 684 ? 28.333 3.894 -44.061 1.00 98.25 684 THR A O 1
ATOM 5399 N N . LEU A 1 685 ? 26.321 3.031 -44.606 1.00 98.31 685 LEU A N 1
ATOM 5400 C CA . LEU A 1 685 ? 25.938 2.635 -43.259 1.00 98.31 685 LEU A CA 1
ATOM 5401 C C . LEU A 1 685 ? 26.098 1.127 -43.111 1.00 98.31 685 LEU A C 1
ATOM 5403 O O . LEU A 1 685 ? 25.652 0.372 -43.973 1.00 98.31 685 LEU A O 1
ATOM 5407 N N . HIS A 1 686 ? 26.726 0.697 -42.024 1.00 98.50 686 HIS A N 1
ATOM 5408 C CA . HIS A 1 686 ? 26.606 -0.674 -41.554 1.00 98.50 686 HIS A CA 1
ATOM 5409 C C . HIS A 1 686 ? 25.215 -0.860 -40.948 1.00 98.50 686 HIS A C 1
ATOM 5411 O O . HIS A 1 686 ? 24.750 -0.010 -40.188 1.00 98.50 686 HIS A O 1
ATOM 5417 N N . VAL A 1 687 ? 24.535 -1.939 -41.320 1.00 98.38 687 VAL A N 1
ATOM 5418 C CA . VAL A 1 687 ? 23.161 -2.224 -40.906 1.00 98.38 687 VAL A CA 1
ATOM 5419 C C . VAL A 1 687 ? 23.051 -3.685 -40.513 1.00 98.38 687 VAL A C 1
ATOM 5421 O O . VAL A 1 687 ? 23.518 -4.565 -41.235 1.00 98.38 687 VAL A O 1
ATOM 5424 N N . VAL A 1 688 ? 22.430 -3.932 -39.365 1.00 98.12 688 VAL A N 1
ATOM 5425 C CA . VAL A 1 688 ? 22.049 -5.270 -38.920 1.00 98.12 688 VAL A CA 1
ATOM 5426 C C . VAL A 1 688 ? 20.591 -5.507 -39.271 1.00 98.12 688 VAL A C 1
ATOM 5428 O O . VAL A 1 688 ? 19.722 -4.725 -38.882 1.00 98.12 688 VAL A O 1
ATOM 5431 N N . LEU A 1 689 ? 20.331 -6.577 -40.014 1.00 97.69 689 LEU A N 1
ATOM 5432 C CA . LEU A 1 689 ? 18.996 -7.031 -40.369 1.00 97.69 689 LEU A CA 1
ATOM 5433 C C . LEU A 1 689 ? 18.699 -8.356 -39.660 1.00 97.69 689 LEU A C 1
ATOM 5435 O O . LEU A 1 689 ? 19.569 -9.221 -39.547 1.00 97.69 689 LEU A O 1
ATOM 5439 N N . ALA A 1 690 ? 17.467 -8.518 -39.182 1.00 95.88 690 ALA A N 1
ATOM 5440 C CA . ALA A 1 690 ? 17.016 -9.752 -38.546 1.00 95.88 690 ALA A CA 1
ATOM 5441 C C . ALA A 1 690 ? 15.519 -9.995 -38.786 1.00 95.88 690 ALA A C 1
ATOM 5443 O O . ALA A 1 690 ? 14.747 -9.052 -38.962 1.00 95.88 690 ALA A O 1
ATOM 5444 N N . GLY A 1 691 ? 15.103 -11.263 -38.762 1.00 94.25 691 GLY A N 1
ATOM 5445 C CA . GLY A 1 691 ? 13.704 -11.669 -38.937 1.00 94.25 691 GLY A CA 1
ATOM 5446 C C . GLY A 1 691 ? 13.268 -11.876 -40.395 1.00 94.25 691 GLY A C 1
ATOM 5447 O O . GLY A 1 691 ? 14.092 -11.748 -41.308 1.00 94.25 691 GLY A O 1
ATOM 5448 N N . PRO A 1 692 ? 11.992 -12.246 -40.619 1.00 92.50 692 PRO A N 1
ATOM 5449 C CA . PRO A 1 692 ? 11.474 -12.657 -41.927 1.00 92.50 692 PRO A CA 1
ATOM 5450 C C . PRO A 1 692 ? 11.630 -11.565 -42.990 1.00 92.50 692 PRO A C 1
ATOM 5452 O O . PRO A 1 692 ? 11.358 -10.401 -42.715 1.00 92.50 692 PRO A O 1
ATOM 5455 N N . GLN A 1 693 ? 12.046 -11.922 -44.211 1.00 91.12 693 GLN A N 1
ATOM 5456 C CA . GLN A 1 693 ? 12.233 -10.953 -45.307 1.00 91.12 693 GLN A CA 1
ATOM 5457 C C . GLN A 1 693 ? 10.930 -10.258 -45.733 1.00 91.12 693 GLN A C 1
ATOM 5459 O O . GLN A 1 693 ? 10.970 -9.137 -46.228 1.00 91.12 693 GLN A O 1
ATOM 5464 N N . ASP A 1 694 ? 9.792 -10.921 -45.546 1.00 91.62 694 ASP A N 1
ATOM 5465 C CA . ASP A 1 694 ? 8.438 -10.423 -45.793 1.00 91.62 694 ASP A CA 1
ATOM 5466 C C . ASP A 1 694 ? 7.772 -9.832 -44.537 1.00 91.62 694 ASP A C 1
ATOM 5468 O O . ASP A 1 694 ? 6.623 -9.389 -44.592 1.00 91.62 694 ASP A O 1
ATOM 5472 N N . GLY A 1 695 ? 8.491 -9.801 -43.410 1.00 93.31 695 GLY A N 1
ATOM 5473 C CA . GLY A 1 695 ? 8.033 -9.181 -42.174 1.00 93.31 695 GLY A CA 1
ATOM 5474 C C . GLY A 1 695 ? 7.884 -7.668 -42.322 1.00 93.31 695 GLY A C 1
ATOM 5475 O O . GLY A 1 695 ? 8.628 -7.011 -43.054 1.00 93.31 695 GLY A O 1
ATOM 5476 N N . GLN A 1 696 ? 6.935 -7.082 -41.591 1.00 95.88 696 GLN A N 1
ATOM 5477 C CA . GLN A 1 696 ? 6.759 -5.630 -41.589 1.00 95.88 696 GLN A CA 1
ATOM 5478 C C . GLN A 1 696 ? 8.028 -4.949 -41.031 1.00 95.88 696 GLN A C 1
ATOM 5480 O O . GLN A 1 696 ? 8.543 -5.390 -39.998 1.00 95.88 696 GLN A O 1
ATOM 5485 N N . PRO A 1 697 ? 8.564 -3.900 -41.684 1.00 98.06 697 PRO A N 1
ATOM 5486 C CA . PRO A 1 697 ? 9.841 -3.315 -41.288 1.00 98.06 697 PRO A CA 1
ATOM 5487 C C . PRO A 1 697 ? 9.725 -2.476 -40.007 1.00 98.06 697 PRO A C 1
ATOM 5489 O O . PRO A 1 697 ? 8.847 -1.616 -39.881 1.00 98.06 697 PRO A O 1
ATOM 5492 N N . VAL A 1 698 ? 10.666 -2.685 -39.084 1.00 98.56 698 VAL A N 1
ATOM 5493 C CA . VAL A 1 698 ? 10.860 -1.885 -37.866 1.00 98.56 698 VAL A CA 1
ATOM 5494 C C . VAL A 1 698 ? 12.288 -1.342 -37.858 1.00 98.56 698 VAL A C 1
ATOM 5496 O O . VAL A 1 698 ? 13.249 -2.107 -37.793 1.00 98.56 698 VAL A O 1
ATOM 5499 N N . LEU A 1 699 ? 12.427 -0.019 -37.926 1.00 98.75 699 LEU A N 1
ATOM 5500 C CA . LEU A 1 699 ? 13.707 0.684 -37.886 1.00 98.75 699 LEU A CA 1
ATOM 5501 C C . LEU A 1 699 ? 14.050 1.078 -36.444 1.00 98.75 699 LEU A C 1
ATOM 5503 O O . LEU A 1 699 ? 13.296 1.828 -35.826 1.00 98.75 699 LEU A O 1
ATOM 5507 N N . LEU A 1 700 ? 15.183 0.599 -35.925 1.00 98.69 700 LEU A N 1
ATOM 5508 C CA . LEU A 1 700 ? 15.673 0.901 -34.576 1.00 98.69 700 LEU A CA 1
ATOM 5509 C C . LEU A 1 700 ? 16.867 1.865 -34.636 1.00 98.69 700 LEU A C 1
ATOM 5511 O O . LEU A 1 700 ? 17.909 1.535 -35.201 1.00 98.69 700 LEU A O 1
ATOM 5515 N N . LEU A 1 701 ? 16.743 3.053 -34.043 1.00 98.44 701 LEU A N 1
ATOM 5516 C CA . LEU A 1 701 ? 17.787 4.082 -34.020 1.00 98.44 701 LEU A CA 1
ATOM 5517 C C . LEU A 1 701 ? 18.384 4.209 -32.612 1.00 98.44 701 LEU A C 1
ATOM 5519 O O . LEU A 1 701 ? 17.715 4.676 -31.694 1.00 98.44 701 LEU A O 1
ATOM 5523 N N . HIS A 1 702 ? 19.642 3.795 -32.444 1.00 96.75 702 HIS A N 1
ATOM 5524 C CA . HIS A 1 702 ? 20.358 3.823 -31.156 1.00 96.75 702 HIS A CA 1
ATOM 5525 C C . HIS A 1 702 ? 20.865 5.227 -30.764 1.00 96.75 702 HIS A C 1
ATOM 5527 O O . HIS A 1 702 ? 21.005 6.109 -31.612 1.00 96.75 702 HIS A O 1
ATOM 5533 N N . GLY A 1 703 ? 21.214 5.416 -29.493 1.00 89.81 703 GLY A N 1
ATOM 5534 C CA . GLY A 1 703 ? 21.721 6.674 -28.948 1.00 89.81 703 GLY A CA 1
ATOM 5535 C C . GLY A 1 703 ? 23.236 6.862 -28.957 1.00 89.81 703 GLY A C 1
ATOM 5536 O O . GLY A 1 703 ? 23.987 6.057 -29.515 1.00 89.81 703 GLY A O 1
ATOM 5537 N N . PHE A 1 704 ? 23.686 7.923 -28.283 1.00 86.12 704 PHE A N 1
ATOM 5538 C CA . PHE A 1 704 ? 25.060 8.097 -27.821 1.00 86.12 704 PHE A CA 1
ATOM 5539 C C . PHE A 1 704 ? 25.193 7.547 -26.390 1.00 86.12 704 PHE A C 1
ATOM 5541 O O . PHE A 1 704 ? 24.385 7.896 -25.541 1.00 86.12 704 PHE A O 1
ATOM 5548 N N . PRO A 1 705 ? 26.252 6.793 -26.052 1.00 86.19 705 PRO A N 1
ATOM 5549 C CA . PRO A 1 705 ? 27.372 6.379 -26.891 1.00 86.19 705 PRO A CA 1
ATOM 5550 C C . PRO A 1 705 ? 27.179 4.967 -27.487 1.00 86.19 705 PRO A C 1
ATOM 5552 O O . PRO A 1 705 ? 28.155 4.249 -27.679 1.00 86.19 705 PRO A O 1
ATOM 5555 N N . GLU A 1 706 ? 25.948 4.536 -27.760 1.00 90.19 706 GLU A N 1
ATOM 5556 C CA . GLU A 1 706 ? 25.648 3.178 -28.231 1.00 90.19 706 GLU A CA 1
ATOM 5557 C C . GLU A 1 706 ? 25.959 2.942 -29.724 1.00 90.19 706 GLU A C 1
ATOM 5559 O O . GLU A 1 706 ? 26.391 3.830 -30.461 1.00 90.19 706 GLU A O 1
ATOM 5564 N N . PHE A 1 707 ? 25.744 1.702 -30.166 1.00 94.75 707 PHE A N 1
ATOM 5565 C CA . PHE A 1 707 ? 25.710 1.263 -31.565 1.00 94.75 707 PHE A CA 1
ATOM 5566 C C . PHE A 1 707 ? 24.622 0.182 -31.715 1.00 94.75 707 PHE A C 1
ATOM 5568 O O . PHE A 1 707 ? 23.881 -0.037 -30.754 1.00 94.75 707 PHE A O 1
ATOM 5575 N N . TRP A 1 708 ? 24.494 -0.505 -32.862 1.00 95.88 708 TRP A N 1
ATOM 5576 C CA . TRP A 1 708 ? 23.395 -1.468 -33.098 1.00 95.88 708 TRP A CA 1
ATOM 5577 C C . TRP A 1 708 ? 23.162 -2.473 -31.948 1.00 95.88 708 TRP A C 1
ATOM 5579 O O . TRP A 1 708 ? 22.021 -2.850 -31.682 1.00 95.88 708 TRP A O 1
ATOM 5589 N N . TYR A 1 709 ? 24.230 -2.864 -31.239 1.00 94.50 709 TYR A N 1
ATOM 5590 C CA . TYR A 1 709 ? 24.205 -3.796 -30.105 1.00 94.50 709 TYR A CA 1
ATOM 5591 C C . TYR A 1 709 ? 23.347 -3.321 -28.921 1.00 94.50 709 TYR A C 1
ATOM 5593 O O . TYR A 1 709 ? 22.844 -4.153 -28.169 1.00 94.50 709 TYR A O 1
ATOM 5601 N N . GLY A 1 710 ? 23.104 -2.012 -28.784 1.00 93.19 710 GLY A N 1
ATOM 5602 C CA . GLY A 1 710 ? 22.215 -1.456 -27.754 1.00 93.19 710 GLY A CA 1
ATOM 5603 C C . GLY A 1 710 ? 20.790 -2.026 -27.803 1.00 93.19 710 GLY A C 1
ATOM 5604 O O . GLY A 1 710 ? 20.094 -2.047 -26.797 1.00 93.19 710 GLY A O 1
ATOM 5605 N N . TRP A 1 711 ? 20.377 -2.585 -28.945 1.00 95.69 711 TRP A N 1
ATOM 5606 C CA . TRP A 1 711 ? 19.067 -3.212 -29.144 1.00 95.69 711 TRP A CA 1
ATOM 5607 C C . TRP A 1 711 ? 19.049 -4.732 -28.913 1.00 95.69 711 TRP A C 1
ATOM 5609 O O . TRP A 1 711 ? 18.105 -5.407 -29.333 1.00 95.69 711 TRP A O 1
ATOM 5619 N N . LYS A 1 712 ? 20.075 -5.299 -28.261 1.00 92.31 712 LYS A N 1
ATOM 5620 C CA . LYS A 1 712 ? 20.234 -6.751 -28.046 1.00 92.31 712 LYS A CA 1
ATOM 5621 C C . LYS A 1 712 ? 19.016 -7.444 -27.421 1.00 92.31 712 LYS A C 1
ATOM 5623 O O . LYS A 1 712 ? 18.779 -8.610 -27.725 1.00 92.31 712 LYS A O 1
ATOM 5628 N N . TYR A 1 713 ? 18.221 -6.745 -26.607 1.00 90.75 713 TYR A N 1
ATOM 5629 C CA . TYR A 1 713 ? 17.011 -7.300 -25.988 1.00 90.75 713 TYR A CA 1
ATOM 5630 C C . TYR A 1 713 ? 15.747 -7.124 -26.848 1.00 90.75 713 TYR A C 1
ATOM 5632 O O . TYR A 1 713 ? 14.828 -7.942 -26.771 1.00 90.75 713 TYR A O 1
ATOM 5640 N N . GLN A 1 714 ? 15.691 -6.092 -27.693 1.00 95.12 714 GLN A N 1
ATOM 5641 C CA . GLN A 1 714 ? 14.527 -5.760 -28.527 1.00 95.12 714 GLN A CA 1
ATOM 5642 C C . GLN A 1 714 ? 14.537 -6.518 -29.858 1.00 95.12 714 GLN A C 1
ATOM 5644 O O . GLN A 1 714 ? 13.485 -6.978 -30.302 1.00 95.12 714 GLN A O 1
ATOM 5649 N N . ILE A 1 715 ? 15.711 -6.696 -30.481 1.00 95.44 715 ILE A N 1
ATOM 5650 C CA . ILE A 1 715 ? 15.866 -7.439 -31.745 1.00 95.44 715 ILE A CA 1
ATOM 5651 C C . ILE A 1 715 ? 15.214 -8.831 -31.664 1.00 95.44 715 ILE A C 1
ATOM 5653 O O . ILE A 1 715 ? 14.303 -9.096 -32.451 1.00 95.44 715 ILE A O 1
ATOM 5657 N N . PRO A 1 716 ? 15.599 -9.726 -30.728 1.00 91.44 716 PRO A N 1
ATOM 5658 C CA . PRO A 1 716 ? 15.031 -11.071 -30.684 1.00 91.44 716 PRO A CA 1
ATOM 5659 C C . PRO A 1 716 ? 13.533 -11.067 -30.357 1.00 91.44 716 PRO A C 1
ATOM 5661 O O . PRO A 1 716 ? 12.806 -11.939 -30.827 1.00 91.44 716 PRO A O 1
ATOM 5664 N N . TYR A 1 717 ? 13.054 -10.092 -29.581 1.00 90.94 717 TYR A N 1
ATOM 5665 C CA . TYR A 1 717 ? 11.635 -9.958 -29.265 1.00 90.94 717 TYR A CA 1
ATOM 5666 C C . TYR A 1 717 ? 10.802 -9.605 -30.505 1.00 90.94 717 TYR A C 1
ATOM 5668 O O . TYR A 1 717 ? 9.843 -10.306 -30.822 1.00 90.94 717 TYR A O 1
ATOM 5676 N N . LEU A 1 718 ? 11.206 -8.578 -31.254 1.00 94.38 718 LEU A N 1
ATOM 5677 C CA . LEU A 1 718 ? 10.515 -8.145 -32.470 1.00 94.38 718 LEU A CA 1
ATOM 5678 C C . LEU A 1 718 ? 10.560 -9.210 -33.574 1.00 94.38 718 LEU A C 1
ATOM 5680 O O . LEU A 1 718 ? 9.561 -9.428 -34.257 1.00 94.38 718 LEU A O 1
ATOM 5684 N N . VAL A 1 719 ? 11.679 -9.927 -33.710 1.00 94.12 719 VAL A N 1
ATOM 5685 C CA . VAL A 1 719 ? 11.790 -11.050 -34.654 1.00 94.12 719 VAL A CA 1
ATOM 5686 C C . VAL A 1 719 ? 10.794 -12.161 -34.317 1.00 94.12 719 VAL A C 1
ATOM 5688 O O . VAL A 1 719 ? 10.138 -12.680 -35.218 1.00 94.12 719 VAL A O 1
ATOM 5691 N N . ARG A 1 720 ? 10.621 -12.500 -33.030 1.00 90.81 720 ARG A N 1
ATOM 5692 C CA . ARG A 1 720 ? 9.613 -13.486 -32.596 1.00 90.81 720 ARG A CA 1
ATOM 5693 C C . ARG A 1 720 ? 8.178 -13.047 -32.894 1.00 90.81 720 ARG A C 1
ATOM 5695 O O . ARG A 1 720 ? 7.332 -13.906 -33.113 1.00 90.81 720 ARG A O 1
ATOM 5702 N N . LEU A 1 721 ? 7.913 -11.741 -32.934 1.00 90.56 721 LEU A N 1
ATOM 5703 C CA . LEU A 1 721 ? 6.623 -11.186 -33.356 1.00 90.56 721 LEU A CA 1
ATOM 5704 C C . LEU A 1 721 ? 6.442 -11.146 -34.887 1.00 90.56 721 LEU A C 1
ATOM 5706 O O . LEU A 1 721 ? 5.381 -10.750 -35.359 1.00 90.56 721 LEU A O 1
ATOM 5710 N N . GLY A 1 722 ? 7.443 -11.571 -35.668 1.00 94.12 722 GLY A N 1
ATOM 5711 C CA . GLY A 1 722 ? 7.373 -11.644 -37.131 1.00 94.12 722 GLY A CA 1
ATOM 5712 C C . GLY A 1 722 ? 7.808 -10.372 -37.866 1.00 94.12 722 GLY A C 1
ATOM 5713 O O . GLY A 1 722 ? 7.603 -10.274 -39.075 1.00 94.12 722 GLY A O 1
ATOM 5714 N N . TYR A 1 723 ? 8.416 -9.402 -37.179 1.00 96.50 723 TYR A N 1
ATOM 5715 C CA . TYR A 1 723 ? 8.910 -8.175 -37.810 1.00 96.50 723 TYR A CA 1
ATOM 5716 C C . TYR A 1 723 ? 10.250 -8.378 -38.529 1.00 96.50 723 TYR A C 1
ATOM 5718 O O . TYR A 1 723 ? 11.096 -9.166 -38.096 1.00 96.50 723 TYR A O 1
ATOM 5726 N N . ARG A 1 724 ? 10.479 -7.585 -39.586 1.00 97.44 724 ARG A N 1
ATOM 5727 C CA . ARG A 1 724 ? 11.809 -7.391 -40.178 1.00 97.44 724 ARG A CA 1
ATOM 5728 C C . ARG A 1 724 ? 12.495 -6.233 -39.462 1.00 97.44 724 ARG A C 1
ATOM 5730 O O . ARG A 1 724 ? 12.132 -5.073 -39.642 1.00 97.44 724 ARG A O 1
ATOM 5737 N N . VAL A 1 725 ? 13.488 -6.538 -38.640 1.00 98.25 725 VAL A N 1
ATOM 5738 C CA . VAL A 1 725 ? 14.189 -5.546 -37.819 1.00 98.25 725 VAL A CA 1
ATOM 5739 C C . VAL A 1 725 ? 15.373 -4.976 -38.597 1.00 98.25 725 VAL A C 1
ATOM 5741 O O . VAL A 1 725 ? 16.163 -5.732 -39.160 1.00 98.25 725 VAL A O 1
ATOM 5744 N N . ILE A 1 726 ? 15.489 -3.647 -38.627 1.00 98.50 726 ILE A N 1
ATOM 5745 C CA . ILE A 1 726 ? 16.532 -2.890 -39.327 1.00 98.50 726 ILE A CA 1
ATOM 5746 C C . ILE A 1 726 ? 17.248 -2.017 -38.294 1.00 98.50 726 ILE A C 1
ATOM 5748 O O . ILE A 1 726 ? 16.640 -1.109 -37.731 1.00 98.50 726 ILE A O 1
ATOM 5752 N N . VAL A 1 727 ? 18.532 -2.270 -38.043 1.00 98.38 727 VAL A N 1
ATOM 5753 C CA . VAL A 1 727 ? 19.311 -1.559 -37.015 1.00 98.38 727 VAL A CA 1
ATOM 5754 C C . VAL A 1 727 ? 20.603 -1.008 -37.622 1.00 98.38 727 VAL A C 1
ATOM 5756 O O . VAL A 1 727 ? 21.597 -1.733 -37.712 1.00 98.38 727 VAL A O 1
ATOM 5759 N N . PRO A 1 728 ? 20.623 0.249 -38.096 1.00 98.12 728 PRO A N 1
ATOM 5760 C CA . PRO A 1 728 ? 21.852 0.864 -38.569 1.00 98.12 728 PRO A CA 1
ATOM 5761 C C . PRO A 1 728 ? 22.784 1.202 -37.406 1.00 98.12 728 PRO A C 1
ATOM 5763 O O . PRO A 1 728 ? 22.353 1.765 -36.400 1.00 98.12 728 PRO A O 1
ATOM 5766 N N . ASP A 1 729 ? 24.084 1.003 -37.609 1.00 97.94 729 ASP A N 1
ATOM 5767 C CA . ASP A 1 729 ? 25.058 1.899 -36.998 1.00 97.94 729 ASP A CA 1
ATOM 5768 C C . ASP A 1 729 ? 24.837 3.280 -37.631 1.00 97.94 729 ASP A C 1
ATOM 5770 O O . ASP A 1 729 ? 25.064 3.479 -38.829 1.00 97.94 729 ASP A O 1
ATOM 5774 N N . GLN A 1 730 ? 24.349 4.253 -36.867 1.00 97.12 730 GLN A N 1
ATOM 5775 C CA . GLN A 1 730 ? 24.054 5.573 -37.427 1.00 97.12 730 GLN A CA 1
ATOM 5776 C C . GLN A 1 730 ? 25.336 6.282 -37.896 1.00 97.12 730 GLN A C 1
ATOM 5778 O O . GLN A 1 730 ? 26.451 5.924 -37.505 1.00 97.12 730 GLN A O 1
ATOM 5783 N N . ARG A 1 731 ? 25.215 7.309 -38.755 1.00 96.50 731 ARG A N 1
ATOM 5784 C CA . ARG A 1 731 ? 26.402 7.999 -39.295 1.00 96.50 731 ARG A CA 1
ATOM 5785 C C . ARG A 1 731 ? 27.348 8.442 -38.175 1.00 96.50 731 ARG A C 1
ATOM 5787 O O . ARG A 1 731 ? 26.943 9.053 -37.186 1.00 96.50 731 ARG A O 1
ATOM 5794 N N . GLY A 1 732 ? 28.635 8.173 -38.345 1.00 94.06 732 GLY A N 1
ATOM 5795 C CA . GLY A 1 732 ? 29.639 8.472 -37.328 1.00 94.06 732 GLY A CA 1
ATOM 5796 C C . GLY A 1 732 ? 29.890 7.364 -36.301 1.00 94.06 732 GLY A C 1
ATOM 5797 O O . GLY A 1 732 ? 30.953 7.382 -35.679 1.00 94.06 732 GLY A O 1
ATOM 5798 N N . TYR A 1 733 ? 28.989 6.392 -36.151 1.00 94.12 733 TYR A N 1
ATOM 5799 C CA . TYR A 1 733 ? 29.100 5.324 -35.157 1.00 94.12 733 TYR A CA 1
ATOM 5800 C C . TYR A 1 733 ? 29.776 4.066 -35.714 1.00 94.12 733 TYR A C 1
ATOM 5802 O O . TYR A 1 733 ? 29.781 3.822 -36.920 1.00 94.12 733 TYR A O 1
ATOM 5810 N N . ASN A 1 734 ? 30.418 3.316 -34.810 1.00 94.81 734 ASN A N 1
ATOM 5811 C CA . ASN A 1 734 ? 31.022 1.992 -35.000 1.00 94.81 734 ASN A CA 1
ATOM 5812 C C . ASN A 1 734 ? 31.550 1.684 -36.422 1.00 94.81 734 ASN A C 1
ATOM 5814 O O . ASN A 1 734 ? 32.648 2.147 -36.750 1.00 94.81 734 ASN A O 1
ATOM 5818 N N . LEU A 1 735 ? 30.835 0.931 -37.270 1.00 96.25 735 LEU A N 1
ATOM 5819 C CA . LEU A 1 735 ? 31.317 0.526 -38.604 1.00 96.25 735 LEU A CA 1
ATOM 5820 C C . LEU A 1 735 ? 30.865 1.446 -39.750 1.00 96.25 735 LEU A C 1
ATOM 5822 O O . LEU A 1 735 ? 31.436 1.372 -40.837 1.00 96.25 735 LEU A O 1
ATOM 5826 N N . SER A 1 736 ? 29.917 2.348 -39.506 1.00 97.62 736 SER A N 1
ATOM 5827 C CA . SER A 1 736 ? 29.416 3.297 -40.503 1.00 97.62 736 SER A CA 1
ATOM 5828 C C . SER A 1 736 ? 30.403 4.412 -40.829 1.00 97.62 736 SER A C 1
ATOM 5830 O O . SER A 1 736 ? 31.303 4.740 -40.042 1.00 97.62 736 SER A O 1
ATOM 5832 N N . ASP A 1 737 ? 30.222 5.027 -41.999 1.00 97.50 737 ASP A N 1
ATOM 5833 C CA . ASP A 1 737 ? 31.040 6.147 -42.457 1.00 97.50 737 ASP A CA 1
ATOM 5834 C C . ASP A 1 737 ? 31.047 7.317 -41.459 1.00 97.50 737 ASP A C 1
ATOM 5836 O O . ASP A 1 737 ? 30.053 7.633 -40.799 1.00 97.50 737 ASP A O 1
ATOM 5840 N N . LYS A 1 738 ? 32.195 8.006 -41.377 1.00 95.75 738 LYS A N 1
ATOM 5841 C CA . LYS A 1 738 ? 32.471 9.075 -40.396 1.00 95.75 738 LYS A CA 1
ATOM 5842 C C . LYS A 1 738 ? 32.862 10.384 -41.093 1.00 95.75 738 LYS A C 1
ATOM 5844 O O . LYS A 1 738 ? 34.045 10.754 -41.088 1.00 95.75 738 LYS A O 1
ATOM 5849 N N . PRO A 1 739 ? 31.909 11.097 -41.730 1.00 94.94 739 PRO A N 1
ATOM 5850 C CA . PRO A 1 739 ? 32.178 12.354 -42.425 1.00 94.94 739 PRO A CA 1
ATOM 5851 C C . PRO A 1 739 ? 32.966 13.357 -41.573 1.00 94.94 739 PRO A C 1
ATOM 5853 O O . PRO A 1 739 ? 32.794 13.463 -40.358 1.00 94.94 739 PRO A O 1
ATOM 5856 N N . LYS A 1 740 ? 33.872 14.121 -42.194 1.00 91.50 740 LYS A N 1
ATOM 5857 C CA . LYS A 1 740 ? 34.780 14.989 -41.427 1.00 91.50 740 LYS A CA 1
ATOM 5858 C C . LYS A 1 740 ? 34.139 16.284 -40.924 1.00 91.50 740 LYS A C 1
ATOM 5860 O O . LYS A 1 740 ? 34.657 16.813 -39.941 1.00 91.50 740 LYS A O 1
ATOM 5865 N N . ARG A 1 741 ? 33.103 16.812 -41.588 1.00 92.81 741 ARG A N 1
ATOM 5866 C CA . ARG A 1 741 ? 32.565 18.160 -41.327 1.00 92.81 741 ARG A CA 1
ATOM 5867 C C . ARG A 1 741 ? 31.423 18.099 -40.317 1.00 92.81 741 ARG A C 1
ATOM 5869 O O . ARG A 1 741 ? 30.566 17.234 -40.423 1.00 92.81 741 ARG A O 1
ATOM 5876 N N . ILE A 1 742 ? 31.358 19.072 -39.410 1.00 90.94 742 ILE A N 1
ATOM 5877 C CA . ILE A 1 742 ? 30.306 19.148 -38.379 1.00 90.94 742 ILE A CA 1
ATOM 5878 C C . ILE A 1 742 ? 28.909 19.248 -39.009 1.00 90.94 742 ILE A C 1
ATOM 5880 O O . ILE A 1 742 ? 28.007 18.529 -38.603 1.00 90.94 742 ILE A O 1
ATOM 5884 N N . LYS A 1 743 ? 28.740 20.052 -40.071 1.00 93.44 743 LYS A N 1
ATOM 5885 C CA . LYS A 1 743 ? 27.455 20.183 -40.786 1.00 93.44 743 LYS A CA 1
ATOM 5886 C C . LYS A 1 743 ? 26.901 18.875 -41.358 1.00 93.44 743 LYS A C 1
ATOM 5888 O O . LYS A 1 743 ? 25.717 18.802 -41.663 1.00 93.44 743 LYS A O 1
ATOM 5893 N N . ASP A 1 744 ? 27.754 17.864 -41.542 1.00 95.12 744 ASP A N 1
ATOM 5894 C CA . ASP A 1 744 ? 27.318 16.552 -42.018 1.00 95.12 744 ASP A CA 1
ATOM 5895 C C . ASP A 1 744 ? 26.566 15.776 -40.916 1.00 95.12 744 ASP A C 1
ATOM 5897 O O . ASP A 1 744 ? 26.037 14.714 -41.199 1.00 95.12 744 ASP A O 1
ATOM 5901 N N . TYR A 1 745 ? 26.471 16.293 -39.688 1.00 93.94 745 TYR A N 1
ATOM 5902 C CA . TYR A 1 745 ? 25.748 15.683 -38.563 1.00 93.94 745 TYR A CA 1
ATOM 5903 C C . TYR A 1 745 ? 24.510 16.493 -38.134 1.00 93.94 745 TYR A C 1
ATOM 5905 O O . TYR A 1 745 ? 23.988 16.293 -37.044 1.00 93.94 745 TYR A O 1
ATOM 5913 N N . ALA A 1 746 ? 24.040 17.431 -38.966 1.00 93.31 746 ALA A N 1
ATOM 5914 C CA . ALA A 1 746 ? 22.789 18.152 -38.712 1.00 93.31 746 ALA A CA 1
ATOM 5915 C C . ALA A 1 746 ? 21.575 17.201 -38.773 1.00 93.31 746 ALA A C 1
ATOM 5917 O O . ALA A 1 746 ? 21.561 16.302 -39.617 1.00 93.31 746 ALA A O 1
ATOM 5918 N N . LEU A 1 747 ? 20.546 17.427 -37.941 1.00 92.31 747 LEU A N 1
ATOM 5919 C CA . LEU A 1 747 ? 19.367 16.544 -37.828 1.00 92.31 747 LEU A CA 1
ATOM 5920 C C . LEU A 1 747 ? 18.697 16.234 -39.174 1.00 92.31 747 LEU A C 1
ATOM 5922 O O . LEU A 1 747 ? 18.343 15.085 -39.413 1.00 92.31 747 LEU A O 1
ATOM 5926 N N . ASP A 1 748 ? 18.621 17.200 -40.095 1.00 93.81 748 ASP A N 1
ATOM 5927 C CA . ASP A 1 748 ? 18.074 16.973 -41.442 1.00 93.81 748 ASP A CA 1
ATOM 5928 C C . ASP A 1 748 ? 18.814 15.872 -42.210 1.00 93.81 748 ASP A C 1
ATOM 5930 O O . ASP A 1 748 ? 18.205 15.101 -42.948 1.00 93.81 748 ASP A O 1
ATOM 5934 N N . LYS A 1 749 ? 20.140 15.781 -42.045 1.00 95.62 749 LYS A N 1
ATOM 5935 C CA . LYS A 1 749 ? 20.956 14.733 -42.671 1.00 95.62 749 LYS A CA 1
ATOM 5936 C C . LYS A 1 749 ? 20.768 13.387 -41.985 1.00 95.62 749 LYS A C 1
ATOM 5938 O O . LYS A 1 749 ? 20.744 12.374 -42.671 1.00 95.62 749 LYS A O 1
ATOM 5943 N N . LEU A 1 750 ? 20.615 13.392 -40.665 1.00 96.50 750 LEU A N 1
ATOM 5944 C CA . LEU A 1 750 ? 20.390 12.186 -39.869 1.00 96.50 750 LEU A CA 1
ATOM 5945 C C . LEU A 1 750 ? 19.022 11.563 -40.171 1.00 96.50 750 LEU A C 1
ATOM 5947 O O . LEU A 1 750 ? 18.931 10.376 -40.459 1.00 96.50 750 LEU A O 1
ATOM 5951 N N . ALA A 1 751 ? 17.969 12.378 -40.212 1.00 96.56 751 ALA A N 1
ATOM 5952 C CA . ALA A 1 751 ? 16.636 11.928 -40.595 1.00 96.56 751 ALA A CA 1
ATOM 5953 C C . ALA A 1 751 ? 16.575 11.487 -42.062 1.00 96.56 751 ALA A C 1
ATOM 5955 O O . ALA A 1 751 ? 15.940 10.480 -42.374 1.00 96.56 751 ALA A O 1
ATOM 5956 N N . ALA A 1 752 ? 17.269 12.195 -42.964 1.00 97.12 752 ALA A N 1
ATOM 5957 C CA . ALA A 1 752 ? 17.365 11.767 -44.353 1.00 97.12 752 ALA A CA 1
ATOM 5958 C C . ALA A 1 752 ? 17.981 10.365 -44.464 1.00 97.12 752 ALA A C 1
ATOM 5960 O O . ALA A 1 752 ? 17.495 9.580 -45.272 1.00 97.12 752 ALA A O 1
ATOM 5961 N N . ASP A 1 753 ? 19.012 10.028 -43.677 1.00 98.12 753 ASP A N 1
ATOM 5962 C CA . ASP A 1 753 ? 19.623 8.688 -43.681 1.00 98.12 753 ASP A CA 1
ATOM 5963 C C . ASP A 1 753 ? 18.645 7.589 -43.317 1.00 98.12 753 ASP A C 1
ATOM 5965 O O . ASP A 1 753 ? 18.607 6.582 -44.019 1.00 98.12 753 ASP A O 1
ATOM 5969 N N . ALA A 1 754 ? 17.846 7.796 -42.269 1.00 97.94 754 ALA A N 1
ATOM 5970 C CA . ALA A 1 754 ? 16.815 6.849 -41.864 1.00 97.94 754 ALA A CA 1
ATOM 5971 C C . ALA A 1 754 ? 15.841 6.571 -43.020 1.00 97.94 754 ALA A C 1
ATOM 5973 O O . ALA A 1 754 ? 15.586 5.418 -43.358 1.00 97.94 754 ALA A O 1
ATOM 5974 N N . ILE A 1 755 ? 15.365 7.623 -43.692 1.00 98.19 755 ILE A N 1
ATOM 5975 C CA . ILE A 1 755 ? 14.450 7.494 -44.834 1.00 98.19 755 ILE A CA 1
ATOM 5976 C C . ILE A 1 755 ? 15.129 6.870 -46.057 1.00 98.19 755 ILE A C 1
ATOM 5978 O O . ILE A 1 755 ? 14.578 5.963 -46.675 1.00 98.19 755 ILE A O 1
ATOM 5982 N N . GLY A 1 756 ? 16.343 7.304 -46.391 1.00 97.81 756 GLY A N 1
ATOM 5983 C CA . GLY A 1 756 ? 17.080 6.775 -47.534 1.00 97.81 756 GLY A CA 1
ATOM 5984 C C . GLY A 1 756 ? 17.514 5.319 -47.336 1.00 97.81 756 GLY A C 1
ATOM 5985 O O . GLY A 1 756 ? 17.669 4.590 -48.311 1.00 97.81 756 GLY A O 1
ATOM 5986 N N . LEU A 1 757 ? 17.682 4.872 -46.087 1.00 97.81 757 LEU A N 1
ATOM 5987 C CA . LEU A 1 757 ? 17.886 3.462 -45.762 1.00 97.81 757 LEU A CA 1
ATOM 5988 C C . LEU A 1 757 ? 16.632 2.633 -46.074 1.00 97.81 757 LEU A C 1
ATOM 5990 O O . LEU A 1 757 ? 16.752 1.578 -46.693 1.00 97.81 757 LEU A O 1
ATOM 5994 N N . LEU A 1 758 ? 15.440 3.125 -45.715 1.00 97.81 758 LEU A N 1
ATOM 5995 C CA . LEU A 1 758 ? 14.180 2.482 -46.107 1.00 97.81 758 LEU A CA 1
ATOM 5996 C C . LEU A 1 758 ? 14.039 2.422 -47.635 1.00 97.81 758 LEU A C 1
ATOM 5998 O O . LEU A 1 758 ? 13.687 1.372 -48.165 1.00 97.81 758 LEU A O 1
ATOM 6002 N N . ASP A 1 759 ? 14.385 3.502 -48.345 1.00 97.81 759 ASP A N 1
ATOM 6003 C CA . ASP A 1 759 ? 14.362 3.540 -49.815 1.00 97.81 759 ASP A CA 1
ATOM 6004 C C . ASP A 1 759 ? 15.319 2.508 -50.433 1.00 97.81 759 ASP A C 1
ATOM 6006 O O . ASP A 1 759 ? 14.937 1.778 -51.347 1.00 97.81 759 ASP A O 1
ATOM 6010 N N . ALA A 1 760 ? 16.552 2.417 -49.922 1.00 97.38 760 ALA A N 1
ATOM 6011 C CA . ALA A 1 760 ? 17.561 1.475 -50.408 1.00 97.38 760 ALA A CA 1
ATOM 6012 C C . ALA A 1 760 ? 17.165 0.007 -50.177 1.00 97.38 760 ALA A C 1
ATOM 6014 O O . ALA A 1 760 ? 17.519 -0.854 -50.980 1.00 97.38 760 ALA A O 1
ATOM 6015 N N . LEU A 1 761 ? 16.417 -0.262 -49.105 1.00 96.19 761 LEU A N 1
ATOM 6016 C CA . LEU A 1 761 ? 15.882 -1.581 -48.768 1.00 96.19 761 LEU A CA 1
ATOM 6017 C C . LEU A 1 761 ? 14.516 -1.873 -49.414 1.00 96.19 761 LEU A C 1
ATOM 6019 O O . LEU A 1 761 ? 14.005 -2.980 -49.277 1.00 96.19 761 LEU A O 1
ATOM 6023 N N . GLY A 1 762 ? 13.924 -0.909 -50.128 1.00 96.38 762 GLY A N 1
ATOM 6024 C CA . GLY A 1 762 ? 12.646 -1.076 -50.823 1.00 96.38 762 GLY A CA 1
ATOM 6025 C C . GLY A 1 762 ? 11.402 -0.975 -49.932 1.00 96.38 762 GLY A C 1
ATOM 6026 O O . GLY A 1 762 ? 10.324 -1.389 -50.357 1.00 96.38 762 GLY A O 1
ATOM 6027 N N . TYR A 1 763 ? 11.515 -0.413 -48.725 1.00 97.12 763 TYR A N 1
ATOM 6028 C CA . TYR A 1 763 ? 10.392 -0.249 -47.802 1.00 97.12 763 TYR A CA 1
ATOM 6029 C C . TYR A 1 763 ? 9.721 1.129 -47.956 1.00 97.12 763 TYR A C 1
ATOM 6031 O O . TYR A 1 763 ? 10.325 2.163 -47.645 1.00 97.12 763 TYR A O 1
ATOM 6039 N N . PRO A 1 764 ? 8.446 1.193 -48.392 1.00 96.06 764 PRO A N 1
ATOM 6040 C CA . PRO A 1 764 ? 7.740 2.466 -48.525 1.00 96.06 764 PRO A CA 1
ATOM 6041 C C . PRO A 1 764 ? 7.410 3.086 -47.163 1.00 96.06 764 PRO A C 1
ATOM 6043 O O . PRO A 1 764 ? 7.447 4.308 -47.024 1.00 96.06 764 PRO A O 1
ATOM 6046 N N . GLN A 1 765 ? 7.120 2.260 -46.157 1.00 96.88 765 GLN A N 1
ATOM 6047 C CA . GLN A 1 765 ? 6.828 2.675 -44.788 1.00 96.88 765 GLN A CA 1
ATOM 6048 C C . GLN A 1 765 ? 7.444 1.693 -43.791 1.00 96.88 765 GLN A C 1
ATOM 6050 O O . GLN A 1 765 ? 7.658 0.532 -44.133 1.00 96.88 765 GLN A O 1
ATOM 6055 N N . ALA A 1 766 ? 7.709 2.159 -42.571 1.00 98.25 766 ALA A N 1
ATOM 6056 C CA . ALA A 1 766 ? 8.167 1.326 -41.462 1.00 98.25 766 ALA A CA 1
ATOM 6057 C C . ALA A 1 766 ? 7.607 1.796 -40.117 1.00 98.25 766 ALA A C 1
ATOM 6059 O O . ALA A 1 766 ? 7.124 2.921 -39.982 1.00 98.25 766 ALA A O 1
ATOM 6060 N N . HIS A 1 767 ? 7.678 0.938 -39.105 1.00 98.56 767 HIS A N 1
ATOM 6061 C CA . HIS A 1 767 ? 7.647 1.399 -37.721 1.00 98.56 767 HIS A CA 1
ATOM 6062 C C . HIS A 1 767 ? 9.017 1.956 -37.339 1.00 98.56 767 HIS A C 1
ATOM 6064 O O . HIS A 1 767 ? 10.039 1.502 -37.853 1.00 98.56 767 HIS A O 1
ATOM 6070 N N . LEU A 1 768 ? 9.038 2.941 -36.446 1.00 98.75 768 LEU A N 1
ATOM 6071 C CA . LEU A 1 768 ? 10.266 3.606 -36.024 1.00 98.75 768 LEU A CA 1
ATOM 6072 C C . LEU A 1 768 ? 10.382 3.580 -34.508 1.00 98.75 768 LEU A C 1
ATOM 6074 O O . LEU A 1 768 ? 9.475 4.038 -33.823 1.00 98.75 768 LEU A O 1
ATOM 6078 N N . ILE A 1 769 ? 11.501 3.087 -33.993 1.00 98.69 769 ILE A N 1
ATOM 6079 C CA . ILE A 1 769 ? 11.816 3.120 -32.567 1.00 98.69 769 ILE A CA 1
ATOM 6080 C C . ILE A 1 769 ? 13.155 3.830 -32.398 1.00 98.69 769 ILE A C 1
ATOM 6082 O O . ILE A 1 769 ? 14.129 3.481 -33.064 1.00 98.69 769 ILE A O 1
ATOM 6086 N N . GLY A 1 770 ? 13.212 4.839 -31.537 1.00 97.94 770 GLY A N 1
ATOM 6087 C CA . GLY A 1 770 ? 14.439 5.583 -31.261 1.00 97.94 770 GLY A CA 1
ATOM 6088 C C . GLY A 1 770 ? 14.736 5.656 -29.771 1.00 97.94 770 GLY A C 1
ATOM 6089 O O . GLY A 1 770 ? 13.813 5.796 -28.974 1.00 97.94 770 GLY A O 1
ATOM 6090 N N . HIS A 1 771 ? 16.018 5.604 -29.412 1.00 97.06 771 HIS A N 1
ATOM 6091 C CA . HIS A 1 771 ? 16.520 5.874 -28.061 1.00 97.06 771 HIS A CA 1
ATOM 6092 C C . HIS A 1 771 ? 17.577 6.989 -28.090 1.00 97.06 771 HIS A C 1
ATOM 6094 O O . HIS A 1 771 ? 18.336 7.093 -29.057 1.00 97.06 771 HIS A O 1
ATOM 6100 N N . ASP A 1 772 ? 17.588 7.855 -27.072 1.00 92.50 772 ASP A N 1
ATOM 6101 C CA . ASP A 1 772 ? 18.537 8.971 -26.912 1.00 92.50 772 ASP A CA 1
ATOM 6102 C C . ASP A 1 772 ? 18.715 9.822 -28.201 1.00 92.50 772 ASP A C 1
ATOM 6104 O O . ASP A 1 772 ? 17.745 10.361 -28.741 1.00 92.50 772 ASP A O 1
ATOM 6108 N N . TRP A 1 773 ? 19.912 9.959 -28.779 1.00 93.06 773 TRP A N 1
ATOM 6109 C CA . TRP A 1 773 ? 20.077 10.689 -30.040 1.00 93.06 773 TRP A CA 1
ATOM 6110 C C . TRP A 1 773 ? 19.313 10.063 -31.204 1.00 93.06 773 TRP A C 1
ATOM 6112 O O . TRP A 1 773 ? 18.846 10.786 -32.085 1.00 93.06 773 TRP A O 1
ATOM 6122 N N . GLY A 1 774 ? 19.142 8.743 -31.206 1.00 96.19 774 GLY A N 1
ATOM 6123 C CA . GLY A 1 774 ? 18.249 8.057 -32.129 1.00 96.19 774 GLY A CA 1
ATOM 6124 C C . GLY A 1 774 ? 16.783 8.439 -31.919 1.00 96.19 774 GLY A C 1
ATOM 6125 O O . GLY A 1 774 ? 16.066 8.594 -32.903 1.00 96.19 774 GLY A O 1
ATOM 6126 N N . ALA A 1 775 ? 16.348 8.701 -30.681 1.00 96.19 775 ALA A N 1
ATOM 6127 C CA . ALA A 1 775 ? 15.033 9.277 -30.383 1.00 96.19 775 ALA A CA 1
ATOM 6128 C C . ALA A 1 775 ? 14.902 10.713 -30.911 1.00 96.19 775 ALA A C 1
ATOM 6130 O O . ALA A 1 775 ? 13.895 11.048 -31.531 1.00 96.19 775 ALA A O 1
ATOM 6131 N N . MET A 1 776 ? 15.929 11.555 -30.757 1.00 94.44 776 MET A N 1
ATOM 6132 C CA . MET A 1 776 ? 15.940 12.906 -31.341 1.00 94.44 776 MET A CA 1
ATOM 6133 C C . MET A 1 776 ? 15.811 12.864 -32.874 1.00 94.44 776 MET A C 1
ATOM 6135 O O . MET A 1 776 ? 15.065 13.649 -33.465 1.00 94.44 776 MET A O 1
ATOM 6139 N N . VAL A 1 777 ? 16.503 11.924 -33.529 1.00 96.88 777 VAL A N 1
ATOM 6140 C CA . VAL A 1 777 ? 16.352 11.678 -34.971 1.00 96.88 777 VAL A CA 1
ATOM 6141 C C . VAL A 1 777 ? 14.952 11.156 -35.287 1.00 96.88 777 VAL A C 1
ATOM 6143 O O . VAL A 1 777 ? 14.348 11.623 -36.249 1.00 96.88 777 VAL A O 1
ATOM 6146 N N . ALA A 1 778 ? 14.403 10.252 -34.476 1.00 97.94 778 ALA A N 1
ATOM 6147 C CA . ALA A 1 778 ? 13.068 9.705 -34.678 1.00 97.94 778 ALA A CA 1
ATOM 6148 C C . ALA A 1 778 ? 11.973 10.776 -34.588 1.00 97.94 778 ALA A C 1
ATOM 6150 O O . ALA A 1 778 ? 11.150 10.857 -35.500 1.00 97.94 778 ALA A O 1
ATOM 6151 N N . TRP A 1 779 ? 12.018 11.661 -33.583 1.00 97.12 779 TRP A N 1
ATOM 6152 C CA . TRP A 1 779 ? 11.165 12.855 -33.507 1.00 97.12 779 TRP A CA 1
ATOM 6153 C C . TRP A 1 779 ? 11.262 13.685 -34.790 1.00 97.12 779 TRP A C 1
ATOM 6155 O O . TRP A 1 779 ? 10.253 14.055 -35.387 1.00 97.12 779 TRP A O 1
ATOM 6165 N N . TRP A 1 780 ? 12.485 13.936 -35.264 1.00 96.12 780 TRP A N 1
ATOM 6166 C CA . TRP A 1 780 ? 12.702 14.705 -36.488 1.00 96.12 780 TRP A CA 1
ATOM 6167 C C . TRP A 1 780 ? 12.105 14.022 -37.725 1.00 96.12 780 TRP A C 1
ATOM 6169 O O . TRP A 1 780 ? 11.515 14.694 -38.576 1.00 96.12 780 TRP A O 1
ATOM 6179 N N . VAL A 1 781 ? 12.219 12.693 -37.813 1.00 97.62 781 VAL A N 1
ATOM 6180 C CA . VAL A 1 781 ? 11.657 11.883 -38.898 1.00 97.62 781 VAL A CA 1
ATOM 6181 C C . VAL A 1 781 ? 10.133 11.944 -38.898 1.00 97.62 781 VAL A C 1
ATOM 6183 O O . VAL A 1 781 ? 9.553 12.204 -39.947 1.00 97.62 781 VAL A O 1
ATOM 6186 N N . VAL A 1 782 ? 9.472 11.751 -37.754 1.00 97.50 782 VAL A N 1
ATOM 6187 C CA . VAL A 1 782 ? 7.999 11.719 -37.705 1.00 97.50 782 VAL A CA 1
ATOM 6188 C C . VAL A 1 782 ? 7.359 13.078 -37.977 1.00 97.50 782 VAL A C 1
ATOM 6190 O O . VAL A 1 782 ? 6.240 13.129 -38.482 1.00 97.50 782 VAL A O 1
ATOM 6193 N N . ILE A 1 783 ? 8.074 14.172 -37.701 1.00 96.44 783 ILE A N 1
ATOM 6194 C CA . ILE A 1 783 ? 7.625 15.532 -38.018 1.00 96.44 783 ILE A CA 1
ATOM 6195 C C . ILE A 1 783 ? 7.738 15.810 -39.525 1.00 96.44 783 ILE A C 1
ATOM 6197 O O . ILE A 1 783 ? 6.802 16.322 -40.135 1.00 96.44 783 ILE A O 1
ATOM 6201 N N . HIS A 1 784 ? 8.873 15.471 -40.148 1.00 95.75 784 HIS A N 1
ATOM 6202 C CA . HIS A 1 784 ? 9.158 15.864 -41.537 1.00 95.75 784 HIS A CA 1
ATOM 6203 C C . HIS A 1 784 ? 8.743 14.823 -42.581 1.00 95.75 784 HIS A C 1
ATOM 6205 O O . HIS A 1 784 ? 8.503 15.166 -43.738 1.00 95.75 784 HIS A O 1
ATOM 6211 N N . TYR A 1 785 ? 8.642 13.556 -42.185 1.00 96.50 785 TYR A N 1
ATOM 6212 C CA . TYR A 1 785 ? 8.317 12.426 -43.053 1.00 96.50 785 TYR A CA 1
ATOM 6213 C C . TYR A 1 785 ? 7.191 11.550 -42.466 1.00 96.50 785 TYR A C 1
ATOM 6215 O O . TYR A 1 785 ? 7.318 10.323 -42.469 1.00 96.50 785 TYR A O 1
ATOM 6223 N N . PRO A 1 786 ? 6.061 12.121 -41.995 1.00 96.38 786 PRO A N 1
ATOM 6224 C CA . PRO A 1 786 ? 5.002 11.347 -41.340 1.00 96.38 786 PRO A CA 1
ATOM 6225 C C . PRO A 1 786 ? 4.424 10.253 -42.248 1.00 96.38 786 PRO A C 1
ATOM 6227 O O . PRO A 1 786 ? 4.084 9.176 -41.779 1.00 96.38 786 PRO A O 1
ATOM 6230 N N . SER A 1 787 ? 4.382 10.476 -43.567 1.00 97.12 787 SER A N 1
ATOM 6231 C CA . SER A 1 787 ? 3.901 9.485 -44.540 1.00 97.12 787 SER A CA 1
ATOM 6232 C C . SER A 1 787 ? 4.828 8.282 -44.728 1.00 97.12 787 SER A C 1
ATOM 6234 O O . SER A 1 787 ? 4.461 7.353 -45.442 1.00 97.12 787 SER A O 1
ATOM 6236 N N . ARG A 1 788 ? 6.026 8.286 -44.134 1.00 97.88 788 ARG A N 1
ATOM 6237 C CA . ARG A 1 788 ? 6.983 7.173 -44.186 1.00 97.88 788 ARG A CA 1
ATOM 6238 C C . ARG A 1 788 ? 6.908 6.280 -42.950 1.00 97.88 788 ARG A C 1
ATOM 6240 O O . ARG A 1 788 ? 7.514 5.214 -42.955 1.00 97.88 788 ARG A O 1
ATOM 6247 N N . ILE A 1 789 ? 6.175 6.688 -41.915 1.00 98.31 789 ILE A N 1
ATOM 6248 C CA . ILE A 1 789 ? 6.136 5.992 -40.630 1.00 98.31 789 ILE A CA 1
ATOM 6249 C C . ILE A 1 789 ? 4.708 5.544 -40.309 1.00 98.31 789 ILE A C 1
ATOM 6251 O O . ILE A 1 789 ? 3.776 6.339 -40.367 1.00 98.31 789 ILE A O 1
ATOM 6255 N N . HIS A 1 790 ? 4.536 4.271 -39.947 1.00 96.56 790 HIS A N 1
ATOM 6256 C CA . HIS A 1 790 ? 3.241 3.731 -39.516 1.00 96.56 790 HIS A CA 1
ATOM 6257 C C . HIS A 1 790 ? 2.906 4.100 -38.067 1.00 96.56 790 HIS A C 1
ATOM 6259 O O . HIS A 1 790 ? 1.814 4.577 -37.777 1.00 96.56 790 HIS A O 1
ATOM 6265 N N . LYS A 1 791 ? 3.847 3.828 -37.160 1.00 97.94 791 LYS A N 1
ATOM 6266 C CA . LYS A 1 791 ? 3.789 4.134 -35.725 1.00 97.94 791 LYS A CA 1
ATOM 6267 C C . LYS A 1 791 ? 5.207 4.423 -35.250 1.00 97.94 791 LYS A C 1
ATOM 6269 O O . LYS A 1 791 ? 6.151 3.841 -35.799 1.00 97.94 791 LYS A O 1
ATOM 6274 N N . ALA A 1 792 ? 5.347 5.282 -34.250 1.00 98.38 792 ALA A N 1
ATOM 6275 C CA . ALA A 1 792 ? 6.640 5.631 -33.679 1.00 98.38 792 ALA A CA 1
ATOM 6276 C C . ALA A 1 792 ? 6.694 5.346 -32.178 1.00 98.38 792 ALA A C 1
ATOM 6278 O O . ALA A 1 792 ? 5.719 5.557 -31.464 1.00 98.38 792 ALA A O 1
ATOM 6279 N N . ILE A 1 793 ? 7.843 4.879 -31.704 1.00 98.56 793 ILE A N 1
ATOM 6280 C CA . ILE A 1 793 ? 8.111 4.662 -30.287 1.00 98.56 793 ILE A CA 1
ATOM 6281 C C . ILE A 1 793 ? 9.390 5.404 -29.925 1.00 98.56 793 ILE A C 1
ATOM 6283 O O . ILE A 1 793 ? 10.407 5.309 -30.610 1.00 98.56 793 ILE A O 1
ATOM 6287 N N . ILE A 1 794 ? 9.330 6.159 -28.843 1.00 98.25 794 ILE A N 1
ATOM 6288 C CA . ILE A 1 794 ? 10.433 6.957 -28.335 1.00 98.25 794 ILE A CA 1
ATOM 6289 C C . ILE A 1 794 ? 10.787 6.415 -26.954 1.00 98.25 794 ILE A C 1
ATOM 6291 O O . ILE A 1 794 ? 9.925 6.338 -26.082 1.00 98.25 794 ILE A O 1
ATOM 6295 N N . LEU A 1 795 ? 12.043 6.015 -26.773 1.00 96.75 795 LEU A N 1
ATOM 6296 C CA . LEU A 1 795 ? 12.583 5.536 -25.506 1.00 96.75 795 LEU A CA 1
ATOM 6297 C C . LEU A 1 795 ? 13.483 6.626 -24.922 1.00 96.75 795 LEU A C 1
ATOM 6299 O O . LEU A 1 795 ? 14.599 6.833 -25.404 1.00 96.75 795 LEU A O 1
ATOM 6303 N N . ASN A 1 796 ? 12.982 7.323 -23.901 1.00 89.12 796 ASN A N 1
ATOM 6304 C CA . ASN A 1 796 ? 13.560 8.559 -23.364 1.00 89.12 796 ASN A CA 1
ATOM 6305 C C . ASN A 1 796 ? 13.728 9.671 -24.431 1.00 89.12 796 ASN A C 1
ATOM 6307 O O . ASN A 1 796 ? 13.511 9.466 -25.621 1.00 89.12 796 ASN A O 1
ATOM 6311 N N . VAL A 1 797 ? 14.104 10.881 -23.999 1.00 92.19 797 VAL A N 1
ATOM 6312 C CA . VAL A 1 797 ? 14.214 12.115 -24.816 1.00 92.19 797 VAL A CA 1
ATOM 6313 C C . VAL A 1 797 ? 12.884 12.808 -25.123 1.00 92.19 797 VAL A C 1
ATOM 6315 O O . VAL A 1 797 ? 11.994 12.238 -25.759 1.00 92.19 797 VAL A O 1
ATOM 6318 N N . PRO A 1 798 ? 12.742 14.090 -24.731 1.00 93.06 798 PRO A N 1
ATOM 6319 C CA . PRO A 1 798 ? 11.514 14.827 -24.970 1.00 93.06 798 PRO A CA 1
ATOM 6320 C C . PRO A 1 798 ? 11.441 15.324 -26.414 1.00 93.06 798 PRO A C 1
ATOM 6322 O O . PRO A 1 798 ? 12.444 15.420 -27.127 1.00 93.06 798 PRO A O 1
ATOM 6325 N N . HIS A 1 799 ? 10.241 15.723 -26.818 1.00 94.62 799 HIS A N 1
ATOM 6326 C CA . HIS A 1 799 ? 10.019 16.395 -28.087 1.00 94.62 799 HIS A CA 1
ATOM 6327 C C . HIS A 1 799 ? 10.945 17.631 -28.205 1.00 94.62 799 HIS A C 1
ATOM 6329 O O . HIS A 1 799 ? 11.076 18.386 -27.232 1.00 94.62 799 HIS A O 1
ATOM 6335 N N . PRO A 1 800 ? 11.564 17.915 -29.372 1.00 90.50 800 PRO A N 1
ATOM 6336 C CA . PRO A 1 800 ? 12.551 18.993 -29.492 1.00 90.50 800 PRO A CA 1
ATOM 6337 C C . PRO A 1 800 ? 12.029 20.376 -29.066 1.00 90.50 800 PRO A C 1
ATOM 6339 O O . PRO A 1 800 ? 12.782 21.180 -28.516 1.00 90.50 800 PRO A O 1
ATOM 6342 N N . ALA A 1 801 ? 10.741 20.665 -29.293 1.00 89.50 801 ALA A N 1
ATOM 6343 C CA . ALA A 1 801 ? 10.122 21.920 -28.859 1.00 89.50 801 ALA A CA 1
ATOM 6344 C C . ALA A 1 801 ? 9.915 21.982 -27.333 1.00 89.50 801 ALA A C 1
ATOM 6346 O O . ALA A 1 801 ? 10.203 23.019 -26.732 1.00 89.50 801 ALA A O 1
ATOM 6347 N N . ALA A 1 802 ? 9.518 20.869 -26.701 1.00 87.81 802 ALA A N 1
ATOM 6348 C CA . ALA A 1 802 ? 9.411 20.766 -25.244 1.00 87.81 802 ALA A CA 1
ATOM 6349 C C . ALA A 1 802 ? 10.787 20.959 -24.583 1.00 87.81 802 ALA A C 1
ATOM 6351 O O . ALA A 1 802 ? 10.930 21.766 -23.667 1.00 87.81 802 ALA A O 1
ATOM 6352 N N . PHE A 1 803 ? 11.832 20.324 -25.130 1.00 85.50 803 PHE A N 1
ATOM 6353 C CA . PHE A 1 803 ? 13.210 20.489 -24.658 1.00 85.50 803 PHE A CA 1
ATOM 6354 C C . PHE A 1 803 ? 13.684 21.950 -24.703 1.00 85.50 803 PHE A C 1
ATOM 6356 O O . PHE A 1 803 ? 14.273 22.462 -23.751 1.00 85.50 803 PHE A O 1
ATOM 6363 N N . GLN A 1 804 ? 13.426 22.647 -25.817 1.00 82.44 804 GLN A N 1
ATOM 6364 C CA . GLN A 1 804 ? 13.808 24.054 -25.969 1.00 82.44 804 GLN A CA 1
ATOM 6365 C C . GLN A 1 804 ? 13.047 24.978 -25.018 1.00 82.44 804 GLN A C 1
ATOM 6367 O O . GLN A 1 804 ? 13.614 25.972 -24.557 1.00 82.44 804 GLN A O 1
ATOM 6372 N N . GLN A 1 805 ? 11.773 24.689 -24.759 1.00 80.94 805 GLN A N 1
ATOM 6373 C CA . GLN A 1 805 ? 10.970 25.442 -23.806 1.00 80.94 805 GLN A CA 1
ATOM 6374 C C . GLN A 1 805 ? 11.518 25.275 -22.387 1.00 80.94 805 GLN A C 1
ATOM 6376 O O . GLN A 1 805 ? 11.696 26.273 -21.692 1.00 80.94 805 GLN A O 1
ATOM 6381 N N . GLU A 1 806 ? 11.874 24.057 -21.994 1.00 79.19 806 GLU A N 1
ATOM 6382 C CA . GLU A 1 806 ? 12.403 23.748 -20.663 1.00 79.19 806 GLU A CA 1
ATOM 6383 C C . GLU A 1 806 ? 13.790 24.337 -20.418 1.00 79.19 806 GLU A C 1
ATOM 6385 O O . GLU A 1 806 ? 14.006 25.004 -19.407 1.00 79.19 806 GLU A O 1
ATOM 6390 N N . LEU A 1 807 ? 14.710 24.250 -21.384 1.00 74.88 807 LEU A N 1
ATOM 6391 C CA . LEU A 1 807 ? 16.028 24.890 -21.269 1.00 74.88 807 LEU A CA 1
ATOM 6392 C C . LEU A 1 807 ? 15.968 26.412 -21.052 1.00 74.88 807 LEU A C 1
ATOM 6394 O O . LEU A 1 807 ? 16.924 26.986 -20.537 1.00 74.88 807 LEU A O 1
ATOM 6398 N N . ARG A 1 808 ? 14.882 27.085 -21.454 1.00 74.19 808 ARG A N 1
ATOM 6399 C CA . ARG A 1 808 ? 14.704 28.530 -21.222 1.00 74.19 808 ARG A CA 1
ATOM 6400 C C . ARG A 1 808 ? 14.235 28.857 -19.805 1.00 74.19 808 ARG A C 1
ATOM 6402 O O . ARG A 1 808 ? 14.454 29.983 -19.368 1.00 74.19 808 ARG A O 1
ATOM 6409 N N . HIS A 1 809 ? 13.591 27.915 -19.117 1.00 71.81 809 HIS A N 1
ATOM 6410 C CA . HIS A 1 809 ? 12.870 28.181 -17.869 1.00 71.81 809 HIS A CA 1
ATOM 6411 C C . HIS A 1 809 ? 13.353 27.338 -16.677 1.00 71.81 809 HIS A C 1
ATOM 6413 O O . HIS A 1 809 ? 13.025 27.681 -15.544 1.00 71.81 809 HIS A O 1
ATOM 6419 N N . ASN A 1 810 ? 14.160 26.293 -16.897 1.00 71.56 810 ASN A N 1
ATOM 6420 C CA . ASN A 1 810 ? 14.577 25.342 -15.868 1.00 71.56 810 ASN A CA 1
ATOM 6421 C C . ASN A 1 810 ? 16.111 25.319 -15.659 1.00 71.56 810 ASN A C 1
ATOM 6423 O O . ASN A 1 810 ? 16.846 24.643 -16.391 1.00 71.56 810 ASN A O 1
ATOM 6427 N N . PRO A 1 811 ? 16.624 26.014 -14.622 1.00 67.88 811 PRO A N 1
ATOM 6428 C CA . PRO A 1 811 ? 18.047 26.023 -14.286 1.00 67.88 811 PRO A CA 1
ATOM 6429 C C . PRO A 1 811 ? 18.619 24.641 -13.940 1.00 67.88 811 PRO A C 1
ATOM 6431 O O . PRO A 1 811 ? 19.803 24.400 -14.176 1.00 67.88 811 PRO A O 1
ATOM 6434 N N . GLN A 1 812 ? 17.805 23.722 -13.401 1.00 67.12 812 GLN A N 1
ATOM 6435 C CA . GLN A 1 812 ? 18.256 22.366 -13.074 1.00 67.12 812 GLN A CA 1
ATOM 6436 C C . GLN A 1 812 ? 18.519 21.555 -14.344 1.00 67.12 812 GLN A C 1
ATOM 6438 O O . GLN A 1 812 ? 19.556 20.903 -14.436 1.00 67.12 812 GLN A O 1
ATOM 6443 N N . GLN A 1 813 ? 17.653 21.649 -15.360 1.00 72.56 813 GLN A N 1
ATOM 6444 C CA . GLN A 1 813 ? 17.904 21.002 -16.653 1.00 72.56 813 GLN A CA 1
ATOM 6445 C C . GLN A 1 813 ? 19.115 21.616 -17.373 1.00 72.56 813 GLN A C 1
ATOM 6447 O O . GLN A 1 813 ? 19.908 20.886 -17.975 1.00 72.56 813 GLN A O 1
ATOM 6452 N N . MET A 1 814 ? 19.319 22.937 -17.277 1.00 64.56 814 MET A N 1
ATOM 6453 C CA . MET A 1 814 ? 20.543 23.577 -17.781 1.00 64.56 814 MET A CA 1
ATOM 6454 C C . MET A 1 814 ? 21.799 23.008 -17.107 1.00 64.56 814 MET A C 1
ATOM 6456 O O . MET A 1 814 ? 22.780 22.723 -17.794 1.00 64.56 814 MET A O 1
ATOM 6460 N N . ALA A 1 815 ? 21.761 22.801 -15.786 1.00 62.12 815 ALA A N 1
ATOM 6461 C CA . ALA A 1 815 ? 22.854 22.184 -15.040 1.00 62.12 815 ALA A CA 1
ATOM 6462 C C . ALA A 1 815 ? 23.061 20.708 -15.423 1.00 62.12 815 ALA A C 1
ATOM 6464 O O . ALA A 1 815 ? 24.196 20.311 -15.675 1.00 62.12 815 ALA A O 1
ATOM 6465 N N . LYS A 1 816 ? 21.988 19.911 -15.555 1.00 64.31 816 LYS A N 1
ATOM 6466 C CA . LYS A 1 816 ? 22.057 18.516 -16.038 1.00 64.31 816 LYS A CA 1
ATOM 6467 C C . LYS A 1 816 ? 22.668 18.420 -17.439 1.00 64.31 816 LYS A C 1
ATOM 6469 O O . LYS A 1 816 ? 23.393 17.477 -17.723 1.00 64.31 816 LYS A O 1
ATOM 6474 N N . SER A 1 817 ? 22.473 19.437 -18.280 1.00 70.06 817 SER A N 1
ATOM 6475 C CA . SER A 1 817 ? 22.991 19.500 -19.656 1.00 70.06 817 SER A CA 1
ATOM 6476 C C . SER A 1 817 ? 24.444 20.001 -19.768 1.00 70.06 817 SER A C 1
ATOM 6478 O O . SER A 1 817 ? 24.903 20.304 -20.873 1.00 70.06 817 SER A O 1
ATOM 6480 N N . TRP A 1 818 ? 25.200 20.103 -18.665 1.00 67.69 818 TRP A N 1
ATOM 6481 C CA . TRP A 1 818 ? 26.587 20.602 -18.678 1.00 67.69 818 TRP A CA 1
ATOM 6482 C C . TRP A 1 818 ? 27.500 19.806 -19.626 1.00 67.69 818 TRP A C 1
ATOM 6484 O O . TRP A 1 818 ? 28.377 20.382 -20.276 1.00 67.69 818 TRP A O 1
ATOM 6494 N N . TYR A 1 819 ? 27.262 18.496 -19.749 1.00 63.81 819 TYR A N 1
ATOM 6495 C CA . TYR A 1 819 ? 28.034 17.607 -20.615 1.00 63.81 819 TYR A CA 1
ATOM 6496 C C . TYR A 1 819 ? 27.931 18.028 -22.090 1.00 63.81 819 TYR A C 1
ATOM 6498 O O . TYR A 1 819 ? 28.914 17.964 -22.825 1.00 63.81 819 TYR A O 1
ATOM 6506 N N . ALA A 1 820 ? 26.781 18.561 -22.521 1.00 66.94 820 ALA A N 1
ATOM 6507 C CA . ALA A 1 820 ? 26.586 19.045 -23.885 1.00 66.94 820 ALA A CA 1
ATOM 6508 C C . ALA A 1 820 ? 27.465 20.268 -24.191 1.00 66.94 820 ALA A C 1
ATOM 6510 O O . ALA A 1 820 ? 27.924 20.411 -25.326 1.00 66.94 820 ALA A O 1
ATOM 6511 N N . ALA A 1 821 ? 27.737 21.116 -23.188 1.00 67.69 821 ALA A N 1
ATOM 6512 C CA . ALA A 1 821 ? 28.685 22.227 -23.283 1.00 67.69 821 ALA A CA 1
ATOM 6513 C C . ALA A 1 821 ? 30.141 21.734 -23.232 1.00 67.69 821 ALA A C 1
ATOM 6515 O O . ALA A 1 821 ? 30.971 22.181 -24.024 1.00 67.69 821 ALA A O 1
ATOM 6516 N N . PHE A 1 822 ? 30.442 20.762 -22.367 1.00 65.94 822 PHE A N 1
ATOM 6517 C CA . PHE A 1 822 ? 31.749 20.102 -22.293 1.00 65.94 822 PHE A CA 1
ATOM 6518 C C . PHE A 1 822 ? 32.152 19.446 -23.630 1.00 65.94 822 PHE A C 1
ATOM 6520 O O . PHE A 1 822 ? 33.292 19.584 -24.082 1.00 65.94 822 PHE A O 1
ATOM 6527 N N . PHE A 1 823 ? 31.205 18.830 -24.341 1.00 74.50 823 PHE A N 1
ATOM 6528 C CA . PHE A 1 823 ? 31.421 18.239 -25.668 1.00 74.50 823 PHE A CA 1
ATOM 6529 C C . PHE A 1 823 ? 31.645 19.261 -26.796 1.00 74.50 823 PHE A C 1
ATOM 6531 O O . PHE A 1 823 ? 32.155 18.904 -27.867 1.00 74.50 823 PHE A O 1
ATOM 6538 N N . GLN A 1 824 ? 31.356 20.548 -26.568 1.00 71.06 824 GLN A N 1
ATOM 6539 C CA . GLN A 1 824 ? 31.680 21.605 -27.534 1.00 71.06 824 GLN A CA 1
ATOM 6540 C C . GLN A 1 824 ? 33.179 21.925 -27.583 1.00 71.06 824 GLN A C 1
ATOM 6542 O O . GLN A 1 824 ? 33.630 22.476 -28.587 1.00 71.06 824 GLN A O 1
ATOM 6547 N N . ILE A 1 825 ? 33.958 21.584 -26.546 1.00 70.25 825 ILE A N 1
ATOM 6548 C CA . ILE A 1 825 ? 35.384 21.930 -26.459 1.00 70.25 825 ILE A CA 1
ATOM 6549 C C . ILE A 1 825 ? 36.173 21.123 -27.511 1.00 70.25 825 ILE A C 1
ATOM 6551 O O . ILE A 1 825 ? 36.184 19.887 -27.452 1.00 70.25 825 ILE A O 1
ATOM 6555 N N . PRO A 1 826 ? 36.825 21.776 -28.495 1.00 66.44 826 PRO A N 1
ATOM 6556 C CA . PRO A 1 826 ? 37.581 21.073 -29.528 1.00 66.44 826 PRO A CA 1
ATOM 6557 C C . PRO A 1 826 ? 38.847 20.407 -28.966 1.00 66.44 826 PRO A C 1
ATOM 6559 O O . PRO A 1 826 ? 39.532 21.000 -28.135 1.00 66.44 826 PRO A O 1
ATOM 6562 N N . TRP A 1 827 ? 39.198 19.221 -29.473 1.00 62.00 827 TRP A N 1
ATOM 6563 C CA . TRP A 1 827 ? 40.443 18.468 -29.214 1.00 62.00 827 TRP A CA 1
ATOM 6564 C C . TRP A 1 827 ? 40.614 17.878 -27.808 1.00 62.00 827 TRP A C 1
ATOM 6566 O O . TRP A 1 827 ? 41.299 16.867 -27.669 1.00 62.00 827 TRP A O 1
ATOM 6576 N N . LEU A 1 828 ? 40.008 18.471 -26.775 1.00 66.44 828 LEU A N 1
ATOM 6577 C CA . LEU A 1 828 ? 40.143 18.021 -25.386 1.00 66.44 828 LEU A CA 1
ATOM 6578 C C . LEU A 1 828 ? 39.580 16.606 -25.188 1.00 66.44 828 LEU A C 1
ATOM 6580 O O . LEU A 1 828 ? 40.264 15.732 -24.662 1.00 66.44 828 LEU A O 1
ATOM 6584 N N . ASN A 1 829 ? 38.358 16.365 -25.661 1.00 62.91 829 ASN A N 1
ATOM 6585 C CA . ASN A 1 829 ? 37.681 15.075 -25.511 1.00 62.91 829 ASN A CA 1
ATOM 6586 C C . ASN A 1 829 ? 38.344 13.981 -26.356 1.00 62.91 829 ASN A C 1
ATOM 6588 O O . ASN A 1 829 ? 38.518 12.851 -25.902 1.00 62.91 829 ASN A O 1
ATOM 6592 N N . GLU A 1 830 ? 38.767 14.336 -27.571 1.00 68.31 830 GLU A N 1
ATOM 6593 C CA . GLU A 1 830 ? 39.461 13.432 -28.484 1.00 68.31 830 GLU A CA 1
ATOM 6594 C C . GLU A 1 830 ? 40.857 13.028 -27.981 1.00 68.31 830 GLU A C 1
ATOM 6596 O O . GLU A 1 830 ? 41.330 11.948 -28.331 1.00 68.31 830 GLU A O 1
ATOM 6601 N N . ALA A 1 831 ? 41.500 13.863 -27.157 1.00 61.91 831 ALA A N 1
ATOM 6602 C CA . ALA A 1 831 ? 42.780 13.562 -26.521 1.00 61.91 831 ALA A CA 1
ATOM 6603 C C . ALA A 1 831 ? 42.625 12.789 -25.198 1.00 61.91 831 ALA A C 1
ATOM 6605 O O . ALA A 1 831 ? 43.408 11.878 -24.936 1.00 61.91 831 ALA A O 1
ATOM 6606 N N . LEU A 1 832 ? 41.620 13.118 -24.375 1.00 61.78 832 LEU A N 1
ATOM 6607 C CA . LEU A 1 832 ? 41.409 12.499 -23.059 1.00 61.78 832 LEU A CA 1
ATOM 6608 C C . LEU A 1 832 ? 40.905 11.053 -23.141 1.00 61.78 832 LEU A C 1
ATOM 6610 O O . LEU A 1 832 ? 41.328 10.224 -22.340 1.00 61.78 832 LEU A O 1
ATOM 6614 N N . ALA A 1 833 ? 40.022 10.720 -24.084 1.00 63.78 833 ALA A N 1
ATOM 6615 C CA . ALA A 1 833 ? 39.400 9.394 -24.109 1.00 63.78 833 ALA A CA 1
ATOM 6616 C C . ALA A 1 833 ? 40.376 8.245 -24.449 1.00 63.78 833 ALA A C 1
ATOM 6618 O O . ALA A 1 833 ? 40.367 7.255 -23.721 1.00 63.78 833 ALA A O 1
ATOM 6619 N N . PRO A 1 834 ? 41.280 8.349 -25.449 1.00 60.22 834 PRO A N 1
ATOM 6620 C CA . PRO A 1 834 ? 42.305 7.324 -25.666 1.00 60.22 834 PRO A CA 1
ATOM 6621 C C . PRO A 1 834 ? 43.377 7.326 -24.567 1.00 60.22 834 PRO A C 1
ATOM 6623 O O . PRO A 1 834 ? 43.905 6.274 -24.223 1.00 60.22 834 PRO A O 1
ATOM 6626 N N . ALA A 1 835 ? 43.690 8.498 -23.998 1.00 59.00 835 ALA A N 1
ATOM 6627 C CA . ALA A 1 835 ? 44.685 8.643 -22.932 1.00 59.00 835 ALA A CA 1
ATOM 6628 C C . ALA A 1 835 ? 44.221 8.080 -21.575 1.00 59.00 835 ALA A C 1
ATOM 6630 O O . ALA A 1 835 ? 45.052 7.823 -20.709 1.00 59.00 835 ALA A O 1
ATOM 6631 N N . THR A 1 836 ? 42.912 7.882 -21.400 1.00 59.06 836 THR A N 1
ATOM 6632 C CA . THR A 1 836 ? 42.290 7.269 -20.214 1.00 59.06 836 THR A CA 1
ATOM 6633 C C . THR A 1 836 ? 41.762 5.862 -20.495 1.00 59.06 836 THR A C 1
ATOM 6635 O O . THR A 1 836 ? 40.977 5.349 -19.710 1.00 59.06 836 THR A O 1
ATOM 6638 N N . ASP A 1 837 ? 42.140 5.237 -21.616 1.00 63.41 837 ASP A N 1
ATOM 6639 C CA . ASP A 1 837 ? 41.641 3.913 -22.026 1.00 63.41 837 ASP A CA 1
ATOM 6640 C C . ASP A 1 837 ? 40.100 3.800 -21.987 1.00 63.41 837 ASP A C 1
ATOM 6642 O O . ASP A 1 837 ? 39.509 2.858 -21.455 1.00 63.41 837 ASP A O 1
ATOM 6646 N N . TRP A 1 838 ? 39.419 4.825 -22.511 1.00 69.31 838 TRP A N 1
ATOM 6647 C CA . TRP A 1 838 ? 37.954 4.908 -22.591 1.00 69.31 838 TRP A CA 1
ATOM 6648 C C . TRP A 1 838 ? 37.220 4.910 -21.240 1.00 69.31 838 TRP A C 1
ATOM 6650 O O . TRP A 1 838 ? 35.993 4.793 -21.216 1.00 69.31 838 TRP A O 1
ATOM 6660 N N . GLN A 1 839 ? 37.933 5.102 -20.124 1.00 66.19 839 GLN A N 1
ATOM 6661 C CA . GLN A 1 839 ? 37.356 5.147 -18.774 1.00 66.19 839 GLN A CA 1
ATOM 6662 C C . GLN A 1 839 ? 36.257 6.205 -18.635 1.00 66.19 839 GLN A C 1
ATOM 6664 O O . GLN A 1 839 ? 35.288 5.976 -17.923 1.00 66.19 839 GLN A O 1
ATOM 6669 N N . LEU A 1 840 ? 36.352 7.333 -19.349 1.00 68.44 840 LEU A N 1
ATOM 6670 C CA . LEU A 1 840 ? 35.316 8.370 -19.321 1.00 68.44 840 LEU A CA 1
ATOM 6671 C C . LEU A 1 840 ? 33.974 7.887 -19.905 1.00 68.44 840 LEU A C 1
ATOM 6673 O O . LEU A 1 840 ? 32.926 8.191 -19.345 1.00 68.44 840 LEU A O 1
ATOM 6677 N N . GLY A 1 841 ? 33.997 7.125 -21.006 1.00 73.06 841 GLY A N 1
ATOM 6678 C CA . GLY A 1 841 ? 32.784 6.586 -21.637 1.00 73.06 841 GLY A CA 1
ATOM 6679 C C . GLY A 1 841 ? 32.147 5.466 -20.814 1.00 73.06 841 GLY A C 1
ATOM 6680 O O . GLY A 1 841 ? 30.932 5.450 -20.633 1.00 73.06 841 GLY A O 1
ATOM 6681 N N . GLU A 1 842 ? 32.969 4.581 -20.240 1.00 82.38 842 GLU A N 1
ATOM 6682 C CA . GLU A 1 842 ? 32.495 3.573 -19.282 1.00 82.38 842 GLU A CA 1
ATOM 6683 C C . GLU A 1 842 ? 31.880 4.231 -18.042 1.00 82.38 842 GLU A C 1
ATOM 6685 O O . GLU A 1 842 ? 30.785 3.859 -17.627 1.00 82.38 842 GLU A O 1
ATOM 6690 N N . MET A 1 843 ? 32.556 5.232 -17.473 1.00 79.25 843 MET A N 1
ATOM 6691 C CA . MET A 1 843 ? 32.057 5.976 -16.320 1.00 79.25 843 MET A CA 1
ATOM 6692 C C . MET A 1 843 ? 30.702 6.622 -16.622 1.00 79.25 843 MET A C 1
ATOM 6694 O O . MET A 1 843 ? 29.815 6.552 -15.781 1.00 79.25 843 MET A O 1
ATOM 6698 N N . MET A 1 844 ? 30.510 7.197 -17.817 1.00 78.00 844 MET A N 1
ATOM 6699 C CA . MET A 1 844 ? 29.216 7.756 -18.219 1.00 78.00 844 MET A CA 1
ATOM 6700 C C . MET A 1 844 ? 28.112 6.699 -18.258 1.00 78.00 844 MET A C 1
ATOM 6702 O O . MET A 1 844 ? 27.060 6.937 -17.672 1.00 78.00 844 MET A O 1
ATOM 6706 N N . LEU A 1 845 ? 28.337 5.542 -18.893 1.00 84.56 845 LEU A N 1
ATOM 6707 C CA . LEU A 1 845 ? 27.347 4.457 -18.919 1.00 84.56 845 LEU A CA 1
ATOM 6708 C C . LEU A 1 845 ? 27.012 3.979 -17.499 1.00 84.56 845 LEU A C 1
ATOM 6710 O O . LEU A 1 845 ? 25.847 3.950 -17.118 1.00 84.56 845 LEU A O 1
ATOM 6714 N N . ARG A 1 846 ? 28.030 3.698 -16.676 1.00 84.69 846 ARG A N 1
ATOM 6715 C CA . ARG A 1 846 ? 27.845 3.190 -15.306 1.00 84.69 846 ARG A CA 1
ATOM 6716 C C . ARG A 1 846 ? 27.218 4.195 -14.340 1.00 84.69 846 ARG A C 1
ATOM 6718 O O . ARG A 1 846 ? 26.550 3.779 -13.409 1.00 84.69 846 ARG A O 1
ATOM 6725 N N . GLN A 1 847 ? 27.454 5.496 -14.516 1.00 83.12 847 GLN A N 1
ATOM 6726 C CA . GLN A 1 847 ? 26.872 6.540 -13.657 1.00 83.12 847 GLN A CA 1
ATOM 6727 C C . GLN A 1 847 ? 25.479 6.994 -14.110 1.00 83.12 847 GLN A C 1
ATOM 6729 O O . GLN A 1 847 ? 24.802 7.690 -13.357 1.00 83.12 847 GLN A O 1
ATOM 6734 N N . SER A 1 848 ? 25.073 6.655 -15.338 1.00 85.00 848 SER A N 1
ATOM 6735 C CA . SER A 1 848 ? 23.744 6.981 -15.876 1.00 85.00 848 SER A CA 1
ATOM 6736 C C . SER A 1 848 ? 22.791 5.787 -15.935 1.00 85.00 848 SER A C 1
ATOM 6738 O O . SER A 1 848 ? 21.596 5.987 -16.136 1.00 85.00 848 SER A O 1
ATOM 6740 N N . GLY A 1 849 ? 23.298 4.567 -15.755 1.00 85.56 849 GLY A N 1
ATOM 6741 C CA . GLY A 1 849 ? 22.530 3.351 -15.487 1.00 85.56 849 GLY A CA 1
ATOM 6742 C C . GLY A 1 849 ? 22.545 2.973 -14.008 1.00 85.56 849 GLY A C 1
ATOM 6743 O O . GLY A 1 849 ? 23.249 3.578 -13.196 1.00 85.56 849 GLY A O 1
ATOM 6744 N N . HIS A 1 850 ? 21.786 1.939 -13.673 1.00 84.00 850 HIS A N 1
ATOM 6745 C CA . HIS A 1 850 ? 21.961 1.209 -12.426 1.00 84.00 850 HIS A CA 1
ATOM 6746 C C . HIS A 1 850 ? 23.280 0.424 -12.425 1.00 84.00 850 HIS A C 1
ATOM 6748 O O . HIS A 1 850 ? 23.867 0.183 -13.486 1.00 84.00 850 HIS A O 1
ATOM 6754 N N . PRO A 1 851 ? 23.767 -0.005 -11.245 1.00 81.50 851 PRO A N 1
ATOM 6755 C CA . PRO A 1 851 ? 24.960 -0.846 -11.154 1.00 81.50 851 PRO A CA 1
ATOM 6756 C C . PRO A 1 851 ? 24.888 -2.130 -11.997 1.00 81.50 851 PRO A C 1
ATOM 6758 O O . PRO A 1 851 ? 25.931 -2.612 -12.441 1.00 81.50 851 PRO A O 1
ATOM 6761 N N . ASP A 1 852 ? 23.681 -2.655 -12.223 1.00 78.62 852 ASP A N 1
ATOM 6762 C CA . ASP A 1 852 ? 23.384 -3.876 -12.973 1.00 78.62 852 ASP A CA 1
ATOM 6763 C C . ASP A 1 852 ? 23.098 -3.645 -14.473 1.00 78.62 852 ASP A C 1
ATOM 6765 O O . ASP A 1 852 ? 23.329 -4.562 -15.254 1.00 78.62 852 ASP A O 1
ATOM 6769 N N . THR A 1 853 ? 22.752 -2.429 -14.924 1.00 86.12 853 THR A N 1
ATOM 6770 C CA . THR A 1 853 ? 22.360 -2.137 -16.326 1.00 86.12 853 THR A CA 1
ATOM 6771 C C . THR A 1 853 ? 23.350 -2.640 -17.387 1.00 86.12 853 THR A C 1
ATOM 6773 O O . THR A 1 853 ? 22.941 -3.126 -18.442 1.00 86.12 853 THR A O 1
ATOM 6776 N N . PHE A 1 854 ? 24.660 -2.492 -17.144 1.00 87.50 854 PHE A N 1
ATOM 6777 C CA . PHE A 1 854 ? 25.712 -2.830 -18.112 1.00 87.50 854 PHE A CA 1
ATOM 6778 C C . PHE A 1 854 ? 26.715 -3.831 -17.540 1.00 87.50 854 PHE A C 1
ATOM 6780 O O . PHE A 1 854 ? 27.503 -3.516 -16.634 1.00 87.50 854 PHE A O 1
ATOM 6787 N N . THR A 1 855 ? 26.760 -5.020 -18.145 1.00 84.62 855 THR A N 1
ATOM 6788 C CA . THR A 1 855 ? 27.713 -6.069 -17.772 1.00 84.62 855 THR A CA 1
ATOM 6789 C C . THR A 1 855 ? 29.139 -5.711 -18.204 1.00 84.62 855 THR A C 1
ATOM 6791 O O . THR A 1 855 ? 29.375 -4.823 -19.028 1.00 84.62 855 THR A O 1
ATOM 6794 N N . ALA A 1 856 ? 30.137 -6.417 -17.666 1.00 83.94 856 ALA A N 1
ATOM 6795 C CA . ALA A 1 856 ? 31.522 -6.249 -18.113 1.00 83.94 856 ALA A CA 1
ATOM 6796 C C . ALA A 1 856 ? 31.701 -6.565 -19.614 1.00 83.94 856 ALA A C 1
ATOM 6798 O O . ALA A 1 856 ? 32.510 -5.920 -20.284 1.00 83.94 856 ALA A O 1
ATOM 6799 N N . GLU A 1 857 ? 30.926 -7.516 -20.145 1.00 84.19 857 GLU A N 1
ATOM 6800 C CA . GLU A 1 857 ? 30.912 -7.846 -21.570 1.00 84.19 857 GLU A CA 1
ATOM 6801 C C . GLU A 1 857 ? 30.334 -6.700 -22.408 1.00 84.19 857 GLU A C 1
ATOM 6803 O O . GLU A 1 857 ? 30.938 -6.310 -23.408 1.00 84.19 857 GLU A O 1
ATOM 6808 N N . ASP A 1 858 ? 29.234 -6.088 -21.962 1.00 87.69 858 ASP A N 1
ATOM 6809 C CA . ASP A 1 858 ? 28.637 -4.936 -22.646 1.00 87.69 858 ASP A CA 1
ATOM 6810 C C . ASP A 1 858 ? 29.630 -3.783 -22.761 1.00 87.69 858 ASP A C 1
ATOM 6812 O O . ASP A 1 858 ? 29.839 -3.222 -23.840 1.00 87.69 858 ASP A O 1
ATOM 6816 N N . ILE A 1 859 ? 30.317 -3.473 -21.661 1.00 88.44 859 ILE A N 1
ATOM 6817 C CA . ILE A 1 859 ? 31.357 -2.444 -21.650 1.00 88.44 859 ILE A CA 1
ATOM 6818 C C . ILE A 1 859 ? 32.488 -2.779 -22.631 1.00 88.44 859 ILE A C 1
ATOM 6820 O O . ILE A 1 859 ? 32.986 -1.882 -23.317 1.00 88.44 859 ILE A O 1
ATOM 6824 N N . ALA A 1 860 ? 32.893 -4.047 -22.745 1.00 87.69 860 ALA A N 1
ATOM 6825 C CA . ALA A 1 860 ? 33.915 -4.458 -23.705 1.00 87.69 860 ALA A CA 1
ATOM 6826 C C . ALA A 1 860 ? 33.463 -4.242 -25.163 1.00 87.69 860 ALA A C 1
ATOM 6828 O O . ALA A 1 860 ? 34.241 -3.723 -25.972 1.00 87.69 860 ALA A O 1
ATOM 6829 N N . GLN A 1 861 ? 32.206 -4.562 -25.489 1.00 89.25 861 GLN A N 1
ATOM 6830 C CA . GLN A 1 861 ? 31.625 -4.317 -26.816 1.00 89.25 861 GLN A CA 1
ATOM 6831 C C . GLN A 1 861 ? 31.593 -2.820 -27.150 1.00 89.25 861 GLN A C 1
ATOM 6833 O O . GLN A 1 861 ? 32.042 -2.403 -28.223 1.00 89.25 861 GLN A O 1
ATOM 6838 N N . TYR A 1 862 ? 31.136 -1.985 -26.212 1.00 89.88 862 TYR A N 1
ATOM 6839 C CA . TYR A 1 862 ? 31.091 -0.536 -26.406 1.00 89.88 862 TYR A CA 1
ATOM 6840 C C . TYR A 1 862 ? 32.484 0.074 -26.587 1.00 89.88 862 TYR A C 1
ATOM 6842 O O . TYR A 1 862 ? 32.701 0.850 -27.520 1.00 89.88 862 TYR A O 1
ATOM 6850 N N . ARG A 1 863 ? 33.470 -0.344 -25.784 1.00 88.06 863 ARG A N 1
ATOM 6851 C CA . ARG A 1 863 ? 34.872 0.071 -25.953 1.00 88.06 863 ARG A CA 1
ATOM 6852 C C . ARG A 1 863 ? 35.402 -0.245 -27.349 1.00 88.06 863 ARG A C 1
ATOM 6854 O O . ARG A 1 863 ? 36.030 0.613 -27.972 1.00 88.06 863 ARG A O 1
ATOM 6861 N N . ALA A 1 864 ? 35.124 -1.441 -27.865 1.00 89.12 864 ALA A N 1
ATOM 6862 C CA . ALA A 1 864 ? 35.548 -1.836 -29.206 1.00 89.12 864 ALA A CA 1
ATOM 6863 C C . ALA A 1 864 ? 34.919 -0.955 -30.303 1.00 89.12 864 ALA A C 1
ATOM 6865 O O . ALA A 1 864 ? 35.600 -0.587 -31.267 1.00 89.12 864 ALA A O 1
ATOM 6866 N N . ALA A 1 865 ? 33.649 -0.571 -30.148 1.00 89.50 865 ALA A N 1
ATOM 6867 C CA . ALA A 1 865 ? 32.958 0.340 -31.059 1.00 89.50 865 ALA A CA 1
ATOM 6868 C C . ALA A 1 865 ? 33.523 1.772 -31.003 1.00 89.50 865 ALA A C 1
ATOM 6870 O O . ALA A 1 865 ? 33.731 2.402 -32.045 1.00 89.50 865 ALA A O 1
ATOM 6871 N N . TRP A 1 866 ? 33.828 2.289 -29.811 1.00 87.12 866 TRP A N 1
ATOM 6872 C CA . TRP A 1 866 ? 34.388 3.636 -29.640 1.00 87.12 866 TRP A CA 1
ATOM 6873 C C . TRP A 1 866 ? 35.821 3.754 -30.157 1.00 87.12 866 TRP A C 1
ATOM 6875 O O . TRP A 1 866 ? 36.190 4.786 -30.723 1.00 87.12 866 TRP A O 1
ATOM 6885 N N . ALA A 1 867 ? 36.602 2.677 -30.038 1.00 86.94 867 ALA A N 1
ATOM 6886 C CA . ALA A 1 867 ? 37.976 2.595 -30.522 1.00 86.94 867 ALA A CA 1
ATOM 6887 C C . ALA A 1 867 ? 38.104 2.639 -32.054 1.00 86.94 867 ALA A C 1
ATOM 6889 O O . ALA A 1 867 ? 39.211 2.782 -32.583 1.00 86.94 867 ALA A O 1
ATOM 6890 N N . ARG A 1 868 ? 36.992 2.552 -32.798 1.00 89.81 868 ARG A N 1
ATOM 6891 C CA . ARG A 1 868 ? 37.006 2.664 -34.259 1.00 89.81 868 ARG A CA 1
ATOM 6892 C C . ARG A 1 868 ? 37.564 4.031 -34.687 1.00 89.81 868 ARG A C 1
ATOM 6894 O O . ARG A 1 868 ? 37.110 5.066 -34.189 1.00 89.81 868 ARG A O 1
ATOM 6901 N N . PRO A 1 869 ? 38.512 4.085 -35.645 1.00 88.00 869 PRO A N 1
ATOM 6902 C CA . PRO A 1 869 ? 39.152 5.334 -36.045 1.00 88.00 869 PRO A CA 1
ATOM 6903 C C . PRO A 1 869 ? 38.153 6.444 -36.389 1.00 88.00 869 PRO A C 1
ATOM 6905 O O . PRO A 1 869 ? 37.329 6.316 -37.291 1.00 88.00 869 PRO A O 1
ATOM 6908 N N . GLY A 1 870 ? 38.242 7.558 -35.660 1.00 85.88 870 GLY A N 1
ATOM 6909 C CA . GLY A 1 870 ? 37.400 8.736 -35.857 1.00 85.88 870 GLY A CA 1
ATOM 6910 C C . GLY A 1 870 ? 35.986 8.660 -35.270 1.00 85.88 870 GLY A C 1
ATOM 6911 O O . GLY A 1 870 ? 35.279 9.659 -35.403 1.00 85.88 870 GLY A O 1
ATOM 6912 N N . ALA A 1 871 ? 35.581 7.550 -34.634 1.00 86.31 871 ALA A N 1
ATOM 6913 C CA . ALA A 1 871 ? 34.229 7.364 -34.094 1.00 86.31 871 ALA A CA 1
ATOM 6914 C C . ALA A 1 871 ? 33.905 8.400 -33.018 1.00 86.31 871 ALA A C 1
ATOM 6916 O O . ALA A 1 871 ? 32.975 9.172 -33.194 1.00 86.31 871 ALA A O 1
ATOM 6917 N N . LEU A 1 872 ? 34.739 8.528 -31.982 1.00 82.12 872 LEU A N 1
ATOM 6918 C CA . LEU A 1 872 ? 34.521 9.508 -30.911 1.00 82.12 872 LEU A CA 1
ATOM 6919 C C . LEU A 1 872 ? 34.336 10.944 -31.428 1.00 82.12 872 LEU A C 1
ATOM 6921 O O . LEU A 1 872 ? 33.413 11.650 -31.039 1.00 82.12 872 LEU A O 1
ATOM 6925 N N . ARG A 1 873 ? 35.197 11.390 -32.349 1.00 85.62 873 ARG A N 1
ATOM 6926 C CA . ARG A 1 873 ? 35.064 12.728 -32.948 1.00 85.62 873 ARG A CA 1
ATOM 6927 C C . ARG A 1 873 ? 33.742 12.865 -33.705 1.00 85.62 873 ARG A C 1
ATOM 6929 O O . ARG A 1 873 ? 33.132 13.929 -33.683 1.00 85.62 873 ARG A O 1
ATOM 6936 N N . ALA A 1 874 ? 33.342 11.821 -34.427 1.00 88.94 874 ALA A N 1
ATOM 6937 C CA . ALA A 1 874 ? 32.125 11.812 -35.221 1.00 88.94 874 ALA A CA 1
ATOM 6938 C C . ALA A 1 874 ? 30.866 11.824 -34.346 1.00 88.94 874 ALA A C 1
ATOM 6940 O O . ALA A 1 874 ? 29.970 12.616 -34.615 1.00 88.94 874 ALA A O 1
ATOM 6941 N N . THR A 1 875 ? 30.824 11.036 -33.274 1.00 86.25 875 THR A N 1
ATOM 6942 C CA . THR A 1 875 ? 29.693 11.008 -32.339 1.00 86.25 875 THR A CA 1
ATOM 6943 C C . THR A 1 875 ? 29.556 12.334 -31.584 1.00 86.25 875 THR A C 1
ATOM 6945 O O . THR A 1 875 ? 28.474 12.913 -31.551 1.00 86.25 875 THR A O 1
ATOM 6948 N N . LEU A 1 876 ? 30.663 12.932 -31.125 1.00 85.19 876 LEU A N 1
ATOM 6949 C CA . LEU A 1 876 ? 30.659 14.284 -30.539 1.00 85.19 876 LEU A CA 1
ATOM 6950 C C . LEU A 1 876 ? 30.213 15.374 -31.530 1.00 85.19 876 LEU A C 1
ATOM 6952 O O . LEU A 1 876 ? 29.684 16.413 -31.125 1.00 85.19 876 LEU A O 1
ATOM 6956 N N . ASN A 1 877 ? 30.398 15.168 -32.839 1.00 90.31 877 ASN A N 1
ATOM 6957 C CA . ASN A 1 877 ? 29.940 16.135 -33.834 1.00 90.31 877 ASN A CA 1
ATOM 6958 C C . ASN A 1 877 ? 28.411 16.232 -33.924 1.00 90.31 877 ASN A C 1
ATOM 6960 O O . ASN A 1 877 ? 27.946 17.260 -34.407 1.00 90.31 877 ASN A O 1
ATOM 6964 N N . TRP A 1 878 ? 27.640 15.256 -33.430 1.00 90.19 878 TRP A N 1
ATOM 6965 C CA . TRP A 1 878 ? 26.181 15.381 -33.309 1.00 90.19 878 TRP A CA 1
ATOM 6966 C C . TRP A 1 878 ? 25.813 16.528 -32.353 1.00 90.19 878 TRP A C 1
ATOM 6968 O O . TRP A 1 878 ? 25.091 17.452 -32.733 1.00 90.19 878 TRP A O 1
ATOM 6978 N N . TYR A 1 879 ? 26.432 16.565 -31.166 1.00 85.62 879 TYR A N 1
ATOM 6979 C CA . TYR A 1 879 ? 26.278 17.665 -30.204 1.00 85.62 879 TYR A CA 1
ATOM 6980 C C . TYR A 1 879 ? 26.749 19.009 -30.772 1.00 85.62 879 TYR A C 1
ATOM 6982 O O . TYR A 1 879 ? 26.101 20.040 -30.578 1.00 85.62 879 TYR A O 1
ATOM 6990 N N . ARG A 1 880 ? 27.888 19.029 -31.476 1.00 87.00 880 ARG A N 1
ATOM 6991 C CA . ARG A 1 880 ? 28.428 20.261 -32.086 1.00 87.00 880 ARG A CA 1
ATOM 6992 C C . ARG A 1 880 ? 27.528 20.775 -33.208 1.00 87.00 880 ARG A C 1
ATOM 6994 O O . ARG A 1 880 ? 27.333 21.983 -33.338 1.00 87.00 880 ARG A O 1
ATOM 7001 N N . ALA A 1 881 ? 26.959 19.870 -34.002 1.00 88.19 881 ALA A N 1
ATOM 7002 C CA . ALA A 1 881 ? 26.053 20.217 -35.083 1.00 88.19 881 ALA A CA 1
ATOM 7003 C C . ALA A 1 881 ? 24.743 20.804 -34.559 1.00 88.19 881 ALA A C 1
ATOM 7005 O O . ALA A 1 881 ? 24.298 21.809 -35.104 1.00 88.19 881 ALA A O 1
ATOM 7006 N N . LEU A 1 882 ? 24.180 20.267 -33.472 1.00 85.25 882 LEU A N 1
ATOM 7007 C CA . LEU A 1 882 ? 22.957 20.807 -32.869 1.00 85.25 882 LEU A CA 1
ATOM 7008 C C . LEU A 1 882 ? 23.113 22.276 -32.437 1.00 85.25 882 LEU A C 1
ATOM 7010 O O . LEU A 1 882 ? 22.178 23.062 -32.571 1.00 85.25 882 LEU A O 1
ATOM 7014 N N . VAL A 1 883 ? 24.299 22.670 -31.958 1.00 83.00 883 VAL A N 1
ATOM 7015 C CA . VAL A 1 883 ? 24.581 24.058 -31.551 1.00 83.00 883 VAL A CA 1
ATOM 7016 C C . VAL A 1 883 ? 24.879 24.961 -32.750 1.00 83.00 883 VAL A C 1
ATOM 7018 O O . VAL A 1 883 ? 24.373 26.082 -32.802 1.00 83.00 883 VAL A O 1
ATOM 7021 N N . GLN A 1 884 ? 25.701 24.499 -33.698 1.00 83.81 884 GLN A N 1
ATOM 7022 C CA . GLN A 1 884 ? 26.175 25.309 -34.832 1.00 83.81 884 GLN A CA 1
ATOM 7023 C C . GLN A 1 884 ? 25.161 25.409 -35.978 1.00 83.81 884 GLN A C 1
ATOM 7025 O O . GLN A 1 884 ? 25.151 26.396 -36.711 1.00 83.81 884 GLN A O 1
ATOM 7030 N N . TYR A 1 885 ? 24.309 24.400 -36.128 1.00 84.81 885 TYR A N 1
ATOM 7031 C CA . TYR A 1 885 ? 23.307 24.268 -37.182 1.00 84.81 885 TYR A CA 1
ATOM 7032 C C . TYR A 1 885 ? 21.954 23.982 -36.534 1.00 84.81 885 TYR A C 1
ATOM 7034 O O . TYR A 1 885 ? 21.384 22.905 -36.700 1.00 84.81 885 TYR A O 1
ATOM 7042 N N . ARG A 1 886 ? 21.483 24.948 -35.733 1.00 79.44 886 ARG A N 1
ATOM 7043 C CA . ARG A 1 886 ? 20.276 24.780 -34.921 1.00 79.44 886 ARG A CA 1
ATOM 7044 C C . ARG A 1 886 ? 19.070 24.418 -35.794 1.00 79.44 886 ARG A C 1
ATOM 7046 O O . ARG A 1 886 ? 18.766 25.164 -36.727 1.00 79.44 886 ARG A O 1
ATOM 7053 N N . PRO A 1 887 ? 18.367 23.323 -35.472 1.00 77.94 887 PRO A N 1
ATOM 7054 C CA . PRO A 1 887 ? 17.159 22.930 -36.177 1.00 77.94 887 PRO A CA 1
ATOM 7055 C C . PRO A 1 887 ? 16.043 23.964 -35.972 1.00 77.94 887 PRO A C 1
ATOM 7057 O O . PRO A 1 887 ? 15.849 24.460 -34.860 1.00 77.94 887 PRO A O 1
ATOM 7060 N N . HIS A 1 888 ? 15.286 24.258 -37.031 1.00 81.19 888 HIS A N 1
ATOM 7061 C CA . HIS A 1 888 ? 14.068 25.067 -36.961 1.00 81.19 888 HIS A CA 1
ATOM 7062 C C . HIS A 1 888 ? 12.857 24.182 -37.264 1.00 81.19 888 HIS A C 1
ATOM 7064 O O . HIS A 1 888 ? 12.760 23.622 -38.350 1.00 81.19 888 HIS A O 1
ATOM 7070 N N . LEU A 1 889 ? 11.903 24.120 -36.331 1.00 84.25 889 LEU A N 1
ATOM 7071 C CA . LEU A 1 889 ? 10.603 23.469 -36.526 1.00 84.25 889 LEU A CA 1
ATOM 7072 C C . LEU A 1 889 ? 9.554 24.506 -36.930 1.00 84.25 889 LEU A C 1
ATOM 7074 O O . LEU A 1 889 ? 9.335 25.460 -36.188 1.00 84.25 889 LEU A O 1
ATOM 7078 N N . ALA A 1 890 ? 8.967 24.370 -38.121 1.00 82.75 890 ALA A N 1
ATOM 7079 C CA . ALA A 1 890 ? 7.883 25.248 -38.575 1.00 82.75 890 ALA A CA 1
ATOM 7080 C C . ALA A 1 890 ? 6.513 24.771 -38.059 1.00 82.75 890 ALA A C 1
ATOM 7082 O O . ALA A 1 890 ? 5.754 25.573 -37.524 1.00 82.75 890 ALA A O 1
ATOM 7083 N N . ASP A 1 891 ? 6.240 23.468 -38.174 1.00 89.88 891 ASP A N 1
ATOM 7084 C CA . ASP A 1 891 ? 5.118 22.773 -37.534 1.00 89.88 891 ASP A CA 1
ATOM 7085 C C . ASP A 1 891 ? 5.707 21.691 -36.610 1.00 89.88 891 ASP A C 1
ATOM 7087 O O . ASP A 1 891 ? 6.301 20.738 -37.115 1.00 89.88 891 ASP A O 1
ATOM 7091 N N . PRO A 1 892 ? 5.638 21.849 -35.276 1.00 92.12 892 PRO A N 1
ATOM 7092 C CA . PRO A 1 892 ? 6.163 20.864 -34.336 1.00 92.12 892 PRO A CA 1
ATOM 7093 C C . PRO A 1 892 ? 5.214 19.674 -34.111 1.00 92.12 892 PRO A C 1
ATOM 7095 O O . PRO A 1 892 ? 5.530 18.820 -33.293 1.00 92.12 892 PRO A O 1
ATOM 7098 N N . MET A 1 893 ? 4.045 19.623 -34.760 1.00 95.56 893 MET A N 1
ATOM 7099 C CA . MET A 1 893 ? 3.027 18.613 -34.474 1.00 95.56 893 MET A CA 1
ATOM 7100 C C . MET A 1 893 ? 3.369 17.242 -35.073 1.00 95.56 893 MET A C 1
ATOM 7102 O O . MET A 1 893 ? 3.539 17.094 -36.286 1.00 95.56 893 MET A O 1
ATOM 7106 N N . VAL A 1 894 ? 3.349 16.210 -34.233 1.00 96.94 894 VAL A N 1
ATOM 7107 C CA . VAL A 1 894 ? 3.454 14.806 -34.631 1.00 96.94 894 VAL A CA 1
ATOM 7108 C C . VAL A 1 894 ? 2.069 14.242 -34.920 1.00 96.94 894 VAL A C 1
ATOM 7110 O O . VAL A 1 894 ? 1.165 14.277 -34.086 1.00 96.94 894 VAL A O 1
ATOM 7113 N N . ARG A 1 895 ? 1.902 13.720 -36.138 1.00 95.00 895 ARG A N 1
ATOM 7114 C CA . ARG A 1 895 ? 0.611 13.232 -36.660 1.00 95.00 895 ARG A CA 1
ATOM 7115 C C . ARG A 1 895 ? 0.517 11.712 -36.753 1.00 95.00 895 ARG A C 1
ATOM 7117 O O . ARG A 1 895 ? -0.555 11.198 -37.051 1.00 95.00 895 ARG A O 1
ATOM 7124 N N . VAL A 1 896 ? 1.631 11.015 -36.559 1.00 96.38 896 VAL A N 1
ATOM 7125 C CA . VAL A 1 896 ? 1.654 9.550 -36.491 1.00 96.38 896 VAL A CA 1
ATOM 7126 C C . VAL A 1 896 ? 1.317 9.110 -35.065 1.00 96.38 896 VAL A C 1
ATOM 7128 O O . VAL A 1 896 ? 1.709 9.821 -34.136 1.00 96.38 896 VAL A O 1
ATOM 7131 N N . PRO A 1 897 ? 0.654 7.957 -34.869 1.00 97.25 897 PRO A N 1
ATOM 7132 C CA . PRO A 1 897 ? 0.500 7.379 -33.541 1.00 97.25 897 PRO A CA 1
ATOM 7133 C C . PRO A 1 897 ? 1.870 7.195 -32.888 1.00 97.25 897 PRO A C 1
ATOM 7135 O O . PRO A 1 897 ? 2.768 6.579 -33.484 1.00 97.25 897 PRO A O 1
ATOM 7138 N N . LEU A 1 898 ? 2.031 7.725 -31.676 1.00 97.81 898 LEU A N 1
ATOM 7139 C CA . LEU A 1 898 ? 3.304 7.736 -30.969 1.00 97.81 898 LEU A CA 1
ATOM 7140 C C . LEU A 1 898 ? 3.182 7.232 -29.530 1.00 97.81 898 LEU A C 1
ATOM 7142 O O . LEU A 1 898 ? 2.296 7.639 -28.784 1.00 97.81 898 LEU A O 1
ATOM 7146 N N . LEU A 1 899 ? 4.132 6.391 -29.128 1.00 97.62 899 LEU A N 1
ATOM 7147 C CA . LEU A 1 899 ? 4.335 5.976 -27.744 1.00 97.62 899 LEU A CA 1
ATOM 7148 C C . LEU A 1 899 ? 5.659 6.539 -27.218 1.00 97.62 899 LEU A C 1
ATOM 7150 O O . LEU A 1 899 ? 6.714 6.275 -27.789 1.00 97.62 899 LEU A O 1
ATOM 7154 N N . LEU A 1 900 ? 5.616 7.279 -26.113 1.00 97.00 900 LEU A N 1
ATOM 7155 C CA . LEU A 1 900 ? 6.789 7.682 -25.342 1.00 97.00 900 LEU A CA 1
ATOM 7156 C C . LEU A 1 900 ? 6.907 6.780 -24.108 1.00 97.00 900 LEU A C 1
ATOM 7158 O O . LEU A 1 900 ? 6.007 6.766 -23.272 1.00 97.00 900 LEU A O 1
ATOM 7162 N N . ILE A 1 901 ? 8.010 6.041 -23.987 1.00 95.75 901 ILE A N 1
ATOM 7163 C CA . ILE A 1 901 ? 8.363 5.275 -22.785 1.00 95.75 901 ILE A CA 1
ATOM 7164 C C . ILE A 1 901 ? 9.536 5.983 -22.110 1.00 95.75 901 ILE A C 1
ATOM 7166 O O . ILE A 1 901 ? 10.557 6.239 -22.753 1.00 95.75 901 ILE A O 1
ATOM 7170 N N . TRP A 1 902 ? 9.398 6.310 -20.828 1.00 93.19 902 TRP A N 1
ATOM 7171 C CA . TRP A 1 902 ? 10.358 7.136 -20.099 1.00 93.19 902 TRP A CA 1
ATOM 7172 C C . TRP A 1 902 ? 10.807 6.487 -18.787 1.00 93.19 902 TRP A C 1
ATOM 7174 O O . TRP A 1 902 ? 9.972 6.082 -17.981 1.00 93.19 902 TRP A O 1
ATOM 7184 N N . GLY A 1 903 ? 12.116 6.430 -18.540 1.00 91.94 903 GLY A N 1
ATOM 7185 C CA . GLY A 1 903 ? 12.674 5.993 -17.259 1.00 91.94 903 GLY A CA 1
ATOM 7186 C C . GLY A 1 903 ? 12.735 7.144 -16.256 1.00 91.94 903 GLY A C 1
ATOM 7187 O O . GLY A 1 903 ? 13.370 8.171 -16.503 1.00 91.94 903 GLY A O 1
ATOM 7188 N N . ALA A 1 904 ? 12.044 7.015 -15.125 1.00 86.88 904 ALA A N 1
ATOM 7189 C CA . ALA A 1 904 ? 11.873 8.123 -14.181 1.00 86.88 904 ALA A CA 1
ATOM 7190 C C . ALA A 1 904 ? 13.173 8.562 -13.485 1.00 86.88 904 ALA A C 1
ATOM 7192 O O . ALA A 1 904 ? 13.254 9.691 -12.999 1.00 86.88 904 ALA A O 1
ATOM 7193 N N . GLN A 1 905 ? 14.187 7.695 -13.445 1.00 86.12 905 GLN A N 1
ATOM 7194 C CA . GLN A 1 905 ? 15.474 7.938 -12.785 1.00 86.12 905 GLN A CA 1
ATOM 7195 C C . GLN A 1 905 ? 16.538 8.487 -13.748 1.00 86.12 905 GLN A C 1
ATOM 7197 O O . GLN A 1 905 ? 17.737 8.374 -13.494 1.00 86.12 905 GLN A O 1
ATOM 7202 N N . ASP A 1 906 ? 16.121 9.075 -14.871 1.00 86.00 906 ASP A N 1
ATOM 7203 C CA . ASP A 1 906 ? 17.025 9.684 -15.842 1.00 86.00 906 ASP A CA 1
ATOM 7204 C C . ASP A 1 906 ? 17.825 10.855 -15.220 1.00 86.00 906 ASP A C 1
ATOM 7206 O O . ASP A 1 906 ? 17.307 11.895 -14.788 1.00 86.00 906 ASP A O 1
ATOM 7210 N N . VAL A 1 907 ? 19.147 10.674 -15.167 1.00 82.94 907 VAL A N 1
ATOM 7211 C CA . VAL A 1 907 ? 20.091 11.666 -14.633 1.00 82.94 907 VAL A CA 1
ATOM 7212 C C . VAL A 1 907 ? 20.407 12.782 -15.633 1.00 82.94 907 VAL A C 1
ATOM 7214 O O . VAL A 1 907 ? 20.817 13.873 -15.229 1.00 82.94 907 VAL A O 1
ATOM 7217 N N . ALA A 1 908 ? 20.213 12.532 -16.928 1.00 77.12 908 ALA A N 1
ATOM 7218 C CA . ALA A 1 908 ? 20.527 13.441 -18.023 1.00 77.12 908 ALA A CA 1
ATOM 7219 C C . ALA A 1 908 ? 19.336 14.337 -18.400 1.00 77.12 908 ALA A C 1
ATOM 7221 O O . ALA A 1 908 ? 19.534 15.500 -18.777 1.00 77.12 908 ALA A O 1
ATOM 7222 N N . LEU A 1 909 ? 18.108 13.825 -18.287 1.00 83.06 909 LEU A N 1
ATOM 7223 C CA . LEU A 1 909 ? 16.886 14.495 -18.729 1.00 83.06 909 LEU A CA 1
ATOM 7224 C C . LEU A 1 909 ? 15.818 14.512 -17.631 1.00 83.06 909 LEU A C 1
ATOM 7226 O O . LEU A 1 909 ? 15.501 13.505 -17.015 1.00 83.06 909 LEU A O 1
ATOM 7230 N N . ALA A 1 910 ? 15.248 15.689 -17.391 1.00 81.75 910 ALA A N 1
ATOM 7231 C CA . ALA A 1 910 ? 14.101 15.890 -16.512 1.00 81.75 910 ALA A CA 1
ATOM 7232 C C . ALA A 1 910 ? 12.849 15.141 -17.016 1.00 81.75 910 ALA A C 1
ATOM 7234 O O . ALA A 1 910 ? 12.427 15.329 -18.162 1.00 81.75 910 ALA A O 1
ATOM 7235 N N . ARG A 1 911 ? 12.237 14.326 -16.142 1.00 85.06 911 ARG A N 1
ATOM 7236 C CA . ARG A 1 911 ? 10.991 13.580 -16.415 1.00 85.06 911 ARG A CA 1
ATOM 7237 C C . ARG A 1 911 ? 9.808 14.502 -16.711 1.00 85.06 911 ARG A C 1
ATOM 7239 O O . ARG A 1 911 ? 8.907 14.142 -17.462 1.00 85.06 911 ARG A O 1
ATOM 7246 N N . GLU A 1 912 ? 9.847 15.715 -16.166 1.00 83.62 912 GLU A N 1
ATOM 7247 C CA . GLU A 1 912 ? 8.831 16.762 -16.281 1.00 83.62 912 GLU A CA 1
ATOM 7248 C C . GLU A 1 912 ? 8.599 17.175 -17.744 1.00 83.62 912 GLU A C 1
ATOM 7250 O O . GLU A 1 912 ? 7.550 17.713 -18.090 1.00 83.62 912 GLU A O 1
ATOM 7255 N N . MET A 1 913 ? 9.552 16.870 -18.633 1.00 88.25 913 MET A N 1
ATOM 7256 C CA . MET A 1 913 ? 9.458 17.158 -20.062 1.00 88.25 913 MET A CA 1
ATOM 7257 C C . MET A 1 913 ? 8.650 16.113 -20.848 1.00 88.25 913 MET A C 1
ATOM 7259 O O . MET A 1 913 ? 8.234 16.392 -21.977 1.00 88.25 913 MET A O 1
ATOM 7263 N N . ALA A 1 914 ? 8.421 14.916 -20.299 1.00 90.38 914 ALA A N 1
ATOM 7264 C CA . ALA A 1 914 ? 7.790 13.812 -21.021 1.00 90.38 914 ALA A CA 1
ATOM 7265 C C . ALA A 1 914 ? 6.294 14.061 -21.278 1.00 90.38 914 ALA A C 1
ATOM 7267 O O . ALA A 1 914 ? 5.835 13.945 -22.415 1.00 90.38 914 ALA A O 1
ATOM 7268 N N . LEU A 1 915 ? 5.543 14.487 -20.256 1.00 89.19 915 LEU A N 1
ATOM 7269 C CA . LEU A 1 915 ? 4.108 14.760 -20.390 1.00 89.19 915 LEU A CA 1
ATOM 7270 C C . LEU A 1 915 ? 3.809 15.902 -21.380 1.00 89.19 915 LEU A C 1
ATOM 7272 O O . LEU A 1 915 ? 3.006 15.677 -22.287 1.00 89.19 915 LEU A O 1
ATOM 7276 N N . PRO A 1 916 ? 4.467 17.081 -21.314 1.00 90.50 916 PRO A N 1
ATOM 7277 C CA . PRO A 1 916 ? 4.311 18.117 -22.337 1.00 90.50 916 PRO A CA 1
ATOM 7278 C C . PRO A 1 916 ? 4.675 17.640 -23.749 1.00 90.50 916 PRO A C 1
ATOM 7280 O O . PRO A 1 916 ? 4.021 18.029 -24.713 1.00 90.50 916 PRO A O 1
ATOM 7283 N N . SER A 1 917 ? 5.683 16.767 -23.888 1.00 93.62 917 SER A N 1
ATOM 7284 C CA . SER A 1 917 ? 6.087 16.222 -25.195 1.00 93.62 917 SER A CA 1
ATOM 7285 C C . SER A 1 917 ? 4.952 15.476 -25.892 1.00 93.62 917 SER A C 1
ATOM 7287 O O . SER A 1 917 ? 4.776 15.611 -27.100 1.00 93.62 917 SER A O 1
ATOM 7289 N N . VAL A 1 918 ? 4.172 14.712 -25.129 1.00 93.00 918 VAL A N 1
ATOM 7290 C CA . VAL A 1 918 ? 3.040 13.946 -25.652 1.00 93.00 918 VAL A CA 1
ATOM 7291 C C . VAL A 1 918 ? 1.796 14.826 -25.760 1.00 93.00 918 VAL A C 1
ATOM 7293 O O . VAL A 1 918 ? 1.220 14.936 -26.837 1.00 93.00 918 VAL A O 1
ATOM 7296 N N . ARG A 1 919 ? 1.422 15.516 -24.677 1.00 92.50 919 ARG A N 1
ATOM 7297 C CA . ARG A 1 919 ? 0.189 16.313 -24.587 1.00 92.50 919 ARG A CA 1
ATOM 7298 C C . ARG A 1 919 ? 0.131 17.458 -25.599 1.00 92.50 919 ARG A C 1
ATOM 7300 O O . ARG A 1 919 ? -0.920 17.693 -26.184 1.00 92.50 919 ARG A O 1
ATOM 7307 N N . ASP A 1 920 ? 1.234 18.187 -25.776 1.00 93.94 920 ASP A N 1
ATOM 7308 C CA . ASP A 1 920 ? 1.222 19.446 -26.532 1.00 93.94 920 ASP A CA 1
ATOM 7309 C C . ASP A 1 920 ? 1.643 19.265 -28.000 1.00 93.94 920 ASP A C 1
ATOM 7311 O O . ASP A 1 920 ? 1.330 20.113 -28.839 1.00 93.94 920 ASP A O 1
ATOM 7315 N N . TYR A 1 921 ? 2.354 18.177 -28.320 1.00 96.38 921 TYR A N 1
ATOM 7316 C CA . TYR A 1 921 ? 2.988 17.987 -29.630 1.00 96.38 921 TYR A CA 1
ATOM 7317 C C . TYR A 1 921 ? 2.606 16.688 -30.350 1.00 96.38 921 TYR A C 1
ATOM 7319 O O . TYR A 1 921 ? 3.073 16.488 -31.469 1.00 96.38 921 TYR A O 1
ATOM 7327 N N . CYS A 1 922 ? 1.763 15.822 -29.779 1.00 96.38 922 CYS A N 1
ATOM 7328 C CA . CYS A 1 922 ? 1.294 14.604 -30.448 1.00 96.38 922 CYS A CA 1
ATOM 7329 C C . CYS A 1 922 ? -0.229 14.620 -30.625 1.00 96.38 922 CYS A C 1
ATOM 7331 O O . CYS A 1 922 ? -0.970 14.819 -29.668 1.00 96.38 922 CYS A O 1
ATOM 7333 N N . ALA A 1 923 ? -0.703 14.366 -31.847 1.00 94.50 923 ALA A N 1
ATOM 7334 C CA . ALA A 1 923 ? -2.135 14.252 -32.132 1.00 94.50 923 ALA A CA 1
ATOM 7335 C C . ALA A 1 923 ? -2.751 12.943 -31.594 1.00 94.50 923 ALA A C 1
ATOM 7337 O O . ALA A 1 923 ? -3.919 12.924 -31.220 1.00 94.50 923 ALA A O 1
ATOM 7338 N N . ASP A 1 924 ? -1.960 11.869 -31.571 1.00 93.75 924 ASP A N 1
ATOM 7339 C CA . ASP A 1 924 ? -2.279 10.564 -30.983 1.00 93.75 924 ASP A CA 1
ATOM 7340 C C . ASP A 1 924 ? -1.019 10.077 -30.265 1.00 93.75 924 ASP A C 1
ATOM 7342 O O . ASP A 1 924 ? -0.113 9.501 -30.872 1.00 93.75 924 ASP A O 1
ATOM 7346 N N . GLY A 1 925 ? -0.903 10.456 -28.995 1.00 93.06 925 GLY A N 1
ATOM 7347 C CA . GLY A 1 925 ? 0.294 10.259 -28.199 1.00 93.06 925 GLY A CA 1
ATOM 7348 C C . GLY A 1 925 ? -0.019 9.569 -26.878 1.00 93.06 925 GLY A C 1
ATOM 7349 O O . GLY A 1 925 ? -0.937 9.968 -26.164 1.00 93.06 925 GLY A O 1
ATOM 7350 N N . ARG A 1 926 ? 0.781 8.562 -26.536 1.00 93.94 926 ARG A N 1
ATOM 7351 C CA . ARG A 1 926 ? 0.690 7.791 -25.290 1.00 93.94 926 ARG A CA 1
ATOM 7352 C C . ARG A 1 926 ? 1.992 7.933 -24.510 1.00 93.94 926 ARG A C 1
ATOM 7354 O O . ARG A 1 926 ? 3.063 7.989 -25.114 1.00 93.94 926 ARG A O 1
ATOM 7361 N N . LEU A 1 927 ? 1.909 7.981 -23.184 1.00 92.06 927 LEU A N 1
ATOM 7362 C CA . LEU A 1 927 ? 3.061 8.099 -22.287 1.00 92.06 927 LEU A CA 1
ATOM 7363 C C . LEU A 1 927 ? 3.039 6.973 -21.257 1.00 92.06 927 LEU A C 1
ATOM 7365 O O . LEU A 1 927 ? 2.024 6.774 -20.595 1.00 92.06 927 LEU A O 1
ATOM 7369 N N . ILE A 1 928 ? 4.168 6.285 -21.109 1.00 90.94 928 ILE A N 1
ATOM 7370 C CA . ILE A 1 928 ? 4.415 5.288 -20.068 1.00 90.94 928 ILE A CA 1
ATOM 7371 C C . ILE A 1 928 ? 5.669 5.693 -19.297 1.00 90.94 928 ILE A C 1
ATOM 7373 O O . ILE A 1 928 ? 6.733 5.877 -19.892 1.00 90.94 928 ILE A O 1
ATOM 7377 N N . PHE A 1 929 ? 5.554 5.798 -17.975 1.00 88.81 929 PHE A N 1
ATOM 7378 C CA . PHE A 1 929 ? 6.709 5.913 -17.090 1.00 88.81 929 PHE A CA 1
ATOM 7379 C C . PHE A 1 929 ? 7.089 4.541 -16.535 1.00 88.81 929 PHE A C 1
ATOM 7381 O O . PHE A 1 929 ? 6.235 3.753 -16.136 1.00 88.81 929 PHE A O 1
ATOM 7388 N N . ILE A 1 930 ? 8.390 4.271 -16.482 1.00 88.75 930 ILE A N 1
ATOM 7389 C CA . ILE A 1 930 ? 8.970 3.146 -15.752 1.00 88.75 930 ILE A CA 1
ATOM 7390 C C . ILE A 1 930 ? 9.768 3.744 -14.593 1.00 88.75 930 ILE A C 1
ATOM 7392 O O . ILE A 1 930 ? 10.863 4.274 -14.787 1.00 88.75 930 ILE A O 1
ATOM 7396 N N . GLU A 1 931 ? 9.183 3.715 -13.394 1.00 85.56 931 GLU A N 1
ATOM 7397 C CA . GLU A 1 931 ? 9.719 4.387 -12.199 1.00 85.56 931 GLU A CA 1
ATOM 7398 C C . GLU A 1 931 ? 11.081 3.833 -11.752 1.00 85.56 931 GLU A C 1
ATOM 7400 O O . GLU A 1 931 ? 11.895 4.531 -11.146 1.00 85.56 931 GLU A O 1
ATOM 7405 N N . GLU A 1 932 ? 11.355 2.573 -12.080 1.00 85.06 932 GLU A N 1
ATOM 7406 C CA . GLU A 1 932 ? 12.594 1.878 -11.753 1.00 85.06 932 GLU A CA 1
ATOM 7407 C C . GLU A 1 932 ? 13.706 2.127 -12.766 1.00 85.06 932 GLU A C 1
ATOM 7409 O O . GLU A 1 932 ? 14.862 1.900 -12.430 1.00 85.06 932 GLU A O 1
ATOM 7414 N N . ALA A 1 933 ? 13.392 2.579 -13.981 1.00 89.69 933 ALA A N 1
ATOM 7415 C CA . ALA A 1 933 ? 14.366 2.700 -15.058 1.00 89.69 933 ALA A CA 1
ATOM 7416 C C . ALA A 1 933 ? 15.054 4.069 -15.076 1.00 89.69 933 ALA A C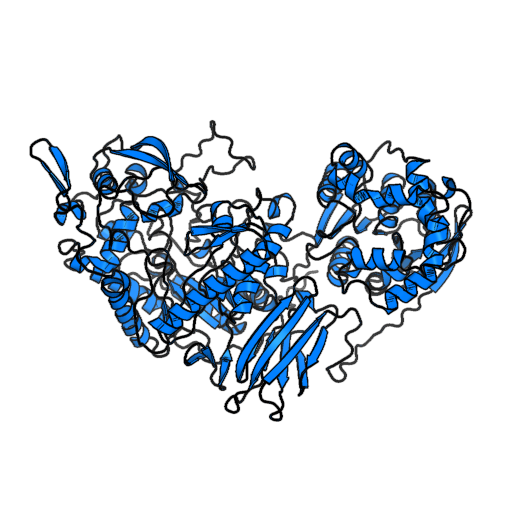 1
ATOM 7418 O O . ALA A 1 933 ? 14.480 5.092 -14.690 1.00 89.69 933 ALA A O 1
ATOM 7419 N N . THR A 1 934 ? 16.286 4.090 -15.570 1.00 91.38 934 THR A N 1
ATOM 7420 C CA . THR A 1 934 ? 17.086 5.290 -15.796 1.00 91.38 934 THR A CA 1
ATOM 7421 C C . THR A 1 934 ? 16.940 5.777 -17.247 1.00 91.38 934 THR A C 1
ATOM 7423 O O . THR A 1 934 ? 15.972 5.484 -17.955 1.00 91.38 934 THR A O 1
ATOM 7426 N N . HIS A 1 935 ? 17.932 6.530 -17.725 1.00 91.69 935 HIS A N 1
ATOM 7427 C CA . HIS A 1 935 ? 18.086 6.884 -19.129 1.00 91.69 935 HIS A CA 1
ATOM 7428 C C . HIS A 1 935 ? 18.130 5.665 -20.079 1.00 91.69 935 HIS A C 1
ATOM 7430 O O . HIS A 1 935 ? 17.849 5.801 -21.272 1.00 91.69 935 HIS A O 1
ATOM 7436 N N . TRP A 1 936 ? 18.442 4.467 -19.581 1.00 92.75 936 TRP A N 1
ATOM 7437 C CA . TRP A 1 936 ? 18.650 3.258 -20.384 1.00 92.75 936 TRP A CA 1
ATOM 7438 C C . TRP A 1 936 ? 17.477 2.283 -20.277 1.00 92.75 936 TRP A C 1
ATOM 7440 O O . TRP A 1 936 ? 17.675 1.086 -20.106 1.00 92.75 936 TRP A O 1
ATOM 7450 N N . VAL A 1 937 ? 16.245 2.786 -20.405 1.00 93.12 937 VAL A N 1
ATOM 7451 C CA . VAL A 1 937 ? 15.002 2.034 -20.149 1.00 93.12 937 VAL A CA 1
ATOM 7452 C C . VAL A 1 937 ? 14.930 0.666 -20.849 1.00 93.12 937 VAL A C 1
ATOM 7454 O O . VAL A 1 937 ? 14.455 -0.304 -20.264 1.00 93.12 937 VAL A O 1
ATOM 7457 N N . GLN A 1 938 ? 15.461 0.557 -22.070 1.00 93.62 938 GLN A N 1
ATOM 7458 C CA . GLN A 1 938 ? 15.526 -0.680 -22.855 1.00 93.62 938 GLN A CA 1
ATOM 7459 C C . GLN A 1 938 ? 16.515 -1.728 -22.322 1.00 93.62 938 GLN A C 1
ATOM 7461 O O . GLN A 1 938 ? 16.379 -2.901 -22.673 1.00 93.62 938 GLN A O 1
ATOM 7466 N N . HIS A 1 939 ? 17.499 -1.307 -21.521 1.00 90.88 939 HIS A N 1
ATOM 7467 C CA . HIS A 1 939 ? 18.468 -2.162 -20.826 1.00 90.88 939 HIS A CA 1
ATOM 7468 C C . HIS A 1 939 ? 18.052 -2.439 -19.386 1.00 90.88 939 HIS A C 1
ATOM 7470 O O . HIS A 1 939 ? 18.215 -3.567 -18.929 1.00 90.88 939 HIS A O 1
ATOM 7476 N N . ASP A 1 940 ? 17.501 -1.435 -18.700 1.00 89.19 940 ASP A N 1
ATOM 7477 C CA . ASP A 1 940 ? 17.073 -1.549 -17.305 1.00 89.19 940 ASP A CA 1
ATOM 7478 C C . ASP A 1 940 ? 15.875 -2.491 -17.165 1.00 89.19 940 ASP A C 1
ATOM 7480 O O . ASP A 1 940 ? 15.884 -3.387 -16.326 1.00 89.19 940 ASP A O 1
ATOM 7484 N N . GLU A 1 941 ? 14.850 -2.314 -18.008 1.00 88.44 941 GLU A N 1
ATOM 7485 C CA . GLU A 1 941 ? 13.583 -3.052 -17.927 1.00 88.44 941 GLU A CA 1
ATOM 7486 C C . GLU A 1 941 ? 13.152 -3.625 -19.297 1.00 88.44 941 GLU A C 1
ATOM 7488 O O . GLU A 1 941 ? 12.060 -3.322 -19.799 1.00 88.44 941 GLU A O 1
ATOM 7493 N N . PRO A 1 942 ? 13.991 -4.470 -19.936 1.00 89.44 942 PRO A N 1
ATOM 7494 C CA . PRO A 1 942 ? 13.812 -4.904 -21.320 1.00 89.44 942 PRO A CA 1
ATOM 7495 C C . PRO A 1 942 ? 12.487 -5.624 -21.564 1.00 89.44 942 PRO A C 1
ATOM 7497 O O . PRO A 1 942 ? 11.860 -5.405 -22.596 1.00 89.44 942 PRO A O 1
ATOM 7500 N N . GLU A 1 943 ? 12.032 -6.468 -20.637 1.00 85.00 943 GLU A N 1
ATOM 7501 C CA . GLU A 1 943 ? 10.790 -7.235 -20.794 1.00 85.00 943 GLU A CA 1
ATOM 7502 C C . GLU A 1 943 ? 9.548 -6.343 -20.770 1.00 85.00 943 GLU A C 1
ATOM 7504 O O . GLU A 1 943 ? 8.689 -6.460 -21.648 1.00 85.00 943 GLU A O 1
ATOM 7509 N N . ARG A 1 944 ? 9.484 -5.396 -19.822 1.00 86.25 944 ARG A N 1
ATOM 7510 C CA . ARG A 1 944 ? 8.389 -4.419 -19.722 1.00 86.25 944 ARG A CA 1
ATOM 7511 C C . ARG A 1 944 ? 8.349 -3.528 -20.958 1.00 86.25 944 ARG A C 1
ATOM 7513 O O . ARG A 1 944 ? 7.298 -3.398 -21.586 1.00 86.25 944 ARG A O 1
ATOM 7520 N N . VAL A 1 945 ? 9.500 -2.982 -21.358 1.00 92.44 945 VAL A N 1
ATOM 7521 C CA . VAL A 1 945 ? 9.634 -2.166 -22.576 1.00 92.44 945 VAL A CA 1
ATOM 7522 C C . VAL A 1 945 ? 9.205 -2.950 -23.813 1.00 92.44 945 VAL A C 1
ATOM 7524 O O . VAL A 1 945 ? 8.397 -2.457 -24.599 1.00 92.44 945 VAL A O 1
ATOM 7527 N N . ASN A 1 946 ? 9.687 -4.183 -23.972 1.00 92.88 946 ASN A N 1
ATOM 7528 C CA . ASN A 1 946 ? 9.319 -5.055 -25.083 1.00 92.88 946 ASN A CA 1
ATOM 7529 C C . ASN A 1 946 ? 7.809 -5.320 -25.118 1.00 92.88 946 ASN A C 1
ATOM 7531 O O . ASN A 1 946 ? 7.201 -5.192 -26.178 1.00 92.88 946 ASN A O 1
ATOM 7535 N N . GLY A 1 947 ? 7.189 -5.622 -23.975 1.00 88.50 947 GLY A N 1
ATOM 7536 C CA . GLY A 1 947 ? 5.743 -5.815 -23.870 1.00 88.50 947 GLY A CA 1
ATOM 7537 C C . GLY A 1 947 ? 4.945 -4.601 -24.357 1.00 88.50 947 GLY A C 1
ATOM 7538 O O . GLY A 1 947 ? 4.030 -4.756 -25.169 1.00 88.50 947 GLY A O 1
ATOM 7539 N N . TYR A 1 948 ? 5.325 -3.392 -23.928 1.00 92.25 948 TYR A N 1
ATOM 7540 C CA . TYR A 1 948 ? 4.694 -2.152 -24.393 1.00 92.25 948 TYR A CA 1
ATOM 7541 C C . TYR A 1 948 ? 4.921 -1.903 -25.888 1.00 92.25 948 TYR A C 1
ATOM 7543 O O . TYR A 1 948 ? 3.976 -1.540 -26.590 1.00 92.25 948 TYR A O 1
ATOM 7551 N N . ILE A 1 949 ? 6.135 -2.158 -26.394 1.00 94.88 949 ILE A N 1
ATOM 7552 C CA . ILE A 1 949 ? 6.444 -2.085 -27.828 1.00 94.88 949 ILE A CA 1
ATOM 7553 C C . ILE A 1 949 ? 5.525 -3.026 -28.615 1.00 94.88 949 ILE A C 1
ATOM 7555 O O . ILE A 1 949 ? 4.847 -2.589 -29.542 1.00 94.88 949 ILE A O 1
ATOM 7559 N N . GLY A 1 950 ? 5.468 -4.305 -28.242 1.00 91.94 950 GLY A N 1
ATOM 7560 C CA . GLY A 1 950 ? 4.697 -5.318 -28.961 1.00 91.94 950 GLY A CA 1
ATOM 7561 C C . GLY A 1 950 ? 3.204 -5.000 -29.015 1.00 91.94 950 GLY A C 1
ATOM 7562 O O . GLY A 1 950 ? 2.603 -5.080 -30.087 1.00 91.94 950 GLY A O 1
ATOM 7563 N N . ARG A 1 951 ? 2.608 -4.590 -27.888 1.00 91.88 951 ARG A N 1
ATOM 7564 C CA . ARG A 1 951 ? 1.182 -4.226 -27.825 1.00 91.88 951 ARG A CA 1
ATOM 7565 C C . ARG A 1 951 ? 0.883 -2.982 -28.652 1.00 91.88 951 ARG A C 1
ATOM 7567 O O . ARG A 1 951 ? 0.015 -3.024 -29.517 1.00 91.88 951 ARG A O 1
ATOM 7574 N N . PHE A 1 952 ? 1.673 -1.922 -28.489 1.00 94.75 952 PHE A N 1
ATOM 7575 C CA . PHE A 1 952 ? 1.470 -0.696 -29.256 1.00 94.75 952 PHE A CA 1
ATOM 7576 C C . PHE A 1 952 ? 1.608 -0.908 -30.767 1.00 94.75 952 PHE A C 1
ATOM 7578 O O . PHE A 1 952 ? 0.843 -0.324 -31.537 1.00 94.75 952 PHE A O 1
ATOM 7585 N N . LEU A 1 953 ? 2.545 -1.749 -31.221 1.00 93.25 953 LEU A N 1
ATOM 7586 C CA . LEU A 1 953 ? 2.686 -2.053 -32.645 1.00 93.25 953 LEU A CA 1
ATOM 7587 C C . LEU A 1 953 ? 1.509 -2.890 -33.178 1.00 93.25 953 LEU A C 1
ATOM 7589 O O . LEU A 1 953 ? 0.971 -2.537 -34.232 1.00 93.25 953 LEU A O 1
ATOM 7593 N N . ASN A 1 954 ? 1.046 -3.899 -32.434 1.00 84.88 954 ASN A N 1
ATOM 7594 C CA . ASN A 1 954 ? -0.003 -4.831 -32.872 1.00 84.88 954 ASN A CA 1
ATOM 7595 C C . ASN A 1 954 ? -1.444 -4.290 -32.808 1.00 84.88 954 ASN A C 1
ATOM 7597 O O . ASN A 1 954 ? -2.296 -4.823 -33.519 1.00 84.88 954 ASN A O 1
ATOM 7601 N N . GLY A 1 955 ? -1.701 -3.209 -32.063 1.00 64.19 955 GLY A N 1
ATOM 7602 C CA . GLY A 1 955 ? -3.028 -2.585 -31.959 1.00 64.19 955 GLY A CA 1
ATOM 7603 C C . GLY A 1 955 ? -3.677 -2.901 -30.632 1.00 64.19 955 GLY A C 1
ATOM 7604 O O . GLY A 1 955 ? -4.601 -3.743 -30.632 1.00 64.19 955 GLY A O 1
#